Protein AF-0000000080701915 (afdb_homodimer)

Nearest PDB structures (foldseek):
  4j9u-assembly2_F  TM=8.990E-01  e=6.736E-38  Vibrio parahaemolyticus RIMD 2210633
  4g65-assembly1_A  TM=8.173E-01  e=1.493E-37  Vibrio vulnificus CMCP6
  6v4l-assembly1_D-2  TM=8.320E-01  e=1.721E-32  Vibrio parahaemolyticus RIMD 2210633
  6v4l-assembly1_C-2  TM=8.223E-01  e=3.217E-32  Vibrio parahaemolyticus RIMD 2210633
  6v4k-assembly1_E  TM=6.764E-01  e=1.580E-33  Vibrio parahaemolyticus

Structure (mmCIF, N/CA/C/O backbone):
data_AF-0000000080701915-model_v1
#
loop_
_entity.id
_entity.type
_entity.pdbx_description
1 polymer 'Trk system potassium uptake protein TrkA'
#
loop_
_atom_site.group_PDB
_atom_site.id
_atom_site.type_symbol
_atom_site.label_atom_id
_atom_site.label_alt_id
_atom_site.label_comp_id
_atom_site.label_asym_id
_atom_site.label_entity_id
_atom_site.label_seq_id
_atom_site.pdbx_PDB_ins_code
_atom_site.Cartn_x
_atom_site.Cartn_y
_atom_site.Cartn_z
_atom_site.occupancy
_atom_site.B_iso_or_equiv
_atom_site.auth_seq_id
_atom_site.auth_comp_id
_atom_site.auth_asym_id
_atom_site.auth_atom_id
_atom_site.pdbx_PDB_model_num
ATOM 1 N N . MET A 1 1 ? 19.547 12.117 18.125 1 85.94 1 MET A N 1
ATOM 2 C CA . MET A 1 1 ? 18.625 11.031 17.828 1 85.94 1 MET A CA 1
ATOM 3 C C . MET A 1 1 ? 18.828 10.5 16.422 1 85.94 1 MET A C 1
ATOM 5 O O . MET A 1 1 ? 19.328 11.211 15.547 1 85.94 1 MET A O 1
ATOM 9 N N . LYS A 1 2 ? 18.594 9.273 16.312 1 92.25 2 LYS A N 1
ATOM 10 C CA . LYS A 1 2 ? 18.625 8.656 14.984 1 92.25 2 LYS A CA 1
ATOM 11 C C . LYS A 1 2 ? 17.219 8.602 14.383 1 92.25 2 LYS A C 1
ATOM 13 O O . LYS A 1 2 ? 16.328 7.957 14.922 1 92.25 2 LYS A O 1
ATOM 18 N N . ILE A 1 3 ? 17.125 9.297 13.289 1 94.5 3 ILE A N 1
ATOM 19 C CA . ILE A 1 3 ? 15.805 9.422 12.688 1 94.5 3 ILE A CA 1
ATOM 20 C C . ILE A 1 3 ? 15.844 8.922 11.242 1 94.5 3 ILE A C 1
ATOM 22 O O . ILE A 1 3 ? 16.719 9.312 10.477 1 94.5 3 ILE A O 1
ATOM 26 N N . VAL A 1 4 ? 14.906 8.055 10.938 1 97.25 4 VAL A N 1
ATOM 27 C CA . VAL A 1 4 ? 14.766 7.605 9.562 1 97.25 4 VAL A CA 1
ATOM 28 C C . VAL A 1 4 ? 13.445 8.117 8.977 1 97.25 4 VAL A C 1
ATOM 30 O O . VAL A 1 4 ? 12.383 7.895 9.555 1 97.25 4 VAL A O 1
ATOM 33 N N . ILE A 1 5 ? 13.547 8.789 7.883 1 97.19 5 ILE A N 1
ATOM 34 C CA . ILE A 1 5 ? 12.367 9.328 7.211 1 97.19 5 ILE A CA 1
ATOM 35 C C . ILE A 1 5 ? 12.148 8.602 5.887 1 97.19 5 ILE A C 1
ATOM 37 O O . ILE A 1 5 ? 13.023 8.594 5.023 1 97.19 5 ILE A O 1
ATOM 41 N N . ALA A 1 6 ? 10.977 7.977 5.785 1 97.81 6 ALA A N 1
ATOM 42 C CA . ALA A 1 6 ? 10.594 7.309 4.547 1 97.81 6 ALA A CA 1
ATOM 43 C C . ALA A 1 6 ? 9.727 8.219 3.678 1 97.81 6 ALA A C 1
ATOM 45 O O . ALA A 1 6 ? 8.578 8.5 4.016 1 97.81 6 ALA A O 1
ATOM 46 N N . GLY A 1 7 ? 10.266 8.633 2.529 1 96.56 7 GLY A N 1
ATOM 47 C CA . GLY A 1 7 ? 9.547 9.5 1.608 1 96.56 7 GLY A CA 1
ATOM 48 C C . GLY A 1 7 ? 10.125 10.898 1.541 1 96.56 7 GLY A C 1
ATOM 49 O O . GLY A 1 7 ? 9.805 11.75 2.381 1 96.56 7 GLY A O 1
ATOM 50 N N . ALA A 1 8 ? 10.867 11.148 0.537 1 94.44 8 ALA A N 1
ATOM 51 C CA . ALA A 1 8 ? 11.391 12.492 0.301 1 94.44 8 ALA A CA 1
ATOM 52 C C . ALA A 1 8 ? 10.477 13.281 -0.636 1 94.44 8 ALA A C 1
ATOM 54 O O . ALA A 1 8 ? 10.883 13.656 -1.736 1 94.44 8 ALA A O 1
ATOM 55 N N . TYR A 1 9 ? 9.336 13.492 -0.21 1 92.19 9 TYR A N 1
ATOM 56 C CA . TYR A 1 9 ? 8.352 14.289 -0.924 1 92.19 9 TYR A CA 1
ATOM 57 C C . TYR A 1 9 ? 8.008 15.555 -0.147 1 92.19 9 TYR A C 1
ATOM 59 O O . TYR A 1 9 ? 8.852 16.094 0.575 1 92.19 9 TYR A O 1
ATOM 67 N N . ALA A 1 10 ? 6.809 16.078 -0.192 1 86.06 10 ALA A N 1
ATOM 68 C CA . ALA A 1 10 ? 6.465 17.391 0.364 1 86.06 10 ALA A CA 1
ATOM 69 C C . ALA A 1 10 ? 6.684 17.406 1.874 1 86.06 10 ALA A C 1
ATOM 71 O O . ALA A 1 10 ? 7.477 18.203 2.379 1 86.06 10 ALA A O 1
ATOM 72 N N . ILE A 1 11 ? 6.07 16.5 2.58 1 90.94 11 ILE A N 1
ATOM 73 C CA . ILE A 1 11 ? 6.141 16.484 4.039 1 90.94 11 ILE A CA 1
ATOM 74 C C . ILE A 1 11 ? 7.523 16.016 4.484 1 90.94 11 ILE A C 1
ATOM 76 O O . ILE A 1 11 ? 8.133 16.609 5.379 1 90.94 11 ILE A O 1
ATOM 80 N N . GLY A 1 12 ? 8.031 14.961 3.848 1 92.81 12 GLY A N 1
ATOM 81 C CA . GLY A 1 12 ? 9.32 14.406 4.207 1 92.81 12 GLY A CA 1
ATOM 82 C C . GLY A 1 12 ? 10.461 15.391 4.02 1 92.81 12 GLY A C 1
ATOM 83 O O . GLY A 1 12 ? 11.391 15.438 4.832 1 92.81 12 GLY A O 1
ATOM 84 N N . THR A 1 13 ? 10.422 16.125 2.939 1 88.81 13 THR A N 1
ATOM 85 C CA . THR A 1 13 ? 11.445 17.125 2.676 1 88.81 13 THR A CA 1
ATOM 86 C C . THR A 1 13 ? 11.422 18.219 3.736 1 88.81 13 THR A C 1
ATOM 88 O O . THR A 1 13 ? 12.477 18.625 4.234 1 88.81 13 THR A O 1
ATOM 91 N N . TYR A 1 14 ? 10.203 18.672 4.023 1 84.44 14 TYR A N 1
ATOM 92 C CA . TYR A 1 14 ? 10.055 19.688 5.059 1 84.44 14 TYR A CA 1
ATOM 93 C C . TYR A 1 14 ? 10.57 19.188 6.402 1 84.44 14 TYR A C 1
ATOM 95 O O . TYR A 1 14 ? 11.289 19.906 7.105 1 84.44 14 TYR A O 1
ATOM 103 N N . LEU A 1 15 ? 10.211 18.062 6.75 1 89.12 15 LEU A N 1
ATOM 104 C CA . LEU A 1 15 ? 10.617 17.453 8.016 1 89.12 15 LEU A CA 1
ATOM 105 C C . LEU A 1 15 ? 12.133 17.297 8.086 1 89.12 15 LEU A C 1
ATOM 107 O O . LEU A 1 15 ? 12.742 17.578 9.117 1 89.12 15 LEU A O 1
ATOM 111 N N . ALA A 1 16 ? 12.688 16.828 7.008 1 89.75 16 ALA A N 1
ATOM 112 C CA . ALA A 1 16 ? 14.133 16.656 6.949 1 89.75 16 ALA A CA 1
ATOM 113 C C . ALA A 1 16 ? 14.852 17.984 7.18 1 89.75 16 ALA A C 1
ATOM 115 O O . ALA A 1 16 ? 15.844 18.031 7.91 1 89.75 16 ALA A O 1
ATOM 116 N N . LYS A 1 17 ? 14.352 19.016 6.582 1 82.25 17 LYS A N 1
ATOM 117 C CA . LYS A 1 17 ? 14.945 20.344 6.746 1 82.25 17 LYS A CA 1
ATOM 118 C C . LYS A 1 17 ? 14.844 20.812 8.195 1 82.25 17 LYS A C 1
ATOM 120 O O . LYS A 1 17 ? 15.812 21.344 8.75 1 82.25 17 LYS A O 1
ATOM 125 N N . LEU A 1 18 ? 13.703 20.609 8.719 1 77.56 18 LEU A N 1
ATOM 126 C CA . LEU A 1 18 ? 13.445 21.031 10.094 1 77.56 18 LEU A CA 1
ATOM 127 C C . LEU A 1 18 ? 14.383 20.297 11.055 1 77.56 18 LEU A C 1
ATOM 129 O O . LEU A 1 18 ? 14.938 20.906 11.969 1 77.56 18 LEU A O 1
ATOM 133 N N . LEU A 1 19 ? 14.625 19.016 10.812 1 83.06 19 LEU A N 1
ATOM 134 C CA . LEU A 1 19 ? 15.391 18.172 11.734 1 83.06 19 LEU A CA 1
ATOM 135 C C . LEU A 1 19 ? 16.891 18.375 11.516 1 83.06 19 LEU A C 1
ATOM 137 O O . LEU A 1 19 ? 17.688 18.188 12.445 1 83.06 19 LEU A O 1
ATOM 141 N N . ALA A 1 20 ? 17.219 18.656 10.32 1 82.25 20 ALA A N 1
ATOM 142 C CA . ALA A 1 20 ? 18.641 18.844 9.992 1 82.25 20 ALA A CA 1
ATOM 143 C C . ALA A 1 20 ? 19.219 20.047 10.734 1 82.25 20 ALA A C 1
ATOM 145 O O . ALA A 1 20 ? 20.406 20.078 11.023 1 82.25 20 ALA A O 1
ATOM 146 N N . ARG A 1 21 ? 18.375 20.953 11.023 1 72.5 21 ARG A N 1
ATOM 147 C CA . ARG A 1 21 ? 18.797 22.141 11.742 1 72.5 21 ARG A CA 1
ATOM 148 C C . ARG A 1 21 ? 19.219 21.797 13.164 1 72.5 21 ARG A C 1
ATOM 150 O O . ARG A 1 21 ? 20.062 22.5 13.75 1 72.5 21 ARG A O 1
ATOM 157 N N . ASP A 1 22 ? 18.781 20.75 13.773 1 72 22 ASP A N 1
ATOM 158 C CA . ASP A 1 22 ? 19 20.391 15.172 1 72 22 ASP A CA 1
ATOM 159 C C . ASP A 1 22 ? 20.094 19.312 15.305 1 72 22 ASP A C 1
ATOM 161 O O . ASP A 1 22 ? 20.25 18.719 16.375 1 72 22 ASP A O 1
ATOM 165 N N . LYS A 1 23 ? 20.828 19.016 14.25 1 77.69 23 LYS A N 1
ATOM 166 C CA . LYS A 1 23 ? 21.984 18.094 14.219 1 77.69 23 LYS A CA 1
ATOM 167 C C . LYS A 1 23 ? 21.562 16.672 14.547 1 77.69 23 LYS A C 1
ATOM 169 O O . LYS A 1 23 ? 22.188 16.016 15.375 1 77.69 23 LYS A O 1
ATOM 174 N N . HIS A 1 24 ? 20.5 16.266 14.227 1 83.5 24 HIS A N 1
ATOM 175 C CA . HIS A 1 24 ? 20.078 14.867 14.305 1 83.5 24 HIS A CA 1
ATOM 176 C C . HIS A 1 24 ? 20.734 14.039 13.195 1 83.5 24 HIS A C 1
ATOM 178 O O . HIS A 1 24 ? 21.172 14.586 12.18 1 83.5 24 HIS A O 1
ATOM 184 N N . ASP A 1 25 ? 20.875 12.773 13.555 1 91.25 25 ASP A N 1
ATOM 185 C CA . ASP A 1 25 ? 21.297 11.844 12.508 1 91.25 25 ASP A CA 1
ATOM 186 C C . ASP A 1 25 ? 20.125 11.414 11.648 1 91.25 25 ASP A C 1
ATOM 188 O O . ASP A 1 25 ? 19.312 10.586 12.07 1 91.25 25 ASP A O 1
ATOM 192 N N . ILE A 1 26 ? 20.125 11.953 10.461 1 94.19 26 ILE A N 1
ATOM 193 C CA . ILE A 1 26 ? 18.953 11.766 9.633 1 94.19 26 ILE A CA 1
ATOM 194 C C . ILE A 1 26 ? 19.297 10.891 8.43 1 94.19 26 ILE A C 1
ATOM 196 O O . ILE A 1 26 ? 20.281 11.133 7.742 1 94.19 26 ILE A O 1
ATOM 200 N N . THR A 1 27 ? 18.5 9.875 8.219 1 96.88 27 THR A N 1
ATOM 201 C CA . THR A 1 27 ? 18.562 9.07 7.008 1 96.88 27 THR A CA 1
ATOM 202 C C . THR A 1 27 ? 17.25 9.133 6.246 1 96.88 27 THR A C 1
ATOM 204 O O . THR A 1 27 ? 16.188 8.922 6.828 1 96.88 27 THR A O 1
ATOM 207 N N . LEU A 1 28 ? 17.344 9.438 4.957 1 97.25 28 LEU A N 1
ATOM 208 C CA . LEU A 1 28 ? 16.156 9.523 4.121 1 97.25 28 LEU A CA 1
ATOM 209 C C . LEU A 1 28 ? 16.094 8.359 3.133 1 97.25 28 LEU A C 1
ATOM 211 O O . LEU A 1 28 ? 17.078 8.102 2.424 1 97.25 28 LEU A O 1
ATOM 215 N N . ILE A 1 29 ? 14.984 7.641 3.141 1 97.94 29 ILE A N 1
ATOM 216 C CA . ILE A 1 29 ? 14.734 6.59 2.16 1 97.94 29 ILE A CA 1
ATOM 217 C C . ILE A 1 29 ? 13.602 7.016 1.227 1 97.94 29 ILE A C 1
ATOM 219 O O . ILE A 1 29 ? 12.477 7.273 1.677 1 97.94 29 ILE A O 1
ATOM 223 N N . SER A 1 30 ? 13.875 7 -0.043 1 95.75 30 SER A N 1
ATOM 224 C CA . SER A 1 30 ? 12.836 7.414 -0.975 1 95.75 30 SER A CA 1
ATOM 225 C C . SER A 1 30 ? 13.133 6.941 -2.393 1 95.75 30 SER A C 1
ATOM 227 O O . SER A 1 30 ? 14.289 6.695 -2.736 1 95.75 30 SER A O 1
ATOM 229 N N . GLY A 1 31 ? 12.086 6.758 -3.121 1 90.94 31 GLY A N 1
ATOM 230 C CA . GLY A 1 31 ? 12.281 6.461 -4.531 1 90.94 31 GLY A CA 1
ATOM 231 C C . GLY A 1 31 ? 12.406 7.703 -5.391 1 90.94 31 GLY A C 1
ATOM 232 O O . GLY A 1 31 ? 12.57 7.609 -6.609 1 90.94 31 GLY A O 1
ATOM 233 N N . ASN A 1 32 ? 12.359 8.844 -4.871 1 91.5 32 ASN A N 1
ATOM 234 C CA . ASN A 1 32 ? 12.469 10.102 -5.602 1 91.5 32 ASN A CA 1
ATOM 235 C C . ASN A 1 32 ? 13.914 10.602 -5.637 1 91.5 32 ASN A C 1
ATOM 237 O O . ASN A 1 32 ? 14.305 11.43 -4.812 1 91.5 32 ASN A O 1
ATOM 241 N N . SER A 1 33 ? 14.625 10.297 -6.684 1 92 33 SER A N 1
ATOM 242 C CA . SER A 1 33 ? 16.047 10.57 -6.777 1 92 33 SER A CA 1
ATOM 243 C C . SER A 1 33 ? 16.328 12.07 -6.816 1 92 33 SER A C 1
ATOM 245 O O . SER A 1 33 ? 17.312 12.539 -6.227 1 92 33 SER A O 1
ATOM 247 N N . GLU A 1 34 ? 15.531 12.75 -7.488 1 93.25 34 GLU A N 1
ATOM 248 C CA . GLU A 1 34 ? 15.734 14.188 -7.645 1 93.25 34 GLU A CA 1
ATOM 249 C C . GLU A 1 34 ? 15.719 14.898 -6.293 1 93.25 34 GLU A C 1
ATOM 251 O O . GLU A 1 34 ? 16.641 15.656 -5.977 1 93.25 34 GLU A O 1
ATOM 256 N N . ASN A 1 35 ? 14.688 14.672 -5.52 1 92.38 35 ASN A N 1
ATOM 257 C CA . ASN A 1 35 ? 14.562 15.305 -4.211 1 92.38 35 ASN A CA 1
ATOM 258 C C . ASN A 1 35 ? 15.672 14.844 -3.266 1 92.38 35 ASN A C 1
ATOM 260 O O . ASN A 1 35 ? 16.156 15.633 -2.449 1 92.38 35 ASN A O 1
ATOM 264 N N . LEU A 1 36 ? 16.047 13.602 -3.379 1 94.75 36 LEU A N 1
ATOM 265 C CA . LEU A 1 36 ? 17.125 13.078 -2.541 1 94.75 36 LEU A CA 1
ATOM 266 C C . LEU A 1 36 ? 18.438 13.805 -2.828 1 94.75 36 LEU A C 1
ATOM 268 O O . LEU A 1 36 ? 19.156 14.172 -1.9 1 94.75 36 LEU A O 1
ATOM 272 N N . GLU A 1 37 ? 18.688 13.984 -4.035 1 94 37 GLU A N 1
ATOM 273 C CA . GLU A 1 37 ? 19.922 14.656 -4.434 1 94 37 GLU A CA 1
ATOM 274 C C . GLU A 1 37 ? 19.953 16.094 -3.953 1 94 37 GLU A C 1
ATOM 276 O O . GLU A 1 37 ? 20.969 16.578 -3.457 1 94 37 GLU A O 1
ATOM 281 N N . LYS A 1 38 ? 18.906 16.75 -4.152 1 92.44 38 LYS A N 1
ATOM 282 C CA . LYS A 1 38 ? 18.812 18.141 -3.715 1 92.44 38 LYS A CA 1
ATOM 283 C C . LYS A 1 38 ? 19.062 18.266 -2.215 1 92.44 38 LYS A C 1
ATOM 285 O O . LYS A 1 38 ? 19.812 19.141 -1.775 1 92.44 38 LYS A O 1
ATOM 290 N N . LEU A 1 39 ? 18.422 17.406 -1.466 1 91.88 39 LEU A N 1
ATOM 291 C CA . LEU A 1 39 ? 18.547 17.469 -0.013 1 91.88 39 LEU A CA 1
ATOM 292 C C . LEU A 1 39 ? 19.953 17.109 0.434 1 91.88 39 LEU A C 1
ATOM 294 O O . LEU A 1 39 ? 20.484 17.703 1.376 1 91.88 39 LEU A O 1
ATOM 298 N N . SER A 1 40 ? 20.547 16.141 -0.184 1 91.81 40 SER A N 1
ATOM 299 C CA . SER A 1 40 ? 21.875 15.703 0.202 1 91.81 40 SER A CA 1
ATOM 300 C C . SER A 1 40 ? 22.922 16.781 -0.087 1 91.81 40 SER A C 1
ATOM 302 O O . SER A 1 40 ? 23.953 16.844 0.572 1 91.81 40 SER A O 1
ATOM 304 N N . ARG A 1 41 ? 22.656 17.594 -1.032 1 91.69 41 ARG A N 1
ATOM 305 C CA . ARG A 1 41 ? 23.562 18.688 -1.385 1 91.69 41 ARG A CA 1
ATOM 306 C C . ARG A 1 41 ? 23.484 19.828 -0.371 1 91.69 41 ARG A C 1
ATOM 308 O O . ARG A 1 41 ? 24.484 20.484 -0.08 1 91.69 41 ARG A O 1
ATOM 315 N N . GLU A 1 42 ? 22.391 19.984 0.13 1 89.88 42 GLU A N 1
ATOM 316 C CA . GLU A 1 42 ? 22.125 21.156 0.95 1 89.88 42 GLU A CA 1
ATOM 317 C C . GLU A 1 42 ? 22.297 20.859 2.434 1 89.88 42 GLU A C 1
ATOM 319 O O . GLU A 1 42 ? 22.594 21.75 3.232 1 89.88 42 GLU A O 1
ATOM 324 N N . TYR A 1 43 ? 22.078 19.594 2.754 1 89.44 43 TYR A N 1
ATOM 325 C CA . TYR A 1 43 ? 22.078 19.25 4.168 1 89.44 43 TYR A CA 1
ATOM 326 C C . TYR A 1 43 ? 22.938 18 4.418 1 89.44 43 TYR A C 1
ATOM 328 O O . TYR A 1 43 ? 23.203 17.234 3.492 1 89.44 43 TYR A O 1
ATOM 336 N N . ASP A 1 44 ? 23.359 17.844 5.684 1 89.62 44 ASP A N 1
ATOM 337 C CA . ASP A 1 44 ? 24.109 16.641 6.074 1 89.62 44 ASP A CA 1
ATOM 338 C C . ASP A 1 44 ? 23.156 15.5 6.41 1 89.62 44 ASP A C 1
ATOM 340 O O . ASP A 1 44 ? 22.922 15.203 7.582 1 89.62 44 ASP A O 1
ATOM 344 N N . ILE A 1 45 ? 22.625 14.945 5.426 1 93.38 45 ILE A N 1
ATOM 345 C CA . ILE A 1 45 ? 21.641 13.883 5.559 1 93.38 45 ILE A CA 1
ATOM 346 C C . ILE A 1 45 ? 22.047 12.695 4.688 1 93.38 45 ILE A C 1
ATOM 348 O O . ILE A 1 45 ? 22.531 12.875 3.568 1 93.38 45 ILE A O 1
ATOM 352 N N . LEU A 1 46 ? 22 11.578 5.27 1 95 46 LEU A N 1
ATOM 353 C CA . LEU A 1 46 ? 22.203 10.367 4.477 1 95 46 LEU A CA 1
ATOM 354 C C . LEU A 1 46 ? 20.953 10.047 3.646 1 95 46 LEU A C 1
ATOM 356 O O . LEU A 1 46 ? 19.844 10.094 4.156 1 95 46 LEU A O 1
ATOM 360 N N . THR A 1 47 ? 21.188 9.797 2.369 1 96.81 47 THR A N 1
ATOM 361 C CA . THR A 1 47 ? 20.047 9.523 1.494 1 96.81 47 THR A CA 1
ATOM 362 C C . THR A 1 47 ? 20.188 8.156 0.833 1 96.81 47 THR A C 1
ATOM 364 O O . THR A 1 47 ? 21.297 7.73 0.51 1 96.81 47 THR A O 1
ATOM 367 N N . MET A 1 48 ? 19.109 7.465 0.717 1 96.88 48 MET A N 1
ATOM 368 C CA . MET A 1 48 ? 19.047 6.176 0.035 1 96.88 48 MET A CA 1
ATOM 369 C C . MET A 1 48 ? 17.938 6.172 -1.016 1 96.88 48 MET A C 1
ATOM 371 O O . MET A 1 48 ? 16.766 6.344 -0.687 1 96.88 48 MET A O 1
ATOM 375 N N . ASP A 1 49 ? 18.359 5.918 -2.246 1 96.06 49 ASP A N 1
ATOM 376 C CA . ASP A 1 49 ? 17.391 5.852 -3.338 1 96.06 49 ASP A CA 1
ATOM 377 C C . ASP A 1 49 ? 16.828 4.438 -3.484 1 96.06 49 ASP A C 1
ATOM 379 O O . ASP A 1 49 ? 17.344 3.635 -4.262 1 96.06 49 ASP A O 1
ATOM 383 N N . ALA A 1 50 ? 15.734 4.152 -2.738 1 95.19 50 ALA A N 1
ATOM 384 C CA . ALA A 1 50 ? 15.141 2.818 -2.662 1 95.19 50 ALA A CA 1
ATOM 385 C C . ALA A 1 50 ? 13.727 2.875 -2.1 1 95.19 50 ALA A C 1
ATOM 387 O O . ALA A 1 50 ? 13.242 3.945 -1.724 1 95.19 50 ALA A O 1
ATOM 388 N N . SER A 1 51 ? 13.047 1.771 -2.17 1 94.38 51 SER A N 1
ATOM 389 C CA . SER A 1 51 ? 11.719 1.678 -1.585 1 94.38 51 SER A CA 1
ATOM 390 C C . SER A 1 51 ? 11.781 1.589 -0.064 1 94.38 51 SER A C 1
ATOM 392 O O . SER A 1 51 ? 12.531 0.773 0.483 1 94.38 51 SER A O 1
ATOM 394 N N . PRO A 1 52 ? 10.977 2.379 0.578 1 96.44 52 PRO A N 1
ATOM 395 C CA . PRO A 1 52 ? 11.023 2.334 2.041 1 96.44 52 PRO A CA 1
ATOM 396 C C . PRO A 1 52 ? 10.43 1.048 2.609 1 96.44 52 PRO A C 1
ATOM 398 O O . PRO A 1 52 ? 10.602 0.756 3.797 1 96.44 52 PRO A O 1
ATOM 401 N N . SER A 1 53 ? 9.719 0.332 1.803 1 95.94 53 SER A N 1
ATOM 402 C CA . SER A 1 53 ? 9.102 -0.896 2.291 1 95.94 53 SER A CA 1
ATOM 403 C C . SER A 1 53 ? 10.016 -2.098 2.074 1 95.94 53 SER A C 1
ATOM 405 O O . SER A 1 53 ? 9.609 -3.24 2.305 1 95.94 53 SER A O 1
ATOM 407 N N . SER A 1 54 ? 11.211 -1.923 1.599 1 96.06 54 SER A N 1
ATOM 408 C CA . SER A 1 54 ? 12.211 -2.98 1.498 1 96.06 54 SER A CA 1
ATOM 409 C C . SER A 1 54 ? 12.844 -3.275 2.854 1 96.06 54 SER A C 1
ATOM 411 O O . SER A 1 54 ? 13.398 -2.379 3.496 1 96.06 54 SER A O 1
ATOM 413 N N . ILE A 1 55 ? 12.797 -4.504 3.277 1 95.88 55 ILE A N 1
ATOM 414 C CA . ILE A 1 55 ? 13.359 -4.918 4.559 1 95.88 55 ILE A CA 1
ATOM 415 C C . ILE A 1 55 ? 14.875 -4.723 4.535 1 95.88 55 ILE A C 1
ATOM 417 O O . ILE A 1 55 ? 15.453 -4.191 5.488 1 95.88 55 ILE A O 1
ATOM 421 N N . LYS A 1 56 ? 15.469 -5.105 3.441 1 94.81 56 LYS A N 1
ATOM 422 C CA . LYS A 1 56 ? 16.906 -4.98 3.273 1 94.81 56 LYS A CA 1
ATOM 423 C C . LYS A 1 56 ? 17.359 -3.523 3.389 1 94.81 56 LYS A C 1
ATOM 425 O O . LYS A 1 56 ? 18.328 -3.219 4.078 1 94.81 56 LYS A O 1
ATOM 430 N N . ILE A 1 57 ? 16.672 -2.646 2.785 1 96.75 57 ILE A N 1
ATOM 431 C CA . ILE A 1 57 ? 17.031 -1.23 2.758 1 96.75 57 ILE A CA 1
ATOM 432 C C . ILE A 1 57 ? 16.875 -0.632 4.152 1 96.75 57 ILE A C 1
ATOM 434 O O . ILE A 1 57 ? 17.688 0.184 4.582 1 96.75 57 ILE A O 1
ATOM 438 N N . GLN A 1 58 ? 15.812 -0.987 4.832 1 97.56 58 GLN A N 1
ATOM 439 C CA . GLN A 1 58 ? 15.625 -0.474 6.188 1 97.56 58 GLN A CA 1
ATOM 440 C C . GLN A 1 58 ? 16.75 -0.931 7.109 1 97.56 58 GLN A C 1
ATOM 442 O O . GLN A 1 58 ? 17.219 -0.162 7.949 1 97.56 58 GLN A O 1
ATOM 447 N N . LYS A 1 59 ? 17.141 -2.176 6.926 1 96.81 59 LYS A N 1
ATOM 448 C CA . LYS A 1 59 ? 18.266 -2.674 7.707 1 96.81 59 LYS A CA 1
ATOM 449 C C . LYS A 1 59 ? 19.531 -1.882 7.41 1 96.81 59 LYS A C 1
ATOM 451 O O . LYS A 1 59 ? 20.25 -1.482 8.328 1 96.81 59 LYS A O 1
ATOM 456 N N . GLU A 1 60 ? 19.797 -1.69 6.176 1 96.75 60 GLU A N 1
ATOM 457 C CA . GLU A 1 60 ? 20.969 -0.931 5.75 1 96.75 60 GLU A CA 1
ATOM 458 C C . GLU A 1 60 ? 20.922 0.499 6.281 1 96.75 60 GLU A C 1
ATOM 460 O O . GLU A 1 60 ? 21.969 1.094 6.57 1 96.75 60 GLU A O 1
ATOM 465 N N . ALA A 1 61 ? 19.734 1.037 6.426 1 97 61 ALA A N 1
ATOM 466 C CA . ALA A 1 61 ? 19.547 2.406 6.895 1 97 61 ALA A CA 1
ATOM 467 C C . ALA A 1 61 ? 19.688 2.49 8.414 1 97 61 ALA A C 1
ATOM 469 O O . ALA A 1 61 ? 19.641 3.58 8.984 1 97 61 ALA A O 1
ATOM 470 N N . GLY A 1 62 ? 19.812 1.378 9.078 1 96.81 62 GLY A N 1
ATOM 471 C CA . GLY A 1 62 ? 20 1.357 10.516 1 96.81 62 GLY A CA 1
ATOM 472 C C . GLY A 1 62 ? 18.703 1.546 11.297 1 96.81 62 GLY A C 1
ATOM 473 O O . GLY A 1 62 ? 18.719 2.111 12.391 1 96.81 62 GLY A O 1
ATOM 474 N N . VAL A 1 63 ? 17.609 1.064 10.805 1 97.31 63 VAL A N 1
ATOM 475 C CA . VAL A 1 63 ? 16.312 1.233 11.414 1 97.31 63 VAL A CA 1
ATOM 476 C C . VAL A 1 63 ? 16.266 0.525 12.773 1 97.31 63 VAL A C 1
ATOM 478 O O . VAL A 1 63 ? 15.562 0.95 13.688 1 97.31 63 VAL A O 1
ATOM 481 N N . GLU A 1 64 ? 17.031 -0.501 12.945 1 96.56 64 GLU A N 1
ATOM 482 C CA . GLU A 1 64 ? 17.094 -1.284 14.18 1 96.56 64 GLU A CA 1
ATOM 483 C C . GLU A 1 64 ? 17.438 -0.406 15.375 1 96.56 64 GLU A C 1
ATOM 485 O O . GLU A 1 64 ? 17.031 -0.695 16.5 1 96.56 64 GLU A O 1
ATOM 490 N N . GLU A 1 65 ? 18.156 0.647 15.086 1 96.31 65 GLU A N 1
ATOM 491 C CA . GLU A 1 65 ? 18.609 1.527 16.156 1 96.31 65 GLU A CA 1
ATOM 492 C C . GLU A 1 65 ? 17.938 2.896 16.078 1 96.31 65 GLU A C 1
ATOM 494 O O . GLU A 1 65 ? 18.375 3.852 16.719 1 96.31 65 GLU A O 1
ATOM 499 N N . ALA A 1 66 ? 16.969 2.99 15.297 1 95.38 66 ALA A N 1
ATOM 500 C CA . ALA A 1 66 ? 16.344 4.293 15.078 1 95.38 66 ALA A CA 1
ATOM 501 C C . ALA A 1 66 ? 15.445 4.68 16.25 1 95.38 66 ALA A C 1
ATOM 503 O O . ALA A 1 66 ? 14.688 3.852 16.766 1 95.38 66 ALA A O 1
ATOM 504 N N . ASP A 1 67 ? 15.586 5.906 16.656 1 92.06 67 ASP A N 1
ATOM 505 C CA . ASP A 1 67 ? 14.703 6.438 17.703 1 92.06 67 ASP A CA 1
ATOM 506 C C . ASP A 1 67 ? 13.32 6.742 17.141 1 92.06 67 ASP A C 1
ATOM 508 O O . ASP A 1 67 ? 12.32 6.664 17.859 1 92.06 67 ASP A O 1
ATOM 512 N N . LEU A 1 68 ? 13.359 7.102 15.922 1 93.56 68 LEU A N 1
ATOM 513 C CA . LEU A 1 68 ? 12.117 7.473 15.258 1 93.56 68 LEU A CA 1
ATOM 514 C C . LEU A 1 68 ? 12.141 7.062 13.789 1 93.56 68 LEU A C 1
ATOM 516 O O . LEU A 1 68 ? 13.109 7.344 13.078 1 93.56 68 LEU A O 1
ATOM 520 N N . PHE A 1 69 ? 11.125 6.344 13.438 1 97.06 69 PHE A N 1
ATOM 521 C CA . PHE A 1 69 ? 10.875 6.035 12.039 1 97.06 69 PHE A CA 1
ATOM 522 C C . PHE A 1 69 ? 9.578 6.691 11.562 1 97.06 69 PHE A C 1
ATOM 524 O O . PHE A 1 69 ? 8.5 6.398 12.078 1 97.06 69 PHE A O 1
ATOM 531 N N . VAL A 1 70 ? 9.711 7.57 10.539 1 97.38 70 VAL A N 1
ATOM 532 C CA . VAL A 1 70 ? 8.555 8.312 10.055 1 97.38 70 VAL A CA 1
ATOM 533 C C . VAL A 1 70 ? 8.32 7.996 8.578 1 97.38 70 VAL A C 1
ATOM 535 O O . VAL A 1 70 ? 9.219 8.172 7.746 1 97.38 70 VAL A O 1
ATOM 538 N N . ALA A 1 71 ? 7.129 7.508 8.266 1 98.06 71 ALA A N 1
ATOM 539 C CA . ALA A 1 71 ? 6.781 7.227 6.879 1 98.06 71 ALA A CA 1
ATOM 540 C C . ALA A 1 71 ? 5.754 8.227 6.355 1 98.06 71 ALA A C 1
ATOM 542 O O . ALA A 1 71 ? 4.613 8.258 6.832 1 98.06 71 ALA A O 1
ATOM 543 N N . VAL A 1 72 ? 6.184 8.984 5.32 1 97.56 72 VAL A N 1
ATOM 544 C CA . VAL A 1 72 ? 5.324 10.07 4.863 1 97.56 72 VAL A CA 1
ATOM 545 C C . VAL A 1 72 ? 5.312 10.109 3.338 1 97.56 72 VAL A C 1
ATOM 547 O O . VAL A 1 72 ? 5.344 11.188 2.74 1 97.56 72 VAL A O 1
ATOM 550 N N . THR A 1 73 ? 5.375 8.969 2.674 1 96.69 73 THR A N 1
ATOM 551 C CA . THR A 1 73 ? 5.191 8.914 1.228 1 96.69 73 THR A CA 1
ATOM 552 C C . THR A 1 73 ? 3.754 9.266 0.852 1 96.69 73 THR A C 1
ATOM 554 O O . THR A 1 73 ? 2.883 9.352 1.72 1 96.69 73 THR A O 1
ATOM 557 N N . PRO A 1 74 ? 3.492 9.539 -0.471 1 94.25 74 PRO A N 1
ATOM 558 C CA . PRO A 1 74 ? 2.127 9.859 -0.896 1 94.25 74 PRO A CA 1
ATOM 559 C C . PRO A 1 74 ? 1.174 8.672 -0.757 1 94.25 74 PRO A C 1
ATOM 561 O O . PRO A 1 74 ? -0.046 8.852 -0.776 1 94.25 74 PRO A O 1
ATOM 564 N N . ASP A 1 75 ? 1.651 7.48 -0.639 1 95.69 75 ASP A N 1
ATOM 565 C CA . ASP A 1 75 ? 0.833 6.277 -0.527 1 95.69 75 ASP A CA 1
ATOM 566 C C . ASP A 1 75 ? 0.731 5.812 0.925 1 95.69 75 ASP A C 1
ATOM 568 O O . ASP A 1 75 ? 1.701 5.301 1.488 1 95.69 75 ASP A O 1
ATOM 572 N N . GLU A 1 76 ? -0.479 5.867 1.477 1 96.88 76 GLU A N 1
ATOM 573 C CA . GLU A 1 76 ? -0.67 5.555 2.889 1 96.88 76 GLU A CA 1
ATOM 574 C C . GLU A 1 76 ? -0.356 4.094 3.18 1 96.88 76 GLU A C 1
ATOM 576 O O . GLU A 1 76 ? 0.09 3.754 4.277 1 96.88 76 GLU A O 1
ATOM 581 N N . HIS A 1 77 ? -0.612 3.217 2.256 1 96.88 77 HIS A N 1
ATOM 582 C CA . HIS A 1 77 ? -0.385 1.796 2.492 1 96.88 77 HIS A CA 1
ATOM 583 C C . HIS A 1 77 ? 1.105 1.476 2.531 1 96.88 77 HIS A C 1
ATOM 585 O O . HIS A 1 77 ? 1.534 0.588 3.273 1 96.88 77 HIS A O 1
ATOM 591 N N . VAL A 1 78 ? 1.887 2.168 1.683 1 97.25 78 VAL A N 1
ATOM 592 C CA . VAL A 1 78 ? 3.34 2.061 1.772 1 97.25 78 VAL A CA 1
ATOM 593 C C . VAL A 1 78 ? 3.809 2.531 3.148 1 97.25 78 VAL A C 1
ATOM 595 O O . VAL A 1 78 ? 4.68 1.907 3.76 1 97.25 78 VAL A O 1
ATOM 598 N N . ASN A 1 79 ? 3.232 3.621 3.592 1 97.62 79 ASN A N 1
ATOM 599 C CA . ASN A 1 79 ? 3.596 4.168 4.895 1 97.62 79 ASN A CA 1
ATOM 600 C C . ASN A 1 79 ? 3.307 3.18 6.02 1 97.62 79 ASN A C 1
ATOM 602 O O . ASN A 1 79 ? 4.152 2.955 6.887 1 97.62 79 ASN A O 1
ATOM 606 N N . LEU A 1 80 ? 2.123 2.617 6.016 1 96.44 80 LEU A N 1
ATOM 607 C CA . LEU A 1 80 ? 1.726 1.667 7.051 1 96.44 80 LEU A CA 1
ATOM 608 C C . LEU A 1 80 ? 2.621 0.433 7.027 1 96.44 80 LEU A C 1
ATOM 610 O O . LEU A 1 80 ? 3.121 0.004 8.07 1 96.44 80 LEU A O 1
ATOM 614 N N . THR A 1 81 ? 2.855 -0.122 5.863 1 95.75 81 THR A N 1
ATOM 615 C CA . THR A 1 81 ? 3.689 -1.312 5.723 1 95.75 81 THR A CA 1
ATOM 616 C C . THR A 1 81 ? 5.117 -1.026 6.176 1 95.75 81 THR A C 1
ATOM 618 O O . THR A 1 81 ? 5.73 -1.84 6.871 1 95.75 81 THR A O 1
ATOM 621 N N . SER A 1 82 ? 5.617 0.102 5.762 1 97.38 82 SER A N 1
ATOM 622 C CA . SER A 1 82 ? 6.977 0.472 6.137 1 97.38 82 SER A CA 1
ATOM 623 C C . SER A 1 82 ? 7.125 0.587 7.648 1 97.38 82 SER A C 1
ATOM 625 O O . SER A 1 82 ? 8.133 0.165 8.211 1 97.38 82 SER A O 1
ATOM 627 N N . CYS A 1 83 ? 6.176 1.175 8.281 1 96.75 83 CYS A N 1
ATOM 628 C CA . CYS A 1 83 ? 6.219 1.337 9.734 1 96.75 83 CYS A CA 1
ATOM 629 C C . CYS A 1 83 ? 6.168 -0.014 10.438 1 96.75 83 CYS A C 1
ATOM 631 O O . CYS A 1 83 ? 6.844 -0.219 11.445 1 96.75 83 CYS A O 1
ATOM 633 N N . LEU A 1 84 ? 5.344 -0.909 9.938 1 94.25 84 LEU A N 1
ATOM 634 C CA . LEU A 1 84 ? 5.254 -2.244 10.516 1 94.25 84 LEU A CA 1
ATOM 635 C C . LEU A 1 84 ? 6.598 -2.957 10.453 1 94.25 84 LEU A C 1
ATOM 637 O O . LEU A 1 84 ? 7.023 -3.572 11.438 1 94.25 84 LEU A O 1
ATOM 641 N N . ILE A 1 85 ? 7.191 -2.904 9.305 1 94.81 85 ILE A N 1
ATOM 642 C CA . ILE A 1 85 ? 8.5 -3.523 9.117 1 94.81 85 ILE A CA 1
ATOM 643 C C . ILE A 1 85 ? 9.516 -2.873 10.047 1 94.81 85 ILE A C 1
ATOM 645 O O . ILE A 1 85 ? 10.297 -3.566 10.703 1 94.81 85 ILE A O 1
ATOM 649 N N . ALA A 1 86 ? 9.516 -1.544 10.125 1 97.06 86 ALA A N 1
ATOM 650 C CA . ALA A 1 86 ? 10.445 -0.807 10.977 1 97.06 86 ALA A CA 1
ATOM 651 C C . ALA A 1 86 ? 10.281 -1.205 12.438 1 97.06 86 ALA A C 1
ATOM 653 O O . ALA A 1 86 ? 11.273 -1.384 13.156 1 97.06 86 ALA A O 1
ATOM 654 N N . HIS A 1 87 ? 9.07 -1.298 12.875 1 95.38 87 HIS A N 1
ATOM 655 C CA . HIS A 1 87 ? 8.789 -1.704 14.25 1 95.38 87 HIS A CA 1
ATOM 656 C C . HIS A 1 87 ? 9.383 -3.078 14.547 1 95.38 87 HIS A C 1
ATOM 658 O O . HIS A 1 87 ? 10.016 -3.273 15.586 1 95.38 87 HIS A O 1
ATOM 664 N N . ARG A 1 88 ? 9.18 -3.959 13.719 1 92.12 88 ARG A N 1
ATOM 665 C CA . ARG A 1 88 ? 9.664 -5.324 13.898 1 92.12 88 ARG A CA 1
ATOM 666 C C . ARG A 1 88 ? 11.188 -5.359 13.922 1 92.12 88 ARG A C 1
ATOM 668 O O . ARG A 1 88 ? 11.781 -6.184 14.625 1 92.12 88 ARG A O 1
ATOM 675 N N . LEU A 1 89 ? 11.773 -4.516 13.102 1 94.56 89 LEU A N 1
ATOM 676 C CA . LEU A 1 89 ? 13.227 -4.473 13.047 1 94.56 89 LEU A CA 1
ATOM 677 C C . LEU A 1 89 ? 13.797 -3.873 14.328 1 94.56 89 LEU A C 1
ATOM 679 O O . LEU A 1 89 ? 14.953 -4.121 14.68 1 94.56 89 LEU A O 1
ATOM 683 N N . GLY A 1 90 ? 12.992 -3.016 14.969 1 95.38 90 GLY A N 1
ATOM 684 C CA . GLY A 1 90 ? 13.461 -2.561 16.266 1 95.38 90 GLY A CA 1
ATOM 685 C C . GLY A 1 90 ? 13.352 -1.06 16.453 1 95.38 90 GLY A C 1
ATOM 686 O O . GLY A 1 90 ? 13.812 -0.514 17.453 1 95.38 90 GLY A O 1
ATOM 687 N N . ALA A 1 91 ? 12.797 -0.338 15.531 1 96.31 91 ALA A N 1
ATOM 688 C CA . ALA A 1 91 ? 12.602 1.098 15.727 1 96.31 91 ALA A CA 1
ATOM 689 C C . ALA A 1 91 ? 11.828 1.384 17 1 96.31 91 ALA A C 1
ATOM 691 O O . ALA A 1 91 ? 10.852 0.701 17.312 1 96.31 91 ALA A O 1
ATOM 692 N N . LYS A 1 92 ? 12.227 2.389 17.719 1 93.62 92 LYS A N 1
ATOM 693 C CA . LYS A 1 92 ? 11.625 2.676 19.031 1 93.62 92 LYS A CA 1
ATOM 694 C C . LYS A 1 92 ? 10.227 3.27 18.875 1 93.62 92 LYS A C 1
ATOM 696 O O . LYS A 1 92 ? 9.328 2.984 19.672 1 93.62 92 LYS A O 1
ATOM 701 N N . LYS A 1 93 ? 10.102 4.176 17.938 1 93.94 93 LYS A N 1
ATOM 702 C CA . LYS A 1 93 ? 8.828 4.82 17.656 1 93.94 93 LYS A CA 1
ATOM 703 C C . LYS A 1 93 ? 8.578 4.922 16.156 1 93.94 93 LYS A C 1
ATOM 705 O O . LYS A 1 93 ? 9.492 5.219 15.383 1 93.94 93 LYS A O 1
ATOM 710 N N . THR A 1 94 ? 7.324 4.598 15.781 1 96.12 94 THR A N 1
ATOM 711 C CA . THR A 1 94 ? 6.961 4.664 14.367 1 96.12 94 THR A CA 1
ATOM 712 C C . THR A 1 94 ? 5.785 5.613 14.156 1 96.12 94 THR A C 1
ATOM 714 O O . THR A 1 94 ? 4.863 5.656 14.969 1 96.12 94 THR A O 1
ATOM 717 N N . VAL A 1 95 ? 5.859 6.441 13.094 1 96 95 VAL A N 1
ATOM 718 C CA . VAL A 1 95 ? 4.797 7.379 12.727 1 96 95 VAL A CA 1
ATOM 719 C C . VAL A 1 95 ? 4.426 7.195 11.258 1 96 95 VAL A C 1
ATOM 721 O O . VAL A 1 95 ? 5.289 7.234 10.383 1 96 95 VAL A O 1
ATOM 724 N N . ALA A 1 96 ? 3.164 7.035 11 1 97 96 ALA A N 1
ATOM 725 C CA . ALA A 1 96 ? 2.717 6.836 9.625 1 97 96 ALA A CA 1
ATOM 726 C C . ALA A 1 96 ? 1.738 7.926 9.195 1 97 96 ALA A C 1
ATOM 728 O O . ALA A 1 96 ? 0.776 8.219 9.914 1 97 96 ALA A O 1
ATOM 729 N N . LYS A 1 97 ? 2.035 8.516 8.07 1 97.12 97 LYS A N 1
ATOM 730 C CA . LYS A 1 97 ? 1.07 9.414 7.438 1 97.12 97 LYS A CA 1
ATOM 731 C C . LYS A 1 97 ? -0.026 8.625 6.723 1 97.12 97 LYS A C 1
ATOM 733 O O . LYS A 1 97 ? 0.262 7.699 5.965 1 97.12 97 LYS A O 1
ATOM 738 N N . VAL A 1 98 ? -1.255 8.984 6.965 1 96.62 98 VAL A N 1
ATOM 739 C CA . VAL A 1 98 ? -2.355 8.289 6.309 1 96.62 98 VAL A CA 1
ATOM 740 C C . VAL A 1 98 ? -3.305 9.305 5.676 1 96.62 98 VAL A C 1
ATOM 742 O O . VAL A 1 98 ? -3.209 10.508 5.941 1 96.62 98 VAL A O 1
ATOM 745 N N . ASP A 1 99 ? -4.207 8.805 4.816 1 94.81 99 ASP A N 1
ATOM 746 C CA . ASP A 1 99 ? -5.199 9.641 4.145 1 94.81 99 ASP A CA 1
ATOM 747 C C . ASP A 1 99 ? -6.613 9.234 4.547 1 94.81 99 ASP A C 1
ATOM 749 O O . ASP A 1 99 ? -7.551 10.031 4.414 1 94.81 99 ASP A O 1
ATOM 753 N N . ASN A 1 100 ? -6.781 8.016 4.965 1 93.69 100 ASN A N 1
ATOM 754 C CA . ASN A 1 100 ? -8.094 7.492 5.336 1 93.69 100 ASN A CA 1
ATOM 755 C C . ASN A 1 100 ? -8.484 7.922 6.746 1 93.69 100 ASN A C 1
ATOM 757 O O . ASN A 1 100 ? -7.832 7.543 7.719 1 93.69 100 ASN A O 1
ATOM 761 N N . PRO A 1 101 ? -9.586 8.648 6.863 1 92.25 101 PRO A N 1
ATOM 762 C CA . PRO A 1 101 ? -9.984 9.148 8.18 1 92.25 101 PRO A CA 1
ATOM 763 C C . PRO A 1 101 ? -10.367 8.023 9.141 1 92.25 101 PRO A C 1
ATOM 765 O O . PRO A 1 101 ? -10.281 8.195 10.359 1 92.25 101 PRO A O 1
ATOM 768 N N . GLU A 1 102 ? -10.711 6.859 8.672 1 92.69 102 GLU A N 1
ATOM 769 C CA . GLU A 1 102 ? -11.07 5.73 9.523 1 92.69 102 GLU A CA 1
ATOM 770 C C . GLU A 1 102 ? -9.914 5.348 10.445 1 92.69 102 GLU A C 1
ATOM 772 O O . GLU A 1 102 ? -10.133 4.891 11.57 1 92.69 102 GLU A O 1
ATOM 777 N N . TYR A 1 103 ? -8.766 5.555 9.992 1 93.81 103 TYR A N 1
ATOM 778 C CA . TYR A 1 103 ? -7.582 5.051 10.672 1 93.81 103 TYR A CA 1
ATOM 779 C C . TYR A 1 103 ? -7.258 5.898 11.898 1 93.81 103 TYR A C 1
ATOM 781 O O . TYR A 1 103 ? -6.488 5.477 12.766 1 93.81 103 TYR A O 1
ATOM 789 N N . VAL A 1 104 ? -7.801 7.09 11.977 1 91.69 104 VAL A N 1
ATOM 790 C CA . VAL A 1 104 ? -7.457 7.973 13.086 1 91.69 104 VAL A CA 1
ATOM 791 C C . VAL A 1 104 ? -8.578 7.969 14.117 1 91.69 104 VAL A C 1
ATOM 793 O O . VAL A 1 104 ? -8.539 8.727 15.086 1 91.69 104 VAL A O 1
ATOM 796 N N . GLU A 1 105 ? -9.57 7.168 13.836 1 91.25 105 GLU A N 1
ATOM 797 C CA . GLU A 1 105 ? -10.594 6.992 14.867 1 91.25 105 GLU A CA 1
ATOM 798 C C . GLU A 1 105 ? -10.023 6.309 16.109 1 91.25 105 GLU A C 1
ATOM 800 O O . GLU A 1 105 ? -9.18 5.414 15.992 1 91.25 105 GLU A O 1
ATOM 805 N N . ALA A 1 106 ? -10.477 6.648 17.297 1 85.88 106 ALA A N 1
ATOM 806 C CA . ALA A 1 106 ? -9.898 6.246 18.578 1 85.88 106 ALA A CA 1
ATOM 807 C C . ALA A 1 106 ? -9.766 4.73 18.672 1 85.88 106 ALA A C 1
ATOM 809 O O . ALA A 1 106 ? -8.695 4.215 19.016 1 85.88 106 ALA A O 1
ATOM 810 N N . ASN A 1 107 ? -10.82 4.012 18.344 1 85.56 107 ASN A N 1
ATOM 811 C CA . ASN A 1 107 ? -10.812 2.557 18.438 1 85.56 107 ASN A CA 1
ATOM 812 C C . ASN A 1 107 ? -9.812 1.932 17.469 1 85.56 107 ASN A C 1
ATOM 814 O O . ASN A 1 107 ? -9.203 0.908 17.781 1 85.56 107 ASN A O 1
ATOM 818 N N . ASN A 1 108 ? -9.586 2.58 16.453 1 88.06 108 ASN A N 1
ATOM 819 C CA . ASN A 1 108 ? -8.695 2.029 15.438 1 88.06 108 ASN A CA 1
ATOM 820 C C . ASN A 1 108 ? -7.238 2.361 15.727 1 88.06 108 ASN A C 1
ATOM 822 O O . ASN A 1 108 ? -6.344 1.587 15.383 1 88.06 108 ASN A O 1
ATOM 826 N N . LEU A 1 109 ? -7.059 3.518 16.375 1 87.56 109 LEU A N 1
ATOM 827 C CA . LEU A 1 109 ? -5.699 3.918 16.719 1 87.56 109 LEU A CA 1
ATOM 828 C C . LEU A 1 109 ? -5.059 2.904 17.656 1 87.56 109 LEU A C 1
ATOM 830 O O . LEU A 1 109 ? -3.869 2.602 17.531 1 87.56 109 LEU A O 1
ATOM 834 N N . GLU A 1 110 ? -5.797 2.477 18.562 1 86.62 110 GLU A N 1
ATOM 835 C CA . GLU A 1 110 ? -5.301 1.48 19.5 1 86.62 110 GLU A CA 1
ATOM 836 C C . GLU A 1 110 ? -4.887 0.198 18.781 1 86.62 110 GLU A C 1
ATOM 838 O O . GLU A 1 110 ? -3.891 -0.431 19.156 1 86.62 110 GLU A O 1
ATOM 843 N N . GLU A 1 111 ? -5.652 -0.111 17.891 1 84.25 111 GLU A N 1
ATOM 844 C CA . GLU A 1 111 ? -5.371 -1.326 17.125 1 84.25 111 GLU A CA 1
ATOM 845 C C . GLU A 1 111 ? -4.086 -1.187 16.312 1 84.25 111 GLU A C 1
ATOM 847 O O . GLU A 1 111 ? -3.275 -2.113 16.266 1 84.25 111 GLU A O 1
ATOM 852 N N . PHE A 1 112 ? -3.928 -0.128 15.711 1 88.88 112 PHE A N 1
ATOM 853 C CA . PHE A 1 112 ? -2.711 0.114 14.945 1 88.88 112 PHE A CA 1
ATOM 854 C C . PHE A 1 112 ? -1.491 0.143 15.859 1 88.88 112 PHE A C 1
ATOM 856 O O . PHE A 1 112 ? -0.42 -0.341 15.484 1 88.88 112 PHE A O 1
ATOM 863 N N . ASN A 1 113 ? -1.7 0.738 16.984 1 89.62 113 ASN A N 1
ATOM 864 C CA . ASN A 1 113 ? -0.62 0.76 17.969 1 89.62 113 ASN A CA 1
ATOM 865 C C . ASN A 1 113 ? -0.182 -0.65 18.359 1 89.62 113 ASN A C 1
ATOM 867 O O . ASN A 1 113 ? 1.014 -0.923 18.469 1 89.62 113 ASN A O 1
ATOM 871 N N . ALA A 1 114 ? -1.157 -1.488 18.516 1 85.75 114 ALA A N 1
ATOM 872 C CA . ALA A 1 114 ? -0.879 -2.879 18.875 1 85.75 114 ALA A CA 1
ATOM 873 C C . ALA A 1 114 ? -0.101 -3.578 17.75 1 85.75 114 ALA A C 1
ATOM 875 O O . ALA A 1 114 ? 0.652 -4.52 18.016 1 85.75 114 ALA A O 1
ATOM 876 N N . MET A 1 115 ? -0.185 -3.066 16.625 1 85.62 115 MET A N 1
ATOM 877 C CA . MET A 1 115 ? 0.483 -3.676 15.484 1 85.62 115 MET A CA 1
ATOM 878 C C . MET A 1 115 ? 1.887 -3.105 15.305 1 85.62 115 MET A C 1
ATOM 880 O O . MET A 1 115 ? 2.684 -3.641 14.531 1 85.62 115 MET A O 1
ATOM 884 N N . GLY A 1 116 ? 2.158 -2.025 15.984 1 88.81 116 GLY A N 1
ATOM 885 C CA . GLY A 1 116 ? 3.492 -1.452 15.906 1 88.81 116 GLY A CA 1
ATOM 886 C C . GLY A 1 116 ? 3.512 -0.075 15.266 1 88.81 116 GLY A C 1
ATOM 887 O O . GLY A 1 116 ? 4.582 0.454 14.953 1 88.81 116 GLY A O 1
ATOM 888 N N . ILE A 1 117 ? 2.418 0.477 15.016 1 93.69 117 ILE A N 1
ATOM 889 C CA . ILE A 1 117 ? 2.322 1.859 14.555 1 93.69 117 ILE A CA 1
ATOM 890 C C . ILE A 1 117 ? 1.998 2.771 15.734 1 93.69 117 ILE A C 1
ATOM 892 O O . ILE A 1 117 ? 0.834 2.91 16.125 1 93.69 117 ILE A O 1
ATOM 896 N N . ASP A 1 118 ? 2.938 3.436 16.156 1 92.06 118 ASP A N 1
ATOM 897 C CA . ASP A 1 118 ? 2.818 4.176 17.406 1 92.06 118 ASP A CA 1
ATOM 898 C C . ASP A 1 118 ? 1.945 5.414 17.234 1 92.06 118 ASP A C 1
ATOM 900 O O . ASP A 1 118 ? 1.24 5.82 18.156 1 92.06 118 ASP A O 1
ATOM 904 N N . SER A 1 119 ? 2.084 6.027 16.078 1 92.25 119 SER A N 1
ATOM 905 C CA . SER A 1 119 ? 1.309 7.238 15.828 1 92.25 119 SER A CA 1
ATOM 906 C C . SER A 1 119 ? 0.897 7.336 14.359 1 92.25 119 SER A C 1
ATOM 908 O O . SER A 1 119 ? 1.58 6.809 13.484 1 92.25 119 SER A O 1
ATOM 910 N N . ILE A 1 120 ? -0.232 7.961 14.18 1 94.44 120 ILE A N 1
ATOM 911 C CA . ILE A 1 120 ? -0.758 8.172 12.836 1 94.44 120 ILE A CA 1
ATOM 912 C C . ILE A 1 120 ? -1.046 9.656 12.625 1 94.44 120 ILE A C 1
ATOM 914 O O . ILE A 1 120 ? -1.58 10.328 13.508 1 94.44 120 ILE A O 1
ATOM 918 N N . VAL A 1 121 ? -0.642 10.164 11.469 1 94.75 121 VAL A N 1
ATOM 919 C CA . VAL A 1 121 ? -0.841 11.57 11.141 1 94.75 121 VAL A CA 1
ATOM 920 C C . VAL A 1 121 ? -1.729 11.688 9.906 1 94.75 121 VAL A C 1
ATOM 922 O O . VAL A 1 121 ? -1.448 11.078 8.867 1 94.75 121 VAL A O 1
ATOM 925 N N . LEU A 1 122 ? -2.789 12.406 10.031 1 95.88 122 LEU A N 1
ATOM 926 C CA . LEU A 1 122 ? -3.666 12.734 8.906 1 95.88 122 LEU A CA 1
ATOM 927 C C . LEU A 1 122 ? -3.566 14.211 8.555 1 95.88 122 LEU A C 1
ATOM 929 O O . LEU A 1 122 ? -4.254 15.047 9.141 1 95.88 122 LEU A O 1
ATOM 933 N N . PRO A 1 123 ? -2.809 14.531 7.523 1 95.62 123 PRO A N 1
ATOM 934 C CA . PRO A 1 123 ? -2.52 15.938 7.223 1 95.62 123 PRO A CA 1
ATOM 935 C C . PRO A 1 123 ? -3.777 16.75 6.934 1 95.62 123 PRO A C 1
ATOM 937 O O . PRO A 1 123 ? -3.895 17.891 7.387 1 95.62 123 PRO A O 1
ATOM 940 N N . ASP A 1 124 ? -4.723 16.172 6.234 1 96.06 124 ASP A N 1
ATOM 941 C CA . ASP A 1 124 ? -5.949 16.875 5.883 1 96.06 124 ASP A CA 1
ATOM 942 C C . ASP A 1 124 ? -6.719 17.297 7.133 1 96.06 124 ASP A C 1
ATOM 944 O O . ASP A 1 124 ? -7.293 18.391 7.18 1 96.06 124 ASP A O 1
ATOM 948 N N . LEU A 1 125 ? -6.719 16.453 8.07 1 95.38 125 LEU A N 1
ATOM 949 C CA . LEU A 1 125 ? -7.414 16.75 9.312 1 95.38 125 LEU A CA 1
ATOM 950 C C . LEU A 1 125 ? -6.715 17.875 10.078 1 95.38 125 LEU A C 1
ATOM 952 O O . LEU A 1 125 ? -7.371 18.75 10.633 1 95.38 125 LEU A O 1
ATOM 956 N N . LEU A 1 126 ? -5.414 17.812 10.133 1 92.69 126 LEU A N 1
ATOM 957 C CA . LEU A 1 126 ? -4.637 18.828 10.82 1 92.69 126 LEU A CA 1
ATOM 958 C C . LEU A 1 126 ? -4.828 20.188 10.148 1 92.69 126 LEU A C 1
ATOM 960 O O . LEU A 1 126 ? -5.004 21.203 10.828 1 92.69 126 LEU A O 1
ATOM 964 N N . ALA A 1 127 ? -4.766 20.203 8.859 1 94.5 127 ALA A N 1
ATOM 965 C CA . ALA A 1 127 ? -4.992 21.422 8.109 1 94.5 127 ALA A CA 1
ATOM 966 C C . ALA A 1 127 ? -6.402 21.969 8.352 1 94.5 127 ALA A C 1
ATOM 968 O O . ALA A 1 127 ? -6.598 23.172 8.484 1 94.5 127 ALA A O 1
ATOM 969 N N . ALA A 1 128 ? -7.383 21.078 8.312 1 96.12 128 ALA A N 1
ATOM 970 C CA . ALA A 1 128 ? -8.773 21.453 8.555 1 96.12 128 ALA A CA 1
ATOM 971 C C . ALA A 1 128 ? -8.93 22.141 9.906 1 96.12 128 ALA A C 1
ATOM 973 O O . ALA A 1 128 ? -9.656 23.141 10.023 1 96.12 128 ALA A O 1
ATOM 974 N N . LYS A 1 129 ? -8.289 21.594 10.914 1 91.31 129 LYS A N 1
ATOM 975 C CA . LYS A 1 129 ? -8.328 22.203 12.242 1 91.31 129 LYS A CA 1
ATOM 976 C C . LYS A 1 129 ? -7.789 23.641 12.211 1 91.31 129 LYS A C 1
ATOM 978 O O . LYS A 1 129 ? -8.352 24.531 12.836 1 91.31 129 LYS A O 1
ATOM 983 N N . ASP A 1 130 ? -6.742 23.781 11.539 1 91.31 130 ASP A N 1
ATOM 984 C CA . ASP A 1 130 ? -6.145 25.109 11.406 1 91.31 130 ASP A CA 1
ATOM 985 C C . ASP A 1 130 ? -7.086 26.062 10.68 1 91.31 130 ASP A C 1
ATOM 987 O O . ASP A 1 130 ? -7.18 27.234 11.031 1 91.31 130 ASP A O 1
ATOM 991 N N . ILE A 1 131 ? -7.688 25.562 9.656 1 95.12 131 ILE A N 1
ATOM 992 C CA . ILE A 1 131 ? -8.625 26.375 8.883 1 95.12 131 ILE A CA 1
ATOM 993 C C . ILE A 1 131 ? -9.773 26.828 9.781 1 95.12 131 ILE A C 1
ATOM 995 O O . ILE A 1 131 ? -10.086 28.016 9.836 1 95.12 131 ILE A O 1
ATOM 999 N N . VAL A 1 132 ? -10.367 25.953 10.461 1 94.25 132 VAL A N 1
ATOM 1000 C CA . VAL A 1 132 ? -11.531 26.234 11.297 1 94.25 132 VAL A CA 1
ATOM 1001 C C . VAL A 1 132 ? -11.148 27.203 12.414 1 94.25 132 VAL A C 1
ATOM 1003 O O . VAL A 1 132 ? -11.891 28.141 12.719 1 94.25 132 VAL A O 1
ATOM 1006 N N . ASN A 1 133 ? -9.992 27 13.016 1 88.75 133 ASN A N 1
ATOM 1007 C CA . ASN A 1 133 ? -9.508 27.906 14.039 1 88.75 133 ASN A CA 1
ATOM 1008 C C . ASN A 1 133 ? -9.312 29.312 13.477 1 88.75 133 ASN A C 1
ATOM 1010 O O . ASN A 1 133 ? -9.547 30.312 14.18 1 88.75 133 ASN A O 1
ATOM 1014 N N . GLY A 1 134 ? -8.875 29.312 12.312 1 89.75 134 GLY A N 1
ATOM 1015 C CA . GLY A 1 134 ? -8.672 30.594 11.656 1 89.75 134 GLY A CA 1
ATOM 1016 C C . GLY A 1 134 ? -9.969 31.312 11.344 1 89.75 134 GLY A C 1
ATOM 1017 O O . GLY A 1 134 ? -9.984 32.531 11.195 1 89.75 134 GLY A O 1
ATOM 1018 N N . LEU A 1 135 ? -11.031 30.578 11.305 1 93.75 135 LEU A N 1
ATOM 1019 C CA . LEU A 1 135 ? -12.32 31.156 10.914 1 93.75 135 LEU A CA 1
ATOM 1020 C C . LEU A 1 135 ? -13.086 31.641 12.133 1 93.75 135 LEU A C 1
ATOM 1022 O O . LEU A 1 135 ? -14.008 32.469 12.008 1 93.75 135 LEU A O 1
ATOM 1026 N N . LYS A 1 136 ? -12.719 31.219 13.234 1 88.5 136 LYS A N 1
ATOM 1027 C CA . LYS A 1 136 ? -13.461 31.516 14.453 1 88.5 136 LYS A CA 1
ATOM 1028 C C . LYS A 1 136 ? -13.477 33 14.734 1 88.5 136 LYS A C 1
ATOM 1030 O O . LYS A 1 136 ? -14.453 33.531 15.273 1 88.5 136 LYS A O 1
ATOM 1035 N N . MET A 1 137 ? -12.344 33.656 14.414 1 89.31 137 MET A N 1
ATOM 1036 C CA . MET A 1 137 ? -12.234 35.094 14.617 1 89.31 137 MET A CA 1
ATOM 1037 C C . MET A 1 137 ? -11.766 35.812 13.344 1 89.31 137 MET A C 1
ATOM 1039 O O . MET A 1 137 ? -10.625 35.625 12.914 1 89.31 137 MET A O 1
ATOM 1043 N N . SER A 1 138 ? -12.57 36.688 12.891 1 90.62 138 SER A N 1
ATOM 1044 C CA . SER A 1 138 ? -12.312 37.312 11.602 1 90.62 138 SER A CA 1
ATOM 1045 C C . SER A 1 138 ? -11.133 38.281 11.688 1 90.62 138 SER A C 1
ATOM 1047 O O . SER A 1 138 ? -10.516 38.594 10.672 1 90.62 138 SER A O 1
ATOM 1049 N N . TRP A 1 139 ? -10.766 38.688 12.906 1 92.69 139 TRP A N 1
ATOM 1050 C CA . TRP A 1 139 ? -9.781 39.75 13.07 1 92.69 139 TRP A CA 1
ATOM 1051 C C . TRP A 1 139 ? -8.43 39.156 13.477 1 92.69 139 TRP A C 1
ATOM 1053 O O . TRP A 1 139 ? -7.48 39.906 13.727 1 92.69 139 TRP A O 1
ATOM 1063 N N . VAL A 1 140 ? -8.32 37.844 13.523 1 93.62 140 VAL A N 1
ATOM 1064 C CA . VAL A 1 140 ? -7.105 37.156 13.945 1 93.62 140 VAL A CA 1
ATOM 1065 C C . VAL A 1 140 ? -6.535 36.344 12.781 1 93.62 140 VAL A C 1
ATOM 1067 O O . VAL A 1 140 ? -7.277 35.688 12.07 1 93.62 140 VAL A O 1
ATOM 1070 N N . ARG A 1 141 ? -5.234 36.469 12.578 1 92.38 141 ARG A N 1
ATOM 1071 C CA . ARG A 1 141 ? -4.578 35.719 11.516 1 92.38 141 ARG A CA 1
ATOM 1072 C C . ARG A 1 141 ? -4.285 34.312 11.961 1 92.38 141 ARG A C 1
ATOM 1074 O O . ARG A 1 141 ? -4.375 33.375 11.156 1 92.38 141 ARG A O 1
ATOM 1081 N N . GLN A 1 142 ? -3.807 34.188 13.109 1 91.19 142 GLN A N 1
ATOM 1082 C CA . GLN A 1 142 ? -3.471 32.875 13.656 1 91.19 142 GLN A CA 1
ATOM 1083 C C . GLN A 1 142 ? -3.945 32.75 15.102 1 91.19 142 GLN A C 1
ATOM 1085 O O . GLN A 1 142 ? -3.748 33.688 15.906 1 91.19 142 GLN A O 1
ATOM 1090 N N . ARG A 1 143 ? -4.578 31.703 15.352 1 90.88 143 ARG A N 1
ATOM 1091 C CA . ARG A 1 143 ? -5.043 31.422 16.703 1 90.88 143 ARG A CA 1
ATOM 1092 C C . ARG A 1 143 ? -4.578 30.047 17.172 1 90.88 143 ARG A C 1
ATOM 1094 O O . ARG A 1 143 ? -4.562 29.094 16.391 1 90.88 143 ARG A O 1
ATOM 1101 N N . TRP A 1 144 ? -4.121 30 18.359 1 89.56 144 TRP A N 1
ATOM 1102 C CA . TRP A 1 144 ? -3.74 28.734 18.969 1 89.56 144 TRP A CA 1
ATOM 1103 C C . TRP A 1 144 ? -4.297 28.641 20.391 1 89.56 144 TRP A C 1
ATOM 1105 O O . TRP A 1 144 ? -4.035 29.5 21.234 1 89.56 144 TRP A O 1
ATOM 1115 N N . ASP A 1 145 ? -4.988 27.578 20.641 1 88.88 145 ASP A N 1
ATOM 1116 C CA . ASP A 1 145 ? -5.578 27.344 21.969 1 88.88 145 ASP A CA 1
ATOM 1117 C C . ASP A 1 145 ? -4.734 26.359 22.781 1 88.88 145 ASP A C 1
ATOM 1119 O O . ASP A 1 145 ? -4.312 25.328 22.266 1 88.88 145 ASP A O 1
ATOM 1123 N N . VAL A 1 146 ? -4.453 26.766 23.922 1 87.94 146 VAL A N 1
ATOM 1124 C CA . VAL A 1 146 ? -3.789 25.891 24.891 1 87.94 146 VAL A CA 1
ATOM 1125 C C . VAL A 1 146 ? -4.797 25.406 25.922 1 87.94 146 VAL A C 1
ATOM 1127 O O . VAL A 1 146 ? -5.445 26.219 26.594 1 87.94 146 VAL A O 1
ATOM 1130 N N . HIS A 1 147 ? -4.934 24.078 26.078 1 87.38 147 HIS A N 1
ATOM 1131 C CA . HIS A 1 147 ? -5.836 23.453 27.047 1 87.38 147 HIS A CA 1
ATOM 1132 C C . HIS A 1 147 ? -7.258 23.984 26.891 1 87.38 147 HIS A C 1
ATOM 1134 O O . HIS A 1 147 ? -7.828 24.531 27.828 1 87.38 147 HIS A O 1
ATOM 1140 N N . ASP A 1 148 ? -7.77 23.844 25.75 1 83.75 148 ASP A N 1
ATOM 1141 C CA . ASP A 1 148 ? -9.156 24.156 25.422 1 83.75 148 ASP A CA 1
ATOM 1142 C C . ASP A 1 148 ? -9.422 25.656 25.578 1 83.75 148 ASP A C 1
ATOM 1144 O O . ASP A 1 148 ? -10.477 26.062 26.078 1 83.75 148 ASP A O 1
ATOM 1148 N N . GLY A 1 149 ? -8.383 26.406 25.484 1 88.25 149 GLY A N 1
ATOM 1149 C CA . GLY A 1 149 ? -8.578 27.859 25.453 1 88.25 149 GLY A CA 1
ATOM 1150 C C . GLY A 1 149 ? -8.273 28.531 26.766 1 88.25 149 GLY A C 1
ATOM 1151 O O . GLY A 1 149 ? -8.477 29.734 26.922 1 88.25 149 GLY A O 1
ATOM 1152 N N . ALA A 1 150 ? -7.805 27.781 27.734 1 94.19 150 ALA A N 1
ATOM 1153 C CA . ALA A 1 150 ? -7.406 28.406 29 1 94.19 150 ALA A CA 1
ATOM 1154 C C . ALA A 1 150 ? -6.363 29.5 28.75 1 94.19 150 ALA A C 1
ATOM 1156 O O . ALA A 1 150 ? -6.359 30.531 29.438 1 94.19 150 ALA A O 1
ATOM 1157 N N . LEU A 1 151 ? -5.488 29.25 27.906 1 94.25 151 LEU A N 1
ATOM 1158 C CA . LEU A 1 151 ? -4.523 30.203 27.344 1 94.25 151 LEU A CA 1
ATOM 1159 C C . LEU A 1 151 ? -4.629 30.266 25.828 1 94.25 151 LEU A C 1
ATOM 1161 O O . LEU A 1 151 ? -4.797 29.234 25.172 1 94.25 151 LEU A O 1
ATOM 1165 N N . VAL A 1 152 ? -4.531 31.516 25.266 1 94.94 152 VAL A N 1
ATOM 1166 C CA . VAL A 1 152 ? -4.715 31.656 23.828 1 94.94 152 VAL A CA 1
ATOM 1167 C C . VAL A 1 152 ? -3.615 32.531 23.25 1 94.94 152 VAL A C 1
ATOM 1169 O O . VAL A 1 152 ? -3.244 33.562 23.844 1 94.94 152 VAL A O 1
ATOM 1172 N N . MET A 1 153 ? -3.061 32.094 22.203 1 94.94 153 MET A N 1
ATOM 1173 C CA . MET A 1 153 ? -2.145 32.906 21.422 1 94.94 153 MET A CA 1
ATOM 1174 C C . MET A 1 153 ? -2.838 33.469 20.172 1 94.94 153 MET A C 1
ATOM 1176 O O . MET A 1 153 ? -3.479 32.719 19.438 1 94.94 153 MET A O 1
ATOM 1180 N N . LEU A 1 154 ? -2.699 34.781 19.953 1 95.75 154 LEU A N 1
ATOM 1181 C CA . LEU A 1 154 ? -3.35 35.438 18.828 1 95.75 154 LEU A CA 1
ATOM 1182 C C . LEU A 1 154 ? -2.332 36.188 17.984 1 95.75 154 LEU A C 1
ATOM 1184 O O . LEU A 1 154 ? -1.631 37.062 18.484 1 95.75 154 LEU A O 1
ATOM 1188 N N . GLY A 1 155 ? -2.205 35.75 16.781 1 95.38 155 GLY A N 1
ATOM 1189 C CA . GLY A 1 155 ? -1.478 36.562 15.805 1 95.38 155 GLY A CA 1
ATOM 1190 C C . GLY A 1 155 ? -2.342 37.625 15.133 1 95.38 155 GLY A C 1
ATOM 1191 O O . GLY A 1 155 ? -3.303 37.281 14.438 1 95.38 155 GLY A O 1
ATOM 1192 N N . ILE A 1 156 ? -1.97 38.906 15.312 1 95.94 156 ILE A N 1
ATOM 1193 C CA . ILE A 1 156 ? -2.848 39.969 14.859 1 95.94 156 ILE A CA 1
ATOM 1194 C C . ILE A 1 156 ? -2.055 40.969 14.008 1 95.94 156 ILE A C 1
ATOM 1196 O O . ILE A 1 156 ? -1.01 41.469 14.438 1 95.94 156 ILE A O 1
ATOM 1200 N N . LYS A 1 157 ? -2.576 41.188 12.836 1 94.88 157 LYS A N 1
ATOM 1201 C CA . LYS A 1 157 ? -2.023 42.281 12.008 1 94.88 157 LYS A CA 1
ATOM 1202 C C . LYS A 1 157 ? -2.484 43.625 12.492 1 94.88 157 LYS A C 1
ATOM 1204 O O . LYS A 1 157 ? -3.686 43.906 12.539 1 94.88 157 LYS A O 1
ATOM 1209 N N . LEU A 1 158 ? -1.542 44.5 12.773 1 96.38 158 LEU A N 1
ATOM 1210 C CA . LEU A 1 158 ? -1.876 45.781 13.375 1 96.38 158 LEU A CA 1
ATOM 1211 C C . LEU A 1 158 ? -2.154 46.812 12.297 1 96.38 158 LEU A C 1
ATOM 1213 O O . LEU A 1 158 ? -1.477 46.844 11.266 1 96.38 158 LEU A O 1
ATOM 1217 N N . ARG A 1 159 ? -3.236 47.531 12.555 1 95.06 159 ARG A N 1
ATOM 1218 C CA . ARG A 1 159 ? -3.641 48.625 11.664 1 95.06 159 ARG A CA 1
ATOM 1219 C C . ARG A 1 159 ? -3.643 49.938 12.398 1 95.06 159 ARG A C 1
ATOM 1221 O O . ARG A 1 159 ? -3.248 50.031 13.562 1 95.06 159 ARG A O 1
ATOM 1228 N N . SER A 1 160 ? -4.113 50.938 11.648 1 95.38 160 SER A N 1
ATOM 1229 C CA . SER A 1 160 ? -4.051 52.312 12.172 1 95.38 160 SER A CA 1
ATOM 1230 C C . SER A 1 160 ? -4.996 52.5 13.359 1 95.38 160 SER A C 1
ATOM 1232 O O . SER A 1 160 ? -4.793 53.375 14.195 1 95.38 160 SER A O 1
ATOM 1234 N N . THR A 1 161 ? -5.941 51.688 13.492 1 95.5 161 THR A N 1
ATOM 1235 C CA . THR A 1 161 ? -6.949 51.812 14.539 1 95.5 161 THR A CA 1
ATOM 1236 C C . THR A 1 161 ? -6.438 51.219 15.859 1 95.5 161 THR A C 1
ATOM 1238 O O . THR A 1 161 ? -7.07 51.406 16.906 1 95.5 161 THR A O 1
ATOM 1241 N N . CYS A 1 162 ? -5.305 50.594 15.805 1 96.81 162 CYS A N 1
ATOM 1242 C CA . CYS A 1 162 ? -4.703 50.062 17.016 1 96.81 162 CYS A CA 1
ATOM 1243 C C . CYS A 1 162 ? -4.27 51.156 17.953 1 96.81 162 CYS A C 1
ATOM 1245 O O . CYS A 1 162 ? -3.58 52.094 17.547 1 96.81 162 CYS A O 1
ATOM 1247 N N . THR A 1 163 ? -4.586 51.031 19.25 1 96.44 163 THR A N 1
ATOM 1248 C CA . THR A 1 163 ? -4.43 52.156 20.172 1 96.44 163 THR A CA 1
ATOM 1249 C C . THR A 1 163 ? -3.082 52.062 20.891 1 96.44 163 THR A C 1
ATOM 1251 O O . THR A 1 163 ? -2.709 52.969 21.625 1 96.44 163 THR A O 1
ATOM 1254 N N . ILE A 1 164 ? -2.316 51.062 20.641 1 96.25 164 ILE A N 1
ATOM 1255 C CA . ILE A 1 164 ? -1.091 50.875 21.422 1 96.25 164 ILE A CA 1
ATOM 1256 C C . ILE A 1 164 ? 0.118 50.938 20.484 1 96.25 164 ILE A C 1
ATOM 1258 O O . ILE A 1 164 ? 1.184 50.406 20.797 1 96.25 164 ILE A O 1
ATOM 1262 N N . LEU A 1 165 ? -0.031 51.562 19.375 1 97.56 165 LEU A N 1
ATOM 1263 C CA . LEU A 1 165 ? 1.072 51.719 18.438 1 97.56 165 LEU A CA 1
ATOM 1264 C C . LEU A 1 165 ? 2.072 52.75 18.938 1 97.56 165 LEU A C 1
ATOM 1266 O O . LEU A 1 165 ? 1.707 53.656 19.688 1 97.56 165 LEU A O 1
ATOM 1270 N N . ASP A 1 166 ? 3.281 52.594 18.594 1 97.06 166 ASP A N 1
ATOM 1271 C CA . ASP A 1 166 ? 4.355 53.594 18.734 1 97.06 166 ASP A CA 1
ATOM 1272 C C . ASP A 1 166 ? 4.605 53.906 20.203 1 97.06 166 ASP A C 1
ATOM 1274 O O . ASP A 1 166 ? 4.918 55.062 20.547 1 97.06 166 ASP A O 1
ATOM 1278 N N . LYS A 1 167 ? 4.352 53 21 1 96.62 167 LYS A N 1
ATOM 1279 C CA . LYS A 1 167 ? 4.664 53.094 22.422 1 96.62 167 LYS A CA 1
ATOM 1280 C C . LYS A 1 167 ? 5.551 51.938 22.859 1 96.62 167 LYS A C 1
ATOM 1282 O O . LYS A 1 167 ? 5.375 50.812 22.406 1 96.62 167 LYS A O 1
ATOM 1287 N N . PRO A 1 168 ? 6.477 52.281 23.719 1 96.38 168 PRO A N 1
ATOM 1288 C CA . PRO A 1 168 ? 7.301 51.188 24.219 1 96.38 168 PRO A CA 1
ATOM 1289 C C . PRO A 1 168 ? 6.488 50.125 24.953 1 96.38 168 PRO A C 1
ATOM 1291 O O . PRO A 1 168 ? 5.562 50.438 25.703 1 96.38 168 PRO A O 1
ATOM 1294 N N . LEU A 1 169 ? 6.895 48.875 24.828 1 95.12 169 LEU A N 1
ATOM 1295 C CA . LEU A 1 169 ? 6.16 47.75 25.406 1 95.12 169 LEU A CA 1
ATOM 1296 C C . LEU A 1 169 ? 6.113 47.875 26.922 1 95.12 169 LEU A C 1
ATOM 1298 O O . LEU A 1 169 ? 5.133 47.469 27.547 1 95.12 169 LEU A O 1
ATOM 1302 N N . LYS A 1 170 ? 7.191 48.375 27.562 1 92.75 170 LYS A N 1
ATOM 1303 C CA . LYS A 1 170 ? 7.219 48.531 29.016 1 92.75 170 LYS A CA 1
ATOM 1304 C C . LYS A 1 170 ? 6.039 49.344 29.516 1 92.75 170 LYS A C 1
ATOM 1306 O O . LYS A 1 170 ? 5.621 49.25 30.656 1 92.75 170 LYS A O 1
ATOM 1311 N N . GLU A 1 171 ? 5.418 50.156 28.625 1 93.5 171 GLU A N 1
ATOM 1312 C CA . GLU A 1 171 ? 4.312 51.031 28.969 1 93.5 171 GLU A CA 1
ATOM 1313 C C . GLU A 1 171 ? 2.967 50.375 28.656 1 93.5 171 GLU A C 1
ATOM 1315 O O . GLU A 1 171 ? 1.951 50.719 29.266 1 93.5 171 GLU A O 1
ATOM 1320 N N . ILE A 1 172 ? 2.982 49.469 27.766 1 92.5 172 ILE A N 1
ATOM 1321 C CA . ILE A 1 172 ? 1.689 49 27.281 1 92.5 172 ILE A CA 1
ATOM 1322 C C . ILE A 1 172 ? 1.536 47.5 27.562 1 92.5 172 ILE A C 1
ATOM 1324 O O . ILE A 1 172 ? 0.434 46.969 27.484 1 92.5 172 ILE A O 1
ATOM 1328 N N . ALA A 1 173 ? 2.602 46.844 27.859 1 87.81 173 ALA A N 1
ATOM 1329 C CA . ALA A 1 173 ? 2.582 45.406 28.109 1 87.81 173 ALA A CA 1
ATOM 1330 C C . ALA A 1 173 ? 3.314 45.062 29.406 1 87.81 173 ALA A C 1
ATOM 1332 O O . ALA A 1 173 ? 4.156 44.156 29.422 1 87.81 173 ALA A O 1
ATOM 1333 N N . GLY A 1 174 ? 3.023 45.812 30.344 1 81.44 174 GLY A N 1
ATOM 1334 C CA . GLY A 1 174 ? 3.611 45.562 31.641 1 81.44 174 GLY A CA 1
ATOM 1335 C C . GLY A 1 174 ? 2.969 44.406 32.375 1 81.44 174 GLY A C 1
ATOM 1336 O O . GLY A 1 174 ? 2.061 43.75 31.844 1 81.44 174 GLY A O 1
ATOM 1337 N N . PRO A 1 175 ? 3.361 44.125 33.562 1 80.69 175 PRO A N 1
ATOM 1338 C CA . PRO A 1 175 ? 2.904 42.969 34.312 1 80.69 175 PRO A CA 1
ATOM 1339 C C . PRO A 1 175 ? 1.414 43.031 34.656 1 80.69 175 PRO A C 1
ATOM 1341 O O . PRO A 1 175 ? 0.789 42 34.906 1 80.69 175 PRO A O 1
ATOM 1344 N N . GLU A 1 176 ? 0.875 44.219 34.594 1 83.44 176 GLU A N 1
ATOM 1345 C CA . GLU A 1 176 ? -0.521 44.375 34.969 1 83.44 176 GLU A CA 1
ATOM 1346 C C . GLU A 1 176 ? -1.455 44.188 33.781 1 83.44 176 GLU A C 1
ATOM 1348 O O . GLU A 1 176 ? -2.664 44.031 33.938 1 83.44 176 GLU A O 1
ATOM 1353 N N . GLU A 1 177 ? -0.858 44.25 32.656 1 90.31 177 GLU A N 1
ATOM 1354 C CA . GLU A 1 177 ? -1.683 44.094 31.469 1 90.31 177 GLU A CA 1
ATOM 1355 C C . GLU A 1 177 ? -2.109 42.625 31.281 1 90.31 177 GLU A C 1
ATOM 1357 O O . GLU A 1 177 ? -1.343 41.719 31.578 1 90.31 177 GLU A O 1
ATOM 1362 N N . PRO A 1 178 ? -3.227 42.438 30.781 1 94.38 178 PRO A N 1
ATOM 1363 C CA . PRO A 1 178 ? -3.75 41.062 30.672 1 94.38 178 PRO A CA 1
ATOM 1364 C C . PRO A 1 178 ? -3.266 40.344 29.406 1 94.38 178 PRO A C 1
ATOM 1366 O O . PRO A 1 178 ? -4.023 39.594 28.781 1 94.38 178 PRO A O 1
ATOM 1369 N N . TYR A 1 179 ? -2.152 40.75 28.891 1 96.12 179 TYR A N 1
ATOM 1370 C CA . TYR A 1 179 ? -1.559 40.062 27.75 1 96.12 179 TYR A CA 1
ATOM 1371 C C . TYR A 1 179 ? -0.044 40.219 27.734 1 96.12 179 TYR A C 1
ATOM 1373 O O . TYR A 1 179 ? 0.494 41.094 28.422 1 96.12 179 TYR A O 1
ATOM 1381 N N . HIS A 1 180 ? 0.635 39.344 27.047 1 94.44 180 HIS A N 1
ATOM 1382 C CA . HIS A 1 180 ? 2.053 39.438 26.719 1 94.44 180 HIS A CA 1
ATOM 1383 C C . HIS A 1 180 ? 2.266 39.438 25.203 1 94.44 180 HIS A C 1
ATOM 1385 O O . HIS A 1 180 ? 1.473 38.875 24.453 1 94.44 180 HIS A O 1
ATOM 1391 N N . ILE A 1 181 ? 3.252 40.156 24.812 1 95.44 181 ILE A N 1
ATOM 1392 C CA . ILE A 1 181 ? 3.672 40.094 23.406 1 95.44 181 ILE A CA 1
ATOM 1393 C C . ILE A 1 181 ? 4.812 39.094 23.266 1 95.44 181 ILE A C 1
ATOM 1395 O O . ILE A 1 181 ? 5.887 39.281 23.844 1 95.44 181 ILE A O 1
ATOM 1399 N N . LEU A 1 182 ? 4.547 38.094 22.438 1 94.62 182 LEU A N 1
ATOM 1400 C CA . LEU A 1 182 ? 5.512 37 22.312 1 94.62 182 LEU A CA 1
ATOM 1401 C C . LEU A 1 182 ? 6.492 37.281 21.172 1 94.62 182 LEU A C 1
ATOM 1403 O O . LEU A 1 182 ? 7.648 36.844 21.234 1 94.62 182 LEU A O 1
ATOM 1407 N N . ALA A 1 183 ? 6 37.875 20.156 1 95 183 ALA A N 1
ATOM 1408 C CA . ALA A 1 183 ? 6.809 38.125 18.969 1 95 183 ALA A CA 1
ATOM 1409 C C . ALA A 1 183 ? 6.191 39.188 18.094 1 95 183 ALA A C 1
ATOM 1411 O O . ALA A 1 183 ? 4.984 39.438 18.156 1 95 183 ALA A O 1
ATOM 1412 N N . ILE A 1 184 ? 7.082 39.875 17.375 1 95.69 184 ILE A N 1
ATOM 1413 C CA . ILE A 1 184 ? 6.684 40.875 16.406 1 95.69 184 ILE A CA 1
ATOM 1414 C C . ILE A 1 184 ? 7.316 40.562 15.047 1 95.69 184 ILE A C 1
ATOM 1416 O O . ILE A 1 184 ? 8.531 40.438 14.938 1 95.69 184 ILE A O 1
ATOM 1420 N N . LYS A 1 185 ? 6.48 40.375 14.133 1 94.56 185 LYS A N 1
ATOM 1421 C CA . LYS A 1 185 ? 6.965 40.25 12.766 1 94.56 185 LYS A CA 1
ATOM 1422 C C . LYS A 1 185 ? 6.855 41.594 12.023 1 94.56 185 LYS A C 1
ATOM 1424 O O . LYS A 1 185 ? 5.758 42.156 11.883 1 94.56 185 LYS A O 1
ATOM 1429 N N . ARG A 1 186 ? 7.996 42.125 11.609 1 94.56 186 ARG A N 1
ATOM 1430 C CA . ARG A 1 186 ? 8.07 43.344 10.844 1 94.56 186 ARG A CA 1
ATOM 1431 C C . ARG A 1 186 ? 8.758 43.125 9.5 1 94.56 186 ARG A C 1
ATOM 1433 O O . ARG A 1 186 ? 9.961 42.844 9.453 1 94.56 186 ARG A O 1
ATOM 1440 N N . HIS A 1 187 ? 7.926 43.188 8.398 1 86.88 187 HIS A N 1
ATOM 1441 C CA . HIS A 1 187 ? 8.406 42.844 7.074 1 86.88 187 HIS A CA 1
ATOM 1442 C C . HIS A 1 187 ? 8.883 41.375 7.031 1 86.88 187 HIS A C 1
ATOM 1444 O O . HIS A 1 187 ? 8.109 40.469 7.289 1 86.88 187 HIS A O 1
ATOM 1450 N N . ASP A 1 188 ? 10.133 41.188 6.898 1 82.62 188 ASP A N 1
ATOM 1451 C CA . ASP A 1 188 ? 10.625 39.844 6.754 1 82.62 188 ASP A CA 1
ATOM 1452 C C . ASP A 1 188 ? 11.477 39.406 7.953 1 82.62 188 ASP A C 1
ATOM 1454 O O . ASP A 1 188 ? 12.148 38.375 7.918 1 82.62 188 ASP A O 1
ATOM 1458 N N . GLU A 1 189 ? 11.219 40.125 9.023 1 90 189 GLU A N 1
ATOM 1459 C CA . GLU A 1 189 ? 12.047 39.844 10.195 1 90 189 GLU A CA 1
ATOM 1460 C C . GLU A 1 189 ? 11.188 39.562 11.422 1 90 189 GLU A C 1
ATOM 1462 O O . GLU A 1 189 ? 10.156 40.219 11.625 1 90 189 GLU A O 1
ATOM 1467 N N . THR A 1 190 ? 11.656 38.656 12.195 1 92.38 190 THR A N 1
ATOM 1468 C CA . THR A 1 190 ? 11.031 38.375 13.484 1 92.38 190 THR A CA 1
ATOM 1469 C C . THR A 1 190 ? 11.781 39.062 14.609 1 92.38 190 THR A C 1
ATOM 1471 O O . THR A 1 190 ? 12.984 38.875 14.781 1 92.38 190 THR A O 1
ATOM 1474 N N . ILE A 1 191 ? 11.062 39.875 15.367 1 92.75 191 ILE A N 1
ATOM 1475 C CA . ILE A 1 191 ? 11.625 40.656 16.484 1 92.75 191 ILE A CA 1
ATOM 1476 C C . ILE A 1 191 ? 11.18 40.031 17.797 1 92.75 191 ILE A C 1
ATOM 1478 O O . ILE A 1 191 ? 9.977 39.844 18.031 1 92.75 191 ILE A O 1
ATOM 1482 N N . THR A 1 192 ? 12.18 39.656 18.609 1 90.69 192 THR A N 1
ATOM 1483 C CA . THR A 1 192 ? 11.867 39.25 19.969 1 90.69 192 THR A CA 1
ATOM 1484 C C . THR A 1 192 ? 11.609 40.469 20.844 1 90.69 192 THR A C 1
ATOM 1486 O O . THR A 1 192 ? 12.484 41.312 21.016 1 90.69 192 THR A O 1
ATOM 1489 N N . PRO A 1 193 ? 10.469 40.531 21.375 1 92.44 193 PRO A N 1
ATOM 1490 C CA . PRO A 1 193 ? 10.094 41.75 22.109 1 92.44 193 PRO A CA 1
ATOM 1491 C C . PRO A 1 193 ? 10.914 41.969 23.375 1 92.44 193 PRO A C 1
ATOM 1493 O O . PRO A 1 193 ? 11.227 41 24.078 1 92.44 193 PRO A O 1
ATOM 1496 N N . HIS A 1 194 ? 11.234 43.219 23.688 1 89.56 194 HIS A N 1
ATOM 1497 C CA . HIS A 1 194 ? 11.797 43.688 24.953 1 89.56 194 HIS A CA 1
ATOM 1498 C C . HIS A 1 194 ? 11.125 44.969 25.406 1 89.56 194 HIS A C 1
ATOM 1500 O O . HIS A 1 194 ? 10.258 45.5 24.703 1 89.56 194 HIS A O 1
ATOM 1506 N N . GLY A 1 195 ? 11.484 45.406 26.531 1 90.25 195 GLY A N 1
ATOM 1507 C CA . GLY A 1 195 ? 10.805 46.531 27.141 1 90.25 195 GLY A CA 1
ATOM 1508 C C . GLY A 1 195 ? 10.758 47.75 26.25 1 90.25 195 GLY A C 1
ATOM 1509 O O . GLY A 1 195 ? 9.781 48.531 26.281 1 90.25 195 GLY A O 1
ATOM 1510 N N . ASN A 1 196 ? 11.719 47.969 25.438 1 93.69 196 ASN A N 1
ATOM 1511 C CA . ASN A 1 196 ? 11.797 49.188 24.609 1 93.69 196 ASN A CA 1
ATOM 1512 C C . ASN A 1 196 ? 11.266 48.938 23.203 1 93.69 196 ASN A C 1
ATOM 1514 O O . ASN A 1 196 ? 11.156 49.875 22.406 1 93.69 196 ASN A O 1
ATOM 1518 N N . SER A 1 197 ? 10.891 47.781 22.938 1 95.06 197 SER A N 1
ATOM 1519 C CA . SER A 1 197 ? 10.297 47.5 21.641 1 95.06 197 SER A CA 1
ATOM 1520 C C . SER A 1 197 ? 9 48.281 21.438 1 95.06 197 SER A C 1
ATOM 1522 O O . SER A 1 197 ? 8.32 48.625 22.422 1 95.06 197 SER A O 1
ATOM 1524 N N . VAL A 1 198 ? 8.758 48.562 20.203 1 96.94 198 VAL A N 1
ATOM 1525 C CA . VAL A 1 198 ? 7.555 49.312 19.875 1 96.94 198 VAL A CA 1
ATOM 1526 C C . VAL A 1 198 ? 6.773 48.594 18.781 1 96.94 198 VAL A C 1
ATOM 1528 O O . VAL A 1 198 ? 7.363 48.031 17.859 1 96.94 198 VAL A O 1
ATOM 1531 N N . LEU A 1 199 ? 5.441 48.625 18.953 1 97.69 199 LEU A N 1
ATOM 1532 C CA . LEU A 1 199 ? 4.582 48.125 17.891 1 97.69 199 LEU A CA 1
ATOM 1533 C C . LEU A 1 199 ? 4.344 49.188 16.828 1 97.69 199 LEU A C 1
ATOM 1535 O O . LEU A 1 199 ? 4.137 50.375 17.141 1 97.69 199 LEU A O 1
ATOM 1539 N N . LYS A 1 200 ? 4.441 48.75 15.602 1 97.62 200 LYS A N 1
ATOM 1540 C CA . LYS A 1 200 ? 4.242 49.656 14.484 1 97.62 200 LYS A CA 1
ATOM 1541 C C . LYS A 1 200 ? 3.08 49.188 13.602 1 97.62 200 LYS A C 1
ATOM 1543 O O . LYS A 1 200 ? 2.693 48.031 13.633 1 97.62 200 LYS A O 1
ATOM 1548 N N . LYS A 1 201 ? 2.617 50.219 12.859 1 96.06 201 LYS A N 1
ATOM 1549 C CA . LYS A 1 201 ? 1.59 49.906 11.875 1 96.06 201 LYS A CA 1
ATOM 1550 C C . LYS A 1 201 ? 2.074 48.844 10.891 1 96.06 201 LYS A C 1
ATOM 1552 O O . LYS A 1 201 ? 3.217 48.875 10.43 1 96.06 201 LYS A O 1
ATOM 1557 N N . HIS A 1 202 ? 1.273 47.781 10.68 1 93.94 202 HIS A N 1
ATOM 1558 C CA . HIS A 1 202 ? 1.468 46.688 9.727 1 93.94 202 HIS A CA 1
ATOM 1559 C C . HIS A 1 202 ? 2.309 45.562 10.336 1 93.94 202 HIS A C 1
ATOM 1561 O O . HIS A 1 202 ? 2.613 44.594 9.664 1 93.94 202 HIS A O 1
ATOM 1567 N N . ASP A 1 203 ? 2.648 45.75 11.594 1 95.62 203 ASP A N 1
ATOM 1568 C CA . ASP A 1 203 ? 3.273 44.625 12.281 1 95.62 203 ASP A CA 1
ATOM 1569 C C . ASP A 1 203 ? 2.287 43.469 12.453 1 95.62 203 ASP A C 1
ATOM 1571 O O . ASP A 1 203 ? 1.079 43.688 12.555 1 95.62 203 ASP A O 1
ATOM 1575 N N . LEU A 1 204 ? 2.803 42.312 12.359 1 95.25 204 LEU A N 1
ATOM 1576 C CA . LEU A 1 204 ? 2.09 41.156 12.891 1 95.25 204 LEU A CA 1
ATOM 1577 C C . LEU A 1 204 ? 2.555 40.812 14.305 1 95.25 204 LEU A C 1
ATOM 1579 O O . LEU A 1 204 ? 3.709 40.438 14.516 1 95.25 204 LEU A O 1
ATOM 1583 N N . ALA A 1 205 ? 1.709 41.031 15.266 1 96.62 205 ALA A N 1
ATOM 1584 C CA . ALA A 1 205 ? 2.074 40.844 16.672 1 96.62 205 ALA A CA 1
ATOM 1585 C C . ALA A 1 205 ? 1.378 39.625 17.25 1 96.62 205 ALA A C 1
ATOM 1587 O O . ALA A 1 205 ? 0.197 39.375 16.984 1 96.62 205 ALA A O 1
ATOM 1588 N N . TYR A 1 206 ? 2.104 38.844 18.031 1 96.38 206 TYR A N 1
ATOM 1589 C CA . TYR A 1 206 ? 1.557 37.688 18.688 1 96.38 206 TYR A CA 1
ATOM 1590 C C . TYR A 1 206 ? 1.283 37.938 20.156 1 96.38 206 TYR A C 1
ATOM 1592 O O . TYR A 1 206 ? 2.213 38.156 20.938 1 96.38 206 TYR A O 1
ATOM 1600 N N . PHE A 1 207 ? 0.053 37.844 20.5 1 96.75 207 PHE A N 1
ATOM 1601 C CA . PHE A 1 207 ? -0.398 38.094 21.859 1 96.75 207 PHE A CA 1
ATOM 1602 C C . PHE A 1 207 ? -0.684 36.812 22.594 1 96.75 207 PHE A C 1
ATOM 1604 O O . PHE A 1 207 ? -1.259 35.875 22.016 1 96.75 207 PHE A O 1
ATOM 1611 N N . MET A 1 208 ? -0.19 36.719 23.797 1 96.31 208 MET A N 1
ATOM 1612 C CA . MET A 1 208 ? -0.642 35.656 24.719 1 96.31 208 MET A CA 1
ATOM 1613 C C . MET A 1 208 ? -1.625 36.25 25.734 1 96.31 208 MET A C 1
ATOM 1615 O O . MET A 1 208 ? -1.383 37.281 26.328 1 96.31 208 MET A O 1
ATOM 1619 N N . THR A 1 209 ? -2.748 35.594 25.891 1 96.69 209 THR A N 1
ATOM 1620 C CA . THR A 1 209 ? -3.756 36.094 26.828 1 96.69 209 THR A CA 1
ATOM 1621 C C . THR A 1 209 ? -4.664 34.938 27.297 1 96.69 209 THR A C 1
ATOM 1623 O O . THR A 1 209 ? -4.426 33.781 26.969 1 96.69 209 THR A O 1
ATOM 1626 N N . THR A 1 210 ? -5.551 35.219 28.172 1 95.69 210 THR A N 1
ATOM 1627 C CA . THR A 1 210 ? -6.562 34.281 28.594 1 95.69 210 THR A CA 1
ATOM 1628 C C . THR A 1 210 ? -7.902 34.562 27.922 1 95.69 210 THR A C 1
ATOM 1630 O O . THR A 1 210 ? -8.125 35.656 27.438 1 95.69 210 THR A O 1
ATOM 1633 N N . LYS A 1 211 ? -8.711 33.625 27.953 1 92.81 211 LYS A N 1
ATOM 1634 C CA . LYS A 1 211 ? -9.992 33.656 27.234 1 92.81 211 LYS A CA 1
ATOM 1635 C C . LYS A 1 211 ? -10.789 34.906 27.609 1 92.81 211 LYS A C 1
ATOM 1637 O O . LYS A 1 211 ? -11.367 35.562 26.734 1 92.81 211 LYS A O 1
ATOM 1642 N N . ASN A 1 212 ? -10.758 35.312 28.812 1 94.19 212 ASN A N 1
ATOM 1643 C CA . ASN A 1 212 ? -11.594 36.375 29.328 1 94.19 212 ASN A CA 1
ATOM 1644 C C . ASN A 1 212 ? -11.133 37.75 28.828 1 94.19 212 ASN A C 1
ATOM 1646 O O . ASN A 1 212 ? -11.898 38.719 28.859 1 94.19 212 ASN A O 1
ATOM 1650 N N . TYR A 1 213 ? -9.945 37.812 28.328 1 96.19 213 TYR A N 1
ATOM 1651 C CA . TYR A 1 213 ? -9.414 39.125 27.969 1 96.19 213 TYR A CA 1
ATOM 1652 C C . TYR A 1 213 ? -9.32 39.25 26.453 1 96.19 213 TYR A C 1
ATOM 1654 O O . TYR A 1 213 ? -8.781 40.25 25.938 1 96.19 213 TYR A O 1
ATOM 1662 N N . ILE A 1 214 ? -9.859 38.344 25.703 1 95.5 214 ILE A N 1
ATOM 1663 C CA . ILE A 1 214 ? -9.859 38.406 24.234 1 95.5 214 ILE A CA 1
ATOM 1664 C C . ILE A 1 214 ? -10.602 39.656 23.766 1 95.5 214 ILE A C 1
ATOM 1666 O O . ILE A 1 214 ? -10.125 40.375 22.906 1 95.5 214 ILE A O 1
ATOM 1670 N N . PRO A 1 215 ? -11.758 39.969 24.406 1 95.5 215 PRO A N 1
ATOM 1671 C CA . PRO A 1 215 ? -12.438 41.188 24 1 95.5 215 PRO A CA 1
ATOM 1672 C C . PRO A 1 215 ? -11.602 42.438 24.234 1 95.5 215 PRO A C 1
ATOM 1674 O O . PRO A 1 215 ? -11.656 43.375 23.438 1 95.5 215 PRO A O 1
ATOM 1677 N N . TYR A 1 216 ? -10.898 42.406 25.312 1 96.62 216 TYR A N 1
ATOM 1678 C CA . TYR A 1 216 ? -10.039 43.531 25.609 1 96.62 216 TYR A CA 1
ATOM 1679 C C . TYR A 1 216 ? -8.969 43.719 24.531 1 96.62 216 TYR A C 1
ATOM 1681 O O . TYR A 1 216 ? -8.711 44.812 24.062 1 96.62 216 TYR A O 1
ATOM 1689 N N . ILE A 1 217 ? -8.336 42.625 24.094 1 96.75 217 ILE A N 1
ATOM 1690 C CA . ILE A 1 217 ? -7.328 42.656 23.047 1 96.75 217 ILE A CA 1
ATOM 1691 C C . ILE A 1 217 ? -7.953 43.188 21.75 1 96.75 217 ILE A C 1
ATOM 1693 O O . ILE A 1 217 ? -7.359 44 21.062 1 96.75 217 ILE A O 1
ATOM 1697 N N . ARG A 1 218 ? -9.125 42.688 21.5 1 96.44 218 ARG A N 1
ATOM 1698 C CA . ARG A 1 218 ? -9.844 43.125 20.312 1 96.44 218 ARG A CA 1
ATOM 1699 C C . ARG A 1 218 ? -10.016 44.656 20.297 1 96.44 218 ARG A C 1
ATOM 1701 O O . ARG A 1 218 ? -9.867 45.312 19.266 1 96.44 218 ARG A O 1
ATOM 1708 N N . LYS A 1 219 ? -10.336 45.156 21.438 1 96.62 219 LYS A N 1
ATOM 1709 C CA . LYS A 1 219 ? -10.516 46.594 21.594 1 96.62 219 LYS A CA 1
ATOM 1710 C C . LYS A 1 219 ? -9.195 47.344 21.406 1 96.62 219 LYS A C 1
ATOM 1712 O O . LYS A 1 219 ? -9.117 48.312 20.656 1 96.62 219 LYS A O 1
ATOM 1717 N N . VAL A 1 220 ? -8.188 46.844 22.062 1 96.06 220 VAL A N 1
ATOM 1718 C CA . VAL A 1 220 ? -6.891 47.531 22.094 1 96.06 220 VAL A CA 1
ATOM 1719 C C . VAL A 1 220 ? -6.293 47.531 20.688 1 96.06 220 VAL A C 1
ATOM 1721 O O . VAL A 1 220 ? -5.629 48.5 20.297 1 96.06 220 VAL A O 1
ATOM 1724 N N . VAL A 1 221 ? -6.586 46.531 19.938 1 96.56 221 VAL A N 1
ATOM 1725 C CA . VAL A 1 221 ? -6.012 46.469 18.594 1 96.56 221 VAL A CA 1
ATOM 1726 C C . VAL A 1 221 ? -6.941 47.156 17.609 1 96.56 221 VAL A C 1
ATOM 1728 O O . VAL A 1 221 ? -6.648 47.219 16.406 1 96.56 221 VAL A O 1
ATOM 1731 N N . GLY A 1 222 ? -8.047 47.656 18.062 1 96.12 222 GLY A N 1
ATOM 1732 C CA . GLY A 1 222 ? -8.922 48.5 17.266 1 96.12 222 GLY A CA 1
ATOM 1733 C C . GLY A 1 222 ? -9.805 47.75 16.312 1 96.12 222 GLY A C 1
ATOM 1734 O O . GLY A 1 222 ? -10.055 48.188 15.195 1 96.12 222 GLY A O 1
ATOM 1735 N N . LYS A 1 223 ? -10.289 46.594 16.719 1 94.81 223 LYS A N 1
ATOM 1736 C CA . LYS A 1 223 ? -11.023 45.75 15.781 1 94.81 223 LYS A CA 1
ATOM 1737 C C . LYS A 1 223 ? -12.367 45.312 16.375 1 94.81 223 LYS A C 1
ATOM 1739 O O . LYS A 1 223 ? -12.867 44.25 16.062 1 94.81 223 LYS A O 1
ATOM 1744 N N . GLU A 1 224 ? -12.898 46.062 17.156 1 93.06 224 GLU A N 1
ATOM 1745 C CA . GLU A 1 224 ? -14.18 45.781 17.812 1 93.06 224 GLU A CA 1
ATOM 1746 C C . GLU A 1 224 ? -15.312 45.719 16.781 1 93.06 224 GLU A C 1
ATOM 1748 O O . GLU A 1 224 ? -16.312 45.062 17 1 93.06 224 GLU A O 1
ATOM 1753 N N . HIS A 1 225 ? -15.133 46.312 15.672 1 89.25 225 HIS A N 1
ATOM 1754 C CA . HIS A 1 225 ? -16.203 46.406 14.695 1 89.25 225 HIS A CA 1
ATOM 1755 C C . HIS A 1 225 ? -16.141 45.25 13.688 1 89.25 225 HIS A C 1
ATOM 1757 O O . HIS A 1 225 ? -17.016 45.125 12.828 1 89.25 225 HIS A O 1
ATOM 1763 N N . TYR A 1 226 ? -15.195 44.5 13.727 1 89.38 226 TYR A N 1
ATOM 1764 C CA . TYR A 1 226 ? -15.109 43.375 12.82 1 89.38 226 TYR A CA 1
ATOM 1765 C C . TYR A 1 226 ? -16.234 42.375 13.078 1 89.38 226 TYR A C 1
ATOM 1767 O O . TYR A 1 226 ? -16.5 42.031 14.227 1 89.38 226 TYR A O 1
ATOM 1775 N N . VAL A 1 227 ? -16.859 41.969 12.055 1 88.69 227 VAL A N 1
ATOM 1776 C CA . VAL A 1 227 ? -18.016 41.062 12.188 1 88.69 227 VAL A CA 1
ATOM 1777 C C . VAL A 1 227 ? -17.531 39.625 12.328 1 88.69 227 VAL A C 1
ATOM 1779 O O . VAL A 1 227 ? -16.5 39.25 11.789 1 88.69 227 VAL A O 1
ATOM 1782 N N . ASP A 1 228 ? -18.359 38.875 13.078 1 89.38 228 ASP A N 1
ATOM 1783 C CA . ASP A 1 228 ? -18.062 37.469 13.234 1 89.38 228 ASP A CA 1
ATOM 1784 C C . ASP A 1 228 ? -18.391 36.688 11.961 1 89.38 228 ASP A C 1
ATOM 1786 O O . ASP A 1 228 ? -19.234 37.125 11.164 1 89.38 228 ASP A O 1
ATOM 1790 N N . VAL A 1 229 ? -17.766 35.594 11.773 1 94.69 229 VAL A N 1
ATOM 1791 C CA . VAL A 1 229 ? -17.953 34.781 10.57 1 94.69 229 VAL A CA 1
ATOM 1792 C C . VAL A 1 229 ? -19.203 33.938 10.703 1 94.69 229 VAL A C 1
ATOM 1794 O O . VAL A 1 229 ? -19.328 33.156 11.656 1 94.69 229 VAL A O 1
ATOM 1797 N N . LYS A 1 230 ? -20.078 34.031 9.828 1 95.44 230 LYS A N 1
ATOM 1798 C CA . LYS A 1 230 ? -21.297 33.219 9.805 1 95.44 230 LYS A CA 1
ATOM 1799 C C . LYS A 1 230 ? -21.422 32.469 8.484 1 95.44 230 LYS A C 1
ATOM 1801 O O . LYS A 1 230 ? -21.719 31.266 8.484 1 95.44 230 LYS A O 1
ATOM 1806 N N . ASN A 1 231 ? -21.281 33.219 7.406 1 96.19 231 ASN A N 1
ATOM 1807 C CA . ASN A 1 231 ? -21.344 32.594 6.086 1 96.19 231 ASN A CA 1
ATOM 1808 C C . ASN A 1 231 ? -19.938 32.375 5.516 1 96.19 231 ASN A C 1
ATOM 1810 O O . ASN A 1 231 ? -19.141 33.281 5.434 1 96.19 231 ASN A O 1
ATOM 1814 N N . VAL A 1 232 ? -19.688 31.125 5.133 1 97.62 232 VAL A N 1
ATOM 1815 C CA . VAL A 1 232 ? -18.375 30.734 4.629 1 97.62 232 VAL A CA 1
ATOM 1816 C C . VAL A 1 232 ? -18.516 30.141 3.229 1 97.62 232 VAL A C 1
ATOM 1818 O O . VAL A 1 232 ? -19.422 29.344 2.971 1 97.62 232 VAL A O 1
ATOM 1821 N N . MET A 1 233 ? -17.703 30.594 2.33 1 97.75 233 MET A N 1
ATOM 1822 C CA . MET A 1 233 ? -17.594 29.984 1.005 1 97.75 233 MET A CA 1
ATOM 1823 C C . MET A 1 233 ? -16.25 29.281 0.835 1 97.75 233 MET A C 1
ATOM 1825 O O . MET A 1 233 ? -15.203 29.875 1.105 1 97.75 233 MET A O 1
ATOM 1829 N N . ILE A 1 234 ? -16.297 28.031 0.447 1 98 234 ILE A N 1
ATOM 1830 C CA . ILE A 1 234 ? -15.086 27.266 0.265 1 98 234 ILE A CA 1
ATOM 1831 C C . ILE A 1 234 ? -14.914 26.906 -1.211 1 98 234 ILE A C 1
ATOM 1833 O O . ILE A 1 234 ? -15.797 26.312 -1.819 1 98 234 ILE A O 1
ATOM 1837 N N . MET A 1 235 ? -13.812 27.344 -1.715 1 97.62 235 MET A N 1
ATOM 1838 C CA . MET A 1 235 ? -13.461 26.953 -3.078 1 97.62 235 MET A CA 1
ATOM 1839 C C . MET A 1 235 ? -12.57 25.703 -3.076 1 97.62 235 MET A C 1
ATOM 1841 O O . MET A 1 235 ? -11.492 25.719 -2.486 1 97.62 235 MET A O 1
ATOM 1845 N N . GLY A 1 236 ? -13 24.688 -3.816 1 96.94 236 GLY A N 1
ATOM 1846 C CA . GLY A 1 236 ? -12.297 23.406 -3.834 1 96.94 236 GLY A CA 1
ATOM 1847 C C . GLY A 1 236 ? -12.93 22.375 -2.922 1 96.94 236 GLY A C 1
ATOM 1848 O O . GLY A 1 236 ? -12.984 22.562 -1.706 1 96.94 236 GLY A O 1
ATOM 1849 N N . GLY A 1 237 ? -13.32 21.328 -3.469 1 96.75 237 GLY A N 1
ATOM 1850 C CA . GLY A 1 237 ? -14.008 20.312 -2.703 1 96.75 237 GLY A CA 1
ATOM 1851 C C . GLY A 1 237 ? -13.156 19.094 -2.426 1 96.75 237 GLY A C 1
ATOM 1852 O O . GLY A 1 237 ? -13.656 17.969 -2.414 1 96.75 237 GLY A O 1
ATOM 1853 N N . GLY A 1 238 ? -11.898 19.297 -2.25 1 95.75 238 GLY A N 1
ATOM 1854 C CA . GLY A 1 238 ? -11 18.188 -1.985 1 95.75 238 GLY A CA 1
ATOM 1855 C C . GLY A 1 238 ? -11.133 17.641 -0.579 1 95.75 238 GLY A C 1
ATOM 1856 O O . GLY A 1 238 ? -12.055 18 0.152 1 95.75 238 GLY A O 1
ATOM 1857 N N . SER A 1 239 ? -10.219 16.797 -0.162 1 95.62 239 SER A N 1
ATOM 1858 C CA . SER A 1 239 ? -10.281 16.094 1.115 1 95.62 239 SER A CA 1
ATOM 1859 C C . SER A 1 239 ? -10.164 17.062 2.287 1 95.62 239 SER A C 1
ATOM 1861 O O . SER A 1 239 ? -10.828 16.891 3.309 1 95.62 239 SER A O 1
ATOM 1863 N N . THR A 1 240 ? -9.312 18.016 2.129 1 96.69 240 THR A N 1
ATOM 1864 C CA . THR A 1 240 ? -9.148 19 3.182 1 96.69 240 THR A CA 1
ATOM 1865 C C . THR A 1 240 ? -10.453 19.766 3.41 1 96.69 240 THR A C 1
ATOM 1867 O O . THR A 1 240 ? -10.844 20.016 4.555 1 96.69 240 THR A O 1
ATOM 1870 N N . ALA A 1 241 ? -11.086 20.094 2.33 1 97.38 241 ALA A N 1
ATOM 1871 C CA . ALA A 1 241 ? -12.359 20.812 2.412 1 97.38 241 ALA A CA 1
ATOM 1872 C C . ALA A 1 241 ? -13.406 19.969 3.137 1 97.38 241 ALA A C 1
ATOM 1874 O O . ALA A 1 241 ? -14.164 20.484 3.959 1 97.38 241 ALA A O 1
ATOM 1875 N N . VAL A 1 242 ? -13.438 18.75 2.795 1 96.94 242 VAL A N 1
ATOM 1876 C CA . VAL A 1 242 ? -14.398 17.844 3.412 1 96.94 242 VAL A CA 1
ATOM 1877 C C . VAL A 1 242 ? -14.203 17.844 4.926 1 96.94 242 VAL A C 1
ATOM 1879 O O . VAL A 1 242 ? -15.172 17.969 5.684 1 96.94 242 VAL A O 1
ATOM 1882 N N . ARG A 1 243 ? -13 17.703 5.359 1 96.31 243 ARG A N 1
ATOM 1883 C CA . ARG A 1 243 ? -12.703 17.688 6.789 1 96.31 2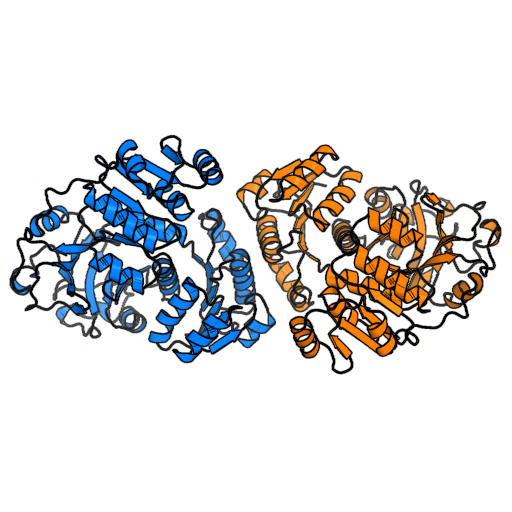43 ARG A CA 1
ATOM 1884 C C . ARG A 1 243 ? -13.047 19.016 7.441 1 96.31 243 ARG A C 1
ATOM 1886 O O . ARG A 1 243 ? -13.57 19.062 8.555 1 96.31 243 ARG A O 1
ATOM 1893 N N . ALA A 1 244 ? -12.688 20.062 6.797 1 96.75 244 ALA A N 1
ATOM 1894 C CA . ALA A 1 244 ? -12.977 21.391 7.328 1 96.75 244 ALA A CA 1
ATOM 1895 C C . ALA A 1 244 ? -14.477 21.594 7.52 1 96.75 244 ALA A C 1
ATOM 1897 O O . ALA A 1 244 ? -14.914 22.062 8.578 1 96.75 244 ALA A O 1
ATOM 1898 N N . VAL A 1 245 ? -15.242 21.234 6.488 1 97.31 245 VAL A N 1
ATOM 1899 C CA . VAL A 1 245 ? -16.688 21.406 6.543 1 97.31 245 VAL A CA 1
ATOM 1900 C C . VAL A 1 245 ? -17.266 20.594 7.703 1 97.31 245 VAL A C 1
ATOM 1902 O O . VAL A 1 245 ? -18.125 21.062 8.445 1 97.31 245 VAL A O 1
ATOM 1905 N N . GLU A 1 246 ? -16.75 19.438 7.863 1 95.25 246 GLU A N 1
ATOM 1906 C CA . GLU A 1 246 ? -17.234 18.547 8.922 1 95.25 246 GLU A CA 1
ATOM 1907 C C . GLU A 1 246 ? -16.938 19.125 10.305 1 95.25 246 GLU A C 1
ATOM 1909 O O . GLU A 1 246 ? -17.688 18.906 11.25 1 95.25 246 GLU A O 1
ATOM 1914 N N . MET A 1 247 ? -15.898 19.891 10.406 1 94.19 247 MET A N 1
ATOM 1915 C CA . MET A 1 247 ? -15.438 20.391 11.703 1 94.19 247 MET A CA 1
ATOM 1916 C C . MET A 1 247 ? -15.984 21.781 11.969 1 94.19 247 MET A C 1
ATOM 1918 O O . MET A 1 247 ? -15.844 22.312 13.07 1 94.19 247 MET A O 1
ATOM 1922 N N . LEU A 1 248 ? -16.625 22.328 11.016 1 95.31 248 LEU A N 1
ATOM 1923 C CA . LEU A 1 248 ? -17.156 23.688 11.188 1 95.31 248 LEU A CA 1
ATOM 1924 C C . LEU A 1 248 ? -18.203 23.719 12.289 1 95.31 248 LEU A C 1
ATOM 1926 O O . LEU A 1 248 ? -19.031 22.812 12.406 1 95.31 248 LEU A O 1
ATOM 1930 N N . PRO A 1 249 ? -18.109 24.719 13.055 1 92.44 249 PRO A N 1
ATOM 1931 C CA . PRO A 1 249 ? -19.188 24.875 14.047 1 92.44 249 PRO A CA 1
ATOM 1932 C C . PRO A 1 249 ? -20.562 24.984 13.406 1 92.44 249 PRO A C 1
ATOM 1934 O O . PRO A 1 249 ? -20.688 25.5 12.281 1 92.44 249 PRO A O 1
ATOM 1937 N N . ASP A 1 250 ? -21.594 24.734 14.188 1 92.38 250 ASP A N 1
ATOM 1938 C CA . ASP A 1 250 ? -22.953 24.656 13.672 1 92.38 250 ASP A CA 1
ATOM 1939 C C . ASP A 1 250 ? -23.484 26.031 13.289 1 92.38 250 ASP A C 1
ATOM 1941 O O . ASP A 1 250 ? -24.344 26.156 12.414 1 92.38 250 ASP A O 1
ATOM 1945 N N . TYR A 1 251 ? -22.953 27 13.883 1 93.5 251 TYR A N 1
ATOM 1946 C CA . TYR A 1 251 ? -23.5 28.328 13.648 1 93.5 251 TYR A CA 1
ATOM 1947 C C . TYR A 1 251 ? -23 28.906 12.328 1 93.5 251 TYR A C 1
ATOM 1949 O O . TYR A 1 251 ? -23.469 29.953 11.875 1 93.5 251 TYR A O 1
ATOM 1957 N N . MET A 1 252 ? -22.078 28.25 11.688 1 95.06 252 MET A N 1
ATOM 1958 C CA . MET A 1 252 ? -21.562 28.719 10.406 1 95.06 252 MET A CA 1
ATOM 1959 C C . MET A 1 252 ? -22.266 28 9.25 1 95.06 252 MET A C 1
ATOM 1961 O O . MET A 1 252 ? -22.438 26.781 9.281 1 95.06 252 MET A O 1
ATOM 1965 N N . ASN A 1 253 ? -22.688 28.781 8.305 1 95.5 253 ASN A N 1
ATOM 1966 C CA . ASN A 1 253 ? -23.219 28.25 7.051 1 95.5 253 ASN A CA 1
ATOM 1967 C C . ASN A 1 253 ? -22.141 28.141 5.98 1 95.5 253 ASN A C 1
ATOM 1969 O O . ASN A 1 253 ? -21.344 29.062 5.805 1 95.5 253 ASN A O 1
ATOM 1973 N N . VAL A 1 254 ? -22.172 27.016 5.281 1 97.06 254 VAL A N 1
ATOM 1974 C CA . VAL A 1 254 ? -21.047 26.828 4.375 1 97.06 254 VAL A CA 1
ATOM 1975 C C . VAL A 1 254 ? -21.562 26.469 2.98 1 97.06 254 VAL A C 1
ATOM 1977 O O . VAL A 1 254 ? -22.547 25.75 2.842 1 97.06 254 VAL A O 1
ATOM 1980 N N . LYS A 1 255 ? -20.969 27.031 1.977 1 97.38 255 LYS A N 1
ATOM 1981 C CA . LYS A 1 255 ? -21.125 26.688 0.566 1 97.38 255 LYS A CA 1
ATOM 1982 C C . LYS A 1 255 ? -19.797 26.219 -0.023 1 97.38 255 LYS A C 1
ATOM 1984 O O . LYS A 1 255 ? -18.75 26.859 0.176 1 97.38 255 LYS A O 1
ATOM 1989 N N . VAL A 1 256 ? -19.844 25.094 -0.772 1 98 256 VAL A N 1
ATOM 1990 C CA . VAL A 1 256 ? -18.625 24.578 -1.386 1 98 256 VAL A CA 1
ATOM 1991 C C . VAL A 1 256 ? -18.734 24.672 -2.906 1 98 256 VAL A C 1
ATOM 1993 O O . VAL A 1 256 ? -19.688 24.188 -3.504 1 98 256 VAL A O 1
ATOM 1996 N N . ILE A 1 257 ? -17.766 25.297 -3.49 1 97.5 257 ILE A N 1
ATOM 1997 C CA . ILE A 1 257 ? -17.688 25.406 -4.945 1 97.5 257 ILE A CA 1
ATOM 1998 C C . ILE A 1 257 ? -16.656 24.422 -5.484 1 97.5 257 ILE A C 1
ATOM 2000 O O . ILE A 1 257 ? -15.492 24.469 -5.105 1 97.5 257 ILE A O 1
ATOM 2004 N N . GLU A 1 258 ? -17.062 23.531 -6.352 1 97.5 258 GLU A N 1
ATOM 2005 C CA . GLU A 1 258 ? -16.203 22.484 -6.906 1 97.5 258 GLU A CA 1
ATOM 2006 C C . GLU A 1 258 ? -16.422 22.344 -8.414 1 97.5 258 GLU A C 1
ATOM 2008 O O . GLU A 1 258 ? -17.547 22.328 -8.891 1 97.5 258 GLU A O 1
ATOM 2013 N N . GLN A 1 259 ? -15.312 22.281 -9.125 1 96.19 259 GLN A N 1
ATOM 2014 C CA . GLN A 1 259 ? -15.352 22.312 -10.586 1 96.19 259 GLN A CA 1
ATOM 2015 C C . GLN A 1 259 ? -15.68 20.938 -11.156 1 96.19 259 GLN A C 1
ATOM 2017 O O . GLN A 1 259 ? -16.344 20.828 -12.195 1 96.19 259 GLN A O 1
ATOM 2022 N N . ASP A 1 260 ? -15.18 19.891 -10.617 1 96.06 260 ASP A N 1
ATOM 2023 C CA . ASP A 1 260 ? -15.383 18.516 -11.102 1 96.06 260 ASP A CA 1
ATOM 2024 C C . ASP A 1 260 ? -16.781 18.016 -10.75 1 96.06 260 ASP A C 1
ATOM 2026 O O . ASP A 1 260 ? -17.125 17.891 -9.578 1 96.06 260 ASP A O 1
ATOM 2030 N N . PHE A 1 261 ? -17.469 17.672 -11.711 1 96.44 261 PHE A N 1
ATOM 2031 C CA . PHE A 1 261 ? -18.859 17.297 -11.523 1 96.44 261 PHE A CA 1
ATOM 2032 C C . PHE A 1 261 ? -18.969 16.016 -10.695 1 96.44 261 PHE A C 1
ATOM 2034 O O . PHE A 1 261 ? -19.812 15.922 -9.805 1 96.44 261 PHE A O 1
ATOM 2041 N N . ASP A 1 262 ? -18.219 15.047 -11 1 94.81 262 ASP A N 1
ATOM 2042 C CA . ASP A 1 262 ? -18.234 13.789 -10.258 1 94.81 262 ASP A CA 1
ATOM 2043 C C . ASP A 1 262 ? -17.906 14.016 -8.781 1 94.81 262 ASP A C 1
ATOM 2045 O O . ASP A 1 262 ? -18.469 13.367 -7.906 1 94.81 262 ASP A O 1
ATOM 2049 N N . ARG A 1 263 ? -17.016 14.883 -8.578 1 95.75 263 ARG A N 1
ATOM 2050 C CA . ARG A 1 263 ? -16.656 15.211 -7.203 1 95.75 263 ARG A CA 1
ATOM 2051 C C . ARG A 1 263 ? -17.828 15.883 -6.484 1 95.75 263 ARG A C 1
ATOM 2053 O O . ARG A 1 263 ? -18.047 15.633 -5.297 1 95.75 263 ARG A O 1
ATOM 2060 N N . CYS A 1 264 ? -18.547 16.688 -7.16 1 97.19 264 CYS A N 1
ATOM 2061 C CA . CYS A 1 264 ? -19.719 17.312 -6.574 1 97.19 264 CYS A CA 1
ATOM 2062 C C . CYS A 1 264 ? -20.734 16.266 -6.133 1 97.19 264 CYS A C 1
ATOM 2064 O O . CYS A 1 264 ? -21.312 16.375 -5.043 1 97.19 264 CYS A O 1
ATOM 2066 N N . GLU A 1 265 ? -20.906 15.305 -6.992 1 95.38 265 GLU A N 1
ATOM 2067 C CA . GLU A 1 265 ? -21.844 14.227 -6.66 1 95.38 265 GLU A CA 1
ATOM 2068 C C . GLU A 1 265 ? -21.391 13.469 -5.414 1 95.38 265 GLU A C 1
ATOM 2070 O O . GLU A 1 265 ? -22.203 13.148 -4.547 1 95.38 265 GLU A O 1
ATOM 2075 N N . TYR A 1 266 ? -20.172 13.273 -5.344 1 93.19 266 TYR A N 1
ATOM 2076 C CA . TYR A 1 266 ? -19.609 12.594 -4.184 1 93.19 266 TYR A CA 1
ATOM 2077 C C . TYR A 1 266 ? -19.812 13.422 -2.918 1 93.19 266 TYR A C 1
ATOM 2079 O O . TYR A 1 266 ? -20.219 12.891 -1.881 1 93.19 266 TYR A O 1
ATOM 2087 N N . LEU A 1 267 ? -19.5 14.68 -3.014 1 96.69 267 LEU A N 1
ATOM 2088 C CA . LEU A 1 267 ? -19.625 15.586 -1.875 1 96.69 267 LEU A CA 1
ATOM 2089 C C . LEU A 1 267 ? -21.078 15.625 -1.376 1 96.69 267 LEU A C 1
ATOM 2091 O O . LEU A 1 267 ? -21.312 15.648 -0.167 1 96.69 267 LEU A O 1
ATOM 2095 N N . ASN A 1 268 ? -22 15.562 -2.285 1 95.62 268 ASN A N 1
ATOM 2096 C CA . ASN A 1 268 ? -23.422 15.586 -1.927 1 95.62 268 ASN A CA 1
ATOM 2097 C C . ASN A 1 268 ? -23.812 14.344 -1.134 1 95.62 268 ASN A C 1
ATOM 2099 O O . ASN A 1 268 ? -24.75 14.391 -0.333 1 95.62 268 ASN A O 1
ATOM 2103 N N . GLU A 1 269 ? -23.109 13.344 -1.342 1 92.5 269 GLU A N 1
ATOM 2104 C CA . GLU A 1 269 ? -23.422 12.086 -0.675 1 92.5 269 GLU A CA 1
ATOM 2105 C C . GLU A 1 269 ? -22.844 12.055 0.741 1 92.5 269 GLU A C 1
ATOM 2107 O O . GLU A 1 269 ? -23.453 11.469 1.646 1 92.5 269 GLU A O 1
ATOM 2112 N N . ILE A 1 270 ? -21.75 12.664 0.94 1 91.81 270 ILE A N 1
ATOM 2113 C CA . ILE A 1 270 ? -21.062 12.414 2.199 1 91.81 270 ILE A CA 1
ATOM 2114 C C . ILE A 1 270 ? -21.266 13.594 3.145 1 91.81 270 ILE A C 1
ATOM 2116 O O . ILE A 1 270 ? -21.172 13.445 4.367 1 91.81 270 ILE A O 1
ATOM 2120 N N . LEU A 1 271 ? -21.484 14.727 2.656 1 94.69 271 LEU A N 1
ATOM 2121 C CA . LEU A 1 271 ? -21.625 15.906 3.51 1 94.69 271 LEU A CA 1
ATOM 2122 C C . LEU A 1 271 ? -23.047 16.047 4.012 1 94.69 271 LEU A C 1
ATOM 2124 O O . LEU A 1 271 ? -23.969 15.438 3.455 1 94.69 271 LEU A O 1
ATOM 2128 N N . LYS A 1 272 ? -23.156 16.766 5.023 1 89.5 272 LYS A N 1
ATOM 2129 C CA . LYS A 1 272 ? -24.484 16.984 5.602 1 89.5 272 LYS A CA 1
ATOM 2130 C C . LYS A 1 272 ? -25.406 17.672 4.609 1 89.5 272 LYS A C 1
ATOM 2132 O O . LYS A 1 272 ? -24.953 18.391 3.713 1 89.5 272 LYS A O 1
ATOM 2137 N N . GLU A 1 273 ? -26.656 17.562 4.906 1 85 273 GLU A N 1
ATOM 2138 C CA . GLU A 1 273 ? -27.688 18.094 4.004 1 85 273 GLU A CA 1
ATOM 2139 C C . GLU A 1 273 ? -27.656 19.609 3.957 1 85 273 GLU A C 1
ATOM 2141 O O . GLU A 1 273 ? -28 20.219 2.938 1 85 273 GLU A O 1
ATOM 2146 N N . ASP A 1 274 ? -27.203 20.188 4.965 1 89.69 274 ASP A N 1
ATOM 2147 C CA . ASP A 1 274 ? -27.266 21.641 5.023 1 89.69 274 ASP A CA 1
ATOM 2148 C C . ASP A 1 274 ? -26.062 22.266 4.316 1 89.69 274 ASP A C 1
ATOM 2150 O O . ASP A 1 274 ? -25.984 23.484 4.168 1 89.69 274 ASP A O 1
ATOM 2154 N N . THR A 1 275 ? -25.203 21.453 3.859 1 92.81 275 THR A N 1
ATOM 2155 C CA . THR A 1 275 ? -24.062 21.938 3.084 1 92.81 275 THR A CA 1
ATOM 2156 C C . THR A 1 275 ? -24.438 22.047 1.606 1 92.81 275 THR A C 1
ATOM 2158 O O . THR A 1 275 ? -24.828 21.062 0.983 1 92.81 275 THR A O 1
ATOM 2161 N N . LEU A 1 276 ? -24.359 23.219 1.095 1 95.25 276 LEU A N 1
ATOM 2162 C CA . LEU A 1 276 ? -24.672 23.422 -0.318 1 95.25 276 LEU A CA 1
ATOM 2163 C C . LEU A 1 276 ? -23.422 23.219 -1.173 1 95.25 276 LEU A C 1
ATOM 2165 O O . LEU A 1 276 ? -22.406 23.906 -0.983 1 95.25 276 LEU A O 1
ATOM 2169 N N . VAL A 1 277 ? -23.484 22.344 -2.115 1 97.62 277 VAL A N 1
ATOM 2170 C CA . VAL A 1 277 ? -22.391 22.078 -3.049 1 97.62 277 VAL A CA 1
ATOM 2171 C C . VAL A 1 277 ? -22.75 22.641 -4.426 1 97.62 277 VAL A C 1
ATOM 2173 O O . VAL A 1 277 ? -23.797 22.297 -4.988 1 97.62 277 VAL A O 1
ATOM 2176 N N . ILE A 1 278 ? -21.922 23.469 -4.941 1 97.12 278 ILE A N 1
ATOM 2177 C CA . ILE A 1 278 ? -22.172 24.141 -6.215 1 97.12 278 ILE A CA 1
ATOM 2178 C C . ILE A 1 278 ? -21.125 23.703 -7.234 1 97.12 278 ILE A C 1
ATOM 2180 O O . ILE A 1 278 ? -19.922 23.828 -6.984 1 97.12 278 ILE A O 1
ATOM 2184 N N . ASN A 1 279 ? -21.562 23.234 -8.383 1 97.5 279 ASN A N 1
ATOM 2185 C CA . ASN A 1 279 ? -20.625 22.875 -9.445 1 97.5 279 ASN A CA 1
ATOM 2186 C C . ASN A 1 279 ? -20.25 24.094 -10.281 1 97.5 279 ASN A C 1
ATOM 2188 O O . ASN A 1 279 ? -21.109 24.719 -10.914 1 97.5 279 ASN A O 1
ATOM 2192 N N . GLY A 1 280 ? -18.984 24.422 -10.258 1 94.81 280 GLY A N 1
ATOM 2193 C CA . GLY A 1 280 ? -18.5 25.562 -11.031 1 94.81 280 GLY A CA 1
ATOM 2194 C C . GLY A 1 280 ? -17.031 25.875 -10.766 1 94.81 280 GLY A C 1
ATOM 2195 O O . GLY A 1 280 ? -16.391 25.25 -9.922 1 94.81 280 GLY A O 1
ATOM 2196 N N . ASP A 1 281 ? -16.578 26.828 -11.516 1 91.88 281 ASP A N 1
ATOM 2197 C CA . ASP A 1 281 ? -15.219 27.312 -11.344 1 91.88 281 ASP A CA 1
ATOM 2198 C C . ASP A 1 281 ? -15.164 28.406 -10.281 1 91.88 281 ASP A C 1
ATOM 2200 O O . ASP A 1 281 ? -15.766 29.469 -10.445 1 91.88 281 ASP A O 1
ATOM 2204 N N . GLY A 1 282 ? -14.523 28.109 -9.266 1 88.38 282 GLY A N 1
ATOM 2205 C CA . GLY A 1 282 ? -14.43 29.047 -8.164 1 88.38 282 GLY A CA 1
ATOM 2206 C C . GLY A 1 282 ? -13.711 30.344 -8.531 1 88.38 282 GLY A C 1
ATOM 2207 O O . GLY A 1 282 ? -13.719 31.297 -7.762 1 88.38 282 GLY A O 1
ATOM 2208 N N . ARG A 1 283 ? -13.156 30.469 -9.781 1 88.5 283 ARG A N 1
ATOM 2209 C CA . ARG A 1 283 ? -12.477 31.688 -10.234 1 88.5 283 ARG A CA 1
ATOM 2210 C C . ARG A 1 283 ? -13.43 32.594 -10.977 1 88.5 283 ARG A C 1
ATOM 2212 O O . ARG A 1 283 ? -13.086 33.75 -11.289 1 88.5 283 ARG A O 1
ATOM 2219 N N . ASP A 1 284 ? -14.555 32.094 -11.203 1 92.44 284 ASP A N 1
ATOM 2220 C CA . ASP A 1 284 ? -15.578 32.875 -11.914 1 92.44 284 ASP A CA 1
ATOM 2221 C C . ASP A 1 284 ? -16.297 33.844 -10.977 1 92.44 284 ASP A C 1
ATOM 2223 O O . ASP A 1 284 ? -17.203 33.438 -10.234 1 92.44 284 ASP A O 1
ATOM 2227 N N . LEU A 1 285 ? -16.062 35.031 -11.234 1 91.38 285 LEU A N 1
ATOM 2228 C CA . LEU A 1 285 ? -16.578 36.062 -10.344 1 91.38 285 LEU A CA 1
ATOM 2229 C C . LEU A 1 285 ? -18.094 36.156 -10.445 1 91.38 285 LEU A C 1
ATOM 2231 O O . LEU A 1 285 ? -18.781 36.469 -9.461 1 91.38 285 LEU A O 1
ATOM 2235 N N . SER A 1 286 ? -18.547 35.969 -11.641 1 94.19 286 SER A N 1
ATOM 2236 C CA . SER A 1 286 ? -19.984 36.031 -11.836 1 94.19 286 SER A CA 1
ATOM 2237 C C . SER A 1 286 ? -20.688 34.938 -11.031 1 94.19 286 SER A C 1
ATOM 2239 O O . SER A 1 286 ? -21.703 35.188 -10.391 1 94.19 286 SER A O 1
ATOM 2241 N N . LEU A 1 287 ? -20.125 33.844 -11.062 1 94.88 287 LEU A N 1
ATOM 2242 C CA . LEU A 1 287 ? -20.688 32.75 -10.289 1 94.88 287 LEU A CA 1
ATOM 2243 C C . LEU A 1 287 ? -20.625 33.031 -8.797 1 94.88 287 LEU A C 1
ATOM 2245 O O . LEU A 1 287 ? -21.594 32.812 -8.078 1 94.88 287 LEU A O 1
ATOM 2249 N N . LEU A 1 288 ? -19.516 33.531 -8.312 1 94.81 288 LEU A N 1
ATOM 2250 C CA . LEU A 1 288 ? -19.344 33.812 -6.895 1 94.81 288 LEU A CA 1
ATOM 2251 C C . LEU A 1 288 ? -20.344 34.875 -6.438 1 94.81 288 LEU A C 1
ATOM 2253 O O . LEU A 1 288 ? -20.906 34.781 -5.344 1 94.81 288 LEU A O 1
ATOM 2257 N N . THR A 1 289 ? -20.531 35.781 -7.328 1 95.56 289 THR A N 1
ATOM 2258 C CA . THR A 1 289 ? -21.484 36.844 -7.012 1 95.56 289 THR A CA 1
ATOM 2259 C C . THR A 1 289 ? -22.906 36.281 -6.953 1 95.56 289 THR A C 1
ATOM 2261 O O . THR A 1 289 ? -23.656 36.594 -6.027 1 95.56 289 THR A O 1
ATOM 2264 N N . GLU A 1 290 ? -23.188 35.531 -7.883 1 95.44 290 GLU A N 1
ATOM 2265 C CA . GLU A 1 290 ? -24.5 34.875 -7.922 1 95.44 290 GLU A CA 1
ATOM 2266 C C . GLU A 1 290 ? -24.75 34.031 -6.676 1 95.44 290 GLU A C 1
ATOM 2268 O O . GLU A 1 290 ? -25.875 33.969 -6.172 1 95.44 290 GLU A O 1
ATOM 2273 N N . GLU A 1 291 ? -23.75 33.5 -6.203 1 94.25 291 GLU A N 1
ATOM 2274 C CA . GLU A 1 291 ? -23.875 32.594 -5.078 1 94.25 291 GLU A CA 1
ATOM 2275 C C . GLU A 1 291 ? -23.719 33.312 -3.748 1 94.25 291 GLU A C 1
ATOM 2277 O O . GLU A 1 291 ? -23.797 32.688 -2.684 1 94.25 291 GLU A O 1
ATOM 2282 N N . GLY A 1 292 ? -23.469 34.625 -3.76 1 94.38 292 GLY A N 1
ATOM 2283 C CA . GLY A 1 292 ? -23.594 35.438 -2.557 1 94.38 292 GLY A CA 1
ATOM 2284 C C . GLY A 1 292 ? -22.266 35.75 -1.905 1 94.38 292 GLY A C 1
ATOM 2285 O O . GLY A 1 292 ? -22.156 35.781 -0.677 1 94.38 292 GLY A O 1
ATOM 2286 N N . ILE A 1 293 ? -21.219 35.969 -2.686 1 94.88 293 ILE A N 1
ATOM 2287 C CA . ILE A 1 293 ? -19.922 36.281 -2.111 1 94.88 293 ILE A CA 1
ATOM 2288 C C . ILE A 1 293 ? -20 37.625 -1.405 1 94.88 293 ILE A C 1
ATOM 2290 O O . ILE A 1 293 ? -19.25 37.875 -0.452 1 94.88 293 ILE A O 1
ATOM 2294 N N . LEU A 1 294 ? -20.906 38.5 -1.757 1 93.88 294 LEU A N 1
ATOM 2295 C CA . LEU A 1 294 ? -21.031 39.812 -1.192 1 93.88 294 LEU A CA 1
ATOM 2296 C C . LEU A 1 294 ? -21.562 39.781 0.235 1 93.88 294 LEU A C 1
ATOM 2298 O O . LEU A 1 294 ? -21.375 40.719 1.008 1 93.88 294 LEU A O 1
ATOM 2302 N N . SER A 1 295 ? -22.203 38.719 0.525 1 93.31 295 SER A N 1
ATOM 2303 C CA . SER A 1 295 ? -22.75 38.562 1.866 1 93.31 295 SER A CA 1
ATOM 2304 C C . SER A 1 295 ? -21.953 37.531 2.672 1 93.31 295 SER A C 1
ATOM 2306 O O . SER A 1 295 ? -22.406 37.062 3.721 1 93.31 295 SER A O 1
ATOM 2308 N N . THR A 1 296 ? -20.859 37.188 2.193 1 94.94 296 THR A N 1
ATOM 2309 C CA . THR A 1 296 ? -20.016 36.188 2.822 1 94.94 296 THR A CA 1
ATOM 2310 C C . THR A 1 296 ? -18.922 36.844 3.664 1 94.94 296 THR A C 1
ATOM 2312 O O . THR A 1 296 ? -18.281 37.812 3.217 1 94.94 296 THR A O 1
ATOM 2315 N N . GLN A 1 297 ? -18.766 36.375 4.867 1 95.25 297 GLN A N 1
ATOM 2316 C CA . GLN A 1 297 ? -17.781 37 5.742 1 95.25 297 GLN A CA 1
ATOM 2317 C C . GLN A 1 297 ? -16.422 36.344 5.598 1 95.25 297 GLN A C 1
ATOM 2319 O O . GLN A 1 297 ? -15.391 36.938 5.938 1 95.25 297 GLN A O 1
ATOM 2324 N N . ALA A 1 298 ? -16.438 35.062 5.141 1 97.19 298 ALA A N 1
ATOM 2325 C CA . ALA A 1 298 ? -15.164 34.375 5.008 1 97.19 298 ALA A CA 1
ATOM 2326 C C . ALA A 1 298 ? -15.102 33.562 3.707 1 97.19 298 ALA A C 1
ATOM 2328 O O . ALA A 1 298 ? -16.094 32.969 3.301 1 97.19 298 ALA A O 1
ATOM 2329 N N . PHE A 1 299 ? -13.977 33.656 3.066 1 97.56 299 PHE A N 1
ATOM 2330 C CA . PHE A 1 299 ? -13.703 32.938 1.842 1 97.56 299 PHE A CA 1
ATOM 2331 C C . PHE A 1 299 ? -12.469 32.031 2.01 1 97.56 299 PHE A C 1
ATOM 2333 O O . PHE A 1 299 ? -11.391 32.531 2.346 1 97.56 299 PHE A O 1
ATOM 2340 N N . VAL A 1 300 ? -12.656 30.719 1.787 1 98.12 300 VAL A N 1
ATOM 2341 C CA . VAL A 1 300 ? -11.594 29.734 1.969 1 98.12 300 VAL A CA 1
ATOM 2342 C C . VAL A 1 300 ? -11.25 29.094 0.625 1 98.12 300 VAL A C 1
ATOM 2344 O O . VAL A 1 300 ? -12.125 28.547 -0.053 1 98.12 300 VAL A O 1
ATOM 2347 N N . SER A 1 301 ? -10.023 29.188 0.266 1 97.88 301 SER A N 1
ATOM 2348 C CA . SER A 1 301 ? -9.594 28.625 -1.009 1 97.88 301 SER A CA 1
ATOM 2349 C C . SER A 1 301 ? -8.664 27.422 -0.8 1 97.88 301 SER A C 1
ATOM 2351 O O . SER A 1 301 ? -7.551 27.578 -0.302 1 97.88 301 SER A O 1
ATOM 2353 N N . LEU A 1 302 ? -9.117 26.25 -1.306 1 97.56 302 LEU A N 1
ATOM 2354 C CA . LEU A 1 302 ? -8.43 25 -0.992 1 97.56 302 LEU A CA 1
ATOM 2355 C C . LEU A 1 302 ? -8.172 24.188 -2.258 1 97.56 302 LEU A C 1
ATOM 2357 O O . LEU A 1 302 ? -8.227 22.953 -2.23 1 97.56 302 LEU A O 1
ATOM 2361 N N . ALA A 1 303 ? -7.965 24.828 -3.334 1 93.44 303 ALA A N 1
ATOM 2362 C CA . ALA A 1 303 ? -7.598 24.125 -4.566 1 93.44 303 ALA A CA 1
ATOM 2363 C C . ALA A 1 303 ? -6.195 23.531 -4.469 1 93.44 303 ALA A C 1
ATOM 2365 O O . ALA A 1 303 ? -5.496 23.734 -3.473 1 93.44 303 ALA A O 1
ATOM 2366 N N . SER A 1 304 ? -5.789 22.766 -5.477 1 87.62 304 SER A N 1
ATOM 2367 C CA . SER A 1 304 ? -4.504 22.078 -5.461 1 87.62 304 SER A CA 1
ATOM 2368 C C . SER A 1 304 ? -3.357 23.031 -5.758 1 87.62 304 SER A C 1
ATOM 2370 O O . SER A 1 304 ? -2.211 22.766 -5.387 1 87.62 304 SER A O 1
ATOM 2372 N N . ASN A 1 305 ? -3.693 24.125 -6.328 1 88.69 305 ASN A N 1
ATOM 2373 C CA . ASN A 1 305 ? -2.684 25.094 -6.762 1 88.69 305 ASN A CA 1
ATOM 2374 C C . ASN A 1 305 ? -2.656 26.312 -5.855 1 88.69 305 ASN A C 1
ATOM 2376 O O . ASN A 1 305 ? -3.664 27.016 -5.711 1 88.69 305 ASN A O 1
ATOM 2380 N N . ALA A 1 306 ? -1.505 26.625 -5.332 1 90.5 306 ALA A N 1
ATOM 2381 C CA . ALA A 1 306 ? -1.351 27.75 -4.406 1 90.5 306 ALA A CA 1
ATOM 2382 C C . ALA A 1 306 ? -1.665 29.078 -5.09 1 90.5 306 ALA A C 1
ATOM 2384 O O . ALA A 1 306 ? -2.262 29.969 -4.48 1 90.5 306 ALA A O 1
ATOM 2385 N N . GLU A 1 307 ? -1.266 29.203 -6.336 1 91.25 307 GLU A N 1
ATOM 2386 C CA . GLU A 1 307 ? -1.517 30.438 -7.07 1 91.25 307 GLU A CA 1
ATOM 2387 C C . GLU A 1 307 ? -3.014 30.703 -7.219 1 91.25 307 GLU A C 1
ATOM 2389 O O . GLU A 1 307 ? -3.477 31.828 -7.012 1 91.25 307 GLU A O 1
ATOM 2394 N N . THR A 1 308 ? -3.617 29.688 -7.574 1 92.75 308 THR A N 1
ATOM 2395 C CA . THR A 1 308 ? -5.066 29.781 -7.711 1 92.75 308 THR A CA 1
ATOM 2396 C C . THR A 1 308 ? -5.707 30.203 -6.391 1 92.75 308 THR A C 1
ATOM 2398 O O . THR A 1 308 ? -6.602 31.047 -6.371 1 92.75 308 THR A O 1
ATOM 2401 N N . ASN A 1 309 ? -5.285 29.656 -5.332 1 95.75 309 ASN A N 1
ATOM 2402 C CA . ASN A 1 309 ? -5.832 29.984 -4.016 1 95.75 309 ASN A CA 1
ATOM 2403 C C . ASN A 1 309 ? -5.578 31.438 -3.637 1 95.75 309 ASN A C 1
ATOM 2405 O O . ASN A 1 309 ? -6.469 32.094 -3.113 1 95.75 309 ASN A O 1
ATOM 2409 N N . ILE A 1 310 ? -4.336 31.875 -3.846 1 94.88 310 ILE A N 1
ATOM 2410 C CA . ILE A 1 310 ? -3.955 33.25 -3.52 1 94.88 310 ILE A CA 1
ATOM 2411 C C . ILE A 1 310 ? -4.797 34.219 -4.332 1 94.88 310 ILE A C 1
ATOM 2413 O O . ILE A 1 310 ? -5.383 35.156 -3.781 1 94.88 310 ILE A O 1
ATOM 2417 N N . LEU A 1 311 ? -4.891 33.969 -5.602 1 93.25 311 LEU A N 1
ATOM 2418 C CA . LEU A 1 311 ? -5.629 34.875 -6.492 1 93.25 311 LEU A CA 1
ATOM 2419 C C . LEU A 1 311 ? -7.109 34.875 -6.137 1 93.25 311 LEU A C 1
ATOM 2421 O O . LEU A 1 311 ? -7.75 35.938 -6.18 1 93.25 311 LEU A O 1
ATOM 2425 N N . ALA A 1 312 ? -7.641 33.781 -5.879 1 95 312 ALA A N 1
ATOM 2426 C CA . ALA A 1 312 ? -9.047 33.688 -5.504 1 95 312 ALA A CA 1
ATOM 2427 C C . ALA A 1 312 ? -9.32 34.5 -4.23 1 95 312 ALA A C 1
ATOM 2429 O O . ALA A 1 312 ? -10.344 35.156 -4.125 1 95 312 ALA A O 1
ATOM 2430 N N . CYS A 1 313 ? -8.477 34.375 -3.266 1 95.62 313 CYS A N 1
ATOM 2431 C CA . CYS A 1 313 ? -8.633 35.125 -2.02 1 95.62 313 CYS A CA 1
ATOM 2432 C C . CYS A 1 313 ? -8.547 36.625 -2.266 1 95.62 313 CYS A C 1
ATOM 2434 O O . CYS A 1 313 ? -9.289 37.375 -1.662 1 95.62 313 CYS A O 1
ATOM 2436 N N . LEU A 1 314 ? -7.637 37.031 -3.141 1 94.25 314 LEU A N 1
ATOM 2437 C CA . LEU A 1 314 ? -7.504 38.438 -3.48 1 94.25 314 LEU A CA 1
ATOM 2438 C C . LEU A 1 314 ? -8.789 38.969 -4.117 1 94.25 314 LEU A C 1
ATOM 2440 O O . LEU A 1 314 ? -9.242 40.062 -3.791 1 94.25 314 LEU A O 1
ATOM 2444 N N . THR A 1 315 ? -9.312 38.188 -4.98 1 93.69 315 THR A N 1
ATOM 2445 C CA . THR A 1 315 ? -10.555 38.531 -5.645 1 93.69 315 THR A CA 1
ATOM 2446 C C . THR A 1 315 ? -11.695 38.656 -4.633 1 93.69 315 THR A C 1
ATOM 2448 O O . THR A 1 315 ? -12.484 39.594 -4.688 1 93.69 315 THR A O 1
ATOM 2451 N N . ALA A 1 316 ? -11.773 37.719 -3.789 1 94.94 316 ALA A N 1
ATOM 2452 C CA . ALA A 1 316 ? -12.789 37.75 -2.74 1 94.94 316 ALA A CA 1
ATOM 2453 C C . ALA A 1 316 ? -12.641 39 -1.875 1 94.94 316 ALA A C 1
ATOM 2455 O O . ALA A 1 316 ? -13.633 39.625 -1.515 1 94.94 316 ALA A O 1
ATOM 2456 N N . LYS A 1 317 ? -11.438 39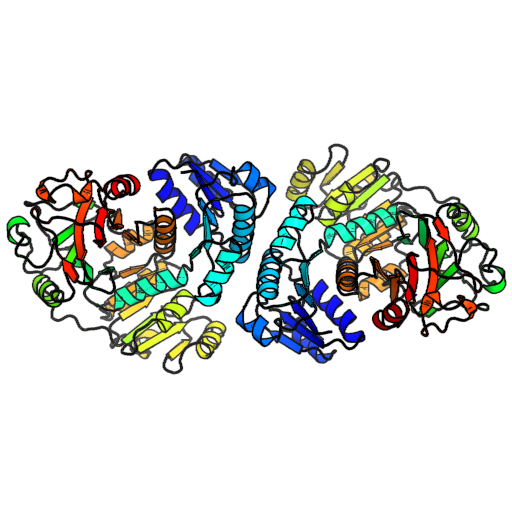.312 -1.51 1 92.69 317 LYS A N 1
ATOM 2457 C CA . LYS A 1 317 ? -11.172 40.5 -0.723 1 92.69 317 LYS A CA 1
ATOM 2458 C C . LYS A 1 317 ? -11.656 41.75 -1.445 1 92.69 317 LYS A C 1
ATOM 2460 O O . LYS A 1 317 ? -12.219 42.656 -0.824 1 92.69 317 LYS A O 1
ATOM 2465 N N . GLU A 1 318 ? -11.398 41.812 -2.654 1 92.31 318 GLU A N 1
ATOM 2466 C CA . GLU A 1 318 ? -11.828 42.938 -3.465 1 92.31 318 GLU A CA 1
ATOM 2467 C C . GLU A 1 318 ? -13.352 43.062 -3.467 1 92.31 318 GLU A C 1
ATOM 2469 O O . GLU A 1 318 ? -13.883 44.188 -3.604 1 92.31 318 GLU A O 1
ATOM 2474 N N . LYS A 1 319 ? -14 42 -3.338 1 93.75 319 LYS A N 1
ATOM 2475 C CA . LYS A 1 319 ? -15.461 42 -3.316 1 93.75 319 LYS A CA 1
ATOM 2476 C C . LYS A 1 319 ? -15.992 42.25 -1.91 1 93.75 319 LYS A C 1
ATOM 2478 O O . LYS A 1 319 ? -17.203 42.188 -1.677 1 93.75 319 LYS A O 1
ATOM 2483 N N . GLY A 1 320 ? -15.086 42.438 -0.989 1 90.81 320 GLY A N 1
ATOM 2484 C CA . GLY A 1 320 ? -15.5 42.906 0.331 1 90.81 320 GLY A CA 1
ATOM 2485 C C . GLY A 1 320 ? -15.398 41.812 1.388 1 90.81 320 GLY A C 1
ATOM 2486 O O . GLY A 1 320 ? -15.75 42.031 2.547 1 90.81 320 GLY A O 1
ATOM 2487 N N . VAL A 1 321 ? -14.953 40.656 1.051 1 94.12 321 VAL A N 1
ATOM 2488 C CA . VAL A 1 321 ? -14.805 39.594 2.043 1 94.12 321 VAL A CA 1
ATOM 2489 C C . VAL A 1 321 ? -13.672 39.969 3.012 1 94.12 321 VAL A C 1
ATOM 2491 O O . VAL A 1 321 ? -12.555 40.25 2.59 1 94.12 321 VAL A O 1
ATOM 2494 N N . ARG A 1 322 ? -13.922 39.906 4.219 1 89.56 322 ARG A N 1
ATOM 2495 C CA . ARG A 1 322 ? -12.961 40.375 5.207 1 89.56 322 ARG A CA 1
ATOM 2496 C C . ARG A 1 322 ? -11.984 39.281 5.586 1 89.56 322 ARG A C 1
ATOM 2498 O O . ARG A 1 322 ? -10.789 39.562 5.781 1 89.56 322 ARG A O 1
ATOM 2505 N N . LYS A 1 323 ? -12.531 38.062 5.742 1 94.94 323 LYS A N 1
ATOM 2506 C CA . LYS A 1 323 ? -11.68 36.938 6.145 1 94.94 323 LYS A CA 1
ATOM 2507 C C . LYS A 1 323 ? -11.398 36 4.969 1 94.94 323 LYS A C 1
ATOM 2509 O O . LYS A 1 323 ? -12.328 35.438 4.395 1 94.94 323 LYS A O 1
ATOM 2514 N N . THR A 1 324 ? -10.156 35.938 4.66 1 95.94 324 THR A N 1
ATOM 2515 C CA . THR A 1 324 ? -9.742 35 3.611 1 95.94 324 THR A CA 1
ATOM 2516 C C . THR A 1 324 ? -8.75 33.969 4.148 1 95.94 324 THR A C 1
ATOM 2518 O O . THR A 1 324 ? -7.898 34.312 4.977 1 95.94 324 THR A O 1
ATOM 2521 N N . VAL A 1 325 ? -8.945 32.781 3.768 1 96.75 325 VAL A N 1
ATOM 2522 C CA . VAL A 1 325 ? -8.062 31.672 4.133 1 96.75 325 VAL A CA 1
ATOM 2523 C C . VAL A 1 325 ? -7.555 30.984 2.871 1 96.75 325 VAL A C 1
ATOM 2525 O O . VAL A 1 325 ? -8.344 30.578 2.02 1 96.75 325 VAL A O 1
ATOM 2528 N N . ALA A 1 326 ? -6.273 30.859 2.783 1 96.62 326 ALA A N 1
ATOM 2529 C CA . ALA A 1 326 ? -5.695 30.234 1.602 1 96.62 326 ALA A CA 1
ATOM 2530 C C . ALA A 1 326 ? -4.754 29.094 1.993 1 96.62 326 ALA A C 1
ATOM 2532 O O . ALA A 1 326 ? -3.949 29.234 2.916 1 96.62 326 ALA A O 1
ATOM 2533 N N . MET A 1 327 ? -4.887 27.969 1.332 1 95.56 327 MET A N 1
ATOM 2534 C CA . MET A 1 327 ? -3.908 26.891 1.45 1 95.56 327 MET A CA 1
ATOM 2535 C C . MET A 1 327 ? -2.701 27.141 0.555 1 95.56 327 MET A C 1
ATOM 2537 O O . MET A 1 327 ? -2.848 27.312 -0.657 1 95.56 327 MET A O 1
ATOM 2541 N N . VAL A 1 328 ? -1.582 27.266 1.16 1 93.69 328 VAL A N 1
ATOM 2542 C CA . VAL A 1 328 ? -0.344 27.562 0.444 1 93.69 328 VAL A CA 1
ATOM 2543 C C . VAL A 1 328 ? 0.761 26.625 0.922 1 93.69 328 VAL A C 1
ATOM 2545 O O . VAL A 1 328 ? 1.234 26.734 2.055 1 93.69 328 VAL A O 1
ATOM 2548 N N . GLU A 1 329 ? 1.24 25.766 0.087 1 86.94 329 GLU A N 1
ATOM 2549 C CA . GLU A 1 329 ? 2.176 24.734 0.516 1 86.94 329 GLU A CA 1
ATOM 2550 C C . GLU A 1 329 ? 3.609 25.094 0.138 1 86.94 329 GLU A C 1
ATOM 2552 O O . GLU A 1 329 ? 4.559 24.625 0.766 1 86.94 329 GLU A O 1
ATOM 2557 N N . ASN A 1 330 ? 3.734 25.875 -0.939 1 82.69 330 ASN A N 1
ATOM 2558 C CA . ASN A 1 330 ? 5.059 26.344 -1.338 1 82.69 330 ASN A CA 1
ATOM 2559 C C . ASN A 1 330 ? 5.52 27.516 -0.488 1 82.69 330 ASN A C 1
ATOM 2561 O O . ASN A 1 330 ? 4.773 28.469 -0.291 1 82.69 330 ASN A O 1
ATOM 2565 N N . GLU A 1 331 ? 6.73 27.453 -0.005 1 78.06 331 GLU A N 1
ATOM 2566 C CA . GLU A 1 331 ? 7.246 28.469 0.907 1 78.06 331 GLU A CA 1
ATOM 2567 C C . GLU A 1 331 ? 7.309 29.828 0.231 1 78.06 331 GLU A C 1
ATOM 2569 O O . GLU A 1 331 ? 6.984 30.844 0.844 1 78.06 331 GLU A O 1
ATOM 2574 N N . ASP A 1 332 ? 7.75 29.781 -1.013 1 79.94 332 ASP A N 1
ATOM 2575 C CA . ASP A 1 332 ? 7.855 31.047 -1.73 1 79.94 332 ASP A CA 1
ATOM 2576 C C . ASP A 1 332 ? 6.492 31.703 -1.874 1 79.94 332 ASP A C 1
ATOM 2578 O O . ASP A 1 332 ? 6.375 32.938 -1.747 1 79.94 332 ASP A O 1
ATOM 2582 N N . TYR A 1 333 ? 5.516 30.953 -2.115 1 86.12 333 TYR A N 1
ATOM 2583 C CA . TYR A 1 333 ? 4.176 31.5 -2.281 1 86.12 333 TYR A CA 1
ATOM 2584 C C . TYR A 1 333 ? 3.594 31.938 -0.941 1 86.12 333 TYR A C 1
ATOM 2586 O O . TYR A 1 333 ? 2.74 32.812 -0.888 1 86.12 333 TYR A O 1
ATOM 2594 N N . TYR A 1 334 ? 4.117 31.312 0.045 1 84.62 334 TYR A N 1
ATOM 2595 C CA . TYR A 1 334 ? 3.631 31.656 1.374 1 84.62 334 TYR A CA 1
ATOM 2596 C C . TYR A 1 334 ? 3.947 33.125 1.702 1 84.62 334 TYR A C 1
ATOM 2598 O O . TYR A 1 334 ? 3.066 33.875 2.125 1 84.62 334 TYR A O 1
ATOM 2606 N N . TYR A 1 335 ? 5.145 33.531 1.527 1 81.88 335 TYR A N 1
ATOM 2607 C CA . TYR A 1 335 ? 5.574 34.875 1.829 1 81.88 335 TYR A CA 1
ATOM 2608 C C . TYR A 1 335 ? 4.875 35.875 0.924 1 81.88 335 TYR A C 1
ATOM 2610 O O . TYR A 1 335 ? 4.52 37 1.364 1 81.88 335 TYR A O 1
ATOM 2618 N N . MET A 1 336 ? 4.688 35.438 -0.246 1 85.62 336 MET A N 1
ATOM 2619 C CA . MET A 1 336 ? 3.949 36.281 -1.179 1 85.62 336 MET A CA 1
ATOM 2620 C C . MET A 1 336 ? 2.521 36.5 -0.692 1 85.62 336 MET A C 1
ATOM 2622 O O . MET A 1 336 ? 2.035 37.625 -0.686 1 85.62 336 MET A O 1
ATOM 2626 N N . ALA A 1 337 ? 1.87 35.469 -0.372 1 90.69 337 ALA A N 1
ATOM 2627 C CA . ALA A 1 337 ? 0.492 35.562 0.104 1 90.69 337 ALA A CA 1
ATOM 2628 C C . ALA A 1 337 ? 0.392 36.438 1.339 1 90.69 337 ALA A C 1
ATOM 2630 O O . ALA A 1 337 ? -0.565 37.219 1.485 1 90.69 337 ALA A O 1
ATOM 2631 N N . GLU A 1 338 ? 1.327 36.312 2.199 1 86.38 338 GLU A N 1
ATOM 2632 C CA . GLU A 1 338 ? 1.374 37.125 3.398 1 86.38 338 GLU A CA 1
ATOM 2633 C C . GLU A 1 338 ? 1.48 38.625 3.037 1 86.38 338 GLU A C 1
ATOM 2635 O O . GLU A 1 338 ? 0.819 39.469 3.646 1 86.38 338 GLU A O 1
ATOM 2640 N N . SER A 1 339 ? 2.301 38.906 2.096 1 84.25 339 SER A N 1
ATOM 2641 C CA . SER A 1 339 ? 2.508 40.281 1.667 1 84.25 339 SER A CA 1
ATOM 2642 C C . SER A 1 339 ? 1.252 40.875 1.016 1 84.25 339 SER A C 1
ATOM 2644 O O . SER A 1 339 ? 1.028 42.062 1.044 1 84.25 339 SER A O 1
ATOM 2646 N N . LEU A 1 340 ? 0.493 40 0.47 1 87.75 340 LEU A N 1
ATOM 2647 C CA . LEU A 1 340 ? -0.736 40.406 -0.192 1 87.75 340 LEU A CA 1
ATOM 2648 C C . LEU A 1 340 ? -1.893 40.5 0.8 1 87.75 340 LEU A C 1
ATOM 2650 O O . LEU A 1 340 ? -3.049 40.656 0.403 1 87.75 340 LEU A O 1
ATOM 2654 N N . ASP A 1 341 ? -1.573 40.312 2.074 1 87.44 341 ASP A N 1
ATOM 2655 C CA . ASP A 1 341 ? -2.473 40.5 3.205 1 87.44 341 ASP A CA 1
ATOM 2656 C C . ASP A 1 341 ? -3.617 39.5 3.178 1 87.44 341 ASP A C 1
ATOM 2658 O O . ASP A 1 341 ? -4.77 39.844 3.434 1 87.44 341 ASP A O 1
ATOM 2662 N N . ILE A 1 342 ? -3.27 38.344 2.768 1 90.81 342 ILE A N 1
ATOM 2663 C CA . ILE A 1 342 ? -4.238 37.25 2.939 1 90.81 342 ILE A CA 1
ATOM 2664 C C . ILE A 1 342 ? -4.387 36.938 4.422 1 90.81 342 ILE A C 1
ATOM 2666 O O . ILE A 1 342 ? -3.391 36.812 5.137 1 90.81 342 ILE A O 1
ATOM 2670 N N . GLY A 1 343 ? -5.566 36.812 4.871 1 88.5 343 GLY A N 1
ATOM 2671 C CA . GLY A 1 343 ? -5.891 36.781 6.289 1 88.5 343 GLY A CA 1
ATOM 2672 C C . GLY A 1 343 ? -5.262 35.625 7.02 1 88.5 343 GLY A C 1
ATOM 2673 O O . GLY A 1 343 ? -4.676 35.781 8.094 1 88.5 343 GLY A O 1
ATOM 2674 N N . THR A 1 344 ? -5.473 34.438 6.512 1 93 344 THR A N 1
ATOM 2675 C CA . THR A 1 344 ? -4.938 33.25 7.125 1 93 344 THR A CA 1
ATOM 2676 C C . THR A 1 344 ? -4.332 32.312 6.066 1 93 344 THR A C 1
ATOM 2678 O O . THR A 1 344 ? -4.914 32.125 5 1 93 344 THR A O 1
ATOM 2681 N N . LEU A 1 345 ? -3.164 31.922 6.41 1 93.44 345 LEU A N 1
ATOM 2682 C CA . LEU A 1 345 ? -2.48 30.969 5.527 1 93.44 345 LEU A CA 1
ATOM 2683 C C . LEU A 1 345 ? -2.338 29.609 6.191 1 93.44 345 LEU A C 1
ATOM 2685 O O . LEU A 1 345 ? -1.969 29.516 7.367 1 93.44 345 LEU A O 1
ATOM 2689 N N . VAL A 1 346 ? -2.689 28.594 5.441 1 93.31 346 VAL A N 1
ATOM 2690 C CA . VAL A 1 346 ? -2.588 27.234 5.953 1 93.31 346 VAL A CA 1
ATOM 2691 C C . VAL A 1 346 ? -1.606 26.438 5.102 1 93.31 346 VAL A C 1
ATOM 2693 O O . VAL A 1 346 ? -1.719 26.406 3.873 1 93.31 346 VAL A O 1
ATOM 2696 N N . ASN A 1 347 ? -0.695 25.891 5.742 1 91.81 347 ASN A N 1
ATOM 2697 C CA . ASN A 1 347 ? 0.288 25.031 5.098 1 91.81 347 ASN A CA 1
ATOM 2698 C C . ASN A 1 347 ? 0.195 23.594 5.609 1 91.81 347 ASN A C 1
ATOM 2700 O O . ASN A 1 347 ? 0.728 23.281 6.672 1 91.81 347 ASN A O 1
ATOM 2704 N N . LYS A 1 348 ? -0.345 22.75 4.824 1 91.62 348 LYS A N 1
ATOM 2705 C CA . LYS A 1 348 ? -0.63 21.375 5.223 1 91.62 348 LYS A CA 1
ATOM 2706 C C . LYS A 1 348 ? 0.657 20.609 5.512 1 91.62 348 LYS A C 1
ATOM 2708 O O . LYS A 1 348 ? 0.711 19.797 6.445 1 91.62 348 LYS A O 1
ATOM 2713 N N . LYS A 1 349 ? 1.659 20.844 4.801 1 89.25 349 LYS A N 1
ATOM 2714 C CA . LYS A 1 349 ? 2.939 20.172 4.996 1 89.25 349 LYS A CA 1
ATOM 2715 C C . LYS A 1 349 ? 3.588 20.594 6.312 1 89.25 349 LYS A C 1
ATOM 2717 O O . LYS A 1 349 ? 4.082 19.766 7.066 1 89.25 349 LYS A O 1
ATOM 2722 N N . ALA A 1 350 ? 3.525 21.859 6.523 1 86.62 350 ALA A N 1
ATOM 2723 C CA . ALA A 1 350 ? 4.137 22.406 7.734 1 86.62 350 ALA A CA 1
ATOM 2724 C C . ALA A 1 350 ? 3.412 21.906 8.984 1 86.62 350 ALA A C 1
ATOM 2726 O O . ALA A 1 350 ? 4.047 21.578 9.984 1 86.62 350 ALA A O 1
ATOM 2727 N N . VAL A 1 351 ? 2.133 21.891 8.891 1 89.38 351 VAL A N 1
ATOM 2728 C CA . VAL A 1 351 ? 1.347 21.469 10.047 1 89.38 351 VAL A CA 1
ATOM 2729 C C . VAL A 1 351 ? 1.611 20 10.344 1 89.38 351 VAL A C 1
ATOM 2731 O O . VAL A 1 351 ? 1.761 19.609 11.5 1 89.38 351 VAL A O 1
ATOM 2734 N N . ALA A 1 352 ? 1.628 19.203 9.328 1 91.94 352 ALA A N 1
ATOM 2735 C CA . ALA A 1 352 ? 1.91 17.781 9.5 1 91.94 352 ALA A CA 1
ATOM 2736 C C . ALA A 1 352 ? 3.311 17.562 10.062 1 91.94 352 ALA A C 1
ATOM 2738 O O . ALA A 1 352 ? 3.496 16.781 11 1 91.94 352 ALA A O 1
ATOM 2739 N N . ALA A 1 353 ? 4.266 18.234 9.477 1 88.44 353 ALA A N 1
ATOM 2740 C CA . ALA A 1 353 ? 5.648 18.109 9.93 1 88.44 353 ALA A CA 1
ATOM 2741 C C . ALA A 1 353 ? 5.789 18.531 11.391 1 88.44 353 ALA A C 1
ATOM 2743 O O . ALA A 1 353 ? 6.516 17.891 12.156 1 88.44 353 ALA A O 1
ATOM 2744 N N . SER A 1 354 ? 5.125 19.609 11.766 1 84.19 354 SER A N 1
ATOM 2745 C CA . SER A 1 354 ? 5.168 20.094 13.141 1 84.19 354 SER A CA 1
ATOM 2746 C C . SER A 1 354 ? 4.59 19.062 14.109 1 84.19 354 SER A C 1
ATOM 2748 O O . SER A 1 354 ? 5.117 18.875 15.203 1 84.19 354 SER A O 1
ATOM 2750 N N . HIS A 1 355 ? 3.531 18.516 13.625 1 87.31 355 HIS A N 1
ATOM 2751 C CA . HIS A 1 355 ? 2.9 17.5 14.461 1 87.31 355 HIS A CA 1
ATOM 2752 C C . HIS A 1 355 ? 3.814 16.281 14.641 1 87.31 355 HIS A C 1
ATOM 2754 O O . HIS A 1 355 ? 3.906 15.727 15.734 1 87.31 355 HIS A O 1
ATOM 2760 N N . ILE A 1 356 ? 4.441 15.836 13.648 1 89.44 356 ILE A N 1
ATOM 2761 C CA . ILE A 1 356 ? 5.371 14.711 13.695 1 89.44 356 ILE A CA 1
ATOM 2762 C C . ILE A 1 356 ? 6.555 15.062 14.594 1 89.44 356 ILE A C 1
ATOM 2764 O O . ILE A 1 356 ? 7.012 14.234 15.391 1 89.44 356 ILE A O 1
ATOM 2768 N N . TYR A 1 357 ? 7.031 16.234 14.453 1 82.19 357 TYR A N 1
ATOM 2769 C CA . TYR A 1 357 ? 8.125 16.719 15.281 1 82.19 357 TYR A CA 1
ATOM 2770 C C . TYR A 1 357 ? 7.762 16.656 16.766 1 82.19 357 TYR A C 1
ATOM 2772 O O . TYR A 1 357 ? 8.578 16.266 17.594 1 82.19 357 TYR A O 1
ATOM 2780 N N . GLN A 1 358 ? 6.621 17.078 17.062 1 81.19 358 GLN A N 1
ATOM 2781 C CA . GLN A 1 358 ? 6.117 17.016 18.422 1 81.19 358 GLN A CA 1
ATOM 2782 C C . GLN A 1 358 ? 6.195 15.586 18.969 1 81.19 358 GLN A C 1
ATOM 2784 O O . GLN A 1 358 ? 6.543 15.383 20.141 1 81.19 358 GLN A O 1
ATOM 2789 N N . MET A 1 359 ? 5.895 14.664 18.109 1 78.38 359 MET A N 1
ATOM 2790 C CA . MET A 1 359 ? 5.848 13.258 18.531 1 78.38 359 MET A CA 1
ATOM 2791 C C . MET A 1 359 ? 7.246 12.742 18.859 1 78.38 359 MET A C 1
ATOM 2793 O O . MET A 1 359 ? 7.395 11.789 19.609 1 78.38 359 MET A O 1
ATOM 2797 N N . MET A 1 360 ? 8.211 13.344 18.312 1 77.88 360 MET A N 1
ATOM 2798 C CA . MET A 1 360 ? 9.602 12.969 18.547 1 77.88 360 MET A CA 1
ATOM 2799 C C . MET A 1 360 ? 10.062 13.438 19.922 1 77.88 360 MET A C 1
ATOM 2801 O O . MET A 1 360 ? 11.031 12.906 20.469 1 77.88 360 MET A O 1
ATOM 2805 N N . LEU A 1 361 ? 9.477 14.438 20.391 1 76.12 361 LEU A N 1
ATOM 2806 C CA . LEU A 1 361 ? 9.867 15.031 21.656 1 76.12 361 LEU A CA 1
ATOM 2807 C C . LEU A 1 361 ? 9.359 14.195 22.828 1 76.12 361 LEU A C 1
ATOM 2809 O O . LEU A 1 361 ? 8.539 13.289 22.656 1 76.12 361 LEU A O 1
ATOM 2813 N N . ASP A 1 362 ? 9.969 14.367 23.906 1 72.5 362 ASP A N 1
ATOM 2814 C CA . ASP A 1 362 ? 9.617 13.586 25.094 1 72.5 362 ASP A CA 1
ATOM 2815 C C . ASP A 1 362 ? 8.164 13.828 25.5 1 72.5 362 ASP A C 1
ATOM 2817 O O . ASP A 1 362 ? 7.531 14.773 25.031 1 72.5 362 ASP A O 1
ATOM 2821 N N . ALA A 1 363 ? 7.777 12.984 26.328 1 62.53 363 ALA A N 1
ATOM 2822 C CA . ALA A 1 363 ? 6.379 12.938 26.734 1 62.53 363 ALA A CA 1
ATOM 2823 C C . ALA A 1 363 ? 5.977 14.211 27.469 1 62.53 363 ALA A C 1
ATOM 2825 O O . ALA A 1 363 ? 4.793 14.547 27.531 1 62.53 363 ALA A O 1
ATOM 2826 N N . ASN A 1 364 ? 6.906 14.844 27.844 1 79.5 364 ASN A N 1
ATOM 2827 C CA . ASN A 1 364 ? 6.559 16.047 28.609 1 79.5 364 ASN A CA 1
ATOM 2828 C C . ASN A 1 364 ? 6.262 17.219 27.672 1 79.5 364 ASN A C 1
ATOM 2830 O O . ASN A 1 364 ? 5.895 18.297 28.141 1 79.5 364 ASN A O 1
ATOM 2834 N N . VAL A 1 365 ? 6.352 16.906 26.469 1 78.5 365 VAL A N 1
ATOM 2835 C CA . VAL A 1 365 ? 5.965 17.906 25.469 1 78.5 365 VAL A CA 1
ATOM 2836 C C . VAL A 1 365 ? 4.582 17.562 24.922 1 78.5 365 VAL A C 1
ATOM 2838 O O . VAL A 1 365 ? 4.402 16.531 24.266 1 78.5 365 VAL A O 1
ATOM 2841 N N . LYS A 1 366 ? 3.621 18.312 25.078 1 77.06 366 LYS A N 1
ATOM 2842 C CA . LYS A 1 366 ? 2.23 17.984 24.766 1 77.06 366 LYS A CA 1
ATOM 2843 C C . LYS A 1 366 ? 1.832 18.5 23.391 1 77.06 366 LYS A C 1
ATOM 2845 O O . LYS A 1 366 ? 1.146 17.797 22.641 1 77.06 366 LYS A O 1
ATOM 2850 N N . ASN A 1 367 ? 2.223 19.75 23.141 1 82.31 367 ASN A N 1
ATOM 2851 C CA . ASN A 1 367 ? 1.801 20.391 21.891 1 82.31 367 ASN A CA 1
ATOM 2852 C C . ASN A 1 367 ? 2.9 21.266 21.312 1 82.31 367 ASN A C 1
ATOM 2854 O O . ASN A 1 367 ? 3.598 21.969 22.047 1 82.31 367 ASN A O 1
ATOM 2858 N N . VAL A 1 368 ? 3.086 21.094 20.094 1 84.06 368 VAL A N 1
ATOM 2859 C CA . VAL A 1 368 ? 4.047 21.938 19.391 1 84.06 368 VAL A CA 1
ATOM 2860 C C . VAL A 1 368 ? 3.439 22.453 18.094 1 84.06 368 VAL A C 1
ATOM 2862 O O . VAL A 1 368 ? 2.738 21.719 17.391 1 84.06 368 VAL A O 1
ATOM 2865 N N . LYS A 1 369 ? 3.637 23.672 17.812 1 83.25 369 LYS A N 1
ATOM 2866 C CA . LYS A 1 369 ? 3.209 24.266 16.547 1 83.25 369 LYS A CA 1
ATOM 2867 C C . LYS A 1 369 ? 4.316 25.125 15.945 1 83.25 369 LYS A C 1
ATOM 2869 O O . LYS A 1 369 ? 4.926 25.938 16.625 1 83.25 369 LYS A O 1
ATOM 2874 N N . PHE A 1 370 ? 4.535 24.891 14.75 1 82.25 370 PHE A N 1
ATOM 2875 C CA . PHE A 1 370 ? 5.484 25.734 14.016 1 82.25 370 PHE A CA 1
ATOM 2876 C C . PHE A 1 370 ? 4.781 26.938 13.398 1 82.25 370 PHE A C 1
ATOM 2878 O O . PHE A 1 370 ? 3.822 26.781 12.641 1 82.25 370 PHE A O 1
ATOM 2885 N N . LEU A 1 371 ? 5.285 28.047 13.711 1 85.75 371 LEU A N 1
ATOM 2886 C CA . LEU A 1 371 ? 4.754 29.281 13.148 1 85.75 371 LEU A CA 1
ATOM 2887 C C . LEU A 1 371 ? 5.598 29.75 11.969 1 85.75 371 LEU A C 1
ATOM 2889 O O . LEU A 1 371 ? 6.613 30.422 12.156 1 85.75 371 LEU A O 1
ATOM 2893 N N . MET A 1 372 ? 5.129 29.516 10.836 1 79.94 372 MET A N 1
ATOM 2894 C CA . MET A 1 372 ? 5.887 29.781 9.617 1 79.94 372 MET A CA 1
ATOM 2895 C C . MET A 1 372 ? 6.141 31.266 9.445 1 79.94 372 MET A C 1
ATOM 2897 O O . MET A 1 372 ? 7.215 31.672 8.992 1 79.94 372 MET A O 1
ATOM 2901 N N . SER A 1 373 ? 5.211 32.094 9.781 1 83.31 373 SER A N 1
ATOM 2902 C CA . SER A 1 373 ? 5.301 33.531 9.555 1 83.31 373 SER A CA 1
ATOM 2903 C C . SER A 1 373 ? 6.48 34.125 10.305 1 83.31 373 SER A C 1
ATOM 2905 O O . SER A 1 373 ? 7.094 35.094 9.836 1 83.31 373 SER A O 1
ATOM 2907 N N . VAL A 1 374 ? 6.746 33.562 11.469 1 87.19 374 VAL A N 1
ATOM 2908 C CA . VAL A 1 374 ? 7.793 34.156 12.273 1 87.19 374 VAL A CA 1
ATOM 2909 C C . VAL A 1 374 ? 8.953 33.188 12.453 1 87.19 374 VAL A C 1
ATOM 2911 O O . VAL A 1 374 ? 9.875 33.438 13.234 1 87.19 374 VAL A O 1
ATOM 2914 N N . ASN A 1 375 ? 8.898 32.094 11.789 1 81.56 375 ASN A N 1
ATOM 2915 C CA . ASN A 1 375 ? 9.938 31.062 11.875 1 81.56 375 ASN A CA 1
ATOM 2916 C C . ASN A 1 375 ? 10.242 30.703 13.32 1 81.56 375 ASN A C 1
ATOM 2918 O O . ASN A 1 375 ? 11.391 30.766 13.758 1 81.56 375 ASN A O 1
ATOM 2922 N N . ALA A 1 376 ? 9.258 30.422 14.008 1 87.25 376 ALA A N 1
ATOM 2923 C CA . ALA A 1 376 ? 9.391 30.094 15.422 1 87.25 376 ALA A CA 1
ATOM 2924 C C . ALA A 1 376 ? 8.445 28.953 15.812 1 87.25 376 ALA A C 1
ATOM 2926 O O . ALA A 1 376 ? 7.488 28.656 15.086 1 87.25 376 ALA A O 1
ATOM 2927 N N . ASP A 1 377 ? 8.805 28.375 17 1 87.44 377 ASP A N 1
ATOM 2928 C CA . ASP A 1 377 ? 7.961 27.328 17.547 1 87.44 377 ASP A CA 1
ATOM 2929 C C . ASP A 1 377 ? 7.266 27.781 18.828 1 87.44 377 ASP A C 1
ATOM 2931 O O . ASP A 1 377 ? 7.84 28.531 19.609 1 87.44 377 ASP A O 1
ATOM 2935 N N . VAL A 1 378 ? 6.094 27.359 18.922 1 90.31 378 VAL A N 1
ATOM 2936 C CA . VAL A 1 378 ? 5.398 27.453 20.203 1 90.31 378 VAL A CA 1
ATOM 2937 C C . VAL A 1 378 ? 5.105 26.062 20.734 1 90.31 378 VAL A C 1
ATOM 2939 O O . VAL A 1 378 ? 4.605 25.203 20.016 1 90.31 378 VAL A O 1
ATOM 2942 N N . ALA A 1 379 ? 5.465 25.875 21.969 1 91.38 379 ALA A N 1
ATOM 2943 C CA . ALA A 1 379 ? 5.352 24.516 22.516 1 91.38 379 ALA A CA 1
ATOM 2944 C C . ALA A 1 379 ? 4.836 24.562 23.953 1 91.38 379 ALA A C 1
ATOM 2946 O O . ALA A 1 379 ? 5.066 25.531 24.688 1 91.38 379 ALA A O 1
ATOM 2947 N N . GLU A 1 380 ? 4.133 23.516 24.266 1 92.25 380 GLU A N 1
ATOM 2948 C CA . GLU A 1 380 ? 3.668 23.297 25.625 1 92.25 380 GLU A CA 1
ATOM 2949 C C . GLU A 1 380 ? 4.504 22.234 26.328 1 92.25 380 GLU A C 1
ATOM 2951 O O . GLU A 1 380 ? 4.598 21.094 25.859 1 92.25 380 GLU A O 1
ATOM 2956 N N . PHE A 1 381 ? 5.094 22.594 27.469 1 92.88 381 PHE A N 1
ATOM 2957 C CA . PHE A 1 381 ? 5.91 21.672 28.234 1 92.88 381 PHE A CA 1
ATOM 2958 C C . PHE A 1 381 ? 5.32 21.453 29.625 1 92.88 381 PHE A C 1
ATOM 2960 O O . PHE A 1 381 ? 4.812 22.406 30.25 1 92.88 381 PHE A O 1
ATOM 2967 N N . ILE A 1 382 ? 5.461 20.266 30.109 1 94.25 382 ILE A N 1
ATOM 2968 C CA . ILE A 1 382 ? 5.031 19.938 31.469 1 94.25 382 ILE A CA 1
ATOM 2969 C C . ILE A 1 382 ? 6.246 19.609 32.344 1 94.25 382 ILE A C 1
ATOM 2971 O O . ILE A 1 382 ? 6.777 18.5 32.25 1 94.25 382 ILE A O 1
ATOM 2975 N N . PRO A 1 383 ? 6.617 20.531 33.25 1 94.69 383 PRO A N 1
ATOM 2976 C CA . PRO A 1 383 ? 7.773 20.25 34.094 1 94.69 383 PRO A CA 1
ATOM 2977 C C . PRO A 1 383 ? 7.504 19.125 35.094 1 94.69 383 PRO A C 1
ATOM 2979 O O . PRO A 1 383 ? 6.398 19.031 35.625 1 94.69 383 PRO A O 1
ATOM 2982 N N . ILE A 1 384 ? 8.523 18.344 35.281 1 93.12 384 ILE A N 1
ATOM 2983 C CA . ILE A 1 384 ? 8.461 17.328 36.312 1 93.12 384 ILE A CA 1
ATOM 2984 C C . ILE A 1 384 ? 9.039 17.891 37.625 1 93.12 384 ILE A C 1
ATOM 2986 O O . ILE A 1 384 ? 9.703 18.922 37.625 1 93.12 384 ILE A O 1
ATOM 2990 N N . GLU A 1 385 ? 8.734 17.094 38.688 1 92.75 385 GLU A N 1
ATOM 2991 C CA . GLU A 1 385 ? 9.25 17.531 40 1 92.75 385 GLU A CA 1
ATOM 2992 C C . GLU A 1 385 ? 10.773 17.625 39.969 1 92.75 385 GLU A C 1
ATOM 2994 O O . GLU A 1 385 ? 11.445 16.688 39.531 1 92.75 385 GLU A O 1
ATOM 2999 N N . GLY A 1 386 ? 11.273 18.719 40.375 1 91.88 386 GLY A N 1
ATOM 3000 C CA . GLY A 1 386 ? 12.711 18.875 40.5 1 91.88 386 GLY A CA 1
ATOM 3001 C C . GLY A 1 386 ? 13.359 19.406 39.219 1 91.88 386 GLY A C 1
ATOM 3002 O O . GLY A 1 386 ? 14.57 19.656 39.219 1 91.88 386 GLY A O 1
ATOM 3003 N N . SER A 1 387 ? 12.641 19.625 38.219 1 94 387 SER A N 1
ATOM 3004 C CA . SER A 1 387 ? 13.211 20.141 36.969 1 94 387 SER A CA 1
ATOM 3005 C C . SER A 1 387 ? 13.773 21.547 37.156 1 94 387 SER A C 1
ATOM 3007 O O . SER A 1 387 ? 13.383 22.25 38.094 1 94 387 SER A O 1
ATOM 3009 N N . LYS A 1 388 ? 14.617 21.969 36.312 1 93.56 388 LYS A N 1
ATOM 3010 C CA . LYS A 1 388 ? 15.336 23.234 36.406 1 93.56 388 LYS A CA 1
ATOM 3011 C C . LYS A 1 388 ? 14.367 24.406 36.438 1 93.56 388 LYS A C 1
ATOM 3013 O O . LYS A 1 388 ? 14.602 25.406 37.125 1 93.56 388 LYS A O 1
ATOM 3018 N N . ILE A 1 389 ? 13.328 24.344 35.688 1 94.75 389 ILE A N 1
ATOM 3019 C CA . ILE A 1 389 ? 12.414 25.469 35.5 1 94.75 389 ILE A CA 1
ATOM 3020 C C . ILE A 1 389 ? 11.602 25.688 36.781 1 94.75 389 ILE A C 1
ATOM 3022 O O . ILE A 1 389 ? 11.023 26.766 36.969 1 94.75 389 ILE A O 1
ATOM 3026 N N . THR A 1 390 ? 11.555 24.688 37.656 1 95.38 390 THR A N 1
ATOM 3027 C CA . THR A 1 390 ? 10.75 24.766 38.844 1 95.38 390 THR A CA 1
ATOM 3028 C C . THR A 1 390 ? 11.594 25.281 40.031 1 95.38 390 THR A C 1
ATOM 3030 O O . THR A 1 390 ? 11.07 25.516 41.125 1 95.38 390 THR A O 1
ATOM 3033 N N . GLN A 1 391 ? 12.797 25.5 39.844 1 95.19 391 GLN A N 1
ATOM 3034 C CA . GLN A 1 391 ? 13.719 25.719 40.969 1 95.19 391 GLN A CA 1
ATOM 3035 C C . GLN A 1 391 ? 13.797 27.203 41.312 1 95.19 391 GLN A C 1
ATOM 3037 O O . GLN A 1 391 ? 14.195 27.562 42.438 1 95.19 391 GLN A O 1
ATOM 3042 N N . LYS A 1 392 ? 13.531 28.047 40.406 1 95.38 392 LYS A N 1
ATOM 3043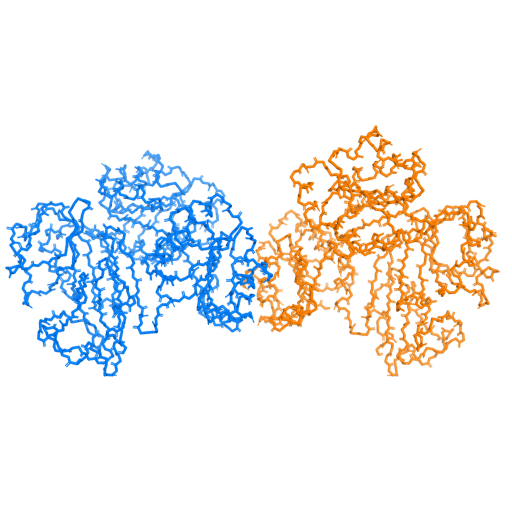 C CA . LYS A 1 392 ? 13.625 29.484 40.625 1 95.38 392 LYS A CA 1
ATOM 3044 C C . LYS A 1 392 ? 12.406 30.203 40.062 1 95.38 392 LYS A C 1
ATOM 3046 O O . LYS A 1 392 ? 11.633 29.609 39.281 1 95.38 392 LYS A O 1
ATOM 3051 N N . LYS A 1 393 ? 12.258 31.406 40.5 1 95.75 393 LYS A N 1
ATOM 3052 C CA . LYS A 1 393 ? 11.258 32.281 39.875 1 95.75 393 LYS A CA 1
ATOM 3053 C C . LYS A 1 393 ? 11.648 32.625 38.438 1 95.75 393 LYS A C 1
ATOM 3055 O O . LYS A 1 393 ? 12.828 32.562 38.062 1 95.75 393 LYS A O 1
ATOM 3060 N N . VAL A 1 394 ? 10.719 33.031 37.656 1 94 394 VAL A N 1
ATOM 3061 C CA . VAL A 1 394 ? 10.906 33.281 36.219 1 94 394 VAL A CA 1
ATOM 3062 C C . VAL A 1 394 ? 12.023 34.281 36 1 94 394 VAL A C 1
ATOM 3064 O O . VAL A 1 394 ? 12.867 34.094 35.125 1 94 394 VAL A O 1
ATOM 3067 N N . LYS A 1 395 ? 12.062 35.344 36.844 1 91 395 LYS A N 1
ATOM 3068 C CA . LYS A 1 395 ? 13.047 36.406 36.688 1 91 395 LYS A CA 1
ATOM 3069 C C . LYS A 1 395 ? 14.461 35.875 36.938 1 91 395 LYS A C 1
ATOM 3071 O O . LYS A 1 395 ? 15.438 36.469 36.438 1 91 395 LYS A O 1
ATOM 3076 N N . ASP A 1 396 ? 14.586 34.781 37.656 1 94 396 ASP A N 1
ATOM 3077 C CA . ASP A 1 396 ? 15.891 34.25 38.031 1 94 396 ASP A CA 1
ATOM 3078 C C . ASP A 1 396 ? 16.297 33.062 37.156 1 94 396 ASP A C 1
ATOM 3080 O O . ASP A 1 396 ? 17.391 32.531 37.312 1 94 396 ASP A O 1
ATOM 3084 N N . LEU A 1 397 ? 15.422 32.781 36.219 1 92 397 LEU A N 1
ATOM 3085 C CA . LEU A 1 397 ? 15.727 31.672 35.344 1 92 397 LEU A CA 1
ATOM 3086 C C . LEU A 1 397 ? 16.656 32.125 34.219 1 92 397 LEU A C 1
ATOM 3088 O O . LEU A 1 397 ? 16.531 33.25 33.719 1 92 397 LEU A O 1
ATOM 3092 N N . HIS A 1 398 ? 17.594 31.344 33.812 1 89.12 398 HIS A N 1
ATOM 3093 C CA . HIS A 1 398 ? 18.422 31.594 32.656 1 89.12 398 HIS A CA 1
ATOM 3094 C C . HIS A 1 398 ? 17.922 30.812 31.453 1 89.12 398 HIS A C 1
ATOM 3096 O O . HIS A 1 398 ? 18.406 29.719 31.156 1 89.12 398 HIS A O 1
ATOM 3102 N N . LEU A 1 399 ? 17.031 31.438 30.75 1 90.25 399 LEU A N 1
ATOM 3103 C CA . LEU A 1 399 ? 16.453 30.781 29.578 1 90.25 399 LEU A CA 1
ATOM 3104 C C . LEU A 1 399 ? 17.375 30.922 28.359 1 90.25 399 LEU A C 1
ATOM 3106 O O . LEU A 1 399 ? 18.141 31.906 28.266 1 90.25 399 LEU A O 1
ATOM 3110 N N . PRO A 1 400 ? 17.328 29.953 27.547 1 89.69 400 PRO A N 1
ATOM 3111 C CA . PRO A 1 400 ? 18.109 30.094 26.312 1 89.69 400 PRO A CA 1
ATOM 3112 C C . PRO A 1 400 ? 17.703 31.328 25.516 1 89.69 400 PRO A C 1
ATOM 3114 O O . PRO A 1 400 ? 16.531 31.719 25.5 1 89.69 400 PRO A O 1
ATOM 3117 N N . GLN A 1 401 ? 18.703 31.859 24.797 1 87.69 401 GLN A N 1
ATOM 3118 C CA . GLN A 1 401 ? 18.422 33 23.953 1 87.69 401 GLN A CA 1
ATOM 3119 C C . GLN A 1 401 ? 17.375 32.656 22.906 1 87.69 401 GLN A C 1
ATOM 3121 O O . GLN A 1 401 ? 17.422 31.609 22.281 1 87.69 401 GLN A O 1
ATOM 3126 N N . GLY A 1 402 ? 16.359 33.562 22.812 1 88.75 402 GLY A N 1
ATOM 3127 C CA . GLY A 1 402 ? 15.32 33.344 21.812 1 88.75 402 GLY A CA 1
ATOM 3128 C C . GLY A 1 402 ? 14.07 32.688 22.375 1 88.75 402 GLY A C 1
ATOM 3129 O O . GLY A 1 402 ? 13.125 32.438 21.641 1 88.75 402 GLY A O 1
ATOM 3130 N N . THR A 1 403 ? 14.094 32.469 23.672 1 92.75 403 THR A N 1
ATOM 3131 C CA . THR A 1 403 ? 12.953 31.812 24.281 1 92.75 403 THR A CA 1
ATOM 3132 C C . THR A 1 403 ? 12.18 32.781 25.156 1 92.75 403 THR A C 1
ATOM 3134 O O . THR A 1 403 ? 12.773 33.625 25.844 1 92.75 403 THR A O 1
ATOM 3137 N N . ILE A 1 404 ? 10.859 32.688 25.094 1 92.31 404 ILE A N 1
ATOM 3138 C CA . ILE A 1 404 ? 9.977 33.5 25.938 1 92.31 404 ILE A CA 1
ATOM 3139 C C . ILE A 1 404 ? 8.883 32.625 26.531 1 92.31 404 ILE A C 1
ATOM 3141 O O . ILE A 1 404 ? 8.328 31.75 25.859 1 92.31 404 ILE A O 1
ATOM 3145 N N . ILE A 1 405 ? 8.672 32.781 27.812 1 93.88 405 ILE A N 1
ATOM 3146 C CA . ILE A 1 405 ? 7.547 32.125 28.453 1 93.88 405 ILE A CA 1
ATOM 3147 C C . ILE A 1 405 ? 6.273 32.938 28.234 1 93.88 405 ILE A C 1
ATOM 3149 O O . ILE A 1 405 ? 6.188 34.094 28.672 1 93.88 405 ILE A O 1
ATOM 3153 N N . GLY A 1 406 ? 5.359 32.406 27.578 1 93 406 GLY A N 1
ATOM 3154 C CA . GLY A 1 406 ? 4.105 33.094 27.328 1 93 406 GLY A CA 1
ATOM 3155 C C . GLY A 1 406 ? 3.164 33.062 28.531 1 93 406 GLY A C 1
ATOM 3156 O O . GLY A 1 406 ? 2.594 34.094 28.891 1 93 406 GLY A O 1
ATOM 3157 N N . GLY A 1 407 ? 2.979 31.906 29.016 1 95 407 GLY A N 1
ATOM 3158 C CA . GLY A 1 407 ? 2.082 31.641 30.125 1 95 407 GLY A CA 1
ATOM 3159 C C . GLY A 1 407 ? 2.07 30.172 30.547 1 95 407 GLY A C 1
ATOM 3160 O O . GLY A 1 407 ? 2.877 29.375 30.062 1 95 407 GLY A O 1
ATOM 3161 N N . LEU A 1 408 ? 1.271 29.938 31.547 1 96.44 408 LEU A N 1
ATOM 3162 C CA . LEU A 1 408 ? 1.123 28.547 31.984 1 96.44 408 LEU A CA 1
ATOM 3163 C C . LEU A 1 408 ? -0.32 28.266 32.375 1 96.44 408 LEU A C 1
ATOM 3165 O O . LEU A 1 408 ? -1.107 29.188 32.594 1 96.44 408 LEU A O 1
ATOM 3169 N N . VAL A 1 409 ? -0.648 27.062 32.219 1 96.69 409 VAL A N 1
ATOM 3170 C CA . VAL A 1 409 ? -1.952 26.594 32.688 1 96.69 409 VAL A CA 1
ATOM 3171 C C . VAL A 1 409 ? -1.778 25.719 33.938 1 96.69 409 VAL A C 1
ATOM 3173 O O . VAL A 1 409 ? -1.008 24.766 33.938 1 96.69 409 VAL A O 1
ATOM 3176 N N . ARG A 1 410 ? -2.381 26.203 35.062 1 95.94 410 ARG A N 1
ATOM 3177 C CA . ARG A 1 410 ? -2.395 25.469 36.312 1 95.94 410 ARG A CA 1
ATOM 3178 C C . ARG A 1 410 ? -3.822 25.188 36.781 1 95.94 410 ARG A C 1
ATOM 3180 O O . ARG A 1 410 ? -4.625 26.109 36.938 1 95.94 410 ARG A O 1
ATOM 3187 N N . ASN A 1 411 ? -4.199 23.906 36.969 1 93.88 411 ASN A N 1
ATOM 3188 C CA . ASN A 1 411 ? -5.547 23.516 37.406 1 93.88 411 ASN A CA 1
ATOM 3189 C C . ASN A 1 411 ? -6.602 24.031 36.406 1 93.88 411 ASN A C 1
ATOM 3191 O O . ASN A 1 411 ? -7.598 24.625 36.844 1 93.88 411 ASN A O 1
ATOM 3195 N N . LYS A 1 412 ? -6.297 24.047 35.188 1 92.56 412 LYS A N 1
ATOM 3196 C CA . LYS A 1 412 ? -7.199 24.359 34.094 1 92.56 412 LYS A CA 1
ATOM 3197 C C . LYS A 1 412 ? -7.402 25.859 33.969 1 92.56 412 LYS A C 1
ATOM 3199 O O . LYS A 1 412 ? -8.297 26.312 33.25 1 92.56 412 LYS A O 1
ATOM 3204 N N . GLU A 1 413 ? -6.551 26.516 34.656 1 95 413 GLU A N 1
ATOM 3205 C CA . GLU A 1 413 ? -6.617 27.969 34.562 1 95 413 GLU A CA 1
ATOM 3206 C C . GLU A 1 413 ? -5.367 28.547 33.906 1 95 413 GLU A C 1
ATOM 3208 O O . GLU A 1 413 ? -4.25 28.141 34.25 1 95 413 GLU A O 1
ATOM 3213 N N . GLY A 1 414 ? -5.609 29.453 33 1 95.94 414 GLY A N 1
ATOM 3214 C CA . GLY A 1 414 ? -4.496 30.109 32.312 1 95.94 414 GLY A CA 1
ATOM 3215 C C . GLY A 1 414 ? -3.932 31.266 33.125 1 95.94 414 GLY A C 1
ATOM 3216 O O . GLY A 1 414 ? -4.684 32.062 33.719 1 95.94 414 GLY A O 1
ATOM 3217 N N . ILE A 1 415 ? -2.602 31.312 33.219 1 94.44 415 ILE A N 1
ATOM 3218 C CA . ILE A 1 415 ? -1.902 32.344 33.938 1 94.44 415 ILE A CA 1
ATOM 3219 C C . ILE A 1 415 ? -0.817 32.969 33.062 1 94.44 415 ILE A C 1
ATOM 3221 O O . ILE A 1 415 ? 0.01 32.25 32.5 1 94.44 415 ILE A O 1
ATOM 3225 N N . LEU A 1 416 ? -0.881 34.281 33 1 94.25 416 LEU A N 1
ATOM 3226 C CA . LEU A 1 416 ? 0.243 34.969 32.375 1 94.25 416 LEU A CA 1
ATOM 3227 C C . LEU A 1 416 ? 1.41 35.094 33.344 1 94.25 416 LEU A C 1
ATOM 3229 O O . LEU A 1 416 ? 1.229 35.531 34.469 1 94.25 416 LEU A O 1
ATOM 3233 N N . VAL A 1 417 ? 2.52 34.75 32.875 1 91.62 417 VAL A N 1
ATOM 3234 C CA . VAL A 1 417 ? 3.645 34.688 33.812 1 91.62 417 VAL A CA 1
ATOM 3235 C C . VAL A 1 417 ? 4.234 36.062 34.031 1 91.62 417 VAL A C 1
ATOM 3237 O O . VAL A 1 417 ? 4.137 36.938 33.125 1 91.62 417 VAL A O 1
ATOM 3240 N N . SER A 1 418 ? 4.75 36.281 35.188 1 88.75 418 SER A N 1
ATOM 3241 C CA . SER A 1 418 ? 5.57 37.438 35.531 1 88.75 418 SER A CA 1
ATOM 3242 C C . SER A 1 418 ? 6.945 37 36.031 1 88.75 418 SER A C 1
ATOM 3244 O O . SER A 1 418 ? 7.219 35.812 36.188 1 88.75 418 SER A O 1
ATOM 3246 N N . GLY A 1 419 ? 7.801 38.031 36.188 1 89.12 419 GLY A N 1
ATOM 3247 C CA . GLY A 1 419 ? 9.109 37.688 36.75 1 89.12 419 GLY A CA 1
ATOM 3248 C C . GLY A 1 419 ? 9.031 36.969 38.062 1 89.12 419 GLY A C 1
ATOM 3249 O O . GLY A 1 419 ? 9.898 36.156 38.406 1 89.12 419 GLY A O 1
ATOM 3250 N N . ASN A 1 420 ? 7.961 37.156 38.781 1 91.69 420 ASN A N 1
ATOM 3251 C CA . ASN A 1 420 ? 7.844 36.625 40.125 1 91.69 420 ASN A CA 1
ATOM 3252 C C . ASN A 1 420 ? 7.086 35.312 40.125 1 91.69 420 ASN A C 1
ATOM 3254 O O . ASN A 1 420 ? 6.965 34.656 41.188 1 91.69 420 ASN A O 1
ATOM 3258 N N . THR A 1 421 ? 6.727 34.875 39 1 93.94 421 THR A N 1
ATOM 3259 C CA . THR A 1 421 ? 5.977 33.625 38.906 1 93.94 421 THR A CA 1
ATOM 3260 C C . THR A 1 421 ? 6.883 32.438 39.188 1 93.94 421 THR A C 1
ATOM 3262 O O . THR A 1 421 ? 8.023 32.406 38.719 1 93.94 421 THR A O 1
ATOM 3265 N N . GLN A 1 422 ? 6.359 31.578 40.062 1 96.31 422 GLN A N 1
ATOM 3266 C CA . GLN A 1 422 ? 7.016 30.312 40.312 1 96.31 422 GLN A CA 1
ATOM 3267 C C . GLN A 1 422 ? 6.348 29.172 39.562 1 96.31 422 GLN A C 1
ATOM 3269 O O . GLN A 1 422 ? 5.195 28.828 39.812 1 96.31 422 GLN A O 1
ATOM 3274 N N . ILE A 1 423 ? 7.086 28.625 38.625 1 96.62 423 ILE A N 1
ATOM 3275 C CA . ILE A 1 423 ? 6.574 27.484 37.844 1 96.62 423 ILE A CA 1
ATOM 3276 C C . ILE A 1 423 ? 6.625 26.219 38.719 1 96.62 423 ILE A C 1
ATOM 3278 O O . ILE A 1 423 ? 7.59 26 39.469 1 96.62 423 ILE A O 1
ATOM 3282 N N . GLU A 1 424 ? 5.617 25.453 38.625 1 96.75 424 GLU A N 1
ATOM 3283 C CA . GLU A 1 424 ? 5.5 24.25 39.469 1 96.75 424 GLU A CA 1
ATOM 3284 C C . GLU A 1 424 ? 5.383 23 38.594 1 96.75 424 GLU A C 1
ATOM 3286 O O . GLU A 1 424 ? 5.016 23.078 37.406 1 96.75 424 GLU A O 1
ATOM 3291 N N . ALA A 1 425 ? 5.695 21.906 39.219 1 95.88 425 ALA A N 1
ATOM 3292 C CA . ALA A 1 425 ? 5.504 20.625 38.562 1 95.88 425 ALA A CA 1
ATOM 3293 C C . ALA A 1 425 ? 4.039 20.406 38.188 1 95.88 425 ALA A C 1
ATOM 3295 O O . ALA A 1 425 ? 3.143 20.703 38.969 1 95.88 425 ALA A O 1
ATOM 3296 N N . GLY A 1 426 ? 3.844 19.969 36.875 1 93.94 426 GLY A N 1
ATOM 3297 C CA . GLY A 1 426 ? 2.482 19.703 36.438 1 93.94 426 GLY A CA 1
ATOM 3298 C C . GLY A 1 426 ? 1.869 20.859 35.688 1 93.94 426 GLY A C 1
ATOM 3299 O O . GLY A 1 426 ? 0.853 20.688 35 1 93.94 426 GLY A O 1
ATOM 3300 N N . ASP A 1 427 ? 2.5 22.078 35.812 1 95.19 427 ASP A N 1
ATOM 3301 C CA . ASP A 1 427 ? 2.051 23.203 35 1 95.19 427 ASP A CA 1
ATOM 3302 C C . ASP A 1 427 ? 2.184 22.891 33.531 1 95.19 427 ASP A C 1
ATOM 3304 O O . ASP A 1 427 ? 3.08 22.141 33.125 1 95.19 427 ASP A O 1
ATOM 3308 N N . SER A 1 428 ? 1.273 23.375 32.719 1 95.38 428 SER A N 1
ATOM 3309 C CA . SER A 1 428 ? 1.488 23.422 31.281 1 95.38 428 SER A CA 1
ATOM 3310 C C . SER A 1 428 ? 2.096 24.75 30.859 1 95.38 428 SER A C 1
ATOM 3312 O O . SER A 1 428 ? 1.391 25.766 30.75 1 95.38 428 SER A O 1
ATOM 3314 N N . VAL A 1 429 ? 3.369 24.719 30.578 1 95.62 429 VAL A N 1
ATOM 3315 C CA . VAL A 1 429 ? 4.094 25.969 30.328 1 95.62 429 VAL A CA 1
ATOM 3316 C C . VAL A 1 429 ? 4.223 26.188 28.828 1 95.62 429 VAL A C 1
ATOM 3318 O O . VAL A 1 429 ? 4.699 25.312 28.094 1 95.62 429 VAL A O 1
ATOM 3321 N N . VAL A 1 430 ? 3.809 27.359 28.359 1 95.44 430 VAL A N 1
ATOM 3322 C CA . VAL A 1 430 ? 3.877 27.688 26.938 1 95.44 430 VAL A CA 1
ATOM 3323 C C . VAL A 1 430 ? 5.156 28.469 26.641 1 95.44 430 VAL A C 1
ATOM 3325 O O . VAL A 1 430 ? 5.371 29.547 27.203 1 95.44 430 VAL A O 1
ATOM 3328 N N . MET A 1 431 ? 5.941 27.891 25.75 1 93.56 431 MET A N 1
ATOM 3329 C CA . MET A 1 431 ? 7.207 28.5 25.375 1 93.56 431 MET A CA 1
ATOM 3330 C C . MET A 1 431 ? 7.18 28.938 23.906 1 93.56 431 MET A C 1
ATOM 3332 O O . MET A 1 431 ? 6.719 28.188 23.047 1 93.56 431 MET A O 1
ATOM 3336 N N . PHE A 1 432 ? 7.551 30.094 23.719 1 92.88 432 PHE A N 1
ATOM 3337 C CA . PHE A 1 432 ? 7.836 30.562 22.359 1 92.88 432 PHE A CA 1
ATOM 3338 C C . PHE A 1 432 ? 9.328 30.484 22.062 1 92.88 432 PHE A C 1
ATOM 3340 O O . PHE A 1 432 ? 10.148 31.047 22.797 1 92.88 432 PHE A O 1
ATOM 3347 N N . CYS A 1 433 ? 9.695 29.812 21 1 90.88 433 CYS A N 1
ATOM 3348 C CA . CYS A 1 433 ? 11.102 29.531 20.703 1 90.88 433 CYS A CA 1
ATOM 3349 C C . CYS A 1 433 ? 11.461 29.984 19.297 1 90.88 433 CYS A C 1
ATOM 3351 O O . CYS A 1 433 ? 11.008 29.391 18.312 1 90.88 433 CYS A O 1
ATOM 3353 N N . HIS A 1 434 ? 12.25 30.969 19.219 1 90.25 434 HIS A N 1
ATOM 3354 C CA . HIS A 1 434 ? 12.766 31.469 17.953 1 90.25 434 HIS A CA 1
ATOM 3355 C C . HIS A 1 434 ? 14.258 31.172 17.797 1 90.25 434 HIS A C 1
ATOM 3357 O O . HIS A 1 434 ? 15.062 31.625 18.609 1 90.25 434 HIS A O 1
ATOM 3363 N N . ASN A 1 435 ? 14.609 30.391 16.75 1 83.06 435 ASN A N 1
ATOM 3364 C CA . ASN A 1 435 ? 16 30.047 16.469 1 83.06 435 ASN A CA 1
ATOM 3365 C C . ASN A 1 435 ? 16.641 29.297 17.625 1 83.06 435 ASN A C 1
ATOM 3367 O O . ASN A 1 435 ? 17.766 29.594 18.031 1 83.06 435 ASN A O 1
ATOM 3371 N N . VAL A 1 436 ? 15.828 28.531 18.266 1 84.81 436 VAL A N 1
ATOM 3372 C CA . VAL A 1 436 ? 16.312 27.734 19.391 1 84.81 436 VAL A CA 1
ATOM 3373 C C . VAL A 1 436 ? 15.961 26.266 19.172 1 84.81 436 VAL A C 1
ATOM 3375 O O . VAL A 1 436 ? 14.875 25.938 18.688 1 84.81 436 VAL A O 1
ATOM 3378 N N . ASP A 1 437 ? 16.844 25.438 19.547 1 77.94 437 ASP A N 1
ATOM 3379 C CA . ASP A 1 437 ? 16.609 24 19.547 1 77.94 437 ASP A CA 1
ATOM 3380 C C . ASP A 1 437 ? 15.609 23.609 20.641 1 77.94 437 ASP A C 1
ATOM 3382 O O . ASP A 1 437 ? 15.883 23.797 21.828 1 77.94 437 ASP A O 1
ATOM 3386 N N . LEU A 1 438 ? 14.555 23.047 20.188 1 82.25 438 LEU A N 1
ATOM 3387 C CA . LEU A 1 438 ? 13.5 22.688 21.141 1 82.25 438 LEU A CA 1
ATOM 3388 C C . LEU A 1 438 ? 14 21.641 22.125 1 82.25 438 LEU A C 1
ATOM 3390 O O . LEU A 1 438 ? 13.508 21.578 23.266 1 82.25 438 LEU A O 1
ATOM 3394 N N . LYS A 1 439 ? 14.938 20.891 21.734 1 79 439 LYS A N 1
ATOM 3395 C CA . LYS A 1 439 ? 15.484 19.891 22.641 1 79 439 LYS A CA 1
ATOM 3396 C C . LYS A 1 439 ? 16.203 20.547 23.812 1 79 439 LYS A C 1
ATOM 3398 O O . LYS A 1 439 ? 16.172 20.031 24.922 1 79 439 LYS A O 1
ATOM 3403 N N . LYS A 1 440 ? 16.828 21.641 23.531 1 83.56 440 LYS A N 1
ATOM 3404 C CA . LYS A 1 440 ? 17.484 22.406 24.594 1 83.56 440 LYS A CA 1
ATOM 3405 C C . LYS A 1 440 ? 16.484 22.953 25.594 1 83.56 440 LYS A C 1
ATOM 3407 O O . LYS A 1 440 ? 16.734 22.984 26.797 1 83.56 440 LYS A O 1
ATOM 3412 N N . VAL A 1 441 ? 15.406 23.391 25.047 1 89.06 441 VAL A N 1
ATOM 3413 C CA . VAL A 1 441 ? 14.352 23.938 25.891 1 89.06 441 VAL A CA 1
ATOM 3414 C C . VAL A 1 441 ? 13.711 22.812 26.719 1 89.06 441 VAL A C 1
ATOM 3416 O O . VAL A 1 441 ? 13.414 23 27.891 1 89.06 441 VAL A O 1
ATOM 3419 N N . GLU A 1 442 ? 13.594 21.734 26.078 1 88.25 442 GLU A N 1
ATOM 3420 C CA . GLU A 1 442 ? 13.008 20.562 26.719 1 88.25 442 GLU A CA 1
ATOM 3421 C C . GLU A 1 442 ? 13.789 20.172 27.969 1 88.25 442 GLU A C 1
ATOM 3423 O O . GLU A 1 442 ? 13.203 19.75 28.969 1 88.25 442 GLU A O 1
ATOM 3428 N N . ASN A 1 443 ? 15.055 20.297 27.938 1 87.81 443 ASN A N 1
ATOM 3429 C CA . ASN A 1 443 ? 15.93 19.891 29.031 1 87.81 443 ASN A CA 1
ATOM 3430 C C . ASN A 1 443 ? 15.648 20.703 30.297 1 87.81 443 ASN A C 1
ATOM 3432 O O . ASN A 1 443 ? 15.914 20.219 31.406 1 87.81 443 ASN A O 1
ATOM 3436 N N . LEU A 1 444 ? 15.07 21.859 30.156 1 91.38 444 LEU A N 1
ATOM 3437 C CA . LEU A 1 444 ? 14.719 22.688 31.312 1 91.38 444 LEU A CA 1
ATOM 3438 C C . LEU A 1 444 ? 13.562 22.078 32.094 1 91.38 444 LEU A C 1
ATOM 3440 O O . LEU A 1 444 ? 13.336 22.438 33.25 1 91.38 444 LEU A O 1
ATOM 3444 N N . PHE A 1 445 ? 12.93 21.141 31.453 1 92.81 445 PHE A N 1
ATOM 3445 C CA . PHE A 1 445 ? 11.688 20.641 32.031 1 92.81 445 PHE A CA 1
ATOM 3446 C C . PHE A 1 445 ? 11.859 19.219 32.531 1 92.81 445 PHE A C 1
ATOM 3448 O O . PHE A 1 445 ? 10.898 18.594 32.969 1 92.81 445 PHE A O 1
ATOM 3455 N N . LEU A 1 446 ? 13.016 18.672 32.344 1 87.19 446 LEU A N 1
ATOM 3456 C CA . LEU A 1 446 ? 13.344 17.328 32.781 1 87.19 446 LEU A CA 1
ATOM 3457 C C . LEU A 1 446 ? 14.141 17.344 34.062 1 87.19 446 LEU A C 1
ATOM 3459 O O . LEU A 1 446 ? 14.836 18.328 34.375 1 87.19 446 LEU A O 1
ATOM 3463 N N . MET B 1 1 ? -18.25 -22.188 3.252 1 85.62 1 MET B N 1
ATOM 3464 C CA . MET B 1 1 ? -17.297 -21.266 3.852 1 85.62 1 MET B CA 1
ATOM 3465 C C . MET B 1 1 ? -17.594 -19.828 3.438 1 85.62 1 MET B C 1
ATOM 3467 O O . MET B 1 1 ? -18.203 -19.594 2.393 1 85.62 1 MET B O 1
ATOM 3471 N N . LYS B 1 2 ? -17.328 -18.984 4.332 1 92.12 2 LYS B N 1
ATOM 3472 C CA . LYS B 1 2 ? -17.438 -17.562 4.02 1 92.12 2 LYS B CA 1
ATOM 3473 C C . LYS B 1 2 ? -16.094 -16.984 3.576 1 92.12 2 LYS B C 1
ATOM 3475 O O . LYS B 1 2 ? -15.133 -16.984 4.344 1 92.12 2 LYS B O 1
ATOM 3480 N N . ILE B 1 3 ? -16.125 -16.547 2.355 1 94.38 3 ILE B N 1
ATOM 3481 C CA . ILE B 1 3 ? -14.875 -16.078 1.779 1 94.38 3 ILE B CA 1
ATOM 3482 C C . ILE B 1 3 ? -15.016 -14.641 1.304 1 94.38 3 ILE B C 1
ATOM 3484 O O . ILE B 1 3 ? -15.977 -14.305 0.609 1 94.38 3 ILE B O 1
ATOM 3488 N N . VAL B 1 4 ? -14.07 -13.828 1.731 1 97.25 4 VAL B N 1
ATOM 3489 C CA . VAL B 1 4 ? -14.031 -12.445 1.247 1 97.25 4 VAL B CA 1
ATOM 3490 C C . VAL B 1 4 ? -12.797 -12.242 0.375 1 97.25 4 VAL B C 1
ATOM 3492 O O . VAL B 1 4 ? -11.68 -12.516 0.802 1 97.25 4 VAL B O 1
ATOM 3495 N N . ILE B 1 5 ? -13.023 -11.789 -0.825 1 97.12 5 ILE B N 1
ATOM 3496 C CA . ILE B 1 5 ? -11.93 -11.539 -1.763 1 97.12 5 ILE B CA 1
ATOM 3497 C C . ILE B 1 5 ? -11.797 -10.031 -2.004 1 97.12 5 ILE B C 1
ATOM 3499 O O . ILE B 1 5 ? -12.75 -9.383 -2.439 1 97.12 5 ILE B O 1
ATOM 3503 N N . ALA B 1 6 ? -10.617 -9.523 -1.664 1 97.81 6 ALA B N 1
ATOM 3504 C CA . ALA B 1 6 ? -10.312 -8.117 -1.915 1 97.81 6 ALA B CA 1
ATOM 3505 C C . ALA B 1 6 ? -9.57 -7.945 -3.234 1 97.81 6 ALA B C 1
ATOM 3507 O O . ALA B 1 6 ? -8.398 -8.32 -3.348 1 97.81 6 ALA B O 1
ATOM 3508 N N . GLY B 1 7 ? -10.219 -7.305 -4.211 1 96.56 7 GLY B N 1
ATOM 3509 C CA . GLY B 1 7 ? -9.625 -7.074 -5.516 1 96.56 7 GLY B CA 1
ATOM 3510 C C . GLY B 1 7 ? -10.266 -7.902 -6.617 1 96.56 7 GLY B C 1
ATOM 3511 O O . GLY B 1 7 ? -9.922 -9.07 -6.801 1 96.56 7 GLY B O 1
ATOM 3512 N N . ALA B 1 8 ? -11.102 -7.297 -7.363 1 94.44 8 ALA B N 1
ATOM 3513 C CA . ALA B 1 8 ? -11.703 -7.953 -8.523 1 94.44 8 ALA B CA 1
ATOM 3514 C C . ALA B 1 8 ? -10.914 -7.648 -9.797 1 94.44 8 ALA B C 1
ATOM 3516 O O . ALA B 1 8 ? -11.445 -7.039 -10.727 1 94.44 8 ALA B O 1
ATOM 3517 N N . TYR B 1 9 ? -9.75 -8.047 -9.797 1 92.12 9 TYR B N 1
ATOM 3518 C CA . TYR B 1 9 ? -8.867 -7.926 -10.953 1 92.12 9 TYR B CA 1
ATOM 3519 C C . TYR B 1 9 ? -8.516 -9.297 -11.516 1 92.12 9 TYR B C 1
ATOM 3521 O O . TYR B 1 9 ? -9.312 -10.234 -11.43 1 92.12 9 TYR B O 1
ATOM 3529 N N . ALA B 1 10 ? -7.344 -9.523 -12.062 1 85.88 10 ALA B N 1
ATOM 3530 C CA . ALA B 1 10 ? -7.008 -10.742 -12.797 1 85.88 10 ALA B CA 1
ATOM 3531 C C . ALA B 1 10 ? -7.094 -11.969 -11.891 1 85.88 10 ALA B C 1
ATOM 3533 O O . ALA B 1 10 ? -7.871 -12.891 -12.148 1 85.88 10 ALA B O 1
ATOM 3534 N N . ILE B 1 11 ? -6.375 -11.953 -10.797 1 90.81 11 ILE B N 1
ATOM 3535 C CA . ILE B 1 11 ? -6.32 -13.109 -9.898 1 90.81 11 ILE B CA 1
ATOM 3536 C C . ILE B 1 11 ? -7.633 -13.234 -9.133 1 90.81 11 ILE B C 1
ATOM 3538 O O . ILE B 1 11 ? -8.188 -14.328 -9.008 1 90.81 11 ILE B O 1
ATOM 3542 N N . GLY B 1 12 ? -8.141 -12.109 -8.641 1 92.81 12 GLY B N 1
ATOM 3543 C CA . GLY B 1 12 ? -9.375 -12.117 -7.871 1 92.81 12 GLY B CA 1
ATOM 3544 C C . GLY B 1 12 ? -10.57 -12.617 -8.664 1 92.81 12 GLY B C 1
ATOM 3545 O O . GLY B 1 12 ? -11.422 -13.328 -8.125 1 92.81 12 GLY B O 1
ATOM 3546 N N . THR B 1 13 ? -10.648 -12.203 -9.898 1 88.81 13 THR B N 1
ATOM 3547 C CA . THR B 1 13 ? -11.742 -12.648 -10.758 1 88.81 13 THR B CA 1
ATOM 3548 C C . THR B 1 13 ? -11.672 -14.156 -10.984 1 88.81 13 THR B C 1
ATOM 3550 O O . THR B 1 13 ? -12.688 -14.844 -10.914 1 88.81 13 THR B O 1
ATOM 3553 N N . TYR B 1 14 ? -10.453 -14.602 -11.266 1 84.31 14 TYR B N 1
ATOM 3554 C CA . TYR B 1 14 ? -10.258 -16.031 -11.461 1 84.31 14 TYR B CA 1
ATOM 3555 C C . TYR B 1 14 ? -10.625 -16.812 -10.203 1 84.31 14 TYR B C 1
ATOM 3557 O O . TYR B 1 14 ? -11.312 -17.828 -10.281 1 84.31 14 TYR B O 1
ATOM 3565 N N . LEU B 1 15 ? -10.195 -16.391 -9.125 1 89 15 LEU B N 1
ATOM 3566 C CA . LEU B 1 15 ? -10.453 -17.031 -7.852 1 89 15 LEU B CA 1
ATOM 3567 C C . LEU B 1 15 ? -11.953 -17.062 -7.555 1 89 15 LEU B C 1
ATOM 3569 O O . LEU B 1 15 ? -12.484 -18.078 -7.098 1 89 15 LEU B O 1
ATOM 3573 N N . ALA B 1 16 ? -12.578 -15.953 -7.785 1 89.5 16 ALA B N 1
ATOM 3574 C CA . ALA B 1 16 ? -14.023 -15.859 -7.562 1 89.5 16 ALA B CA 1
ATOM 3575 C C . ALA B 1 16 ? -14.773 -16.891 -8.406 1 89.5 16 ALA B C 1
ATOM 3577 O O . ALA B 1 16 ? -15.695 -17.547 -7.922 1 89.5 16 ALA B O 1
ATOM 3578 N N . LYS B 1 17 ? -14.375 -17.016 -9.633 1 82 17 LYS B N 1
ATOM 3579 C CA . LYS B 1 17 ? -15 -17.984 -10.531 1 82 17 LYS B CA 1
ATOM 3580 C C . LYS B 1 17 ? -14.797 -19.422 -10.031 1 82 17 LYS B C 1
ATOM 3582 O O . LYS B 1 17 ? -15.734 -20.219 -10.039 1 82 17 LYS B O 1
ATOM 3587 N N . LEU B 1 18 ? -13.609 -19.641 -9.656 1 77.44 18 LEU B N 1
ATOM 3588 C CA . LEU B 1 18 ? -13.258 -20.969 -9.172 1 77.44 18 LEU B CA 1
ATOM 3589 C C . LEU B 1 18 ? -14.062 -21.328 -7.93 1 77.44 18 LEU B C 1
ATOM 3591 O O . LEU B 1 18 ? -14.57 -22.453 -7.812 1 77.44 18 LEU B O 1
ATOM 3595 N N . LEU B 1 19 ? -14.273 -20.375 -7.039 1 82.88 19 LEU B N 1
ATOM 3596 C CA . LEU B 1 19 ? -14.922 -20.625 -5.754 1 82.88 19 LEU B CA 1
ATOM 3597 C C . LEU B 1 19 ? -16.438 -20.641 -5.906 1 82.88 19 LEU B C 1
ATOM 3599 O O . LEU B 1 19 ? -17.141 -21.281 -5.129 1 82.88 19 LEU B O 1
ATOM 3603 N N . ALA B 1 20 ? -16.906 -19.859 -6.82 1 82 20 ALA B N 1
ATOM 3604 C CA . ALA B 1 20 ? -18.344 -19.781 -7.051 1 82 20 ALA B CA 1
ATOM 3605 C C . ALA B 1 20 ? -18.906 -21.125 -7.5 1 82 20 ALA B C 1
ATOM 3607 O O . ALA B 1 20 ? -20.078 -21.438 -7.25 1 82 20 ALA B O 1
ATOM 3608 N N . ARG B 1 21 ? -18.062 -21.859 -8.125 1 72.31 21 ARG B N 1
ATOM 3609 C CA . ARG B 1 21 ? -18.484 -23.172 -8.602 1 72.31 21 ARG B CA 1
ATOM 3610 C C . ARG B 1 21 ? -18.766 -24.125 -7.438 1 72.31 21 ARG B C 1
ATOM 3612 O O . ARG B 1 21 ? -19.578 -25.031 -7.555 1 72.31 21 ARG B O 1
ATOM 3619 N N . ASP B 1 22 ? -18.234 -23.938 -6.273 1 71.81 22 ASP B N 1
ATOM 3620 C CA . ASP B 1 22 ? -18.312 -24.844 -5.125 1 71.81 22 ASP B CA 1
ATOM 3621 C C . ASP B 1 22 ? -19.328 -24.344 -4.105 1 71.81 22 ASP B C 1
ATOM 3623 O O . ASP B 1 22 ? -19.375 -24.844 -2.977 1 71.81 22 ASP B O 1
ATOM 3627 N N . LYS B 1 23 ? -20.141 -23.344 -4.438 1 77.44 23 LYS B N 1
ATOM 3628 C CA . LYS B 1 23 ? -21.25 -22.812 -3.641 1 77.44 23 LYS B CA 1
ATOM 3629 C C . LYS B 1 23 ? -20.734 -22.203 -2.342 1 77.44 23 LYS B C 1
ATOM 3631 O O . LYS B 1 23 ? -21.266 -22.469 -1.266 1 77.44 23 LYS B O 1
ATOM 3636 N N . HIS B 1 24 ? -19.703 -21.656 -2.299 1 83.19 24 HIS B N 1
ATOM 3637 C CA . HIS B 1 24 ? -19.219 -20.859 -1.181 1 83.19 24 HIS B CA 1
ATOM 3638 C C . HIS B 1 24 ? -19.922 -19.5 -1.139 1 83.19 24 HIS B C 1
ATOM 3640 O O . HIS B 1 24 ? -20.469 -19.047 -2.146 1 83.19 24 HIS B O 1
ATOM 3646 N N . ASP B 1 25 ? -20 -19.016 0.1 1 91.06 25 ASP B N 1
ATOM 3647 C CA . ASP B 1 25 ? -20.469 -17.641 0.248 1 91.06 25 ASP B CA 1
ATOM 3648 C C . ASP B 1 25 ? -19.344 -16.656 -0.036 1 91.06 25 ASP B C 1
ATOM 3650 O O . ASP B 1 25 ? -18.469 -16.438 0.802 1 91.06 25 ASP B O 1
ATOM 3654 N N . ILE B 1 26 ? -19.484 -16.031 -1.189 1 94.12 26 ILE B N 1
ATOM 3655 C CA . ILE B 1 26 ? -18.359 -15.219 -1.646 1 94.12 26 ILE B CA 1
ATOM 3656 C C . ILE B 1 26 ? -18.766 -13.742 -1.656 1 94.12 26 ILE B C 1
ATOM 3658 O O . ILE B 1 26 ? -19.828 -13.391 -2.182 1 94.12 26 ILE B O 1
ATOM 3662 N N . THR B 1 27 ? -17.969 -12.922 -1.041 1 96.94 27 THR B N 1
ATOM 3663 C CA . THR B 1 27 ? -18.109 -11.477 -1.124 1 96.94 27 THR B CA 1
ATOM 3664 C C . THR B 1 27 ? -16.859 -10.852 -1.749 1 96.94 27 THR B C 1
ATOM 3666 O O . THR B 1 27 ? -15.734 -11.133 -1.321 1 96.94 27 THR B O 1
ATOM 3669 N N . LEU B 1 28 ? -17.078 -10.031 -2.775 1 97.25 28 LEU B N 1
ATOM 3670 C CA . LEU B 1 28 ? -15.961 -9.367 -3.449 1 97.25 28 LEU B CA 1
ATOM 3671 C C . LEU B 1 28 ? -15.953 -7.871 -3.131 1 97.25 28 LEU B C 1
ATOM 3673 O O . LEU B 1 28 ? -16.969 -7.195 -3.275 1 97.25 28 LEU B O 1
ATOM 3677 N N . ILE B 1 29 ? -14.805 -7.383 -2.646 1 98 29 ILE B N 1
ATOM 3678 C CA . ILE B 1 29 ? -14.602 -5.957 -2.43 1 98 29 ILE B CA 1
ATOM 3679 C C . ILE B 1 29 ? -13.578 -5.426 -3.428 1 98 29 ILE B C 1
ATOM 3681 O O . ILE B 1 29 ? -12.43 -5.891 -3.457 1 98 29 ILE B O 1
ATOM 3685 N N . SER B 1 30 ? -13.953 -4.43 -4.168 1 95.94 30 SER B N 1
ATOM 3686 C CA . SER B 1 30 ? -13.023 -3.904 -5.152 1 95.94 30 SER B CA 1
ATOM 3687 C C . SER B 1 30 ? -13.43 -2.506 -5.613 1 95.94 30 SER B C 1
ATOM 3689 O O . SER B 1 30 ? -14.602 -2.137 -5.523 1 95.94 30 SER B O 1
ATOM 3691 N N . GLY B 1 31 ? -12.43 -1.768 -5.984 1 91.12 31 GLY B N 1
ATOM 3692 C CA . GLY B 1 31 ? -12.734 -0.478 -6.582 1 91.12 31 GLY B CA 1
ATOM 3693 C C . GLY B 1 31 ? -12.992 -0.561 -8.078 1 91.12 31 GLY B C 1
ATOM 3694 O O . GLY B 1 31 ? -13.266 0.454 -8.719 1 91.12 31 GLY B O 1
ATOM 3695 N N . ASN B 1 32 ? -12.953 -1.665 -8.688 1 91.56 32 ASN B N 1
ATOM 3696 C CA . ASN B 1 32 ? -13.188 -1.858 -10.117 1 91.56 32 ASN B CA 1
ATOM 3697 C C . ASN B 1 32 ? -14.648 -2.201 -10.398 1 91.56 32 ASN B C 1
ATOM 3699 O O . ASN B 1 32 ? -15 -3.375 -10.523 1 91.56 32 ASN B O 1
ATOM 3703 N N . SER B 1 33 ? -15.43 -1.221 -10.727 1 92.06 33 SER B N 1
ATOM 3704 C CA . SER B 1 33 ? -16.875 -1.375 -10.867 1 92.06 33 SER B CA 1
ATOM 3705 C C . SER B 1 33 ? -17.219 -2.27 -12.047 1 92.06 33 SER B C 1
ATOM 3707 O O . SER B 1 33 ? -18.156 -3.064 -11.977 1 92.06 33 SER B O 1
ATOM 3709 N N . GLU B 1 34 ? -16.516 -2.113 -13.062 1 93.31 34 GLU B N 1
ATOM 3710 C CA . GLU B 1 34 ? -16.797 -2.877 -14.273 1 93.31 34 GLU B CA 1
ATOM 3711 C C . GLU B 1 34 ? -16.688 -4.379 -14.023 1 93.31 34 GLU B C 1
ATOM 3713 O O . GLU B 1 34 ? -17.609 -5.133 -14.352 1 93.31 34 GLU B O 1
ATOM 3718 N N . ASN B 1 35 ? -15.578 -4.805 -13.477 1 92.5 35 ASN B N 1
ATOM 3719 C CA . ASN B 1 35 ? -15.375 -6.219 -13.195 1 92.5 35 ASN B CA 1
ATOM 3720 C C . ASN B 1 35 ? -16.375 -6.738 -12.164 1 92.5 35 ASN B C 1
ATOM 3722 O O . ASN B 1 35 ? -16.812 -7.883 -12.25 1 92.5 35 ASN B O 1
ATOM 3726 N N . LEU B 1 36 ? -16.703 -5.918 -11.219 1 94.88 36 LEU B N 1
ATOM 3727 C CA . LEU B 1 36 ? -17.672 -6.309 -10.203 1 94.88 36 LEU B CA 1
ATOM 3728 C C . LEU B 1 36 ? -19.031 -6.578 -10.836 1 94.88 36 LEU B C 1
ATOM 3730 O O . LEU B 1 36 ? -19.688 -7.574 -10.508 1 94.88 36 LEU B O 1
ATOM 3734 N N . GLU B 1 37 ? -19.406 -5.746 -11.68 1 94.06 37 GLU B N 1
ATOM 3735 C CA . GLU B 1 37 ? -20.703 -5.891 -12.344 1 94.06 37 GLU B CA 1
ATOM 3736 C C . GLU B 1 37 ? -20.75 -7.152 -13.203 1 94.06 37 GLU B C 1
ATOM 3738 O O . GLU B 1 37 ? -21.734 -7.883 -13.188 1 94.06 37 GLU B O 1
ATOM 3743 N N . LYS B 1 38 ? -19.75 -7.344 -13.938 1 92.5 38 LYS B N 1
ATOM 3744 C CA . LYS B 1 38 ? -19.672 -8.531 -14.781 1 92.5 38 LYS B CA 1
ATOM 3745 C C . LYS B 1 38 ? -19.797 -9.805 -13.953 1 92.5 38 LYS B C 1
ATOM 3747 O O . LYS B 1 38 ? -20.547 -10.719 -14.312 1 92.5 38 LYS B O 1
ATOM 3752 N N . LEU B 1 39 ? -19.062 -9.852 -12.875 1 91.81 39 LEU B N 1
ATOM 3753 C CA . LEU B 1 39 ? -19.062 -11.039 -12.031 1 91.81 39 LEU B CA 1
ATOM 3754 C C . LEU B 1 39 ? -20.406 -11.242 -11.352 1 91.81 39 LEU B C 1
ATOM 3756 O O . LEU B 1 39 ? -20.875 -12.367 -11.219 1 91.81 39 LEU B O 1
ATOM 3760 N N . SER B 1 40 ? -21 -10.188 -10.906 1 91.94 40 SER B N 1
ATOM 3761 C CA . SER B 1 40 ? -22.281 -10.281 -10.211 1 91.94 40 SER B CA 1
ATOM 3762 C C . SER B 1 40 ? -23.391 -10.758 -11.148 1 91.94 40 SER B C 1
ATOM 3764 O O . SER B 1 40 ? -24.375 -11.352 -10.703 1 91.94 40 SER B O 1
ATOM 3766 N N . ARG B 1 41 ? -23.25 -10.492 -12.383 1 91.69 41 ARG B N 1
ATOM 3767 C CA . ARG B 1 41 ? -24.234 -10.922 -13.383 1 91.69 41 ARG B CA 1
ATOM 3768 C C . ARG B 1 41 ? -24.109 -12.406 -13.672 1 91.69 41 ARG B C 1
ATOM 3770 O O . ARG B 1 41 ? -25.109 -13.086 -13.93 1 91.69 41 ARG B O 1
ATOM 3777 N N . GLU B 1 42 ? -22.984 -12.859 -13.594 1 89.88 42 GLU B N 1
ATOM 3778 C CA . GLU B 1 42 ? -22.703 -14.219 -14.047 1 89.88 42 GLU B CA 1
ATOM 3779 C C . GLU B 1 42 ? -22.719 -15.211 -12.891 1 89.88 42 GLU B C 1
ATOM 3781 O O . GLU B 1 42 ? -22.984 -16.391 -13.086 1 89.88 42 GLU B O 1
ATOM 3786 N N . TYR B 1 43 ? -22.422 -14.688 -11.727 1 89.38 43 TYR B N 1
ATOM 3787 C CA . TYR B 1 43 ? -22.297 -15.594 -10.586 1 89.38 43 TYR B CA 1
ATOM 3788 C C . TYR B 1 43 ? -23.062 -15.07 -9.383 1 89.38 43 TYR B C 1
ATOM 3790 O O . TYR B 1 43 ? -23.375 -13.875 -9.305 1 89.38 43 TYR B O 1
ATOM 3798 N N . ASP B 1 44 ? -23.391 -15.984 -8.453 1 89.69 44 ASP B N 1
ATOM 3799 C CA . ASP B 1 44 ? -24.031 -15.602 -7.203 1 89.69 44 ASP B CA 1
ATOM 3800 C C . ASP B 1 44 ? -23 -15.133 -6.176 1 89.69 44 ASP B C 1
ATOM 3802 O O . ASP B 1 44 ? -22.672 -15.875 -5.25 1 89.69 44 ASP B O 1
ATOM 3806 N N . ILE B 1 45 ? -22.547 -13.992 -6.379 1 93.31 45 ILE B N 1
ATOM 3807 C CA . ILE B 1 45 ? -21.516 -13.414 -5.535 1 93.31 45 ILE B CA 1
ATOM 3808 C C . ILE B 1 45 ? -21.938 -12.016 -5.086 1 93.31 45 ILE B C 1
ATOM 3810 O O . ILE B 1 45 ? -22.516 -11.258 -5.863 1 93.31 45 ILE B O 1
ATOM 3814 N N . LEU B 1 46 ? -21.766 -11.789 -3.854 1 95 46 LEU B N 1
ATOM 3815 C CA . LEU B 1 46 ? -21.984 -10.43 -3.357 1 95 46 LEU B CA 1
ATOM 3816 C C . LEU B 1 46 ? -20.812 -9.523 -3.715 1 95 46 LEU B C 1
ATOM 3818 O O . LEU B 1 46 ? -19.656 -9.906 -3.543 1 95 46 LEU B O 1
ATOM 3822 N N . THR B 1 47 ? -21.141 -8.375 -4.273 1 96.81 47 THR B N 1
ATOM 3823 C CA . THR B 1 47 ? -20.078 -7.465 -4.691 1 96.81 47 THR B CA 1
ATOM 3824 C C . THR B 1 47 ? -20.219 -6.113 -3.996 1 96.81 47 THR B C 1
ATOM 3826 O O . THR B 1 47 ? -21.344 -5.648 -3.75 1 96.81 47 THR B O 1
ATOM 3829 N N . MET B 1 48 ? -19.125 -5.547 -3.609 1 96.88 48 MET B N 1
ATOM 3830 C CA . MET B 1 48 ? -19.062 -4.219 -3.008 1 96.88 48 MET B CA 1
ATOM 3831 C C . MET B 1 48 ? -18.062 -3.332 -3.734 1 96.88 48 MET B C 1
ATOM 3833 O O . MET B 1 48 ? -16.859 -3.646 -3.777 1 96.88 48 MET B O 1
ATOM 3837 N N . ASP B 1 49 ? -18.578 -2.227 -4.246 1 96.12 49 ASP B N 1
ATOM 3838 C CA . ASP B 1 49 ? -17.703 -1.275 -4.934 1 96.12 49 ASP B CA 1
ATOM 3839 C C . ASP B 1 49 ? -17.094 -0.277 -3.955 1 96.12 49 ASP B C 1
ATOM 3841 O O . ASP B 1 49 ? -17.641 0.803 -3.734 1 96.12 49 ASP B O 1
ATOM 3845 N N . ALA B 1 50 ? -15.922 -0.646 -3.379 1 95.25 50 ALA B N 1
ATOM 3846 C CA . ALA B 1 50 ? -15.273 0.131 -2.328 1 95.25 50 ALA B CA 1
ATOM 3847 C C . ALA B 1 50 ? -13.812 -0.286 -2.16 1 95.25 50 ALA B C 1
ATOM 3849 O O . ALA B 1 50 ? -13.344 -1.209 -2.828 1 95.25 50 ALA B O 1
ATOM 3850 N N . SER B 1 51 ? -13.102 0.463 -1.383 1 94.5 51 SER B N 1
ATOM 3851 C CA . SER B 1 51 ? -11.719 0.114 -1.074 1 94.5 51 SER B CA 1
ATOM 3852 C C . SER B 1 51 ? -11.648 -1.037 -0.078 1 94.5 51 SER B C 1
ATOM 3854 O O . SER B 1 51 ? -12.305 -1.003 0.966 1 94.5 51 SER B O 1
ATOM 3856 N N . PRO B 1 52 ? -10.836 -1.989 -0.389 1 96.44 52 PRO B N 1
ATOM 3857 C CA . PRO B 1 52 ? -10.75 -3.123 0.535 1 96.44 52 PRO B CA 1
ATOM 3858 C C . PRO B 1 52 ? -10.047 -2.764 1.844 1 96.44 52 PRO B C 1
ATOM 3860 O O . PRO B 1 52 ? -10.094 -3.535 2.807 1 96.44 52 PRO B O 1
ATOM 3863 N N . SER B 1 53 ? -9.383 -1.66 1.855 1 95.94 53 SER B N 1
ATOM 3864 C CA . SER B 1 53 ? -8.664 -1.272 3.068 1 95.94 53 SER B CA 1
ATOM 3865 C C . SER B 1 53 ? -9.539 -0.413 3.975 1 95.94 53 SER B C 1
ATOM 3867 O O . SER B 1 53 ? -9.07 0.104 4.992 1 95.94 53 SER B O 1
ATOM 3869 N N . SER B 1 54 ? -10.773 -0.185 3.652 1 96.12 54 SER B N 1
ATOM 3870 C CA . SER B 1 54 ? -11.734 0.496 4.52 1 96.12 54 SER B CA 1
ATOM 3871 C C . SER B 1 54 ? -12.227 -0.428 5.625 1 96.12 54 SER B C 1
ATOM 3873 O O . SER B 1 54 ? -12.766 -1.505 5.352 1 96.12 54 SER B O 1
ATOM 3875 N N . ILE B 1 55 ? -12.086 -0.016 6.855 1 95.88 55 ILE B N 1
ATOM 3876 C CA . ILE B 1 55 ? -12.523 -0.807 8 1 95.88 55 ILE B CA 1
ATOM 3877 C C . ILE B 1 55 ? -14.039 -0.972 7.973 1 95.88 55 ILE B C 1
ATOM 3879 O O . ILE B 1 55 ? -14.555 -2.074 8.18 1 95.88 55 ILE B O 1
ATOM 3883 N N . LYS B 1 56 ? -14.703 0.104 7.668 1 94.81 56 LYS B N 1
ATOM 3884 C CA . LYS B 1 56 ? -16.156 0.099 7.594 1 94.81 56 LYS B CA 1
ATOM 3885 C C . LYS B 1 56 ? -16.656 -0.896 6.551 1 94.81 56 LYS B C 1
ATOM 3887 O O . LYS B 1 56 ? -17.578 -1.671 6.809 1 94.81 56 LYS B O 1
ATOM 3892 N N . ILE B 1 57 ? -16.078 -0.918 5.43 1 96.81 57 ILE B N 1
ATOM 3893 C CA . ILE B 1 57 ? -16.484 -1.771 4.32 1 96.81 57 ILE B CA 1
ATOM 3894 C C . ILE B 1 57 ? -16.234 -3.236 4.676 1 96.81 57 ILE B C 1
ATOM 3896 O O . ILE B 1 57 ? -17.047 -4.105 4.363 1 96.81 57 ILE B O 1
ATOM 3900 N N . GLN B 1 58 ? -15.109 -3.518 5.277 1 97.56 58 GLN B N 1
ATOM 3901 C CA . GLN B 1 58 ? -14.828 -4.895 5.672 1 97.56 58 GLN B CA 1
ATOM 3902 C C . GLN B 1 58 ? -15.844 -5.395 6.688 1 97.56 58 GLN B C 1
ATOM 3904 O O . GLN B 1 58 ? -16.281 -6.551 6.625 1 97.56 58 GLN B O 1
ATOM 3909 N N . LYS B 1 59 ? -16.188 -4.508 7.594 1 96.81 59 LYS B N 1
ATOM 3910 C CA . LYS B 1 59 ? -17.219 -4.875 8.562 1 96.81 59 LYS B CA 1
ATOM 3911 C C . LYS B 1 59 ? -18.547 -5.172 7.863 1 96.81 59 LYS B C 1
ATOM 3913 O O . LYS B 1 59 ? -19.203 -6.176 8.164 1 96.81 59 LYS B O 1
ATOM 3918 N N . GLU B 1 60 ? -18.938 -4.316 6.992 1 96.75 60 GLU B N 1
ATOM 3919 C CA . GLU B 1 60 ? -20.172 -4.492 6.234 1 96.75 60 GLU B CA 1
ATOM 3920 C C . GLU B 1 60 ? -20.141 -5.785 5.418 1 96.75 60 GLU B C 1
ATOM 3922 O O . GLU B 1 60 ? -21.172 -6.418 5.211 1 96.75 60 GLU B O 1
ATOM 3927 N N . ALA B 1 61 ? -18.969 -6.176 4.973 1 97 61 ALA B N 1
ATOM 3928 C CA . ALA B 1 61 ? -18.797 -7.375 4.152 1 97 61 ALA B CA 1
ATOM 3929 C C . ALA B 1 61 ? -18.797 -8.633 5.016 1 97 61 ALA B C 1
ATOM 3931 O O . ALA B 1 61 ? -18.766 -9.75 4.492 1 97 61 ALA B O 1
ATOM 3932 N N . GLY B 1 62 ? -18.812 -8.484 6.316 1 96.81 62 GLY B N 1
ATOM 3933 C CA . GLY B 1 62 ? -18.875 -9.625 7.219 1 96.81 62 GLY B CA 1
ATOM 3934 C C . GLY B 1 62 ? -17.531 -10.297 7.426 1 96.81 62 GLY B C 1
ATOM 3935 O O . GLY B 1 62 ? -17.469 -11.508 7.641 1 96.81 62 GLY B O 1
ATOM 3936 N N . VAL B 1 63 ? -16.469 -9.57 7.41 1 97.31 63 VAL B N 1
ATOM 3937 C CA . VAL B 1 63 ? -15.117 -10.102 7.531 1 97.31 63 VAL B CA 1
ATOM 3938 C C . VAL B 1 63 ? -14.938 -10.742 8.906 1 97.31 63 VAL B C 1
ATOM 3940 O O . VAL B 1 63 ? -14.164 -11.695 9.055 1 97.31 63 VAL B O 1
ATOM 3943 N N . GLU B 1 64 ? -15.633 -10.289 9.891 1 96.56 64 GLU B N 1
ATOM 3944 C CA . GLU B 1 64 ? -15.547 -10.789 11.258 1 96.56 64 GLU B CA 1
ATOM 3945 C C . GLU B 1 64 ? -15.828 -12.289 11.312 1 96.56 64 GLU B C 1
ATOM 3947 O O . GLU B 1 64 ? -15.312 -12.992 12.188 1 96.56 64 GLU B O 1
ATOM 3952 N N . GLU B 1 65 ? -16.609 -12.734 10.383 1 96.31 65 GLU B N 1
ATOM 3953 C CA . GLU B 1 65 ? -17.016 -14.141 10.375 1 96.31 65 GLU B CA 1
ATOM 3954 C C . GLU B 1 65 ? -16.406 -14.875 9.18 1 96.31 65 GLU B C 1
ATOM 3956 O O . GLU B 1 65 ? -16.828 -15.984 8.852 1 96.31 65 GLU B O 1
ATOM 3961 N N . ALA B 1 66 ? -15.516 -14.273 8.547 1 95.38 66 ALA B N 1
ATOM 3962 C CA . ALA B 1 66 ? -14.969 -14.867 7.328 1 95.38 66 ALA B CA 1
ATOM 3963 C C . ALA B 1 66 ? -13.992 -15.992 7.656 1 95.38 66 ALA B C 1
ATOM 3965 O O . ALA B 1 66 ? -13.156 -15.859 8.555 1 95.38 66 ALA B O 1
ATOM 3966 N N . ASP B 1 67 ? -14.141 -17.062 6.945 1 91.94 67 ASP B N 1
ATOM 3967 C CA . ASP B 1 67 ? -13.203 -18.172 7.078 1 91.94 67 ASP B CA 1
ATOM 3968 C C . ASP B 1 67 ? -11.883 -17.859 6.379 1 91.94 67 ASP B C 1
ATOM 3970 O O . ASP B 1 67 ? -10.82 -18.344 6.789 1 91.94 67 ASP B O 1
ATOM 3974 N N . LEU B 1 68 ? -12.047 -17.125 5.359 1 93.5 68 LEU B N 1
ATOM 3975 C CA . LEU B 1 68 ? -10.883 -16.766 4.551 1 93.5 68 LEU B CA 1
ATOM 3976 C C . LEU B 1 68 ? -11.023 -15.359 3.992 1 93.5 68 LEU B C 1
ATOM 3978 O O . LEU B 1 68 ? -12.062 -15.008 3.424 1 93.5 68 LEU B O 1
ATOM 3982 N N . PHE B 1 69 ? -10.016 -14.594 4.27 1 97 69 PHE B N 1
ATOM 3983 C CA . PHE B 1 69 ? -9.875 -13.281 3.643 1 97 69 PHE B CA 1
ATOM 3984 C C . PHE B 1 69 ? -8.664 -13.25 2.725 1 97 69 PHE B C 1
ATOM 3986 O O . PHE B 1 69 ? -7.531 -13.43 3.178 1 97 69 PHE B O 1
ATOM 3993 N N . VAL B 1 70 ? -8.914 -12.984 1.412 1 97.31 70 VAL B N 1
ATOM 3994 C CA . VAL B 1 70 ? -7.84 -13 0.426 1 97.31 70 VAL B CA 1
ATOM 3995 C C . VAL B 1 70 ? -7.723 -11.633 -0.238 1 97.31 70 VAL B C 1
ATOM 3997 O O . VAL B 1 70 ? -8.695 -11.125 -0.8 1 97.31 70 VAL B O 1
ATOM 4000 N N . ALA B 1 71 ? -6.543 -11.039 -0.135 1 98.06 71 ALA B N 1
ATOM 4001 C CA . ALA B 1 71 ? -6.309 -9.75 -0.784 1 98.06 71 ALA B CA 1
ATOM 4002 C C . ALA B 1 71 ? -5.375 -9.898 -1.979 1 98.06 71 ALA B C 1
ATOM 4004 O O . ALA B 1 71 ? -4.203 -10.25 -1.819 1 98.06 71 ALA B O 1
ATOM 4005 N N . VAL B 1 72 ? -5.926 -9.555 -3.166 1 97.5 72 VAL B N 1
ATOM 4006 C CA . VAL B 1 72 ? -5.16 -9.82 -4.379 1 97.5 72 VAL B CA 1
ATOM 4007 C C . VAL B 1 72 ? -5.277 -8.633 -5.336 1 97.5 72 VAL B C 1
ATOM 4009 O O . VAL B 1 72 ? -5.406 -8.82 -6.547 1 97.5 72 VAL B O 1
ATOM 4012 N N . THR B 1 73 ? -5.352 -7.422 -4.82 1 96.69 73 THR B N 1
ATOM 4013 C CA . THR B 1 73 ? -5.289 -6.234 -5.664 1 96.69 73 THR B CA 1
ATOM 4014 C C . THR B 1 73 ? -3.912 -6.09 -6.301 1 96.69 73 THR B C 1
ATOM 4016 O O . THR B 1 73 ? -2.971 -6.789 -5.918 1 96.69 73 THR B O 1
ATOM 4019 N N . PRO B 1 74 ? -3.775 -5.199 -7.336 1 94.25 74 PRO B N 1
ATOM 4020 C CA . PRO B 1 74 ? -2.469 -5 -7.969 1 94.25 74 PRO B CA 1
ATOM 4021 C C . PRO B 1 74 ? -1.455 -4.344 -7.031 1 94.25 74 PRO B C 1
ATOM 4023 O O . PRO B 1 74 ? -0.25 -4.387 -7.293 1 94.25 74 PRO B O 1
ATOM 4026 N N . ASP B 1 75 ? -1.86 -3.723 -5.98 1 95.69 75 ASP B N 1
ATOM 4027 C CA . ASP B 1 75 ? -0.98 -3.043 -5.035 1 95.69 75 ASP B CA 1
ATOM 4028 C C . ASP B 1 75 ? -0.731 -3.906 -3.799 1 95.69 75 ASP B C 1
ATOM 4030 O O . ASP B 1 75 ? -1.622 -4.078 -2.963 1 95.69 75 ASP B O 1
ATOM 4034 N N . GLU B 1 76 ? 0.513 -4.328 -3.613 1 96.81 76 GLU B N 1
ATOM 4035 C CA . GLU B 1 76 ? 0.84 -5.254 -2.531 1 96.81 76 GLU B CA 1
ATOM 4036 C C . GLU B 1 76 ? 0.618 -4.605 -1.167 1 96.81 76 GLU B C 1
ATOM 4038 O O . GLU B 1 76 ? 0.28 -5.289 -0.198 1 96.81 76 GLU B O 1
ATOM 4043 N N . HIS B 1 77 ? 0.832 -3.328 -1.057 1 96.94 77 HIS B N 1
ATOM 4044 C CA . HIS B 1 77 ? 0.69 -2.66 0.233 1 96.94 77 HIS B CA 1
ATOM 4045 C C . HIS B 1 77 ? -0.775 -2.562 0.644 1 96.94 77 HIS B C 1
ATOM 4047 O O . HIS B 1 77 ? -1.097 -2.633 1.833 1 96.94 77 HIS B O 1
ATOM 4053 N N . VAL B 1 78 ? -1.651 -2.34 -0.345 1 97.25 78 VAL B N 1
ATOM 4054 C CA . VAL B 1 78 ? -3.084 -2.404 -0.076 1 97.25 78 VAL B CA 1
ATOM 4055 C C . VAL B 1 78 ? -3.453 -3.801 0.422 1 97.25 78 VAL B C 1
ATOM 4057 O O . VAL B 1 78 ? -4.238 -3.943 1.362 1 97.25 78 VAL B O 1
ATOM 4060 N N . ASN B 1 79 ? -2.896 -4.789 -0.223 1 97.62 79 ASN B N 1
ATOM 4061 C CA . ASN B 1 79 ? -3.172 -6.168 0.163 1 97.62 79 ASN B CA 1
ATOM 4062 C C . ASN B 1 79 ? -2.74 -6.445 1.601 1 97.62 79 ASN B C 1
ATOM 4064 O O . ASN B 1 79 ? -3.496 -7.031 2.377 1 97.62 79 ASN B O 1
ATOM 4068 N N . LEU B 1 80 ? -1.538 -6.047 1.938 1 96.44 80 LEU B N 1
ATOM 4069 C CA . LEU B 1 80 ? -1.01 -6.27 3.279 1 96.44 80 LEU B CA 1
ATOM 4070 C C . LEU B 1 80 ? -1.848 -5.539 4.324 1 96.44 80 LEU B C 1
ATOM 4072 O O . LEU B 1 80 ? -2.234 -6.125 5.336 1 96.44 80 LEU B O 1
ATOM 4076 N N . THR B 1 81 ? -2.166 -4.289 4.078 1 95.75 81 THR B N 1
ATOM 4077 C CA . THR B 1 81 ? -2.957 -3.492 5.008 1 95.75 81 THR B CA 1
ATOM 4078 C C . THR B 1 81 ? -4.352 -4.086 5.18 1 95.75 81 THR B C 1
ATOM 4080 O O . THR B 1 81 ? -4.863 -4.168 6.297 1 95.75 81 THR B O 1
ATOM 4083 N N . SER B 1 82 ? -4.926 -4.465 4.078 1 97.38 82 SER B N 1
ATOM 4084 C CA . SER B 1 82 ? -6.266 -5.047 4.129 1 97.38 82 SER B CA 1
ATOM 4085 C C . SER B 1 82 ? -6.281 -6.32 4.969 1 97.38 82 SER B C 1
ATOM 4087 O O . SER B 1 82 ? -7.219 -6.559 5.73 1 97.38 82 SER B O 1
ATOM 4089 N N . CYS B 1 83 ? -5.309 -7.145 4.805 1 96.75 83 CYS B N 1
ATOM 4090 C CA . CYS B 1 83 ? -5.23 -8.391 5.555 1 96.75 83 CYS B CA 1
ATOM 4091 C C . CYS B 1 83 ? -5.059 -8.125 7.043 1 96.75 83 CYS B C 1
ATOM 4093 O O . CYS B 1 83 ? -5.633 -8.828 7.875 1 96.75 83 CYS B O 1
ATOM 4095 N N . LEU B 1 84 ? -4.246 -7.148 7.375 1 94.25 84 LEU B N 1
ATOM 4096 C CA . LEU B 1 84 ? -4.047 -6.789 8.773 1 94.25 84 LEU B CA 1
ATOM 4097 C C . LEU B 1 84 ? -5.363 -6.371 9.422 1 94.25 84 LEU B C 1
ATOM 4099 O O . LEU B 1 84 ? -5.672 -6.789 10.539 1 94.25 84 LEU B O 1
ATOM 4103 N N . ILE B 1 85 ? -6.059 -5.516 8.734 1 94.88 85 ILE B N 1
ATOM 4104 C CA . ILE B 1 85 ? -7.352 -5.047 9.227 1 94.88 85 ILE B CA 1
ATOM 4105 C C . ILE B 1 85 ? -8.312 -6.227 9.367 1 94.88 85 ILE B C 1
ATOM 4107 O O . ILE B 1 85 ? -8.992 -6.359 10.383 1 94.88 85 ILE B O 1
ATOM 4111 N N . ALA B 1 86 ? -8.359 -7.098 8.359 1 97.06 86 ALA B N 1
ATOM 4112 C CA . ALA B 1 86 ? -9.242 -8.258 8.375 1 97.06 86 ALA B CA 1
ATOM 4113 C C . ALA B 1 86 ? -8.938 -9.172 9.562 1 97.06 86 ALA B C 1
ATOM 4115 O O . ALA B 1 86 ? -9.852 -9.672 10.219 1 97.06 86 ALA B O 1
ATOM 4116 N N . HIS B 1 87 ? -7.691 -9.406 9.789 1 95.38 87 HIS B N 1
ATOM 4117 C CA . HIS B 1 87 ? -7.277 -10.234 10.914 1 95.38 87 HIS B CA 1
ATOM 4118 C C . HIS B 1 87 ? -7.777 -9.664 12.234 1 95.38 87 HIS B C 1
ATOM 4120 O O . HIS B 1 87 ? -8.312 -10.398 13.07 1 95.38 87 HIS B O 1
ATOM 4126 N N . ARG B 1 88 ? -7.605 -8.461 12.414 1 92.12 88 ARG B N 1
ATOM 4127 C CA . ARG B 1 88 ? -8.016 -7.793 13.648 1 92.12 88 ARG B CA 1
ATOM 4128 C C . ARG B 1 88 ? -9.531 -7.855 13.82 1 92.12 88 ARG B C 1
ATOM 4130 O O . ARG B 1 88 ? -10.023 -7.93 14.953 1 92.12 88 ARG B O 1
ATOM 4137 N N . LEU B 1 89 ? -10.219 -7.742 12.703 1 94.56 89 LEU B N 1
ATOM 4138 C CA . LEU B 1 89 ? -11.672 -7.793 12.766 1 94.56 89 LEU B CA 1
ATOM 4139 C C . LEU B 1 89 ? -12.156 -9.195 13.117 1 94.56 89 LEU B C 1
ATOM 4141 O O . LEU B 1 89 ? -13.266 -9.367 13.617 1 94.56 89 LEU B O 1
ATOM 4145 N N . GLY B 1 90 ? -11.336 -10.188 12.766 1 95.44 90 GLY B N 1
ATOM 4146 C CA . GLY B 1 90 ? -11.711 -11.516 13.227 1 95.44 90 GLY B CA 1
ATOM 4147 C C . GLY B 1 90 ? -11.641 -12.57 12.141 1 95.44 90 GLY B C 1
ATOM 4148 O O . GLY B 1 90 ? -12.047 -13.711 12.352 1 95.44 90 GLY B O 1
ATOM 4149 N N . ALA B 1 91 ? -11.203 -12.258 10.961 1 96.31 91 ALA B N 1
ATOM 4150 C CA . ALA B 1 91 ? -11.055 -13.273 9.922 1 96.31 91 ALA B CA 1
ATOM 4151 C C . ALA B 1 91 ? -10.188 -14.43 10.398 1 96.31 91 ALA B C 1
ATOM 4153 O O . ALA B 1 91 ? -9.156 -14.211 11.039 1 96.31 91 ALA B O 1
ATOM 4154 N N . LYS B 1 92 ? -10.562 -15.617 10.086 1 93.62 92 LYS B N 1
ATOM 4155 C CA . LYS B 1 92 ? -9.867 -16.797 10.586 1 93.62 92 LYS B CA 1
ATOM 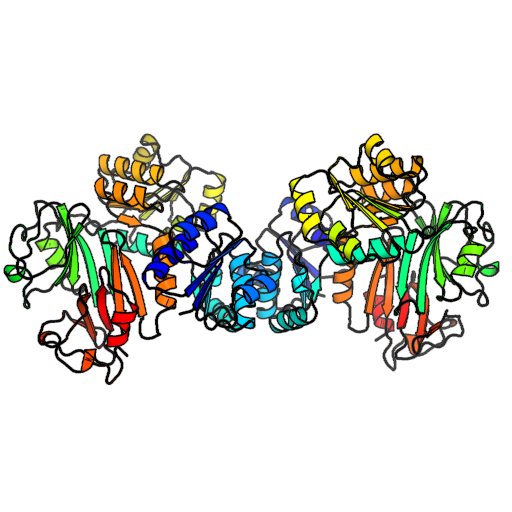4156 C C . LYS B 1 92 ? -8.516 -16.969 9.898 1 93.62 92 LYS B C 1
ATOM 4158 O O . LYS B 1 92 ? -7.539 -17.375 10.531 1 93.62 92 LYS B O 1
ATOM 4163 N N . LYS B 1 93 ? -8.508 -16.781 8.609 1 93.88 93 LYS B N 1
ATOM 4164 C CA . LYS B 1 93 ? -7.289 -16.906 7.812 1 93.88 93 LYS B CA 1
ATOM 4165 C C . LYS B 1 93 ? -7.18 -15.766 6.805 1 93.88 93 LYS B C 1
ATOM 4167 O O . LYS B 1 93 ? -8.172 -15.375 6.184 1 93.88 93 LYS B O 1
ATOM 4172 N N . THR B 1 94 ? -5.949 -15.219 6.723 1 96.06 94 THR B N 1
ATOM 4173 C CA . THR B 1 94 ? -5.715 -14.125 5.785 1 96.06 94 THR B CA 1
ATOM 4174 C C . THR B 1 94 ? -4.605 -14.484 4.805 1 96.06 94 THR B C 1
ATOM 4176 O O . THR B 1 94 ? -3.615 -15.109 5.18 1 96.06 94 THR B O 1
ATOM 4179 N N . VAL B 1 95 ? -4.805 -14.148 3.506 1 95.94 95 VAL B N 1
ATOM 4180 C CA . VAL B 1 95 ? -3.822 -14.383 2.455 1 95.94 95 VAL B CA 1
ATOM 4181 C C . VAL B 1 95 ? -3.57 -13.094 1.677 1 95.94 95 VAL B C 1
ATOM 4183 O O . VAL B 1 95 ? -4.512 -12.461 1.192 1 95.94 95 VAL B O 1
ATOM 4186 N N . ALA B 1 96 ? -2.328 -12.742 1.533 1 97 96 ALA B N 1
ATOM 4187 C CA . ALA B 1 96 ? -1.996 -11.516 0.822 1 97 96 ALA B CA 1
ATOM 4188 C C . ALA B 1 96 ? -1.106 -11.797 -0.385 1 97 96 ALA B C 1
ATOM 4190 O O . ALA B 1 96 ? -0.096 -12.5 -0.268 1 97 96 ALA B O 1
ATOM 4191 N N . LYS B 1 97 ? -1.529 -11.273 -1.514 1 97.12 97 LYS B N 1
ATOM 4192 C CA . LYS B 1 97 ? -0.664 -11.281 -2.689 1 97.12 97 LYS B CA 1
ATOM 4193 C C . LYS B 1 97 ? 0.4 -10.195 -2.592 1 97.12 97 LYS B C 1
ATOM 4195 O O . LYS B 1 97 ? 0.089 -9.039 -2.293 1 97.12 97 LYS B O 1
ATOM 4200 N N . VAL B 1 98 ? 1.629 -10.547 -2.836 1 96.69 98 VAL B N 1
ATOM 4201 C CA . VAL B 1 98 ? 2.699 -9.562 -2.773 1 96.69 98 VAL B CA 1
ATOM 4202 C C . VAL B 1 98 ? 3.543 -9.633 -4.043 1 96.69 98 VAL B C 1
ATOM 4204 O O . VAL B 1 98 ? 3.418 -10.57 -4.828 1 96.69 98 VAL B O 1
ATOM 4207 N N . ASP B 1 99 ? 4.387 -8.609 -4.238 1 94.81 99 ASP B N 1
ATOM 4208 C CA . ASP B 1 99 ? 5.277 -8.539 -5.395 1 94.81 99 ASP B CA 1
ATOM 4209 C C . ASP B 1 99 ? 6.742 -8.547 -4.957 1 94.81 99 ASP B C 1
ATOM 4211 O O . ASP B 1 99 ? 7.629 -8.883 -5.75 1 94.81 99 ASP B O 1
ATOM 4215 N N . ASN B 1 100 ? 6.996 -8.133 -3.752 1 93.69 100 ASN B N 1
ATOM 4216 C CA . ASN B 1 100 ? 8.359 -8.055 -3.23 1 93.69 100 ASN B CA 1
ATOM 4217 C C . ASN B 1 100 ? 8.852 -9.414 -2.75 1 93.69 100 ASN B C 1
ATOM 4219 O O . ASN B 1 100 ? 8.312 -9.977 -1.802 1 93.69 100 ASN B O 1
ATOM 4223 N N . PRO B 1 101 ? 9.922 -9.914 -3.355 1 92.25 101 PRO B N 1
ATOM 4224 C CA . PRO B 1 101 ? 10.414 -11.242 -2.988 1 92.25 101 PRO B CA 1
ATOM 4225 C C . PRO B 1 101 ? 10.938 -11.305 -1.555 1 92.25 101 PRO B C 1
ATOM 4227 O O . PRO B 1 101 ? 10.945 -12.375 -0.941 1 92.25 101 PRO B O 1
ATOM 4230 N N . GLU B 1 102 ? 11.289 -10.195 -0.948 1 92.69 102 GLU B N 1
ATOM 4231 C CA . GLU B 1 102 ? 11.766 -10.172 0.43 1 92.69 102 GLU B CA 1
ATOM 4232 C C . GLU B 1 102 ? 10.719 -10.719 1.391 1 92.69 102 GLU B C 1
ATOM 4234 O O . GLU B 1 102 ? 11.055 -11.32 2.414 1 92.69 102 GLU B O 1
ATOM 4239 N N . TYR B 1 103 ? 9.531 -10.531 1.048 1 93.75 103 TYR B N 1
ATOM 4240 C CA . TYR B 1 103 ? 8.438 -10.812 1.966 1 93.75 103 TYR B CA 1
ATOM 4241 C C . TYR B 1 103 ? 8.188 -12.312 2.068 1 93.75 103 TYR B C 1
ATOM 4243 O O . TYR B 1 103 ? 7.527 -12.773 3.004 1 93.75 103 TYR B O 1
ATOM 4251 N N . VAL B 1 104 ? 8.664 -13.078 1.112 1 91.69 104 VAL B N 1
ATOM 4252 C CA . VAL B 1 104 ? 8.375 -14.508 1.115 1 91.69 104 VAL B CA 1
ATOM 4253 C C . VAL B 1 104 ? 9.586 -15.281 1.643 1 91.69 104 VAL B C 1
ATOM 4255 O O . VAL B 1 104 ? 9.594 -16.516 1.635 1 91.69 104 VAL B O 1
ATOM 4258 N N . GLU B 1 105 ? 10.586 -14.523 2.027 1 91.25 105 GLU B N 1
ATOM 4259 C CA . GLU B 1 105 ? 11.695 -15.188 2.695 1 91.25 105 GLU B CA 1
ATOM 4260 C C . GLU B 1 105 ? 11.266 -15.773 4.039 1 91.25 105 GLU B C 1
ATOM 4262 O O . GLU B 1 105 ? 10.453 -15.18 4.75 1 91.25 105 GLU B O 1
ATOM 4267 N N . ALA B 1 106 ? 11.812 -16.906 4.441 1 85.5 106 ALA B N 1
ATOM 4268 C CA . ALA B 1 106 ? 11.367 -17.703 5.582 1 85.5 106 ALA B CA 1
ATOM 4269 C C . ALA B 1 106 ? 11.297 -16.859 6.848 1 85.5 106 ALA B C 1
ATOM 4271 O O . ALA B 1 106 ? 10.289 -16.859 7.551 1 85.5 106 ALA B O 1
ATOM 4272 N N . ASN B 1 107 ? 12.344 -16.109 7.145 1 85.38 107 ASN B N 1
ATOM 4273 C CA . ASN B 1 107 ? 12.406 -15.305 8.359 1 85.38 107 ASN B CA 1
ATOM 4274 C C . ASN B 1 107 ? 11.352 -14.203 8.352 1 85.38 107 ASN B C 1
ATOM 4276 O O . ASN B 1 107 ? 10.805 -13.852 9.398 1 85.38 107 ASN B O 1
ATOM 4280 N N . ASN B 1 108 ? 11.023 -13.797 7.246 1 88.12 108 ASN B N 1
ATOM 4281 C CA . ASN B 1 108 ? 10.078 -12.695 7.137 1 88.12 108 ASN B CA 1
ATOM 4282 C C . ASN B 1 108 ? 8.633 -13.188 7.172 1 88.12 108 ASN B C 1
ATOM 4284 O O . ASN B 1 108 ? 7.746 -12.484 7.66 1 88.12 108 ASN B O 1
ATOM 4288 N N . LEU B 1 109 ? 8.461 -14.414 6.668 1 87.62 109 LEU B N 1
ATOM 4289 C CA . LEU B 1 109 ? 7.121 -14.992 6.676 1 87.62 109 LEU B CA 1
ATOM 4290 C C . LEU B 1 109 ? 6.605 -15.141 8.102 1 87.62 109 LEU B C 1
ATOM 4292 O O . LEU B 1 109 ? 5.426 -14.906 8.375 1 87.62 109 LEU B O 1
ATOM 4296 N N . GLU B 1 110 ? 7.434 -15.555 8.922 1 86.75 110 GLU B N 1
ATOM 4297 C CA . GLU B 1 110 ? 7.066 -15.711 10.328 1 86.75 110 GLU B CA 1
ATOM 4298 C C . GLU B 1 110 ? 6.652 -14.383 10.945 1 86.75 110 GLU B C 1
ATOM 4300 O O . GLU B 1 110 ? 5.719 -14.328 11.75 1 86.75 110 GLU B O 1
ATOM 4305 N N . GLU B 1 111 ? 7.355 -13.461 10.57 1 84.31 111 GLU B N 1
ATOM 4306 C CA . GLU B 1 111 ? 7.062 -12.125 11.102 1 84.31 111 GLU B CA 1
ATOM 4307 C C . GLU B 1 111 ? 5.707 -11.625 10.617 1 84.31 111 GLU B C 1
ATOM 4309 O O . GLU B 1 111 ? 4.938 -11.055 11.391 1 84.31 111 GLU B O 1
ATOM 4314 N N . PHE B 1 112 ? 5.449 -11.797 9.422 1 88.94 112 PHE B N 1
ATOM 4315 C CA . PHE B 1 112 ? 4.164 -11.391 8.875 1 88.94 112 PHE B CA 1
ATOM 4316 C C . PHE B 1 112 ? 3.027 -12.18 9.516 1 88.94 112 PHE B C 1
ATOM 4318 O O . PHE B 1 112 ? 1.949 -11.641 9.766 1 88.94 112 PHE B O 1
ATOM 4325 N N . ASN B 1 113 ? 3.312 -13.43 9.711 1 89.75 113 ASN B N 1
ATOM 4326 C CA . ASN B 1 113 ? 2.324 -14.258 10.391 1 89.75 113 ASN B CA 1
ATOM 4327 C C . ASN B 1 113 ? 1.984 -13.719 11.773 1 89.75 113 ASN B C 1
ATOM 4329 O O . ASN B 1 113 ? 0.818 -13.703 12.172 1 89.75 113 ASN B O 1
ATOM 4333 N N . ALA B 1 114 ? 3.002 -13.297 12.453 1 85.88 114 ALA B N 1
ATOM 4334 C CA . ALA B 1 114 ? 2.814 -12.734 13.789 1 85.88 114 ALA B CA 1
ATOM 4335 C C . ALA B 1 114 ? 1.975 -11.461 13.727 1 85.88 114 ALA B C 1
ATOM 4337 O O . ALA B 1 114 ? 1.293 -11.117 14.695 1 85.88 114 ALA B O 1
ATOM 4338 N N . MET B 1 115 ? 1.933 -10.875 12.625 1 85.62 115 MET B N 1
ATOM 4339 C CA . MET B 1 115 ? 1.194 -9.625 12.469 1 85.62 115 MET B CA 1
ATOM 4340 C C . MET B 1 115 ? -0.242 -9.891 12.031 1 85.62 115 MET B C 1
ATOM 4342 O O . MET B 1 115 ? -1.08 -8.992 12.055 1 85.62 115 MET B O 1
ATOM 4346 N N . GLY B 1 116 ? -0.496 -11.102 11.633 1 88.88 116 GLY B N 1
ATOM 4347 C CA . GLY B 1 116 ? -1.855 -11.453 11.25 1 88.88 116 GLY B CA 1
ATOM 4348 C C . GLY B 1 116 ? -1.992 -11.797 9.773 1 88.88 116 GLY B C 1
ATOM 4349 O O . GLY B 1 116 ? -3.105 -11.914 9.266 1 88.88 116 GLY B O 1
ATOM 4350 N N . ILE B 1 117 ? -0.955 -11.883 9.086 1 93.69 117 ILE B N 1
ATOM 4351 C CA . ILE B 1 117 ? -0.962 -12.359 7.707 1 93.69 117 ILE B CA 1
ATOM 4352 C C . ILE B 1 117 ? -0.575 -13.836 7.668 1 93.69 117 ILE B C 1
ATOM 4354 O O . ILE B 1 117 ? 0.611 -14.18 7.688 1 93.69 117 ILE B O 1
ATOM 4358 N N . ASP B 1 118 ? -1.5 -14.609 7.48 1 92.19 118 ASP B N 1
ATOM 4359 C CA . ASP B 1 118 ? -1.302 -16.047 7.645 1 92.19 118 ASP B CA 1
ATOM 4360 C C . ASP B 1 118 ? -0.505 -16.625 6.477 1 92.19 118 ASP B C 1
ATOM 4362 O O . ASP B 1 118 ? 0.259 -17.578 6.652 1 92.19 118 ASP B O 1
ATOM 4366 N N . SER B 1 119 ? -0.768 -16.094 5.309 1 92.31 119 SER B N 1
ATOM 4367 C CA . SER B 1 119 ? -0.072 -16.609 4.129 1 92.31 119 SER B CA 1
ATOM 4368 C C . SER B 1 119 ? 0.206 -15.492 3.129 1 92.31 119 SER B C 1
ATOM 4370 O O . SER B 1 119 ? -0.522 -14.5 3.08 1 92.31 119 SER B O 1
ATOM 4372 N N . ILE B 1 120 ? 1.285 -15.68 2.426 1 94.5 120 ILE B N 1
ATOM 4373 C CA . ILE B 1 120 ? 1.686 -14.719 1.401 1 94.5 120 ILE B CA 1
ATOM 4374 C C . ILE B 1 120 ? 1.888 -15.445 0.071 1 94.5 120 ILE B C 1
ATOM 4376 O O . ILE B 1 120 ? 2.465 -16.531 0.03 1 94.5 120 ILE B O 1
ATOM 4380 N N . VAL B 1 121 ? 1.364 -14.859 -0.989 1 94.75 121 VAL B N 1
ATOM 4381 C CA . VAL B 1 121 ? 1.473 -15.438 -2.32 1 94.75 121 VAL B CA 1
ATOM 4382 C C . VAL B 1 121 ? 2.242 -14.492 -3.24 1 94.75 121 VAL B C 1
ATOM 4384 O O . VAL B 1 121 ? 1.897 -13.312 -3.355 1 94.75 121 VAL B O 1
ATOM 4387 N N . LEU B 1 122 ? 3.277 -14.992 -3.828 1 95.94 122 LEU B N 1
ATOM 4388 C CA . LEU B 1 122 ? 4.039 -14.266 -4.836 1 95.94 122 LEU B CA 1
ATOM 4389 C C . LEU B 1 122 ? 3.846 -14.883 -6.215 1 95.94 122 LEU B C 1
ATOM 4391 O O . LEU B 1 122 ? 4.547 -15.828 -6.582 1 95.94 122 LEU B O 1
ATOM 4395 N N . PRO B 1 123 ? 2.986 -14.289 -7.02 1 95.69 123 PRO B N 1
ATOM 4396 C CA . PRO B 1 123 ? 2.609 -14.922 -8.289 1 95.69 123 PRO B CA 1
ATOM 4397 C C . PRO B 1 123 ? 3.801 -15.133 -9.219 1 95.69 123 PRO B C 1
ATOM 4399 O O . PRO B 1 123 ? 3.908 -16.172 -9.859 1 95.69 123 PRO B O 1
ATOM 4402 N N . ASP B 1 124 ? 4.707 -14.18 -9.273 1 96.06 124 ASP B N 1
ATOM 4403 C CA . ASP B 1 124 ? 5.863 -14.281 -10.156 1 96.06 124 ASP B CA 1
ATOM 4404 C C . ASP B 1 124 ? 6.719 -15.5 -9.805 1 96.06 124 ASP B C 1
ATOM 4406 O O . ASP B 1 124 ? 7.242 -16.172 -10.695 1 96.06 124 ASP B O 1
ATOM 4410 N N . LEU B 1 125 ? 6.828 -15.727 -8.57 1 95.5 125 LEU B N 1
ATOM 4411 C CA . LEU B 1 125 ? 7.621 -16.859 -8.117 1 95.5 125 LEU B CA 1
ATOM 4412 C C . LEU B 1 125 ? 6.941 -18.172 -8.477 1 95.5 125 LEU B C 1
ATOM 4414 O O . LEU B 1 125 ? 7.602 -19.125 -8.906 1 95.5 125 LEU B O 1
ATOM 4418 N N . LEU B 1 126 ? 5.66 -18.25 -8.273 1 92.81 126 LEU B N 1
ATOM 4419 C CA . LEU B 1 126 ? 4.902 -19.438 -8.609 1 92.81 126 LEU B CA 1
ATOM 4420 C C . LEU B 1 126 ? 4.973 -19.734 -10.102 1 92.81 126 LEU B C 1
ATOM 4422 O O . LEU B 1 126 ? 5.172 -20.875 -10.516 1 92.81 126 LEU B O 1
ATOM 4426 N N . ALA B 1 127 ? 4.797 -18.719 -10.875 1 94.56 127 ALA B N 1
ATOM 4427 C CA . ALA B 1 127 ? 4.902 -18.859 -12.328 1 94.56 127 ALA B CA 1
ATOM 4428 C C . ALA B 1 127 ? 6.301 -19.312 -12.734 1 94.56 127 ALA B C 1
ATOM 4430 O O . ALA B 1 127 ? 6.453 -20.156 -13.625 1 94.56 127 ALA B O 1
ATOM 4431 N N . ALA B 1 128 ? 7.316 -18.703 -12.141 1 96.25 128 ALA B N 1
ATOM 4432 C CA . ALA B 1 128 ? 8.703 -19.062 -12.422 1 96.25 128 ALA B CA 1
ATOM 4433 C C . ALA B 1 128 ? 8.953 -20.547 -12.164 1 96.25 128 ALA B C 1
ATOM 4435 O O . ALA B 1 128 ? 9.633 -21.219 -12.945 1 96.25 128 ALA B O 1
ATOM 4436 N N . LYS B 1 129 ? 8.422 -21.047 -11.062 1 91.44 129 LYS B N 1
ATOM 4437 C CA . LYS B 1 129 ? 8.547 -22.469 -10.75 1 91.44 129 LYS B CA 1
ATOM 4438 C C . LYS B 1 129 ? 7.945 -23.328 -11.859 1 91.44 129 LYS B C 1
ATOM 4440 O O . LYS B 1 129 ? 8.523 -24.344 -12.25 1 91.44 129 LYS B O 1
ATOM 4445 N N . ASP B 1 130 ? 6.832 -22.938 -12.281 1 91.5 130 ASP B N 1
ATOM 4446 C CA . ASP B 1 130 ? 6.172 -23.656 -13.359 1 91.5 130 ASP B CA 1
ATOM 4447 C C . ASP B 1 130 ? 7 -23.625 -14.641 1 91.5 130 ASP B C 1
ATOM 4449 O O . ASP B 1 130 ? 7.074 -24.625 -15.367 1 91.5 130 ASP B O 1
ATOM 4453 N N . ILE B 1 131 ? 7.523 -22.469 -14.922 1 95.25 131 ILE B N 1
ATOM 4454 C CA . ILE B 1 131 ? 8.352 -22.312 -16.109 1 95.25 131 ILE B CA 1
ATOM 4455 C C . ILE B 1 131 ? 9.555 -23.25 -16.031 1 95.25 131 ILE B C 1
ATOM 4457 O O . ILE B 1 131 ? 9.812 -24.016 -16.969 1 95.25 131 ILE B O 1
ATOM 4461 N N . VAL B 1 132 ? 10.25 -23.25 -14.977 1 94.5 132 VAL B N 1
ATOM 4462 C CA . VAL B 1 132 ? 11.469 -24.031 -14.812 1 94.5 132 VAL B CA 1
ATOM 4463 C C . VAL B 1 132 ? 11.141 -25.516 -14.867 1 94.5 132 VAL B C 1
ATOM 4465 O O . VAL B 1 132 ? 11.867 -26.297 -15.492 1 94.5 132 VAL B O 1
ATOM 4468 N N . ASN B 1 133 ? 10.055 -25.922 -14.227 1 89 133 ASN B N 1
ATOM 4469 C CA . ASN B 1 133 ? 9.625 -27.312 -14.297 1 89 133 ASN B CA 1
ATOM 4470 C C . ASN B 1 133 ? 9.312 -27.734 -15.734 1 89 133 ASN B C 1
ATOM 4472 O O . ASN B 1 133 ? 9.57 -28.875 -16.125 1 89 133 ASN B O 1
ATOM 4476 N N . GLY B 1 134 ? 8.773 -26.812 -16.391 1 90.06 134 GLY B N 1
ATOM 4477 C CA . GLY B 1 134 ? 8.453 -27.078 -17.797 1 90.06 134 GLY B CA 1
ATOM 4478 C C . GLY B 1 134 ? 9.688 -27.219 -18.672 1 90.06 134 GLY B C 1
ATOM 4479 O O . GLY B 1 134 ? 9.633 -27.844 -19.734 1 90.06 134 GLY B O 1
ATOM 4480 N N . LEU B 1 135 ? 10.781 -26.688 -18.203 1 93.88 135 LEU B N 1
ATOM 4481 C CA . LEU B 1 135 ? 12 -26.672 -19.016 1 93.88 135 LEU B CA 1
ATOM 4482 C C . LEU B 1 135 ? 12.852 -27.906 -18.734 1 93.88 135 LEU B C 1
ATOM 4484 O O . LEU B 1 135 ? 13.719 -28.266 -19.531 1 93.88 135 LEU B O 1
ATOM 4488 N N . LYS B 1 136 ? 12.609 -28.547 -17.688 1 88.75 136 LYS B N 1
ATOM 4489 C CA . LYS B 1 136 ? 13.438 -29.656 -17.25 1 88.75 136 LYS B CA 1
ATOM 4490 C C . LYS B 1 136 ? 13.406 -30.797 -18.266 1 88.75 136 LYS B C 1
ATOM 4492 O O . LYS B 1 136 ? 14.398 -31.5 -18.453 1 88.75 136 LYS B O 1
ATOM 4497 N N . MET B 1 137 ? 12.219 -30.984 -18.875 1 89.5 137 MET B N 1
ATOM 4498 C CA . MET B 1 137 ? 12.055 -32.031 -19.875 1 89.5 137 MET B CA 1
ATOM 4499 C C . MET B 1 137 ? 11.445 -31.453 -21.156 1 89.5 137 MET B C 1
ATOM 4501 O O . MET B 1 137 ? 10.281 -31.047 -21.156 1 89.5 137 MET B O 1
ATOM 4505 N N . SER B 1 138 ? 12.164 -31.609 -22.203 1 90.75 138 SER B N 1
ATOM 4506 C CA . SER B 1 138 ? 11.758 -30.984 -23.469 1 90.75 138 SER B CA 1
ATOM 4507 C C . SER B 1 138 ? 10.547 -31.688 -24.062 1 90.75 138 SER B C 1
ATOM 4509 O O . SER B 1 138 ? 9.836 -31.109 -24.891 1 90.75 138 SER B O 1
ATOM 4511 N N . TRP B 1 139 ? 10.273 -32.906 -23.609 1 92.81 139 TRP B N 1
ATOM 4512 C CA . TRP B 1 139 ? 9.258 -33.719 -24.266 1 92.81 139 TRP B CA 1
ATOM 4513 C C . TRP B 1 139 ? 7.977 -33.75 -23.438 1 92.81 139 TRP B C 1
ATOM 4515 O O . TRP B 1 139 ? 7.02 -34.438 -23.797 1 92.81 139 TRP B O 1
ATOM 4525 N N . VAL B 1 140 ? 7.934 -33 -22.359 1 93.81 140 VAL B N 1
ATOM 4526 C CA . VAL B 1 140 ? 6.793 -32.969 -21.453 1 93.81 140 VAL B CA 1
ATOM 4527 C C . VAL B 1 140 ? 6.168 -31.562 -21.469 1 93.81 140 VAL B C 1
ATOM 4529 O O . VAL B 1 140 ? 6.875 -30.562 -21.406 1 93.81 140 VAL B O 1
ATOM 4532 N N . ARG B 1 141 ? 4.844 -31.531 -21.562 1 92.5 141 ARG B N 1
ATOM 4533 C CA . ARG B 1 141 ? 4.137 -30.25 -21.547 1 92.5 141 ARG B CA 1
ATOM 4534 C C . ARG B 1 141 ? 3.947 -29.75 -20.125 1 92.5 141 ARG B C 1
ATOM 4536 O O . ARG B 1 141 ? 4.016 -28.547 -19.875 1 92.5 141 ARG B O 1
ATOM 4543 N N . GLN B 1 142 ? 3.568 -30.625 -19.328 1 91.38 142 GLN B N 1
ATOM 4544 C CA . GLN B 1 142 ? 3.34 -30.266 -17.922 1 91.38 142 GLN B CA 1
ATOM 4545 C C . GLN B 1 142 ? 3.939 -31.328 -16.984 1 91.38 142 GLN B C 1
ATOM 4547 O O . GLN B 1 142 ? 3.775 -32.531 -17.219 1 91.38 142 GLN B O 1
ATOM 4552 N N . ARG B 1 143 ? 4.641 -30.844 -16.047 1 91 143 ARG B N 1
ATOM 4553 C CA . ARG B 1 143 ? 5.234 -31.734 -15.055 1 91 143 ARG B CA 1
ATOM 4554 C C . ARG B 1 143 ? 4.875 -31.281 -13.641 1 91 143 ARG B C 1
ATOM 4556 O O . ARG B 1 143 ? 4.832 -30.078 -13.352 1 91 143 ARG B O 1
ATOM 4563 N N . TRP B 1 144 ? 4.523 -32.219 -12.852 1 89.62 144 TRP B N 1
ATOM 4564 C CA . TRP B 1 144 ? 4.254 -31.953 -11.438 1 89.62 144 TRP B CA 1
ATOM 4565 C C . TRP B 1 144 ? 4.938 -33 -10.555 1 89.62 144 TRP B C 1
ATOM 4567 O O . TRP B 1 144 ? 4.715 -34.188 -10.711 1 89.62 144 TRP B O 1
ATOM 4577 N N . ASP B 1 145 ? 5.691 -32.531 -9.617 1 89 145 ASP B N 1
ATOM 4578 C CA . ASP B 1 145 ? 6.398 -33.406 -8.688 1 89 145 ASP B CA 1
ATOM 4579 C C . ASP B 1 145 ? 5.672 -33.469 -7.352 1 89 145 ASP B C 1
ATOM 4581 O O . ASP B 1 145 ? 5.258 -32.469 -6.801 1 89 145 ASP B O 1
ATOM 4585 N N . VAL B 1 146 ? 5.473 -34.656 -6.949 1 87.94 146 VAL B N 1
ATOM 4586 C CA . VAL B 1 146 ? 4.934 -34.906 -5.617 1 87.94 146 VAL B CA 1
ATOM 4587 C C . VAL B 1 146 ? 6.043 -35.406 -4.695 1 87.94 146 VAL B C 1
ATOM 4589 O O . VAL B 1 146 ? 6.711 -36.406 -4.988 1 87.94 146 VAL B O 1
ATOM 4592 N N . HIS B 1 147 ? 6.25 -34.719 -3.561 1 87.44 147 HIS B N 1
ATOM 4593 C CA . HIS B 1 147 ? 7.258 -35.062 -2.566 1 87.44 147 HIS B CA 1
ATOM 4594 C C . HIS B 1 147 ? 8.633 -35.188 -3.203 1 87.44 147 HIS B C 1
ATOM 4596 O O . HIS B 1 147 ? 9.266 -36.25 -3.109 1 87.44 147 HIS B O 1
ATOM 4602 N N . ASP B 1 148 ? 9.062 -34.188 -3.809 1 84.06 148 ASP B N 1
ATOM 4603 C CA . ASP B 1 148 ? 10.398 -34.062 -4.379 1 84.06 148 ASP B CA 1
ATOM 4604 C C . ASP B 1 148 ? 10.609 -35.094 -5.496 1 84.06 148 ASP B C 1
ATOM 4606 O O . ASP B 1 148 ? 11.688 -35.688 -5.602 1 84.06 148 ASP B O 1
ATOM 4610 N N . GLY B 1 149 ? 9.539 -35.5 -6.074 1 88.44 149 GLY B N 1
ATOM 4611 C CA . GLY B 1 149 ? 9.672 -36.344 -7.254 1 88.44 149 GLY B CA 1
ATOM 4612 C C . GLY B 1 149 ? 9.453 -37.812 -6.965 1 88.44 149 GLY B C 1
ATOM 4613 O O . GLY B 1 149 ? 9.609 -38.656 -7.852 1 88.44 149 GLY B O 1
ATOM 4614 N N . ALA B 1 150 ? 9.102 -38.156 -5.742 1 94.31 150 ALA B N 1
ATOM 4615 C CA . ALA B 1 150 ? 8.789 -39.562 -5.453 1 94.31 150 ALA B CA 1
ATOM 4616 C C . ALA B 1 150 ? 7.684 -40.062 -6.371 1 94.31 150 ALA B C 1
ATOM 4618 O O . ALA B 1 150 ? 7.699 -41.219 -6.781 1 94.31 150 ALA B O 1
ATOM 4619 N N . LEU B 1 151 ? 6.746 -39.281 -6.613 1 94.31 151 LEU B N 1
ATOM 4620 C CA . LEU B 1 151 ? 5.699 -39.469 -7.613 1 94.31 151 LEU B CA 1
ATOM 4621 C C . LEU B 1 151 ? 5.664 -38.281 -8.586 1 94.31 151 LEU B C 1
ATOM 4623 O O . LEU B 1 151 ? 5.816 -37.125 -8.172 1 94.31 151 LEU B O 1
ATOM 4627 N N . VAL B 1 152 ? 5.461 -38.594 -9.914 1 95 152 VAL B N 1
ATOM 4628 C CA . VAL B 1 152 ? 5.516 -37.531 -10.898 1 95 152 VAL B CA 1
ATOM 4629 C C . VAL B 1 152 ? 4.328 -37.656 -11.859 1 95 152 VAL B C 1
ATOM 4631 O O . VAL B 1 152 ? 3.973 -38.75 -12.273 1 95 152 VAL B O 1
ATOM 4634 N N . MET B 1 153 ? 3.701 -36.562 -12.086 1 95.06 153 MET B N 1
ATOM 4635 C CA . MET B 1 153 ? 2.689 -36.5 -13.133 1 95.06 153 MET B CA 1
ATOM 4636 C C . MET B 1 153 ? 3.246 -35.812 -14.383 1 95.06 153 MET B C 1
ATOM 4638 O O . MET B 1 153 ? 3.857 -34.75 -14.289 1 95.06 153 MET B O 1
ATOM 4642 N N . LEU B 1 154 ? 3.029 -36.438 -15.531 1 95.81 154 LEU B N 1
ATOM 4643 C CA . LEU B 1 154 ? 3.551 -35.938 -16.797 1 95.81 154 LEU B CA 1
ATOM 4644 C C . LEU B 1 154 ? 2.43 -35.75 -17.812 1 95.81 154 LEU B C 1
ATOM 4646 O O . LEU B 1 154 ? 1.736 -36.719 -18.156 1 95.81 154 LEU B O 1
ATOM 4650 N N . GLY B 1 155 ? 2.219 -34.562 -18.203 1 95.44 155 GLY B N 1
ATOM 4651 C CA . GLY B 1 155 ? 1.374 -34.312 -19.359 1 95.44 155 GLY B CA 1
ATOM 4652 C C . GLY B 1 155 ? 2.129 -34.375 -20.672 1 95.44 155 GLY B C 1
ATOM 4653 O O . GLY B 1 155 ? 3.037 -33.562 -20.906 1 95.44 155 GLY B O 1
ATOM 4654 N N . ILE B 1 156 ? 1.715 -35.312 -21.562 1 96 156 ILE B N 1
ATOM 4655 C CA . ILE B 1 156 ? 2.504 -35.562 -22.75 1 96 156 ILE B CA 1
ATOM 4656 C C . ILE B 1 156 ? 1.597 -35.531 -23.984 1 96 156 ILE B C 1
ATOM 4658 O O . ILE B 1 156 ? 0.576 -36.219 -24.031 1 96 156 ILE B O 1
ATOM 4662 N N . LYS B 1 157 ? 1.994 -34.719 -24.922 1 94.94 157 LYS B N 1
ATOM 4663 C CA . LYS B 1 157 ? 1.325 -34.719 -26.219 1 94.94 157 LYS B CA 1
ATOM 4664 C C . LYS B 1 157 ? 1.765 -35.938 -27.047 1 94.94 157 LYS B C 1
ATOM 4666 O O . LYS B 1 157 ? 2.951 -36.094 -27.344 1 94.94 157 LYS B O 1
ATOM 4671 N N . LEU B 1 158 ? 0.812 -36.719 -27.469 1 96.44 158 LEU B N 1
ATOM 4672 C CA . LEU B 1 158 ? 1.139 -37.938 -28.156 1 96.44 158 LEU B CA 1
ATOM 4673 C C . LEU B 1 158 ? 1.278 -37.719 -29.656 1 96.44 158 LEU B C 1
ATOM 4675 O O . LEU B 1 158 ? 0.513 -36.969 -30.25 1 96.44 158 LEU B O 1
ATOM 4679 N N . ARG B 1 159 ? 2.35 -38.312 -30.156 1 95.06 159 ARG B N 1
ATOM 4680 C CA . ARG B 1 159 ? 2.627 -38.25 -31.594 1 95.06 159 ARG B CA 1
ATOM 4681 C C . ARG B 1 159 ? 2.629 -39.656 -32.219 1 95.06 159 ARG B C 1
ATOM 4683 O O . ARG B 1 159 ? 2.33 -40.625 -31.531 1 95.06 159 ARG B O 1
ATOM 4690 N N . SER B 1 160 ? 2.984 -39.656 -33.5 1 95.44 160 SER B N 1
ATOM 4691 C CA . SER B 1 160 ? 2.906 -40.8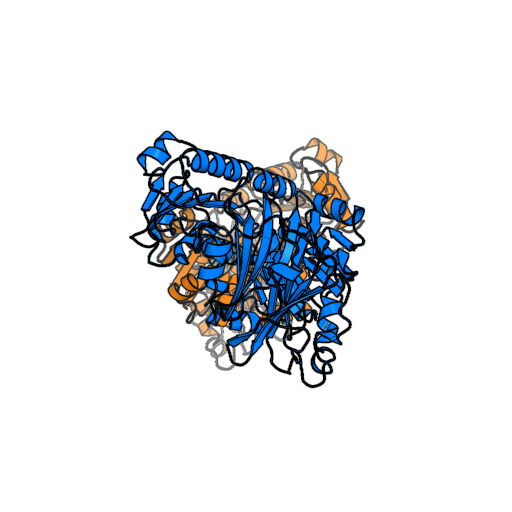75 -34.25 1 95.44 160 SER B CA 1
ATOM 4692 C C . SER B 1 160 ? 3.939 -41.906 -33.75 1 95.44 160 SER B C 1
ATOM 4694 O O . SER B 1 160 ? 3.768 -43.094 -33.938 1 95.44 160 SER B O 1
ATOM 4696 N N . THR B 1 161 ? 4.93 -41.469 -33.125 1 95.56 161 THR B N 1
ATOM 4697 C CA . THR B 1 161 ? 6.02 -42.344 -32.688 1 95.56 161 THR B CA 1
ATOM 4698 C C . THR B 1 161 ? 5.645 -43.062 -31.391 1 95.56 161 THR B C 1
ATOM 4700 O O . THR B 1 161 ? 6.352 -43.969 -30.953 1 95.56 161 THR B O 1
ATOM 4703 N N . CYS B 1 162 ? 4.555 -42.656 -30.812 1 96.88 162 CYS B N 1
ATOM 4704 C CA . CYS B 1 162 ? 4.078 -43.312 -29.594 1 96.88 162 CYS B CA 1
ATOM 4705 C C . CYS B 1 162 ? 3.68 -44.781 -29.875 1 96.88 162 CYS B C 1
ATOM 4707 O O . CYS B 1 162 ? 2.912 -45.031 -30.812 1 96.88 162 CYS B O 1
ATOM 4709 N N . THR B 1 163 ? 4.105 -45.688 -29.016 1 96.44 163 THR B N 1
ATOM 4710 C CA . THR B 1 163 ? 3.98 -47.125 -29.328 1 96.44 163 THR B CA 1
ATOM 4711 C C . THR B 1 163 ? 2.703 -47.688 -28.719 1 96.44 163 THR B C 1
ATOM 4713 O O . THR B 1 163 ? 2.355 -48.844 -28.984 1 96.44 163 THR B O 1
ATOM 4716 N N . ILE B 1 164 ? 1.966 -46.906 -28 1 96.25 164 ILE B N 1
ATOM 4717 C CA . ILE B 1 164 ? 0.82 -47.469 -27.297 1 96.25 164 ILE B CA 1
ATOM 4718 C C . ILE B 1 164 ? -0.467 -46.812 -27.797 1 96.25 164 ILE B C 1
ATOM 4720 O O . ILE B 1 164 ? -1.477 -46.781 -27.094 1 96.25 164 ILE B O 1
ATOM 4724 N N . LEU B 1 165 ? -0.444 -46.312 -28.969 1 97.62 165 LEU B N 1
ATOM 4725 C CA . LEU B 1 165 ? -1.631 -45.688 -29.562 1 97.62 165 LEU B CA 1
ATOM 4726 C C . LEU B 1 165 ? -2.631 -46.781 -29.984 1 97.62 165 LEU B C 1
ATOM 4728 O O . LEU B 1 165 ? -2.244 -47.906 -30.281 1 97.62 165 LEU B O 1
ATOM 4732 N N . ASP B 1 166 ? -3.857 -46.469 -29.969 1 97.06 166 ASP B N 1
ATOM 4733 C CA . ASP B 1 166 ? -4.961 -47.219 -30.562 1 97.06 166 ASP B CA 1
ATOM 4734 C C . ASP B 1 166 ? -5.094 -48.594 -29.922 1 97.06 166 ASP B C 1
ATOM 4736 O O . ASP B 1 166 ? -5.43 -49.562 -30.594 1 97.06 166 ASP B O 1
ATOM 4740 N N . LYS B 1 167 ? -4.73 -48.656 -28.75 1 96.62 167 LYS B N 1
ATOM 4741 C CA . LYS B 1 167 ? -4.918 -49.844 -27.938 1 96.62 167 LYS B CA 1
ATOM 4742 C C . LYS B 1 167 ? -5.715 -49.531 -26.672 1 96.62 167 LYS B C 1
ATOM 4744 O O . LYS B 1 167 ? -5.527 -48.469 -26.062 1 96.62 167 LYS B O 1
ATOM 4749 N N . PRO B 1 168 ? -6.574 -50.469 -26.344 1 96.44 168 PRO B N 1
ATOM 4750 C CA . PRO B 1 168 ? -7.305 -50.219 -25.094 1 96.44 168 PRO B CA 1
ATOM 4751 C C . PRO B 1 168 ? -6.387 -50.125 -23.875 1 96.44 168 PRO B C 1
ATOM 4753 O O . PRO B 1 168 ? -5.414 -50.875 -23.781 1 96.44 168 PRO B O 1
ATOM 4756 N N . LEU B 1 169 ? -6.742 -49.281 -22.938 1 95.19 169 LEU B N 1
ATOM 4757 C CA . LEU B 1 169 ? -5.914 -49.031 -21.766 1 95.19 169 LEU B CA 1
ATOM 4758 C C . LEU B 1 169 ? -5.734 -50.312 -20.953 1 95.19 169 LEU B C 1
ATOM 4760 O O . LEU B 1 169 ? -4.688 -50.5 -20.328 1 95.19 169 LEU B O 1
ATOM 4764 N N . LYS B 1 170 ? -6.77 -51.156 -20.859 1 92.81 170 LYS B N 1
ATOM 4765 C CA . LYS B 1 170 ? -6.68 -52.406 -20.094 1 92.81 170 LYS B CA 1
ATOM 4766 C C . LYS B 1 170 ? -5.496 -53.25 -20.562 1 92.81 170 LYS B C 1
ATOM 4768 O O . LYS B 1 170 ? -4.98 -54.062 -19.812 1 92.81 170 LYS B O 1
ATOM 4773 N N . GLU B 1 171 ? -4.984 -53 -21.781 1 93.69 171 GLU B N 1
ATOM 4774 C CA . GLU B 1 171 ? -3.889 -53.781 -22.359 1 93.69 171 GLU B CA 1
ATOM 4775 C C . GLU B 1 171 ? -2.549 -53.062 -22.156 1 93.69 171 GLU B C 1
ATOM 4777 O O . GLU B 1 171 ? -1.5 -53.719 -22.141 1 93.69 171 GLU B O 1
ATOM 4782 N N . ILE B 1 172 ? -2.615 -51.781 -21.969 1 92.75 172 ILE B N 1
ATOM 4783 C CA . ILE B 1 172 ? -1.35 -51.062 -22 1 92.75 172 ILE B CA 1
ATOM 4784 C C . ILE B 1 172 ? -1.108 -50.375 -20.672 1 92.75 172 ILE B C 1
ATOM 4786 O O . ILE B 1 172 ? 0.002 -49.906 -20.391 1 92.75 172 ILE B O 1
ATOM 4790 N N . ALA B 1 173 ? -2.117 -50.25 -19.875 1 88.06 173 ALA B N 1
ATOM 4791 C CA . ALA B 1 173 ? -2.016 -49.562 -18.578 1 88.06 173 ALA B CA 1
ATOM 4792 C C . ALA B 1 173 ? -2.621 -50.406 -17.469 1 88.06 173 ALA B C 1
ATOM 4794 O O . ALA B 1 173 ? -3.422 -49.938 -16.672 1 88.06 173 ALA B O 1
ATOM 4795 N N . GLY B 1 174 ? -2.287 -51.625 -17.547 1 81.69 174 GLY B N 1
ATOM 4796 C CA . GLY B 1 174 ? -2.748 -52.531 -16.5 1 81.69 174 GLY B CA 1
ATOM 4797 C C . GLY B 1 174 ? -1.99 -52.375 -15.195 1 81.69 174 GLY B C 1
ATOM 4798 O O . GLY B 1 174 ? -1.106 -51.5 -15.078 1 81.69 174 GLY B O 1
ATOM 4799 N N . PRO B 1 175 ? -2.273 -53.156 -14.227 1 81.06 175 PRO B N 1
ATOM 4800 C CA . PRO B 1 175 ? -1.696 -53.031 -12.883 1 81.06 175 PRO B CA 1
ATOM 4801 C C . PRO B 1 175 ? -0.189 -53.281 -12.867 1 81.06 175 PRO B C 1
ATOM 4803 O O . PRO B 1 175 ? 0.505 -52.812 -11.961 1 81.06 175 PRO B O 1
ATOM 4806 N N . GLU B 1 176 ? 0.287 -53.906 -13.883 1 83.69 176 GLU B N 1
ATOM 4807 C CA . GLU B 1 176 ? 1.703 -54.281 -13.891 1 83.69 176 GLU B CA 1
ATOM 4808 C C . GLU B 1 176 ? 2.541 -53.188 -14.555 1 83.69 176 GLU B C 1
ATOM 4810 O O . GLU B 1 176 ? 3.768 -53.188 -14.43 1 83.69 176 GLU B O 1
ATOM 4815 N N . GLU B 1 177 ? 1.858 -52.344 -15.234 1 90.62 177 GLU B N 1
ATOM 4816 C CA . GLU B 1 177 ? 2.586 -51.281 -15.898 1 90.62 177 GLU B CA 1
ATOM 4817 C C . GLU B 1 177 ? 3.059 -50.219 -14.898 1 90.62 177 GLU B C 1
ATOM 4819 O O . GLU B 1 177 ? 2.361 -49.938 -13.922 1 90.62 177 GLU B O 1
ATOM 4824 N N . PRO B 1 178 ? 4.145 -49.656 -15.141 1 94.44 178 PRO B N 1
ATOM 4825 C CA . PRO B 1 178 ? 4.715 -48.719 -14.18 1 94.44 178 PRO B CA 1
ATOM 4826 C C . PRO B 1 178 ? 4.156 -47.312 -14.336 1 94.44 178 PRO B C 1
ATOM 4828 O O . PRO B 1 178 ? 4.895 -46.344 -14.188 1 94.44 178 PRO B O 1
ATOM 4831 N N . TYR B 1 179 ? 2.986 -47.188 -14.844 1 96.19 179 TYR B N 1
ATOM 4832 C CA . TYR B 1 179 ? 2.328 -45.906 -14.938 1 96.19 179 TYR B CA 1
ATOM 4833 C C . TYR B 1 179 ? 0.812 -46.062 -14.945 1 96.19 179 TYR B C 1
ATOM 4835 O O . TYR B 1 179 ? 0.295 -47.156 -15.18 1 96.19 179 TYR B O 1
ATOM 4843 N N . HIS B 1 180 ? 0.109 -45 -14.586 1 94.5 180 HIS B N 1
ATOM 4844 C CA . HIS B 1 180 ? -1.334 -44.844 -14.727 1 94.5 180 HIS B CA 1
ATOM 4845 C C . HIS B 1 180 ? -1.674 -43.656 -15.633 1 94.5 180 HIS B C 1
ATOM 4847 O O . HIS B 1 180 ? -0.924 -42.688 -15.703 1 94.5 180 HIS B O 1
ATOM 4853 N N . ILE B 1 181 ? -2.719 -43.812 -16.375 1 95.5 181 ILE B N 1
ATOM 4854 C CA . ILE B 1 181 ? -3.252 -42.688 -17.125 1 95.5 181 ILE B CA 1
ATOM 4855 C C . ILE B 1 181 ? -4.355 -42 -16.328 1 95.5 181 ILE B C 1
ATOM 4857 O O . ILE B 1 181 ? -5.379 -42.625 -16.016 1 95.5 181 ILE B O 1
ATOM 4861 N N . LEU B 1 182 ? -4.125 -40.719 -16.047 1 94.69 182 LEU B N 1
ATOM 4862 C CA . LEU B 1 182 ? -5.047 -40.031 -15.172 1 94.69 182 LEU B CA 1
ATOM 4863 C C . LEU B 1 182 ? -6.133 -39.312 -15.977 1 94.69 182 LEU B C 1
ATOM 4865 O O . LEU B 1 182 ? -7.258 -39.156 -15.508 1 94.69 182 LEU B O 1
ATOM 4869 N N . ALA B 1 183 ? -5.762 -38.844 -17.125 1 95.06 183 ALA B N 1
ATOM 4870 C CA . ALA B 1 183 ? -6.68 -38.094 -17.953 1 95.06 183 ALA B CA 1
ATOM 4871 C C . ALA B 1 183 ? -6.188 -38.031 -19.406 1 95.06 183 ALA B C 1
ATOM 4873 O O . ALA B 1 183 ? -4.988 -38.188 -19.656 1 95.06 183 ALA B O 1
ATOM 4874 N N . ILE B 1 184 ? -7.156 -37.875 -20.281 1 95.75 184 ILE B N 1
ATOM 4875 C CA . ILE B 1 184 ? -6.883 -37.719 -21.703 1 95.75 184 ILE B CA 1
ATOM 4876 C C . ILE B 1 184 ? -7.613 -36.5 -22.234 1 95.75 184 ILE B C 1
ATOM 4878 O O . ILE B 1 184 ? -8.836 -36.375 -22.078 1 95.75 184 ILE B O 1
ATOM 4882 N N . LYS B 1 185 ? -6.859 -35.625 -22.688 1 94.62 185 LYS B N 1
ATOM 4883 C CA . LYS B 1 185 ? -7.453 -34.469 -23.375 1 94.62 185 LYS B CA 1
ATOM 4884 C C . LYS B 1 185 ? -7.465 -34.688 -24.891 1 94.62 185 LYS B C 1
ATOM 4886 O O . LYS B 1 185 ? -6.41 -34.875 -25.5 1 94.62 185 LYS B O 1
ATOM 4891 N N . ARG B 1 186 ? -8.664 -34.719 -25.453 1 94.62 186 ARG B N 1
ATOM 4892 C CA . ARG B 1 186 ? -8.859 -34.875 -26.891 1 94.62 186 ARG B CA 1
ATOM 4893 C C . ARG B 1 186 ? -9.648 -33.688 -27.453 1 94.62 186 ARG B C 1
ATOM 4895 O O . ARG B 1 186 ? -10.844 -33.531 -27.172 1 94.62 186 ARG B O 1
ATOM 4902 N N . HIS B 1 187 ? -8.914 -32.812 -28.25 1 86.88 187 HIS B N 1
ATOM 4903 C CA . HIS B 1 187 ? -9.5 -31.578 -28.719 1 86.88 187 HIS B CA 1
ATOM 4904 C C . HIS B 1 187 ? -9.914 -30.688 -27.562 1 86.88 187 HIS B C 1
ATOM 4906 O O . HIS B 1 187 ? -9.078 -30.297 -26.734 1 86.88 187 HIS B O 1
ATOM 4912 N N . ASP B 1 188 ? -11.164 -30.531 -27.391 1 82.75 188 ASP B N 1
ATOM 4913 C CA . ASP B 1 188 ? -11.602 -29.609 -26.344 1 82.75 188 ASP B CA 1
ATOM 4914 C C . ASP B 1 188 ? -12.336 -30.344 -25.234 1 82.75 188 ASP B C 1
ATOM 4916 O O . ASP B 1 188 ? -12.961 -29.719 -24.375 1 82.75 188 ASP B O 1
ATOM 4920 N N . GLU B 1 189 ? -12.016 -31.609 -25.172 1 90.06 189 GLU B N 1
ATOM 4921 C CA . GLU B 1 189 ? -12.727 -32.406 -24.156 1 90.06 189 GLU B CA 1
ATOM 4922 C C . GLU B 1 189 ? -11.75 -33.188 -23.281 1 90.06 189 GLU B C 1
ATOM 4924 O O . GLU B 1 189 ? -10.734 -33.688 -23.766 1 90.06 189 GLU B O 1
ATOM 4929 N N . THR B 1 190 ? -12.109 -33.25 -22.047 1 92.38 190 THR B N 1
ATOM 4930 C CA . THR B 1 190 ? -11.359 -34.062 -21.094 1 92.38 190 THR B CA 1
ATOM 4931 C C . THR B 1 190 ? -12.031 -35.438 -20.906 1 92.38 190 THR B C 1
ATOM 4933 O O . THR B 1 190 ? -13.211 -35.5 -20.547 1 92.38 190 THR B O 1
ATOM 4936 N N . ILE B 1 191 ? -11.297 -36.469 -21.156 1 92.75 191 ILE B N 1
ATOM 4937 C CA . ILE B 1 191 ? -11.789 -37.844 -21.047 1 92.75 191 ILE B CA 1
ATOM 4938 C C . ILE B 1 191 ? -11.203 -38.5 -19.797 1 92.75 191 ILE B C 1
ATOM 4940 O O . ILE B 1 191 ? -9.984 -38.531 -19.625 1 92.75 191 ILE B O 1
ATOM 4944 N N . THR B 1 192 ? -12.117 -38.969 -18.938 1 90.69 192 THR B N 1
ATOM 4945 C CA . THR B 1 192 ? -11.68 -39.781 -17.812 1 90.69 192 THR B CA 1
ATOM 4946 C C . THR B 1 192 ? -11.391 -41.219 -18.281 1 90.69 192 THR B C 1
ATOM 4948 O O . THR B 1 192 ? -12.281 -41.906 -18.781 1 90.69 192 THR B O 1
ATOM 4951 N N . PRO B 1 193 ? -10.219 -41.625 -18.109 1 92.5 193 PRO B N 1
ATOM 4952 C CA . PRO B 1 193 ? -9.828 -42.938 -18.672 1 92.5 193 PRO B CA 1
ATOM 4953 C C . PRO B 1 193 ? -10.547 -44.094 -18 1 92.5 193 PRO B C 1
ATOM 4955 O O . PRO B 1 193 ? -10.758 -44.094 -16.781 1 92.5 193 PRO B O 1
ATOM 4958 N N . HIS B 1 194 ? -10.891 -45.094 -18.766 1 89.56 194 HIS B N 1
ATOM 4959 C CA . HIS B 1 194 ? -11.367 -46.406 -18.328 1 89.56 194 HIS B CA 1
ATOM 4960 C C . HIS B 1 194 ? -10.727 -47.531 -19.125 1 89.56 194 HIS B C 1
ATOM 4962 O O . HIS B 1 194 ? -9.945 -47.281 -20.047 1 89.56 194 HIS B O 1
ATOM 4968 N N . GLY B 1 195 ? -11.008 -48.719 -18.766 1 90.38 195 GLY B N 1
ATOM 4969 C CA . GLY B 1 195 ? -10.328 -49.875 -19.344 1 90.38 195 GLY B CA 1
ATOM 4970 C C . GLY B 1 195 ? -10.414 -49.906 -20.859 1 90.38 195 GLY B C 1
ATOM 4971 O O . GLY B 1 195 ? -9.469 -50.344 -21.531 1 90.38 195 GLY B O 1
ATOM 4972 N N . ASN B 1 196 ? -11.453 -49.406 -21.438 1 93.75 196 ASN B N 1
ATOM 4973 C CA . ASN B 1 196 ? -11.656 -49.5 -22.891 1 93.75 196 ASN B CA 1
ATOM 4974 C C . ASN B 1 196 ? -11.234 -48.219 -23.594 1 93.75 196 ASN B C 1
ATOM 4976 O O . ASN B 1 196 ? -11.25 -48.125 -24.828 1 93.75 196 ASN B O 1
ATOM 4980 N N . SER B 1 197 ? -10.836 -47.281 -22.859 1 95.12 197 SER B N 1
ATOM 4981 C CA . SER B 1 197 ? -10.344 -46.062 -23.469 1 95.12 197 SER B CA 1
ATOM 4982 C C . SER B 1 197 ? -9.102 -46.312 -24.312 1 95.12 197 SER B C 1
ATOM 4984 O O . SER B 1 197 ? -8.359 -47.281 -24.062 1 95.12 197 SER B O 1
ATOM 4986 N N . VAL B 1 198 ? -8.977 -45.5 -25.312 1 96.94 198 VAL B N 1
ATOM 4987 C CA . VAL B 1 198 ? -7.844 -45.656 -26.219 1 96.94 198 VAL B CA 1
ATOM 4988 C C . VAL B 1 198 ? -7.125 -44.312 -26.375 1 96.94 198 VAL B C 1
ATOM 4990 O O . VAL B 1 198 ? -7.766 -43.25 -26.406 1 96.94 198 VAL B O 1
ATOM 4993 N N . LEU B 1 199 ? -5.793 -44.406 -26.422 1 97.75 199 LEU B N 1
ATOM 4994 C CA . LEU B 1 199 ? -5.004 -43.219 -26.734 1 97.75 199 LEU B CA 1
ATOM 4995 C C . LEU B 1 199 ? -4.906 -43.031 -28.234 1 97.75 199 LEU B C 1
ATOM 4997 O O . LEU B 1 199 ? -4.723 -43.969 -29 1 97.75 199 LEU B O 1
ATOM 5001 N N . LYS B 1 200 ? -5.09 -41.781 -28.609 1 97.62 200 LYS B N 1
ATOM 5002 C CA . LYS B 1 200 ? -5.027 -41.438 -30.031 1 97.62 200 LYS B CA 1
ATOM 5003 C C . LYS B 1 200 ? -3.93 -40.406 -30.312 1 97.62 200 LYS B C 1
ATOM 5005 O O . LYS B 1 200 ? -3.49 -39.719 -29.391 1 97.62 200 LYS B O 1
ATOM 5010 N N . LYS B 1 201 ? -3.576 -40.438 -31.609 1 96.06 201 LYS B N 1
ATOM 5011 C CA . LYS B 1 201 ? -2.625 -39.406 -32.031 1 96.06 201 LYS B CA 1
ATOM 5012 C C . LYS B 1 201 ? -3.143 -38 -31.75 1 96.06 201 LYS B C 1
ATOM 5014 O O . LYS B 1 201 ? -4.32 -37.719 -31.953 1 96.06 201 LYS B O 1
ATOM 5019 N N . HIS B 1 202 ? -2.316 -37.156 -31.109 1 93.94 202 HIS B N 1
ATOM 5020 C CA . HIS B 1 202 ? -2.543 -35.75 -30.797 1 93.94 202 HIS B CA 1
ATOM 5021 C C . HIS B 1 202 ? -3.273 -35.594 -29.469 1 93.94 202 HIS B C 1
ATOM 5023 O O . HIS B 1 202 ? -3.586 -34.469 -29.078 1 93.94 202 HIS B O 1
ATOM 5029 N N . ASP B 1 203 ? -3.514 -36.719 -28.828 1 95.62 203 ASP B N 1
ATOM 5030 C CA . ASP B 1 203 ? -4.023 -36.594 -27.453 1 95.62 203 ASP B CA 1
ATOM 5031 C C . ASP B 1 203 ? -2.975 -36 -26.531 1 95.62 203 ASP B C 1
ATOM 5033 O O . ASP B 1 203 ? -1.773 -36.156 -26.75 1 95.62 203 ASP B O 1
ATOM 5037 N N . LEU B 1 204 ? -3.438 -35.219 -25.625 1 95.31 204 LEU B N 1
ATOM 5038 C CA . LEU B 1 204 ? -2.629 -34.906 -24.438 1 95.31 204 LEU B CA 1
ATOM 5039 C C . LEU B 1 204 ? -2.955 -35.875 -23.297 1 95.31 204 LEU B C 1
ATOM 5041 O O . LEU B 1 204 ? -4.062 -35.844 -22.75 1 95.31 204 LEU B O 1
ATOM 5045 N N . ALA B 1 205 ? -2.043 -36.719 -22.953 1 96.62 205 ALA B N 1
ATOM 5046 C CA . ALA B 1 205 ? -2.279 -37.719 -21.922 1 96.62 205 ALA B CA 1
ATOM 5047 C C . ALA B 1 205 ? -1.48 -37.406 -20.656 1 96.62 205 ALA B C 1
ATOM 5049 O O . ALA B 1 205 ? -0.317 -37 -20.734 1 96.62 205 ALA B O 1
ATOM 5050 N N . TYR B 1 206 ? -2.104 -37.594 -19.531 1 96.38 206 TYR B N 1
ATOM 5051 C CA . TYR B 1 206 ? -1.45 -37.375 -18.234 1 96.38 206 TYR B CA 1
ATOM 5052 C C . TYR B 1 206 ? -1.066 -38.688 -17.594 1 96.38 206 TYR B C 1
ATOM 5054 O O . TYR B 1 206 ? -1.936 -39.5 -17.203 1 96.38 206 TYR B O 1
ATOM 5062 N N . PHE B 1 207 ? 0.193 -38.844 -17.422 1 96.75 207 PHE B N 1
ATOM 5063 C CA . PHE B 1 207 ? 0.747 -40.062 -16.844 1 96.75 207 PHE B CA 1
ATOM 5064 C C . PHE B 1 207 ? 1.152 -39.844 -15.383 1 96.75 207 PHE B C 1
ATOM 5066 O O . PHE B 1 207 ? 1.72 -38.812 -15.055 1 96.75 207 PHE B O 1
ATOM 5073 N N . MET B 1 208 ? 0.775 -40.781 -14.531 1 96.38 208 MET B N 1
ATOM 5074 C CA . MET B 1 208 ? 1.352 -40.844 -13.195 1 96.38 208 MET B CA 1
ATOM 5075 C C . MET B 1 208 ? 2.393 -41.969 -13.109 1 96.38 208 MET B C 1
ATOM 5077 O O . MET B 1 208 ? 2.152 -43.094 -13.586 1 96.38 208 MET B O 1
ATOM 5081 N N . THR B 1 209 ? 3.549 -41.656 -12.617 1 96.75 209 THR B N 1
ATOM 5082 C CA . THR B 1 209 ? 4.609 -42.625 -12.539 1 96.75 209 THR B CA 1
ATOM 5083 C C . THR B 1 209 ? 5.602 -42.281 -11.438 1 96.75 209 THR B C 1
ATOM 5085 O O . THR B 1 209 ? 5.387 -41.344 -10.68 1 96.75 209 THR B O 1
ATOM 5088 N N . THR B 1 210 ? 6.555 -43.094 -11.195 1 95.75 210 THR B N 1
ATOM 5089 C CA . THR B 1 210 ? 7.637 -42.812 -10.266 1 95.75 210 THR B CA 1
ATOM 5090 C C . THR B 1 210 ? 8.906 -42.406 -11.016 1 95.75 210 THR B C 1
ATOM 5092 O O . THR B 1 210 ? 9.031 -42.688 -12.211 1 95.75 210 THR B O 1
ATOM 5095 N N . LYS B 1 211 ? 9.75 -41.812 -10.32 1 92.81 211 LYS B N 1
ATOM 5096 C CA . LYS B 1 211 ? 10.961 -41.219 -10.883 1 92.81 211 LYS B CA 1
ATOM 5097 C C . LYS B 1 211 ? 11.734 -42.25 -11.711 1 92.81 211 LYS B C 1
ATOM 5099 O O . LYS B 1 211 ? 12.211 -41.938 -12.805 1 92.81 211 LYS B O 1
ATOM 5104 N N . ASN B 1 212 ? 11.781 -43.469 -11.312 1 94.19 212 ASN B N 1
ATOM 5105 C CA . ASN B 1 212 ? 12.609 -44.5 -11.922 1 94.19 212 ASN B CA 1
ATOM 5106 C C . ASN B 1 212 ? 12.047 -44.938 -13.273 1 94.19 212 ASN B C 1
ATOM 5108 O O . ASN B 1 212 ? 12.766 -45.531 -14.086 1 94.19 212 ASN B O 1
ATOM 5112 N N . TYR B 1 213 ? 10.812 -44.625 -13.523 1 96.19 213 TYR B N 1
ATOM 5113 C CA . TYR B 1 213 ? 10.195 -45.156 -14.734 1 96.19 213 TYR B CA 1
ATOM 5114 C C . TYR B 1 213 ? 9.969 -44.062 -15.75 1 96.19 213 TYR B C 1
ATOM 5116 O O . TYR B 1 213 ? 9.336 -44.281 -16.797 1 96.19 213 TYR B O 1
ATOM 5124 N N . ILE B 1 214 ? 10.477 -42.875 -15.523 1 95.56 214 ILE B N 1
ATOM 5125 C CA . ILE B 1 214 ? 10.352 -41.75 -16.453 1 95.56 214 ILE B CA 1
ATOM 5126 C C . ILE B 1 214 ? 10.992 -42.125 -17.781 1 95.56 214 ILE B C 1
ATOM 5128 O O . ILE B 1 214 ? 10.398 -41.906 -18.844 1 95.56 214 ILE B O 1
ATOM 5132 N N . PRO B 1 215 ? 12.188 -42.781 -17.75 1 95.56 215 PRO B N 1
ATOM 5133 C CA . PRO B 1 215 ? 12.773 -43.156 -19.031 1 95.56 215 PRO B CA 1
ATOM 5134 C C . PRO B 1 215 ? 11.898 -44.156 -19.812 1 95.56 215 PRO B C 1
ATOM 5136 O O . PRO B 1 215 ? 11.852 -44.094 -21.047 1 95.56 215 PRO B O 1
ATOM 5139 N N . TYR B 1 216 ? 11.289 -45 -19.078 1 96.69 216 TYR B N 1
ATOM 5140 C CA . TYR B 1 216 ? 10.398 -45.969 -19.734 1 96.69 216 TYR B CA 1
ATOM 5141 C C . TYR B 1 216 ? 9.242 -45.25 -20.422 1 96.69 216 TYR B C 1
ATOM 5143 O O . TYR B 1 216 ? 8.898 -45.562 -21.562 1 96.69 216 TYR B O 1
ATOM 5151 N N . ILE B 1 217 ? 8.625 -44.281 -19.75 1 96.81 217 ILE B N 1
ATOM 5152 C CA . ILE B 1 217 ? 7.531 -43.5 -20.328 1 96.81 217 ILE B CA 1
ATOM 5153 C C . ILE B 1 217 ? 8.023 -42.781 -21.578 1 96.81 217 ILE B C 1
ATOM 5155 O O . ILE B 1 217 ? 7.336 -42.75 -22.609 1 96.81 217 ILE B O 1
ATOM 5159 N N . ARG B 1 218 ? 9.188 -42.219 -21.453 1 96.44 218 ARG B N 1
ATOM 5160 C CA . ARG B 1 218 ? 9.789 -41.531 -22.594 1 96.44 218 ARG B CA 1
ATOM 5161 C C . ARG B 1 218 ? 9.891 -42.438 -23.812 1 96.44 218 ARG B C 1
ATOM 5163 O O . ARG B 1 218 ? 9.625 -42 -24.938 1 96.44 218 ARG B O 1
ATOM 5170 N N . LYS B 1 219 ? 10.273 -43.625 -23.562 1 96.62 219 LYS B N 1
ATOM 5171 C CA . LYS B 1 219 ? 10.398 -44.625 -24.625 1 96.62 219 LYS B CA 1
ATOM 5172 C C . LYS B 1 219 ? 9.039 -44.969 -25.203 1 96.62 219 LYS B C 1
ATOM 5174 O O . LYS B 1 219 ? 8.859 -44.969 -26.422 1 96.62 219 LYS B O 1
ATOM 5179 N N . VAL B 1 220 ? 8.117 -45.25 -24.328 1 96.12 220 VAL B N 1
ATOM 5180 C CA . VAL B 1 220 ? 6.797 -45.719 -24.719 1 96.12 220 VAL B CA 1
ATOM 5181 C C . VAL B 1 220 ? 6.082 -44.656 -25.531 1 96.12 220 VAL B C 1
ATOM 5183 O O . VAL B 1 220 ? 5.344 -44.938 -26.469 1 96.12 220 VAL B O 1
ATOM 5186 N N . VAL B 1 221 ? 6.355 -43.406 -25.203 1 96.62 221 VAL B N 1
ATOM 5187 C CA . VAL B 1 221 ? 5.676 -42.344 -25.906 1 96.62 221 VAL B CA 1
ATOM 5188 C C . VAL B 1 221 ? 6.48 -41.938 -27.141 1 96.62 221 VAL B C 1
ATOM 5190 O O . VAL B 1 221 ? 6.094 -41.031 -27.875 1 96.62 221 VAL B O 1
ATOM 5193 N N . GLY B 1 222 ? 7.598 -42.562 -27.359 1 96.12 222 GLY B N 1
ATOM 5194 C CA . GLY B 1 222 ? 8.367 -42.406 -28.578 1 96.12 222 GLY B CA 1
ATOM 5195 C C . GLY B 1 222 ? 9.195 -41.156 -28.625 1 96.12 222 GLY B C 1
ATOM 5196 O O . GLY B 1 222 ? 9.328 -40.531 -29.688 1 96.12 222 GLY B O 1
ATOM 5197 N N . LYS B 1 223 ? 9.758 -40.75 -27.531 1 94.81 223 LYS B N 1
ATOM 5198 C CA . LYS B 1 223 ? 10.453 -39.469 -27.5 1 94.81 223 LYS B CA 1
ATOM 5199 C C . LYS B 1 223 ? 11.859 -39.625 -26.922 1 94.81 223 LYS B C 1
ATOM 5201 O O . LYS B 1 223 ? 12.383 -38.688 -26.312 1 94.81 223 LYS B O 1
ATOM 5206 N N . GLU B 1 224 ? 12.43 -40.688 -27.078 1 93.12 224 GLU B N 1
ATOM 5207 C CA . GLU B 1 224 ? 13.773 -40.969 -26.578 1 93.12 224 GLU B CA 1
ATOM 5208 C C . GLU B 1 224 ? 14.812 -40.094 -27.25 1 93.12 224 GLU B C 1
ATOM 5210 O O . GLU B 1 224 ? 15.867 -39.812 -26.672 1 93.12 224 GLU B O 1
ATOM 5215 N N . HIS B 1 225 ? 14.516 -39.562 -28.375 1 89.25 225 HIS B N 1
ATOM 5216 C CA . HIS B 1 225 ? 15.492 -38.781 -29.141 1 89.25 225 HIS B CA 1
ATOM 5217 C C . HIS B 1 225 ? 15.398 -37.312 -28.844 1 89.25 225 HIS B C 1
ATOM 5219 O O . HIS B 1 225 ? 16.203 -36.5 -29.359 1 89.25 225 HIS B O 1
ATOM 5225 N N . TYR B 1 226 ? 14.484 -36.938 -28.141 1 89.5 226 TYR B N 1
ATOM 5226 C CA . TYR B 1 226 ? 14.367 -35.531 -27.781 1 89.5 226 TYR B CA 1
ATOM 5227 C C . TYR B 1 226 ? 15.562 -35.062 -26.953 1 89.5 226 TYR B C 1
ATOM 5229 O O . TYR B 1 226 ? 15.953 -35.75 -26 1 89.5 226 TYR B O 1
ATOM 5237 N N . VAL B 1 227 ? 16.109 -33.969 -27.297 1 88.88 227 VAL B N 1
ATOM 5238 C CA . VAL B 1 227 ? 17.312 -33.469 -26.625 1 88.88 227 VAL B CA 1
ATOM 5239 C C . VAL B 1 227 ? 16.922 -32.719 -25.344 1 88.88 227 VAL B C 1
ATOM 5241 O O . VAL B 1 227 ? 15.844 -32.125 -25.281 1 88.88 227 VAL B O 1
ATOM 5244 N N . ASP B 1 228 ? 17.859 -32.812 -24.391 1 89.62 228 ASP B N 1
ATOM 5245 C CA . ASP B 1 228 ? 17.641 -32.094 -23.141 1 89.62 228 ASP B CA 1
ATOM 5246 C C . ASP B 1 228 ? 17.875 -30.594 -23.328 1 89.62 228 ASP B C 1
ATOM 5248 O O . ASP B 1 228 ? 18.625 -30.188 -24.219 1 89.62 228 ASP B O 1
ATOM 5252 N N . VAL B 1 229 ? 17.297 -29.812 -22.516 1 94.81 229 VAL B N 1
ATOM 5253 C CA . VAL B 1 229 ? 17.406 -28.359 -22.625 1 94.81 229 VAL B CA 1
ATOM 5254 C C . VAL B 1 229 ? 18.703 -27.891 -21.969 1 94.81 229 VAL B C 1
ATOM 5256 O O . VAL B 1 229 ? 18.953 -28.156 -20.797 1 94.81 229 VAL B O 1
ATOM 5259 N N . LYS B 1 230 ? 19.5 -27.219 -22.656 1 95.44 230 LYS B N 1
ATOM 5260 C CA . LYS B 1 230 ? 20.75 -26.672 -22.141 1 95.44 230 LYS B CA 1
ATOM 5261 C C . LYS B 1 230 ? 20.781 -25.156 -22.344 1 95.44 230 LYS B C 1
ATOM 5263 O O . LYS B 1 230 ? 21.125 -24.406 -21.422 1 95.44 230 LYS B O 1
ATOM 5268 N N . ASN B 1 231 ? 20.516 -24.75 -23.578 1 96.25 231 ASN B N 1
ATOM 5269 C CA . ASN B 1 231 ? 20.484 -23.328 -23.891 1 96.25 231 ASN B CA 1
ATOM 5270 C C . ASN B 1 231 ? 19.047 -22.797 -23.922 1 96.25 231 ASN B C 1
ATOM 5272 O O . ASN B 1 231 ? 18.203 -23.328 -24.641 1 96.25 231 ASN B O 1
ATOM 5276 N N . VAL B 1 232 ? 18.812 -21.75 -23.141 1 97.62 232 VAL B N 1
ATOM 5277 C CA . VAL B 1 232 ? 17.484 -21.172 -23.016 1 97.62 232 VAL B CA 1
ATOM 5278 C C . VAL B 1 232 ? 17.531 -19.688 -23.406 1 97.62 232 VAL B C 1
ATOM 5280 O O . VAL B 1 232 ? 18.438 -18.969 -23 1 97.62 232 VAL B O 1
ATOM 5283 N N . MET B 1 233 ? 16.625 -19.297 -24.234 1 97.81 233 MET B N 1
ATOM 5284 C CA . MET B 1 233 ? 16.422 -17.875 -24.531 1 97.81 233 MET B CA 1
ATOM 5285 C C . MET B 1 233 ? 15.102 -17.375 -23.969 1 97.81 233 MET B C 1
ATOM 5287 O O . MET B 1 233 ? 14.055 -17.984 -24.172 1 97.81 233 MET B O 1
ATOM 5291 N N . ILE B 1 234 ? 15.18 -16.312 -23.219 1 98 234 ILE B N 1
ATOM 5292 C CA . ILE B 1 234 ? 13.984 -15.75 -22.609 1 98 234 ILE B CA 1
ATOM 5293 C C . ILE B 1 234 ? 13.695 -14.375 -23.203 1 98 234 ILE B C 1
ATOM 5295 O O . ILE B 1 234 ? 14.555 -13.484 -23.172 1 98 234 ILE B O 1
ATOM 5299 N N . MET B 1 235 ? 12.539 -14.273 -23.734 1 97.69 235 MET B N 1
ATOM 5300 C CA . MET B 1 235 ? 12.086 -12.977 -24.219 1 97.69 235 MET B CA 1
ATOM 5301 C C . MET B 1 235 ? 11.258 -12.258 -23.156 1 97.69 235 MET B C 1
ATOM 5303 O O . MET B 1 235 ? 10.227 -12.773 -22.719 1 97.69 235 MET B O 1
ATOM 5307 N N . GLY B 1 236 ? 11.656 -11.031 -22.828 1 97 236 GLY B N 1
ATOM 5308 C CA . GLY B 1 236 ? 11.016 -10.266 -21.766 1 97 236 GLY B CA 1
ATOM 5309 C C . GLY B 1 236 ? 11.766 -10.336 -20.453 1 97 236 GLY B C 1
ATOM 5310 O O . GLY B 1 236 ? 11.914 -11.414 -19.875 1 97 236 GLY B O 1
ATOM 5311 N N . GLY B 1 237 ? 12.172 -9.258 -20 1 96.81 237 GLY B N 1
ATOM 5312 C CA . GLY B 1 237 ? 12.969 -9.219 -18.781 1 96.81 237 GLY B CA 1
ATOM 5313 C C . GLY B 1 237 ? 12.188 -8.734 -17.578 1 96.81 237 GLY B C 1
ATOM 5314 O O . GLY B 1 237 ? 12.742 -8.039 -16.719 1 96.81 237 GLY B O 1
ATOM 5315 N N . GLY B 1 238 ? 10.945 -9.055 -17.516 1 95.81 238 GLY B N 1
ATOM 5316 C CA . GLY B 1 238 ? 10.125 -8.625 -16.391 1 95.81 238 GLY B CA 1
ATOM 5317 C C . GLY B 1 238 ? 10.406 -9.398 -15.117 1 95.81 238 GLY B C 1
ATOM 5318 O O . GLY B 1 238 ? 11.375 -10.164 -15.047 1 95.81 238 GLY B O 1
ATOM 5319 N N . SER B 1 239 ? 9.57 -9.258 -14.125 1 95.62 239 SER B N 1
ATOM 5320 C CA . SER B 1 239 ? 9.773 -9.836 -12.797 1 95.62 239 SER B CA 1
ATOM 5321 C C . SER B 1 239 ? 9.719 -11.359 -12.844 1 95.62 239 SER B C 1
ATOM 5323 O O . SER B 1 239 ? 10.484 -12.039 -12.156 1 95.62 239 SER B O 1
ATOM 5325 N N . THR B 1 240 ? 8.812 -11.852 -13.617 1 96.75 240 THR B N 1
ATOM 5326 C CA . THR B 1 240 ? 8.703 -13.297 -13.758 1 96.75 240 THR B CA 1
ATOM 5327 C C . THR B 1 240 ? 9.992 -13.883 -14.336 1 96.75 240 THR B C 1
ATOM 5329 O O . THR B 1 240 ? 10.469 -14.922 -13.883 1 96.75 240 THR B O 1
ATOM 5332 N N . ALA B 1 241 ? 10.508 -13.211 -15.312 1 97.44 241 ALA B N 1
ATOM 5333 C CA . ALA B 1 241 ? 11.75 -13.648 -15.938 1 97.44 241 ALA B CA 1
ATOM 5334 C C . ALA B 1 241 ? 12.891 -13.672 -14.93 1 97.44 241 ALA B C 1
ATOM 5336 O O . ALA B 1 241 ? 13.695 -14.602 -14.914 1 97.44 241 ALA B O 1
ATOM 5337 N N . VAL B 1 242 ? 12.945 -12.648 -14.172 1 97 242 VAL B N 1
ATOM 5338 C CA . VAL B 1 242 ? 14 -12.547 -13.172 1 97 242 VAL B CA 1
ATOM 5339 C C . VAL B 1 242 ? 13.945 -13.75 -12.234 1 97 242 VAL B C 1
ATOM 5341 O O . VAL B 1 242 ? 14.961 -14.391 -11.969 1 97 242 VAL B O 1
ATOM 5344 N N . ARG B 1 243 ? 12.789 -14.07 -11.758 1 96.38 243 ARG B N 1
ATOM 5345 C CA . ARG B 1 243 ? 12.617 -15.203 -10.852 1 96.38 243 ARG B CA 1
ATOM 5346 C C . ARG B 1 243 ? 12.961 -16.516 -11.547 1 96.38 243 ARG B C 1
ATOM 5348 O O . ARG B 1 243 ? 13.578 -17.406 -10.953 1 96.38 243 ARG B O 1
ATOM 5355 N N . ALA B 1 244 ? 12.508 -16.656 -12.727 1 96.81 244 ALA B N 1
ATOM 5356 C CA . ALA B 1 244 ? 12.773 -17.875 -13.484 1 96.81 244 ALA B CA 1
ATOM 5357 C C . ALA B 1 244 ? 14.281 -18.094 -13.664 1 96.81 244 ALA B C 1
ATOM 5359 O O . ALA B 1 244 ? 14.789 -19.188 -13.43 1 96.81 244 ALA B O 1
ATOM 5360 N N . VAL B 1 245 ? 14.961 -17.016 -14.086 1 97.38 245 VAL B N 1
ATOM 5361 C CA . VAL B 1 245 ? 16.406 -17.094 -14.312 1 97.38 245 VAL B CA 1
ATOM 5362 C C . VAL B 1 245 ? 17.109 -17.5 -13.023 1 97.38 245 VAL B C 1
ATOM 5364 O O . VAL B 1 245 ? 18.016 -18.328 -13.031 1 97.38 245 VAL B O 1
ATOM 5367 N N . GLU B 1 246 ? 16.672 -16.953 -11.961 1 95.25 246 GLU B N 1
ATOM 5368 C CA . GLU B 1 246 ? 17.281 -17.234 -10.664 1 95.25 246 GLU B CA 1
ATOM 5369 C C . GLU B 1 246 ? 17.078 -18.688 -10.266 1 95.25 246 GLU B C 1
ATOM 5371 O O . GLU B 1 246 ? 17.922 -19.266 -9.578 1 95.25 246 GLU B O 1
ATOM 5376 N N . MET B 1 247 ? 16.031 -19.281 -10.703 1 94.38 247 MET B N 1
ATOM 5377 C CA . MET B 1 247 ? 15.656 -20.625 -10.281 1 94.38 247 MET B CA 1
ATOM 5378 C C . MET B 1 247 ? 16.156 -21.656 -11.273 1 94.38 247 MET B C 1
ATOM 5380 O O . MET B 1 247 ? 16.094 -22.859 -11.008 1 94.38 247 MET B O 1
ATOM 5384 N N . LEU B 1 248 ? 16.688 -21.219 -12.344 1 95.38 248 LEU B N 1
ATOM 5385 C CA . LEU B 1 248 ? 17.156 -22.141 -13.367 1 95.38 248 LEU B CA 1
ATOM 5386 C C . LEU B 1 248 ? 18.297 -23 -12.828 1 95.38 248 LEU B C 1
ATOM 5388 O O . LEU B 1 248 ? 19.172 -22.516 -12.117 1 95.38 248 LEU B O 1
ATOM 5392 N N . PRO B 1 249 ? 18.234 -24.219 -13.148 1 92.62 249 PRO B N 1
ATOM 5393 C CA . PRO B 1 249 ? 19.391 -25.047 -12.773 1 92.62 249 PRO B CA 1
ATOM 5394 C C . PRO B 1 249 ? 20.703 -24.547 -13.375 1 92.62 249 PRO B C 1
ATOM 5396 O O . PRO B 1 249 ? 20.703 -23.969 -14.461 1 92.62 249 PRO B O 1
ATOM 5399 N N . ASP B 1 250 ? 21.797 -24.953 -12.789 1 92.44 250 ASP B N 1
ATOM 5400 C CA . ASP B 1 250 ? 23.109 -24.438 -13.156 1 92.44 250 ASP B CA 1
ATOM 5401 C C . ASP B 1 250 ? 23.531 -24.938 -14.539 1 92.44 250 ASP B C 1
ATOM 5403 O O . ASP B 1 250 ? 24.312 -24.281 -15.234 1 92.44 250 ASP B O 1
ATOM 5407 N N . TYR B 1 251 ? 23.031 -26.031 -14.891 1 93.56 251 TYR B N 1
ATOM 5408 C CA . TYR B 1 251 ? 23.484 -26.641 -16.141 1 93.56 251 TYR B CA 1
ATOM 5409 C C . TYR B 1 251 ? 22.844 -25.953 -17.344 1 93.56 251 TYR B C 1
ATOM 5411 O O . TYR B 1 251 ? 23.234 -26.203 -18.484 1 93.56 251 TYR B O 1
ATOM 5419 N N . MET B 1 252 ? 21.922 -25.094 -17.125 1 95.12 252 MET B N 1
ATOM 5420 C CA . MET B 1 252 ? 21.266 -24.375 -18.219 1 95.12 252 MET B CA 1
ATOM 5421 C C . MET B 1 252 ? 21.891 -23 -18.422 1 95.12 252 MET B C 1
ATOM 5423 O O . MET B 1 252 ? 22.109 -22.266 -17.453 1 95.12 252 MET B O 1
ATOM 5427 N N . ASN B 1 253 ? 22.188 -22.719 -19.656 1 95.5 253 ASN B N 1
ATOM 5428 C CA . ASN B 1 253 ? 22.641 -21.375 -20.031 1 95.5 253 ASN B CA 1
ATOM 5429 C C . ASN B 1 253 ? 21.469 -20.516 -20.484 1 95.5 253 ASN B C 1
ATOM 5431 O O . ASN B 1 253 ? 20.609 -20.969 -21.25 1 95.5 253 ASN B O 1
ATOM 5435 N N . VAL B 1 254 ? 21.5 -19.266 -20.016 1 97.12 254 VAL B N 1
ATOM 5436 C CA . VAL B 1 254 ? 20.297 -18.469 -20.312 1 97.12 254 VAL B CA 1
ATOM 5437 C C . VAL B 1 254 ? 20.703 -17.125 -20.922 1 97.12 254 VAL B C 1
ATOM 5439 O O . VAL B 1 254 ? 21.703 -16.531 -20.516 1 97.12 254 VAL B O 1
ATOM 5442 N N . LYS B 1 255 ? 20 -16.703 -21.922 1 97.38 255 LYS B N 1
ATOM 5443 C CA . LYS B 1 255 ? 20.031 -15.367 -22.516 1 97.38 255 LYS B CA 1
ATOM 5444 C C . LYS B 1 255 ? 18.688 -14.68 -22.375 1 97.38 255 LYS B C 1
ATOM 5446 O O . LYS B 1 255 ? 17.641 -15.266 -22.672 1 97.38 255 LYS B O 1
ATOM 5451 N N . VAL B 1 256 ? 18.719 -13.406 -21.938 1 98 256 VAL B N 1
ATOM 5452 C CA . VAL B 1 256 ? 17.484 -12.648 -21.781 1 98 256 VAL B CA 1
ATOM 5453 C C . VAL B 1 256 ? 17.438 -11.5 -22.781 1 98 256 VAL B C 1
ATOM 5455 O O . VAL B 1 256 ? 18.359 -10.68 -22.844 1 98 256 VAL B O 1
ATOM 5458 N N . ILE B 1 257 ? 16.391 -11.453 -23.547 1 97.56 257 ILE B N 1
ATOM 5459 C CA . ILE B 1 257 ? 16.188 -10.367 -24.5 1 97.56 257 ILE B CA 1
ATOM 5460 C C . ILE B 1 257 ? 15.172 -9.375 -23.953 1 97.56 257 ILE B C 1
ATOM 5462 O O . ILE B 1 257 ? 14.031 -9.758 -23.656 1 97.56 257 ILE B O 1
ATOM 5466 N N . GLU B 1 258 ? 15.516 -8.133 -23.812 1 97.56 258 GLU B N 1
ATOM 5467 C CA . GLU B 1 258 ? 14.672 -7.094 -23.219 1 97.56 258 GLU B CA 1
ATOM 5468 C C . GLU B 1 258 ? 14.758 -5.805 -24.031 1 97.56 258 GLU B C 1
ATOM 5470 O O . GLU B 1 258 ? 15.844 -5.367 -24.406 1 97.56 258 GLU B O 1
ATOM 5475 N N . GLN B 1 259 ? 13.594 -5.25 -24.328 1 96.19 259 GLN B N 1
ATOM 5476 C CA . GLN B 1 259 ? 13.5 -4.109 -25.234 1 96.19 259 GLN B CA 1
ATOM 5477 C C . GLN B 1 259 ? 13.852 -2.807 -24.516 1 96.19 259 GLN B C 1
ATOM 5479 O O . GLN B 1 259 ? 14.414 -1.893 -25.109 1 96.19 259 GLN B O 1
ATOM 5484 N N . ASP B 1 260 ? 13.445 -2.623 -23.312 1 96.12 260 ASP B N 1
ATOM 5485 C CA . ASP B 1 260 ? 13.664 -1.401 -22.547 1 96.12 260 ASP B CA 1
ATOM 5486 C C . ASP B 1 260 ? 15.109 -1.312 -22.062 1 96.12 260 ASP B C 1
ATOM 5488 O O . ASP B 1 260 ? 15.562 -2.154 -21.281 1 96.12 260 ASP B O 1
ATOM 5492 N N . PHE B 1 261 ? 15.742 -0.309 -22.438 1 96.44 261 PHE B N 1
ATOM 5493 C CA . PHE B 1 261 ? 17.156 -0.164 -22.141 1 96.44 261 PHE B CA 1
ATOM 5494 C C . PHE B 1 261 ? 17.391 -0.046 -20.641 1 96.44 261 PHE B C 1
ATOM 5496 O O . PHE B 1 261 ? 18.312 -0.658 -20.094 1 96.44 261 PHE B O 1
ATOM 5503 N N . ASP B 1 262 ? 16.641 0.748 -19.984 1 94.88 262 ASP B N 1
ATOM 5504 C CA . ASP B 1 262 ? 16.797 0.926 -18.531 1 94.88 262 ASP B CA 1
ATOM 5505 C C . ASP B 1 262 ? 16.578 -0.392 -17.797 1 94.88 262 ASP B C 1
ATOM 5507 O O . ASP B 1 262 ? 17.25 -0.67 -16.812 1 94.88 262 ASP B O 1
ATOM 5511 N N . ARG B 1 263 ? 15.664 -1.123 -18.297 1 95.81 263 ARG B N 1
ATOM 5512 C CA . ARG B 1 263 ? 15.422 -2.43 -17.688 1 95.81 263 ARG B CA 1
ATOM 5513 C C . ARG B 1 263 ? 16.609 -3.357 -17.891 1 95.81 263 ARG B C 1
ATOM 5515 O O . ARG B 1 263 ? 16.953 -4.141 -17 1 95.81 263 ARG B O 1
ATOM 5522 N N . CYS B 1 264 ? 17.234 -3.283 -19 1 97.25 264 CYS B N 1
ATOM 5523 C CA . CYS B 1 264 ? 18.438 -4.078 -19.25 1 97.25 264 CYS B CA 1
ATOM 5524 C C . CYS B 1 264 ? 19.531 -3.748 -18.25 1 97.25 264 CYS B C 1
ATOM 5526 O O . CYS B 1 264 ? 20.188 -4.645 -17.719 1 97.25 264 CYS B O 1
ATOM 5528 N N . GLU B 1 265 ? 19.672 -2.467 -18.016 1 95.38 265 GLU B N 1
ATOM 5529 C CA . GLU B 1 265 ? 20.672 -2.035 -17.047 1 95.38 265 GLU B CA 1
ATOM 5530 C C . GLU B 1 265 ? 20.359 -2.584 -15.648 1 95.38 265 GLU B C 1
ATOM 5532 O O . GLU B 1 265 ? 21.266 -3.039 -14.945 1 95.38 265 GLU B O 1
ATOM 5537 N N . TYR B 1 266 ? 19.172 -2.566 -15.344 1 93.31 266 TYR B N 1
ATOM 5538 C CA . TYR B 1 266 ? 18.75 -3.098 -14.055 1 93.31 266 TYR B CA 1
ATOM 5539 C C . TYR B 1 266 ? 19.016 -4.594 -13.961 1 93.31 266 TYR B C 1
ATOM 5541 O O . TYR B 1 266 ? 19.531 -5.074 -12.953 1 93.31 266 TYR B O 1
ATOM 5549 N N . LEU B 1 267 ? 18.641 -5.316 -15 1 96.75 267 LEU B N 1
ATOM 5550 C CA . LEU B 1 267 ? 18.828 -6.762 -15.039 1 96.75 267 LEU B CA 1
ATOM 5551 C C . LEU B 1 267 ? 20.312 -7.117 -14.891 1 96.75 267 LEU B C 1
ATOM 5553 O O . LEU B 1 267 ? 20.656 -8.078 -14.195 1 96.75 267 LEU B O 1
ATOM 5557 N N . ASN B 1 268 ? 21.156 -6.316 -15.484 1 95.69 268 ASN B N 1
ATOM 5558 C CA . ASN B 1 268 ? 22.594 -6.555 -15.406 1 95.69 268 ASN B CA 1
ATOM 5559 C C . ASN B 1 268 ? 23.125 -6.41 -13.984 1 95.69 268 ASN B C 1
ATOM 5561 O O . ASN B 1 268 ? 24.125 -7.027 -13.609 1 95.69 268 ASN B O 1
ATOM 5565 N N . GLU B 1 269 ? 22.438 -5.664 -13.25 1 92.62 269 GLU B N 1
ATOM 5566 C CA . GLU B 1 269 ? 22.859 -5.41 -11.875 1 92.62 269 GLU B CA 1
ATOM 5567 C C . GLU B 1 269 ? 22.422 -6.543 -10.953 1 92.62 269 GLU B C 1
ATOM 5569 O O . GLU B 1 269 ? 23.125 -6.879 -9.992 1 92.62 269 GLU B O 1
ATOM 5574 N N . ILE B 1 270 ? 21.312 -7.125 -11.219 1 91.94 270 ILE B N 1
ATOM 5575 C CA . ILE B 1 270 ? 20.75 -8 -10.203 1 91.94 270 ILE B CA 1
ATOM 5576 C C . ILE B 1 270 ? 20.984 -9.461 -10.586 1 91.94 270 ILE B C 1
ATOM 5578 O O . ILE B 1 270 ? 21.016 -10.344 -9.727 1 91.94 270 ILE B O 1
ATOM 5582 N N . LEU B 1 271 ? 21.109 -9.75 -11.805 1 94.69 271 LEU B N 1
ATOM 5583 C CA . LEU B 1 271 ? 21.281 -11.133 -12.234 1 94.69 271 LEU B CA 1
ATOM 5584 C C . LEU B 1 271 ? 22.75 -11.555 -12.172 1 94.69 271 LEU B C 1
ATOM 5586 O O . LEU B 1 271 ? 23.641 -10.703 -12.109 1 94.69 271 LEU B O 1
ATOM 5590 N N . LYS B 1 272 ? 22.906 -12.781 -12.141 1 89.5 272 LYS B N 1
ATOM 5591 C CA . LYS B 1 272 ? 24.266 -13.32 -12.094 1 89.5 272 LYS B CA 1
ATOM 5592 C C . LYS B 1 272 ? 25.062 -12.914 -13.328 1 89.5 272 LYS B C 1
ATOM 5594 O O . LYS B 1 272 ? 24.5 -12.648 -14.383 1 89.5 272 LYS B O 1
ATOM 5599 N N . GLU B 1 273 ? 26.344 -13.023 -13.172 1 85.12 273 GLU B N 1
ATOM 5600 C CA . GLU B 1 273 ? 27.266 -12.578 -14.227 1 85.12 273 GLU B CA 1
ATOM 5601 C C . GLU B 1 273 ? 27.156 -13.461 -15.461 1 85.12 273 GLU B C 1
ATOM 5603 O O . GLU B 1 273 ? 27.375 -13 -16.578 1 85.12 273 GLU B O 1
ATOM 5608 N N . ASP B 1 274 ? 26.766 -14.633 -15.25 1 89.75 274 ASP B N 1
ATOM 5609 C CA . ASP B 1 274 ? 26.766 -15.562 -16.375 1 89.75 274 ASP B CA 1
ATOM 5610 C C . ASP B 1 274 ? 25.469 -15.43 -17.188 1 89.75 274 ASP B C 1
ATOM 5612 O O . ASP B 1 274 ? 25.328 -16.062 -18.234 1 89.75 274 ASP B O 1
ATOM 5616 N N . THR B 1 275 ? 24.609 -14.625 -16.734 1 92.81 275 THR B N 1
ATOM 5617 C CA . THR B 1 275 ? 23.391 -14.359 -17.484 1 92.81 275 THR B CA 1
ATOM 5618 C C . THR B 1 275 ? 23.625 -13.242 -18.5 1 92.81 275 THR B C 1
ATOM 5620 O O . THR B 1 275 ? 24 -12.125 -18.141 1 92.81 275 THR B O 1
ATOM 5623 N N . LEU B 1 276 ? 23.453 -13.539 -19.734 1 95.19 276 LEU B N 1
ATOM 5624 C CA . LEU B 1 276 ? 23.609 -12.523 -20.766 1 95.19 276 LEU B CA 1
ATOM 5625 C C . LEU B 1 276 ? 22.312 -11.781 -21.016 1 95.19 276 LEU B C 1
ATOM 5627 O O . LEU B 1 276 ? 21.297 -12.391 -21.344 1 95.19 276 LEU B O 1
ATOM 5631 N N . VAL B 1 277 ? 22.344 -10.508 -20.891 1 97.62 277 VAL B N 1
ATOM 5632 C CA . VAL B 1 277 ? 21.188 -9.648 -21.141 1 97.62 277 VAL B CA 1
ATOM 5633 C C . VAL B 1 277 ? 21.391 -8.875 -22.453 1 97.62 277 VAL B C 1
ATOM 5635 O O . VAL B 1 277 ? 22.391 -8.172 -22.609 1 97.62 277 VAL B O 1
ATOM 5638 N N . ILE B 1 278 ? 20.484 -9.008 -23.344 1 97.19 278 ILE B N 1
ATOM 5639 C CA . ILE B 1 278 ? 20.594 -8.391 -24.672 1 97.19 278 ILE B CA 1
ATOM 5640 C C . ILE B 1 278 ? 19.469 -7.363 -24.844 1 97.19 278 ILE B C 1
ATOM 5642 O O . ILE B 1 278 ? 18.297 -7.691 -24.688 1 97.19 278 ILE B O 1
ATOM 5646 N N . ASN B 1 279 ? 19.844 -6.152 -25.188 1 97.5 279 ASN B N 1
ATOM 5647 C CA . ASN B 1 279 ? 18.828 -5.133 -25.469 1 97.5 279 ASN B CA 1
ATOM 5648 C C . ASN B 1 279 ? 18.328 -5.227 -26.906 1 97.5 279 ASN B C 1
ATOM 5650 O O . ASN B 1 279 ? 19.094 -5.066 -27.859 1 97.5 279 ASN B O 1
ATOM 5654 N N . GLY B 1 280 ? 17.047 -5.504 -27.047 1 94.88 280 GLY B N 1
ATOM 5655 C CA . GLY B 1 280 ? 16.453 -5.605 -28.375 1 94.88 280 GLY B CA 1
ATOM 5656 C C . GLY B 1 280 ? 15.008 -6.07 -28.328 1 94.88 280 GLY B C 1
ATOM 5657 O O . GLY B 1 280 ? 14.477 -6.371 -27.266 1 94.88 280 GLY B O 1
ATOM 5658 N N . ASP B 1 281 ? 14.453 -6.062 -29.5 1 91.94 281 ASP B N 1
ATOM 5659 C CA . ASP B 1 281 ? 13.086 -6.555 -29.656 1 91.94 281 ASP B CA 1
ATOM 5660 C C . ASP B 1 281 ? 13.07 -8.062 -29.875 1 91.94 281 ASP B C 1
ATOM 5662 O O . ASP B 1 281 ? 13.609 -8.555 -30.875 1 91.94 281 ASP B O 1
ATOM 5666 N N . GLY B 1 282 ? 12.531 -8.703 -28.969 1 88.56 282 GLY B N 1
ATOM 5667 C CA . GLY B 1 282 ? 12.492 -10.156 -29.031 1 88.56 282 GLY B CA 1
ATOM 5668 C C . GLY B 1 282 ? 11.688 -10.672 -30.219 1 88.56 282 GLY B C 1
ATOM 5669 O O . GLY B 1 282 ? 11.719 -11.867 -30.516 1 88.56 282 GLY B O 1
ATOM 5670 N N . ARG B 1 283 ? 11.016 -9.797 -31.016 1 88.56 283 ARG B N 1
ATOM 5671 C CA . ARG B 1 283 ? 10.242 -10.203 -32.188 1 88.56 283 ARG B CA 1
ATOM 5672 C C . ARG B 1 283 ? 11.086 -10.133 -33.469 1 88.56 283 ARG B C 1
ATOM 5674 O O . ARG B 1 283 ? 10.664 -10.594 -34.531 1 88.56 283 ARG B O 1
ATOM 5681 N N . ASP B 1 284 ? 12.211 -9.602 -33.281 1 92.5 284 ASP B N 1
ATOM 5682 C CA . ASP B 1 284 ? 13.125 -9.453 -34.406 1 92.5 284 ASP B CA 1
ATOM 5683 C C . ASP B 1 284 ? 13.883 -10.758 -34.688 1 92.5 284 ASP B C 1
ATOM 5685 O O . ASP B 1 284 ? 14.859 -11.062 -34 1 92.5 284 ASP B O 1
ATOM 5689 N N . LEU B 1 285 ? 13.57 -11.305 -35.781 1 91.31 285 LEU B N 1
ATOM 5690 C CA . LEU B 1 285 ? 14.125 -12.609 -36.094 1 91.31 285 LEU B CA 1
ATOM 5691 C C . LEU B 1 285 ? 15.617 -12.516 -36.375 1 91.31 285 LEU B C 1
ATOM 5693 O O . LEU B 1 285 ? 16.375 -13.453 -36.094 1 91.31 285 LEU B O 1
ATOM 5697 N N . SER B 1 286 ? 15.969 -11.438 -37 1 94.25 286 SER B N 1
ATOM 5698 C CA . SER B 1 286 ? 17.391 -11.25 -37.281 1 94.25 286 SER B CA 1
ATOM 5699 C C . SER B 1 286 ? 18.203 -11.195 -35.969 1 94.25 286 SER B C 1
ATOM 5701 O O . SER B 1 286 ? 19.266 -11.812 -35.906 1 94.25 286 SER B O 1
ATOM 5703 N N . LEU B 1 287 ? 17.688 -10.531 -35.094 1 95 287 LEU B N 1
ATOM 5704 C CA . LEU B 1 287 ? 18.359 -10.445 -33.812 1 95 287 LEU B CA 1
ATOM 5705 C C . LEU B 1 287 ? 18.422 -11.82 -33.125 1 95 287 LEU B C 1
ATOM 5707 O O . LEU B 1 287 ? 19.469 -12.211 -32.625 1 95 287 LEU B O 1
ATOM 5711 N N . LEU B 1 288 ? 17.328 -12.547 -33.125 1 94.88 288 LEU B N 1
ATOM 5712 C CA . LEU B 1 288 ? 17.266 -13.867 -32.5 1 94.88 288 LEU B CA 1
ATOM 5713 C C . LEU B 1 288 ? 18.266 -14.82 -33.156 1 94.88 288 LEU B C 1
ATOM 5715 O O . LEU B 1 288 ? 18.938 -15.594 -32.438 1 94.88 288 LEU B O 1
ATOM 5719 N N . THR B 1 289 ? 18.328 -14.656 -34.438 1 95.62 289 THR B N 1
ATOM 5720 C CA . THR B 1 289 ? 19.25 -15.508 -35.156 1 95.62 289 THR B CA 1
ATOM 5721 C C . THR B 1 289 ? 20.703 -15.156 -34.812 1 95.62 289 THR B C 1
ATOM 5723 O O . THR B 1 289 ? 21.516 -16.047 -34.562 1 95.62 289 THR B O 1
ATOM 5726 N N . GLU B 1 290 ? 20.938 -13.938 -34.781 1 95.44 290 GLU B N 1
ATOM 5727 C CA . GLU B 1 290 ? 22.281 -13.461 -34.438 1 95.44 290 GLU B CA 1
ATOM 5728 C C . GLU B 1 290 ? 22.672 -13.922 -33.031 1 95.44 290 GLU B C 1
ATOM 5730 O O . GLU B 1 290 ? 23.828 -14.227 -32.781 1 95.44 290 GLU B O 1
ATOM 5735 N N . GLU B 1 291 ? 21.734 -14.031 -32.219 1 94.25 291 GLU B N 1
ATOM 5736 C CA . GLU B 1 291 ? 22.016 -14.359 -30.828 1 94.25 291 GLU B CA 1
ATOM 5737 C C . GLU B 1 291 ? 21.938 -15.859 -30.594 1 94.25 291 GLU B C 1
ATOM 5739 O O . GLU B 1 291 ? 22.125 -16.328 -29.469 1 94.25 291 GLU B O 1
ATOM 5744 N N . GLY B 1 292 ? 21.625 -16.656 -31.625 1 94.44 292 GLY B N 1
ATOM 5745 C CA . GLY B 1 292 ? 21.828 -18.094 -31.547 1 94.44 292 GLY B CA 1
ATOM 5746 C C . GLY B 1 292 ? 20.547 -18.859 -31.297 1 94.44 292 GLY B C 1
ATOM 5747 O O . GLY B 1 292 ? 20.562 -19.859 -30.578 1 94.44 292 GLY B O 1
ATOM 5748 N N . ILE B 1 293 ? 19.422 -18.422 -31.828 1 94.88 293 ILE B N 1
ATOM 5749 C CA . ILE B 1 293 ? 18.172 -19.125 -31.625 1 94.88 293 ILE B CA 1
ATOM 5750 C C . ILE B 1 293 ? 18.25 -20.5 -32.281 1 94.88 293 ILE B C 1
ATOM 5752 O O . ILE B 1 293 ? 17.578 -21.453 -31.828 1 94.88 293 ILE B O 1
ATOM 5756 N N . LEU B 1 294 ? 19.078 -20.703 -33.25 1 93.88 294 LEU B N 1
ATOM 5757 C CA . LEU B 1 294 ? 19.203 -21.953 -33.969 1 93.88 294 LEU B CA 1
ATOM 5758 C C . LEU B 1 294 ? 19.859 -23.031 -33.125 1 93.88 294 LEU B C 1
ATOM 5760 O O . LEU B 1 294 ? 19.703 -24.219 -33.375 1 93.88 294 LEU B O 1
ATOM 5764 N N . SER B 1 295 ? 20.562 -22.594 -32.156 1 93.44 295 SER B N 1
ATOM 5765 C CA . SER B 1 295 ? 21.25 -23.531 -31.266 1 93.44 295 SER B CA 1
ATOM 5766 C C . SER B 1 295 ? 20.578 -23.578 -29.906 1 93.44 295 SER B C 1
ATOM 5768 O O . SER B 1 295 ? 21.141 -24.094 -28.938 1 93.44 295 SER B O 1
ATOM 5770 N N . THR B 1 296 ? 19.469 -23.047 -29.828 1 95 296 THR B N 1
ATOM 5771 C CA . THR B 1 296 ? 18.703 -22.969 -28.578 1 95 296 THR B CA 1
ATOM 5772 C C . THR B 1 296 ? 17.672 -24.094 -28.5 1 95 296 THR B C 1
ATOM 5774 O O . THR B 1 296 ? 16.953 -24.344 -29.469 1 95 296 THR B O 1
ATOM 5777 N N . GLN B 1 297 ? 17.656 -24.766 -27.391 1 95.31 297 GLN B N 1
ATOM 5778 C CA . GLN B 1 297 ? 16.719 -25.875 -27.266 1 95.31 297 GLN B CA 1
ATOM 5779 C C . GLN B 1 297 ? 15.375 -25.422 -26.703 1 95.31 297 GLN B C 1
ATOM 5781 O O . GLN B 1 297 ? 14.359 -26.094 -26.875 1 95.31 297 GLN B O 1
ATOM 5786 N N . ALA B 1 298 ? 15.422 -24.281 -25.969 1 97.25 298 ALA B N 1
ATOM 5787 C CA . ALA B 1 298 ? 14.164 -23.828 -25.391 1 97.25 298 ALA B CA 1
ATOM 5788 C C . ALA B 1 298 ? 14.023 -22.312 -25.531 1 97.25 298 ALA B C 1
ATOM 5790 O O . ALA B 1 298 ? 15 -21.562 -25.375 1 97.25 298 ALA B O 1
ATOM 5791 N N . PHE B 1 299 ? 12.836 -21.906 -25.891 1 97.62 299 PHE B N 1
ATOM 5792 C CA . PHE B 1 299 ? 12.484 -20.484 -26.016 1 97.62 299 PHE B CA 1
ATOM 5793 C C . PHE B 1 299 ? 11.32 -20.141 -25.094 1 97.62 299 PHE B C 1
ATOM 5795 O O . PHE B 1 299 ? 10.25 -20.75 -25.188 1 97.62 299 PHE B O 1
ATOM 5802 N N . VAL B 1 300 ? 11.547 -19.156 -24.203 1 98.19 300 VAL B N 1
ATOM 5803 C CA . VAL B 1 300 ? 10.555 -18.75 -23.219 1 98.19 300 VAL B CA 1
ATOM 5804 C C . VAL B 1 300 ? 10.117 -17.312 -23.484 1 98.19 300 VAL B C 1
ATOM 5806 O O . VAL B 1 300 ? 10.945 -16.406 -23.531 1 98.19 300 VAL B O 1
ATOM 5809 N N . SER B 1 301 ? 8.859 -17.141 -23.672 1 97.94 301 SER B N 1
ATOM 5810 C CA . SER B 1 301 ? 8.344 -15.797 -23.953 1 97.94 301 SER B CA 1
ATOM 5811 C C . SER B 1 301 ? 7.496 -15.273 -22.797 1 97.94 301 SER B C 1
ATOM 5813 O O . SER B 1 301 ? 6.418 -15.805 -22.516 1 97.94 301 SER B O 1
ATOM 5815 N N . LEU B 1 302 ? 7.953 -14.141 -22.203 1 97.56 302 LEU B N 1
ATOM 5816 C CA . LEU B 1 302 ? 7.352 -13.656 -20.969 1 97.56 302 LEU B CA 1
ATOM 5817 C C . LEU B 1 302 ? 7.02 -12.172 -21.062 1 97.56 302 LEU B C 1
ATOM 5819 O O . LEU B 1 302 ? 7.137 -11.438 -20.078 1 97.56 302 LEU B O 1
ATOM 5823 N N . ALA B 1 303 ? 6.688 -11.711 -22.203 1 93.5 303 ALA B N 1
ATOM 5824 C CA . ALA B 1 303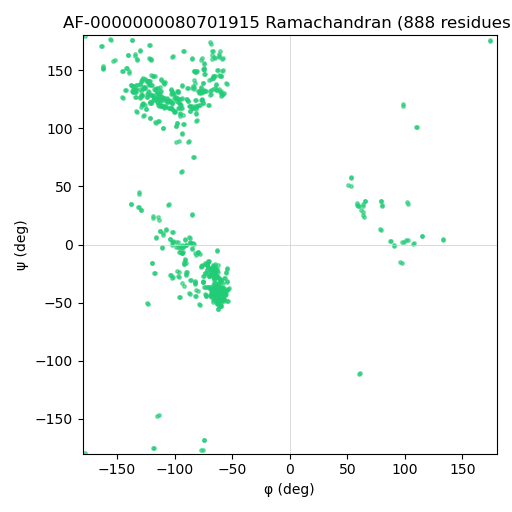 ? 6.246 -10.328 -22.375 1 93.5 303 ALA B CA 1
ATOM 5825 C C . ALA B 1 303 ? 4.887 -10.109 -21.719 1 93.5 303 ALA B C 1
ATOM 5827 O O . ALA B 1 303 ? 4.266 -11.055 -21.219 1 93.5 303 ALA B O 1
ATOM 5828 N N . SER B 1 304 ? 4.43 -8.867 -21.672 1 87.75 304 SER B N 1
ATOM 5829 C CA . SER B 1 304 ? 3.184 -8.516 -21 1 87.75 304 SER B CA 1
ATOM 5830 C C . SER B 1 304 ? 1.973 -8.906 -21.844 1 87.75 304 SER B C 1
ATOM 5832 O O . SER B 1 304 ? 0.878 -9.102 -21.312 1 87.75 304 SER B O 1
ATOM 5834 N N . ASN B 1 305 ? 2.209 -9.102 -23.078 1 88.75 305 ASN B N 1
ATOM 5835 C CA . ASN B 1 305 ? 1.122 -9.383 -24.016 1 88.75 305 ASN B CA 1
ATOM 5836 C C . ASN B 1 305 ? 1.117 -10.852 -24.438 1 88.75 305 ASN B C 1
ATOM 5838 O O . ASN B 1 305 ? 2.098 -11.336 -25 1 88.75 305 ASN B O 1
ATOM 5842 N N . ALA B 1 306 ? -0.006 -11.5 -24.266 1 90.5 306 ALA B N 1
ATOM 5843 C CA . ALA B 1 306 ? -0.132 -12.922 -24.578 1 90.5 306 ALA B CA 1
ATOM 5844 C C . ALA B 1 306 ? 0.064 -13.18 -26.078 1 90.5 306 ALA B C 1
ATOM 5846 O O . ALA B 1 306 ? 0.673 -14.18 -26.469 1 90.5 306 ALA B O 1
ATOM 5847 N N . GLU B 1 307 ? -0.448 -12.289 -26.891 1 91.38 307 GLU B N 1
ATOM 5848 C CA . GLU B 1 307 ? -0.316 -12.445 -28.344 1 91.38 307 GLU B CA 1
ATOM 5849 C C . GLU B 1 307 ? 1.148 -12.422 -28.766 1 91.38 307 GLU B C 1
ATOM 5851 O O . GLU B 1 307 ? 1.579 -13.25 -29.578 1 91.38 307 GLU B O 1
ATOM 5856 N N . THR B 1 308 ? 1.769 -11.492 -28.234 1 92.81 308 THR B N 1
ATOM 5857 C CA . THR B 1 308 ? 3.193 -11.391 -28.516 1 92.81 308 THR B CA 1
ATOM 5858 C C . THR B 1 308 ? 3.926 -12.664 -28.109 1 92.81 308 THR B C 1
ATOM 5860 O O . THR B 1 308 ? 4.781 -13.156 -28.844 1 92.81 308 THR B O 1
ATOM 5863 N N . ASN B 1 309 ? 3.621 -13.195 -27 1 95.81 309 ASN B N 1
ATOM 5864 C CA . ASN B 1 309 ? 4.266 -14.398 -26.5 1 95.81 309 ASN B CA 1
ATOM 5865 C C 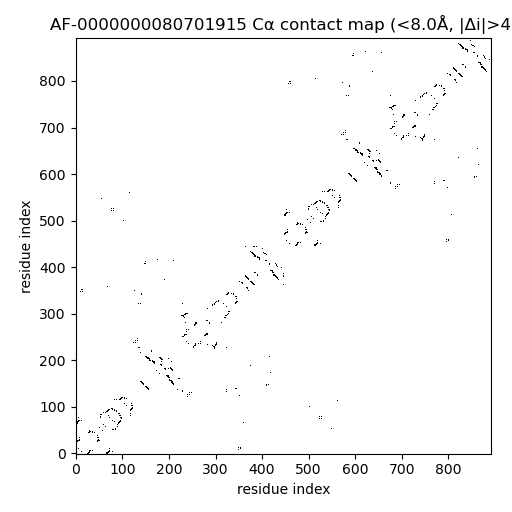. ASN B 1 309 ? 3.984 -15.602 -27.406 1 95.81 309 ASN B C 1
ATOM 5867 O O . ASN B 1 309 ? 4.891 -16.375 -27.703 1 95.81 309 ASN B O 1
ATOM 5871 N N . ILE B 1 310 ? 2.723 -15.758 -27.781 1 95 310 ILE B N 1
ATOM 5872 C CA . ILE B 1 310 ? 2.311 -16.859 -28.641 1 95 310 ILE B CA 1
ATOM 5873 C C . ILE B 1 310 ? 3.033 -16.781 -29.984 1 95 310 ILE B C 1
ATOM 5875 O O . ILE B 1 310 ? 3.627 -17.75 -30.438 1 95 310 ILE B O 1
ATOM 5879 N N . LEU B 1 311 ? 3.018 -15.617 -30.547 1 93.38 311 LEU B N 1
ATOM 5880 C CA . LEU B 1 311 ? 3.633 -15.422 -31.859 1 93.38 311 LEU B CA 1
ATOM 5881 C C . LEU B 1 311 ? 5.137 -15.648 -31.797 1 93.38 311 LEU B C 1
ATOM 5883 O O . LEU B 1 311 ? 5.727 -16.234 -32.719 1 93.38 311 LEU B O 1
ATOM 5887 N N . ALA B 1 312 ? 5.742 -15.141 -30.797 1 95.12 312 ALA B N 1
ATOM 5888 C CA . ALA B 1 312 ? 7.184 -15.336 -30.625 1 95.12 312 ALA B CA 1
ATOM 5889 C C . ALA B 1 312 ? 7.531 -16.812 -30.516 1 95.12 312 ALA B C 1
ATOM 5891 O O . ALA B 1 312 ? 8.523 -17.266 -31.078 1 95.12 312 ALA B O 1
ATOM 5892 N N . CYS B 1 313 ? 6.773 -17.547 -29.766 1 95.75 313 CYS B N 1
ATOM 5893 C CA . CYS B 1 313 ? 7 -18.984 -29.609 1 95.75 313 CYS B CA 1
ATOM 5894 C C . CYS B 1 313 ? 6.824 -19.703 -30.953 1 95.75 313 CYS B C 1
ATOM 5896 O O . CYS B 1 313 ? 7.586 -20.625 -31.266 1 95.75 313 CYS B O 1
ATOM 5898 N N . LEU B 1 314 ? 5.828 -19.297 -31.719 1 94.44 314 LEU B N 1
ATOM 5899 C CA . LEU B 1 314 ? 5.605 -19.891 -33.031 1 94.44 314 LEU B CA 1
ATOM 5900 C C . LEU B 1 314 ? 6.797 -19.656 -33.938 1 94.44 314 LEU B C 1
ATOM 5902 O O . LEU B 1 314 ? 7.227 -20.562 -34.656 1 94.44 314 LEU B O 1
ATOM 5906 N N . THR B 1 315 ? 7.277 -18.469 -33.906 1 93.81 315 THR B N 1
ATOM 5907 C CA . THR B 1 315 ? 8.438 -18.109 -34.688 1 93.81 315 THR B CA 1
ATOM 5908 C C . THR B 1 315 ? 9.656 -18.938 -34.281 1 93.81 315 THR B C 1
ATOM 5910 O O . THR B 1 315 ? 10.398 -19.438 -35.125 1 93.81 315 THR B O 1
ATOM 5913 N N . ALA B 1 316 ? 9.852 -19.031 -33.031 1 95 316 ALA B N 1
ATOM 5914 C CA . ALA B 1 316 ? 10.953 -19.844 -32.531 1 95 316 ALA B CA 1
ATOM 5915 C C . ALA B 1 316 ? 10.828 -21.297 -32.969 1 95 316 ALA B C 1
ATOM 5917 O O . ALA B 1 316 ? 11.828 -21.922 -33.344 1 95 316 ALA B O 1
ATOM 5918 N N . LYS B 1 317 ? 9.648 -21.828 -32.906 1 92.75 317 LYS B N 1
ATOM 5919 C CA . LYS B 1 317 ? 9.398 -23.188 -33.344 1 92.75 317 LYS B CA 1
ATOM 5920 C C . LYS B 1 317 ? 9.758 -23.359 -34.812 1 92.75 317 LYS B C 1
ATOM 5922 O O . LYS B 1 317 ? 10.336 -24.375 -35.219 1 92.75 317 LYS B O 1
ATOM 5927 N N . GLU B 1 318 ? 9.391 -22.438 -35.562 1 92.44 318 GLU B N 1
ATOM 5928 C CA . GLU B 1 318 ? 9.695 -22.469 -36.969 1 92.44 318 GLU B CA 1
ATOM 5929 C C . GLU B 1 318 ? 11.203 -22.469 -37.219 1 92.44 318 GLU B C 1
ATOM 5931 O O . GLU B 1 318 ? 11.672 -23.016 -38.219 1 92.44 318 GLU B O 1
ATOM 5936 N N . LYS B 1 319 ? 11.914 -21.891 -36.344 1 93.81 319 LYS B N 1
ATOM 5937 C CA . LYS B 1 319 ? 13.367 -21.828 -36.469 1 93.81 319 LYS B CA 1
ATOM 5938 C C . LYS B 1 319 ? 14.008 -23.078 -35.875 1 93.81 319 LYS B C 1
ATOM 5940 O O . LYS B 1 319 ? 15.234 -23.188 -35.812 1 93.81 319 LYS B O 1
ATOM 5945 N N . GLY B 1 320 ? 13.188 -23.984 -35.406 1 90.88 320 GLY B N 1
ATOM 5946 C CA . GLY B 1 320 ? 13.703 -25.281 -35 1 90.88 320 GLY B CA 1
ATOM 5947 C C . GLY B 1 320 ? 13.734 -25.469 -33.5 1 90.88 320 GLY B C 1
ATOM 5948 O O . GLY B 1 320 ? 14.188 -26.5 -33 1 90.88 320 GLY B O 1
ATOM 5949 N N . VAL B 1 321 ? 13.312 -24.516 -32.75 1 94.19 321 VAL B N 1
ATOM 5950 C CA . VAL B 1 321 ? 13.297 -24.672 -31.281 1 94.19 321 VAL B CA 1
ATOM 5951 C C . VAL B 1 321 ? 12.242 -25.703 -30.891 1 94.19 321 VAL B C 1
ATOM 5953 O O . VAL B 1 321 ? 11.078 -25.578 -31.266 1 94.19 321 VAL B O 1
ATOM 5956 N N . ARG B 1 322 ? 12.602 -26.609 -30.156 1 89.56 322 ARG B N 1
ATOM 5957 C CA . ARG B 1 322 ? 11.711 -27.734 -29.844 1 89.56 322 ARG B CA 1
ATOM 5958 C C . ARG B 1 322 ? 10.82 -27.406 -28.656 1 89.56 322 ARG B C 1
ATOM 5960 O O . ARG B 1 322 ? 9.641 -27.766 -28.625 1 89.56 322 ARG B O 1
ATOM 5967 N N . LYS B 1 323 ? 11.438 -26.766 -27.625 1 95 323 LYS B N 1
ATOM 5968 C CA . LYS B 1 323 ? 10.68 -26.438 -26.422 1 95 323 LYS B CA 1
ATOM 5969 C C . LYS B 1 323 ? 10.336 -24.953 -26.359 1 95 323 LYS B C 1
ATOM 5971 O O . LYS B 1 323 ? 11.234 -24.109 -26.328 1 95 323 LYS B O 1
ATOM 5976 N N . THR B 1 324 ? 9.078 -24.719 -26.375 1 96 324 THR B N 1
ATOM 5977 C CA . THR B 1 324 ? 8.617 -23.344 -26.234 1 96 324 THR B CA 1
ATOM 5978 C C . THR B 1 324 ? 7.727 -23.188 -25.016 1 96 324 THR B C 1
ATOM 5980 O O . THR B 1 324 ? 6.938 -24.094 -24.688 1 96 324 THR B O 1
ATOM 5983 N N . VAL B 1 325 ? 7.938 -22.141 -24.297 1 96.88 325 VAL B N 1
ATOM 5984 C CA . VAL B 1 325 ? 7.141 -21.797 -23.125 1 96.88 325 VAL B CA 1
ATOM 5985 C C . VAL B 1 325 ? 6.555 -20.391 -23.297 1 96.88 325 VAL B C 1
ATOM 5987 O O . VAL B 1 325 ? 7.289 -19.438 -23.562 1 96.88 325 VAL B O 1
ATOM 5990 N N . ALA B 1 326 ? 5.277 -20.312 -23.141 1 96.69 326 ALA B N 1
ATOM 5991 C CA . ALA B 1 326 ? 4.629 -19.016 -23.297 1 96.69 326 ALA B CA 1
ATOM 5992 C C . ALA B 1 326 ? 3.777 -18.672 -22.078 1 96.69 326 ALA B C 1
ATOM 5994 O O . ALA B 1 326 ? 3.049 -19.516 -21.562 1 96.69 326 ALA B O 1
ATOM 5995 N N . MET B 1 327 ? 3.898 -17.453 -21.609 1 95.62 327 MET B N 1
ATOM 5996 C CA . MET B 1 327 ? 2.982 -16.938 -20.594 1 95.62 327 MET B CA 1
ATOM 5997 C C . MET B 1 327 ? 1.69 -16.438 -21.234 1 95.62 327 MET B C 1
ATOM 5999 O O . MET B 1 327 ? 1.72 -15.578 -22.109 1 95.62 327 MET B O 1
ATOM 6003 N N . VAL B 1 328 ? 0.627 -17.031 -20.859 1 93.75 328 VAL B N 1
ATOM 6004 C CA . VAL B 1 328 ? -0.681 -16.703 -21.422 1 93.75 328 VAL B CA 1
ATOM 6005 C C . VAL B 1 328 ? -1.697 -16.547 -20.281 1 93.75 328 VAL B C 1
ATOM 6007 O O . VAL B 1 328 ? -2.076 -17.547 -19.656 1 93.75 328 VAL B O 1
ATOM 6010 N N . GLU B 1 329 ? -2.213 -15.398 -20.078 1 87.19 329 GLU B N 1
ATOM 6011 C CA . GLU B 1 329 ? -3.061 -15.148 -18.922 1 87.19 329 GLU B CA 1
ATOM 6012 C C . GLU B 1 329 ? -4.535 -15.133 -19.297 1 87.19 329 GLU B C 1
ATOM 6014 O O . GLU B 1 329 ? -5.406 -15.383 -18.469 1 87.19 329 GLU B O 1
ATOM 6019 N N . ASN B 1 330 ? -4.789 -14.75 -20.547 1 82.75 330 ASN B N 1
ATOM 6020 C CA . ASN B 1 330 ? -6.16 -14.773 -21.047 1 82.75 330 ASN B CA 1
ATOM 6021 C C . ASN B 1 330 ? -6.594 -16.188 -21.422 1 82.75 330 ASN B C 1
ATOM 6023 O O . ASN B 1 330 ? -5.879 -16.891 -22.141 1 82.75 330 ASN B O 1
ATOM 6027 N N . GLU B 1 331 ? -7.754 -16.578 -20.969 1 78.19 331 GLU B N 1
ATOM 6028 C CA . GLU B 1 331 ? -8.227 -17.953 -21.172 1 78.19 331 GLU B CA 1
ATOM 6029 C C . GLU B 1 331 ? -8.406 -18.25 -22.656 1 78.19 331 GLU B C 1
ATOM 6031 O O . GLU B 1 331 ? -8.07 -19.344 -23.109 1 78.19 331 GLU B O 1
ATOM 6036 N N . ASP B 1 332 ? -8.961 -17.266 -23.328 1 80.25 332 ASP B N 1
ATOM 6037 C CA . ASP B 1 332 ? -9.188 -17.469 -24.75 1 80.25 332 ASP B CA 1
ATOM 6038 C C . ASP B 1 332 ? -7.867 -17.703 -25.484 1 80.25 332 ASP B C 1
ATOM 6040 O O . ASP B 1 332 ? -7.793 -18.547 -26.375 1 80.25 332 ASP B O 1
ATOM 6044 N N . TYR B 1 333 ? -6.898 -17 -25.109 1 86 333 TYR B N 1
ATOM 6045 C CA . TYR B 1 333 ? -5.602 -17.141 -25.766 1 86 333 TYR B CA 1
ATOM 6046 C C . TYR B 1 333 ? -4.918 -18.438 -25.344 1 86 333 TYR B C 1
ATOM 6048 O O . TYR B 1 333 ? -4.105 -18.984 -26.094 1 86 333 TYR B O 1
ATOM 6056 N N . TYR B 1 334 ? -5.32 -18.859 -24.219 1 84.75 334 TYR B N 1
ATOM 6057 C CA . TYR B 1 334 ? -4.73 -20.109 -23.734 1 84.75 334 TYR B CA 1
ATOM 6058 C C . TYR B 1 334 ? -5.078 -21.266 -24.656 1 84.75 334 TYR B C 1
ATOM 6060 O O . TYR B 1 334 ? -4.195 -22.031 -25.062 1 84.75 334 TYR B O 1
ATOM 6068 N N . TYR B 1 335 ? -6.301 -21.438 -24.969 1 82 335 TYR B N 1
ATOM 6069 C CA . TYR B 1 335 ? -6.762 -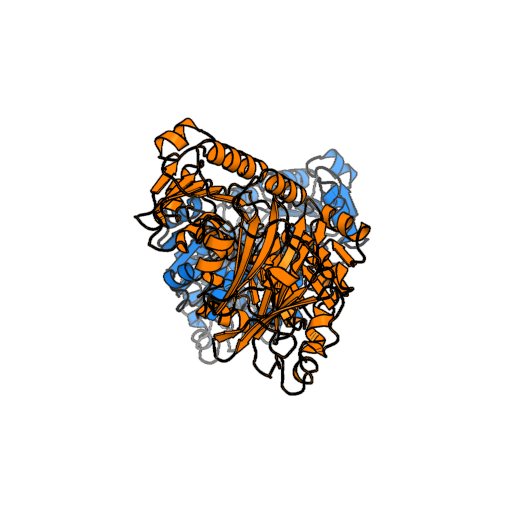22.516 -25.828 1 82 335 TYR B CA 1
ATOM 6070 C C . TYR B 1 335 ? -6.195 -22.391 -27.234 1 82 335 TYR B C 1
ATOM 6072 O O . TYR B 1 335 ? -5.855 -23.391 -27.875 1 82 335 TYR B O 1
ATOM 6080 N N . MET B 1 336 ? -6.102 -21.188 -27.594 1 85.69 336 MET B N 1
ATOM 6081 C CA . MET B 1 336 ? -5.488 -20.922 -28.906 1 85.69 336 MET B CA 1
ATOM 6082 C C . MET B 1 336 ? -4.031 -21.375 -28.922 1 85.69 336 MET B C 1
ATOM 6084 O O . MET B 1 336 ? -3.6 -22.047 -29.859 1 85.69 336 MET B O 1
ATOM 6088 N N . ALA B 1 337 ? -3.312 -20.969 -27.969 1 90.75 337 ALA B N 1
ATOM 6089 C CA . ALA B 1 337 ? -1.901 -21.328 -27.875 1 90.75 337 ALA B CA 1
ATOM 6090 C C . ALA B 1 337 ? -1.728 -22.844 -27.844 1 90.75 337 ALA B C 1
ATOM 6092 O O . ALA B 1 337 ? -0.796 -23.375 -28.438 1 90.75 337 ALA B O 1
ATOM 6093 N N . GLU B 1 338 ? -2.574 -23.484 -27.125 1 86.62 338 GLU B N 1
ATOM 6094 C CA . GLU B 1 338 ? -2.549 -24.938 -27.047 1 86.62 338 GLU B CA 1
ATOM 6095 C C . GLU B 1 338 ? -2.752 -25.562 -28.422 1 86.62 338 GLU B C 1
ATOM 6097 O O . GLU B 1 338 ? -2.07 -26.531 -28.781 1 86.62 338 GLU B O 1
ATOM 6102 N N . SER B 1 339 ? -3.668 -25.047 -29.156 1 84.31 339 SER B N 1
ATOM 6103 C CA . SER B 1 339 ? -3.973 -25.562 -30.484 1 84.31 339 SER B CA 1
ATOM 6104 C C . SER B 1 339 ? -2.811 -25.328 -31.453 1 84.31 339 SER B C 1
ATOM 6106 O O . SER B 1 339 ? -2.637 -26.078 -32.406 1 84.31 339 SER B O 1
ATOM 6108 N N . LEU B 1 340 ? -2.068 -24.344 -31.172 1 87.75 340 LEU B N 1
ATOM 6109 C CA . LEU B 1 340 ? -0.924 -24.016 -32 1 87.75 340 LEU B CA 1
ATOM 6110 C C . LEU B 1 340 ? 0.315 -24.781 -31.562 1 87.75 340 LEU B C 1
ATOM 6112 O O . LEU B 1 340 ? 1.422 -24.5 -32.031 1 87.75 340 LEU B O 1
ATOM 6116 N N . ASP B 1 341 ? 0.125 -25.688 -30.625 1 87.69 341 ASP B N 1
ATOM 6117 C CA . ASP B 1 341 ? 1.116 -26.672 -30.172 1 87.69 341 ASP B CA 1
ATOM 6118 C C . ASP B 1 341 ? 2.295 -25.969 -29.5 1 87.69 341 ASP B C 1
ATOM 6120 O O . ASP B 1 341 ? 3.451 -26.344 -29.734 1 87.69 341 ASP B O 1
ATOM 6124 N N . ILE B 1 342 ? 1.963 -24.953 -28.797 1 90.81 342 ILE B N 1
ATOM 6125 C CA . ILE B 1 342 ? 2.988 -24.391 -27.922 1 90.81 342 ILE B CA 1
ATOM 6126 C C . ILE B 1 342 ? 3.281 -25.359 -26.781 1 90.81 342 ILE B C 1
ATOM 6128 O O . ILE B 1 342 ? 2.359 -25.891 -26.156 1 90.81 342 ILE B O 1
ATOM 6132 N N . GLY B 1 343 ? 4.496 -25.609 -26.531 1 88.81 343 GLY B N 1
ATOM 6133 C CA . GLY B 1 343 ? 4.949 -26.703 -25.688 1 88.81 343 GLY B CA 1
ATOM 6134 C C . GLY B 1 343 ? 4.434 -26.594 -24.266 1 88.81 343 GLY B C 1
ATOM 6135 O O . GLY B 1 343 ? 3.932 -27.578 -23.703 1 88.81 343 GLY B O 1
ATOM 6136 N N . THR B 1 344 ? 4.652 -25.484 -23.656 1 93.19 344 THR B N 1
ATOM 6137 C CA . THR B 1 344 ? 4.227 -25.25 -22.281 1 93.19 344 THR B CA 1
ATOM 6138 C C . THR B 1 344 ? 3.566 -23.875 -22.141 1 93.19 344 THR B C 1
ATOM 6140 O O . THR B 1 344 ? 4.055 -22.891 -22.688 1 93.19 344 THR B O 1
ATOM 6143 N N . LEU B 1 345 ? 2.461 -23.953 -21.5 1 93.56 345 LEU B N 1
ATOM 6144 C CA . LEU B 1 345 ? 1.743 -22.719 -21.234 1 93.56 345 LEU B CA 1
ATOM 6145 C C . LEU B 1 345 ? 1.72 -22.406 -19.734 1 93.56 345 LEU B C 1
ATOM 6147 O O . LEU B 1 345 ? 1.462 -23.312 -18.922 1 93.56 345 LEU B O 1
ATOM 6151 N N . VAL B 1 346 ? 2.049 -21.188 -19.422 1 93.44 346 VAL B N 1
ATOM 6152 C CA . VAL B 1 346 ? 2.053 -20.766 -18.031 1 93.44 346 VAL B CA 1
ATOM 6153 C C . VAL B 1 346 ? 1.038 -19.641 -17.828 1 93.44 346 VAL B C 1
ATOM 6155 O O . VAL B 1 346 ? 1.046 -18.656 -18.547 1 93.44 346 VAL B O 1
ATOM 6158 N N . ASN B 1 347 ? 0.213 -19.859 -16.922 1 91.94 347 ASN B N 1
ATOM 6159 C CA . ASN B 1 347 ? -0.782 -18.859 -16.547 1 91.94 347 ASN B CA 1
ATOM 6160 C C . ASN B 1 347 ? -0.582 -18.391 -15.102 1 91.94 347 ASN B C 1
ATOM 6162 O O . ASN B 1 347 ? -1.002 -19.078 -14.164 1 91.94 347 ASN B O 1
ATOM 6166 N N . LYS B 1 348 ? -0.07 -17.234 -14.961 1 91.62 348 LYS B N 1
ATOM 6167 C CA . LYS B 1 348 ? 0.311 -16.719 -13.648 1 91.62 348 LYS B CA 1
ATOM 6168 C C . LYS B 1 348 ? -0.91 -16.531 -12.75 1 91.62 348 LYS B C 1
ATOM 6170 O O . LYS B 1 348 ? -0.845 -16.781 -11.547 1 91.62 348 LYS B O 1
ATOM 6175 N N . LYS B 1 349 ? -1.971 -16.156 -13.289 1 89.12 349 LYS B N 1
ATOM 6176 C CA . LYS B 1 349 ? -3.199 -15.953 -12.523 1 89.12 349 LYS B CA 1
ATOM 6177 C C . LYS B 1 349 ? -3.752 -17.281 -12.016 1 89.12 349 LYS B C 1
ATOM 6179 O O . LYS B 1 349 ? -4.137 -17.391 -10.844 1 89.12 349 LYS B O 1
ATOM 6184 N N . ALA B 1 350 ? -3.729 -18.203 -12.883 1 86.62 350 ALA B N 1
ATOM 6185 C CA . ALA B 1 350 ? -4.254 -19.516 -12.531 1 86.62 350 ALA B CA 1
ATOM 6186 C C . ALA B 1 350 ? -3.406 -20.188 -11.445 1 86.62 350 ALA B C 1
ATOM 6188 O O . ALA B 1 350 ? -3.938 -20.812 -10.531 1 86.62 350 ALA B O 1
ATOM 6189 N N . VAL B 1 351 ? -2.143 -20.062 -11.617 1 89.44 351 VAL B N 1
ATOM 6190 C CA . VAL B 1 351 ? -1.241 -20.688 -10.656 1 89.44 351 VAL B CA 1
ATOM 6191 C C . VAL B 1 351 ? -1.41 -20.047 -9.281 1 89.44 351 VAL B C 1
ATOM 6193 O O . VAL B 1 351 ? -1.438 -20.734 -8.266 1 89.44 351 VAL B O 1
ATOM 6196 N N . ALA B 1 352 ? -1.479 -18.75 -9.258 1 91.94 352 ALA B N 1
ATOM 6197 C CA . ALA B 1 352 ? -1.681 -18.031 -8 1 91.94 352 ALA B CA 1
ATOM 6198 C C . ALA B 1 352 ? -3.016 -18.406 -7.363 1 91.94 352 ALA B C 1
ATOM 6200 O O . ALA B 1 352 ? -3.082 -18.688 -6.164 1 91.94 352 ALA B O 1
ATOM 6201 N N . ALA B 1 353 ? -4.051 -18.391 -8.156 1 88.38 353 ALA B N 1
ATOM 6202 C CA . ALA B 1 353 ? -5.383 -18.734 -7.664 1 88.38 353 ALA B CA 1
ATOM 6203 C C . ALA B 1 353 ? -5.414 -20.141 -7.105 1 88.38 353 ALA B C 1
ATOM 6205 O O . ALA B 1 353 ? -6.039 -20.406 -6.07 1 88.38 353 ALA B O 1
ATOM 6206 N N . SER B 1 354 ? -4.766 -21.062 -7.793 1 84.31 354 SER B N 1
ATOM 6207 C CA . SER B 1 354 ? -4.711 -22.453 -7.348 1 84.31 354 SER B CA 1
ATOM 6208 C C . SER B 1 354 ? -4.004 -22.578 -6 1 84.31 354 SER B C 1
ATOM 6210 O O . SER B 1 354 ? -4.422 -23.359 -5.141 1 84.31 354 SER B O 1
ATOM 6212 N N . HIS B 1 355 ? -2.967 -21.812 -5.941 1 87.44 355 HIS B N 1
ATOM 6213 C CA . HIS B 1 355 ? -2.219 -21.828 -4.688 1 87.44 355 HIS B CA 1
ATOM 6214 C C . HIS B 1 355 ? -3.057 -21.266 -3.541 1 87.44 355 HIS B C 1
ATOM 6216 O O . HIS B 1 355 ? -3.027 -21.812 -2.43 1 87.44 355 HIS B O 1
ATOM 6222 N N . ILE B 1 356 ? -3.74 -20.234 -3.734 1 89.5 356 ILE B N 1
ATOM 6223 C CA . ILE B 1 356 ? -4.605 -19.625 -2.729 1 89.5 356 ILE B CA 1
ATOM 6224 C C . ILE B 1 356 ? -5.727 -20.609 -2.357 1 89.5 356 ILE B C 1
ATOM 6226 O O . ILE B 1 356 ? -6.066 -20.75 -1.182 1 89.5 356 ILE B O 1
ATOM 6230 N N . TYR B 1 357 ? -6.266 -21.219 -3.332 1 82.31 357 TYR B N 1
ATOM 6231 C CA . TYR B 1 357 ? -7.309 -22.219 -3.109 1 82.31 357 TYR B CA 1
ATOM 6232 C C . TYR B 1 357 ? -6.812 -23.344 -2.197 1 82.31 357 TYR B C 1
ATOM 6234 O O . TYR B 1 357 ? -7.539 -23.781 -1.307 1 82.31 357 TYR B O 1
ATOM 6242 N N . GLN B 1 358 ? -5.68 -23.781 -2.453 1 81.44 358 GLN B N 1
ATOM 6243 C CA . GLN B 1 358 ? -5.055 -24.812 -1.616 1 81.44 358 GLN B CA 1
ATOM 6244 C C . GLN B 1 358 ? -5.02 -24.375 -0.154 1 81.44 358 GLN B C 1
ATOM 6246 O O . GLN B 1 358 ? -5.254 -25.188 0.747 1 81.44 358 GLN B O 1
ATOM 6251 N N . MET B 1 359 ? -4.746 -23.109 0.028 1 78.62 359 MET B N 1
ATOM 6252 C CA . MET B 1 359 ? -4.598 -22.578 1.381 1 78.62 359 MET B CA 1
ATOM 6253 C C . MET B 1 359 ? -5.938 -22.578 2.111 1 78.62 359 MET B C 1
ATOM 6255 O O . MET B 1 359 ? -5.977 -22.594 3.342 1 78.62 359 MET B O 1
ATOM 6259 N N . MET B 1 360 ? -6.969 -22.547 1.398 1 77.75 360 MET B N 1
ATOM 6260 C CA . MET B 1 360 ? -8.312 -22.562 1.96 1 77.75 360 MET B CA 1
ATOM 6261 C C . MET B 1 360 ? -8.688 -23.938 2.467 1 77.75 360 MET B C 1
ATOM 6263 O O . MET B 1 360 ? -9.578 -24.078 3.312 1 77.75 360 MET B O 1
ATOM 6267 N N . LEU B 1 361 ? -8.125 -24.906 1.918 1 76.38 361 LEU B N 1
ATOM 6268 C CA . LEU B 1 361 ? -8.438 -26.297 2.258 1 76.38 361 LEU B CA 1
ATOM 6269 C C . LEU B 1 361 ? -7.797 -26.688 3.582 1 76.38 361 LEU B C 1
ATOM 6271 O O . LEU B 1 361 ? -6.973 -25.953 4.125 1 76.38 361 LEU B O 1
ATOM 6275 N N . ASP B 1 362 ? -8.297 -27.688 4.125 1 73.69 362 ASP B N 1
ATOM 6276 C CA . ASP B 1 362 ? -7.812 -28.141 5.426 1 73.69 362 ASP B CA 1
ATOM 6277 C C . ASP B 1 362 ? -6.336 -28.531 5.359 1 73.69 362 ASP B C 1
ATOM 6279 O O . ASP B 1 362 ? -5.789 -28.734 4.273 1 73.69 362 ASP B O 1
ATOM 6283 N N . ALA B 1 363 ? -5.828 -28.609 6.484 1 63.38 363 ALA B N 1
ATOM 6284 C CA . ALA B 1 363 ? -4.395 -28.844 6.648 1 63.38 363 ALA B CA 1
ATOM 6285 C C . ALA B 1 363 ? -3.994 -30.203 6.055 1 63.38 363 ALA B C 1
ATOM 6287 O O . ALA B 1 363 ? -2.822 -30.422 5.734 1 63.38 363 ALA B O 1
ATOM 6288 N N . ASN B 1 364 ? -4.91 -30.969 5.867 1 80.25 364 ASN B N 1
ATOM 6289 C CA . ASN B 1 364 ? -4.559 -32.281 5.344 1 80.25 364 ASN B CA 1
ATOM 6290 C C . ASN B 1 364 ? -4.402 -32.25 3.826 1 80.25 364 ASN B C 1
ATOM 6292 O O . ASN B 1 364 ? -4.031 -33.25 3.219 1 80.25 364 ASN B O 1
ATOM 6296 N N . VAL B 1 365 ? -4.602 -31.109 3.342 1 79.44 365 VAL B N 1
ATOM 6297 C CA . VAL B 1 365 ? -4.348 -30.922 1.918 1 79.44 365 VAL B CA 1
ATOM 6298 C C . VAL B 1 365 ? -3.01 -30.219 1.719 1 79.44 365 VAL B C 1
ATOM 6300 O O . VAL B 1 365 ? -2.846 -29.047 2.109 1 79.44 365 VAL B O 1
ATOM 6303 N N . LYS B 1 366 ? -2.066 -30.766 1.142 1 77.56 366 LYS B N 1
ATOM 6304 C CA . LYS B 1 366 ? -0.694 -30.266 1.093 1 77.56 366 LYS B CA 1
ATOM 6305 C C . LYS B 1 366 ? -0.446 -29.469 -0.178 1 77.56 366 LYS B C 1
ATOM 6307 O O . LYS B 1 366 ? 0.201 -28.422 -0.137 1 77.56 366 LYS B O 1
ATOM 6312 N N . ASN B 1 367 ? -0.921 -30.047 -1.29 1 82.62 367 ASN B N 1
ATOM 6313 C CA . ASN B 1 367 ? -0.645 -29.422 -2.578 1 82.62 367 ASN B CA 1
ATOM 6314 C C . ASN B 1 367 ? -1.832 -29.547 -3.529 1 82.62 367 ASN B C 1
ATOM 6316 O O . ASN B 1 367 ? -2.488 -30.578 -3.576 1 82.62 367 ASN B O 1
ATOM 6320 N N . VAL B 1 368 ? -2.119 -28.469 -4.109 1 84.44 368 VAL B N 1
ATOM 6321 C CA . VAL B 1 368 ? -3.176 -28.484 -5.117 1 84.44 368 VAL B CA 1
ATOM 6322 C C . VAL B 1 368 ? -2.707 -27.734 -6.363 1 84.44 368 VAL B C 1
ATOM 6324 O O . VAL B 1 368 ? -2.031 -26.703 -6.262 1 84.44 368 VAL B O 1
ATOM 6327 N N . LYS B 1 369 ? -2.979 -28.266 -7.477 1 83.44 369 LYS B N 1
ATOM 6328 C CA . LYS B 1 369 ? -2.689 -27.609 -8.75 1 83.44 369 LYS B CA 1
ATOM 6329 C C . LYS B 1 369 ? -3.885 -27.688 -9.695 1 83.44 369 LYS B C 1
ATOM 6331 O O . LYS B 1 369 ? -4.465 -28.766 -9.875 1 83.44 369 LYS B O 1
ATOM 6336 N N . PHE B 1 370 ? -4.195 -26.609 -10.219 1 82.44 370 PHE B N 1
ATOM 6337 C CA . PHE B 1 370 ? -5.238 -26.578 -11.242 1 82.44 370 PHE B CA 1
ATOM 6338 C C . PHE B 1 370 ? -4.648 -26.781 -12.633 1 82.44 370 PHE B C 1
ATOM 6340 O O . PHE B 1 370 ? -3.762 -26.047 -13.047 1 82.44 370 PHE B O 1
ATOM 6347 N N . LEU B 1 371 ? -5.168 -27.734 -13.281 1 85.88 371 LEU B N 1
ATOM 6348 C CA . LEU B 1 371 ? -4.738 -28.016 -14.648 1 85.88 371 LEU B CA 1
ATOM 6349 C C . LEU B 1 371 ? -5.703 -27.406 -15.656 1 85.88 371 LEU B C 1
ATOM 6351 O O . LEU B 1 371 ? -6.723 -28 -15.992 1 85.88 371 LEU B O 1
ATOM 6355 N N . MET B 1 372 ? -5.324 -26.344 -16.188 1 80.06 372 MET B N 1
ATOM 6356 C CA . MET B 1 372 ? -6.195 -25.562 -17.078 1 80.06 372 MET B CA 1
ATOM 6357 C C . MET B 1 372 ? -6.527 -26.344 -18.344 1 80.06 372 MET B C 1
ATOM 6359 O O . MET B 1 372 ? -7.652 -26.281 -18.844 1 80.06 372 MET B O 1
ATOM 6363 N N . SER B 1 373 ? -5.621 -27.062 -18.844 1 83.5 373 SER B N 1
ATOM 6364 C CA . SER B 1 373 ? -5.789 -27.766 -20.125 1 83.5 373 SER B CA 1
ATOM 6365 C C . SER B 1 373 ? -6.926 -28.781 -20.047 1 83.5 373 SER B C 1
ATOM 6367 O O . SER B 1 373 ? -7.609 -29.031 -21.031 1 83.5 373 SER B O 1
ATOM 6369 N N . VAL B 1 374 ? -7.066 -29.375 -18.859 1 87.31 374 VAL B N 1
ATOM 6370 C CA . VAL B 1 374 ? -8.07 -30.422 -18.766 1 87.31 374 VAL B CA 1
ATOM 6371 C C . VAL B 1 374 ? -9.164 -30.016 -17.797 1 87.31 374 VAL B C 1
ATOM 6373 O O . VAL B 1 374 ? -10.023 -30.828 -17.438 1 87.31 374 VAL B O 1
ATOM 6376 N N . ASN B 1 375 ? -9.109 -28.812 -17.312 1 81.62 375 ASN B N 1
ATOM 6377 C CA . ASN B 1 375 ? -10.094 -28.297 -16.375 1 81.62 375 ASN B CA 1
ATOM 6378 C C . ASN B 1 375 ? -10.258 -29.234 -15.172 1 81.62 375 ASN B C 1
ATOM 6380 O O . ASN B 1 375 ? -11.367 -29.672 -14.875 1 81.62 375 ASN B O 1
ATOM 6384 N N . ALA B 1 376 ? -9.211 -29.578 -14.617 1 87.31 376 ALA B N 1
ATOM 6385 C CA . ALA B 1 376 ? -9.203 -30.5 -13.484 1 87.31 376 ALA B CA 1
ATOM 6386 C C . ALA B 1 376 ? -8.18 -30.078 -12.438 1 87.31 376 ALA B C 1
ATOM 6388 O O . ALA B 1 376 ? -7.273 -29.297 -12.727 1 87.31 376 ALA B O 1
ATOM 6389 N N . ASP B 1 377 ? -8.414 -30.688 -11.242 1 87.38 377 ASP B N 1
ATOM 6390 C CA . ASP B 1 377 ? -7.477 -30.438 -10.148 1 87.38 377 ASP B CA 1
ATOM 6391 C C . ASP B 1 377 ? -6.691 -31.703 -9.812 1 87.38 377 ASP B C 1
ATOM 6393 O O . ASP B 1 377 ? -7.23 -32.812 -9.883 1 87.38 377 ASP B O 1
ATOM 6397 N N . VAL B 1 378 ? -5.492 -31.484 -9.516 1 90.5 378 VAL B N 1
ATOM 6398 C CA . VAL B 1 378 ? -4.699 -32.531 -8.891 1 90.5 378 VAL B CA 1
ATOM 6399 C C . VAL B 1 378 ? -4.297 -32.094 -7.48 1 90.5 378 VAL B C 1
ATOM 6401 O O . VAL B 1 378 ? -3.814 -30.984 -7.277 1 90.5 378 VAL B O 1
ATOM 6404 N N . ALA B 1 379 ? -4.535 -32.969 -6.555 1 91.44 379 ALA B N 1
ATOM 6405 C CA . ALA B 1 379 ? -4.312 -32.594 -5.164 1 91.44 379 ALA B CA 1
ATOM 6406 C C . ALA B 1 379 ? -3.678 -33.719 -4.371 1 91.44 379 ALA B C 1
ATOM 6408 O O . ALA B 1 379 ? -3.883 -34.906 -4.688 1 91.44 379 ALA B O 1
ATOM 6409 N N . GLU B 1 380 ? -2.896 -33.312 -3.43 1 92.38 380 GLU B N 1
ATOM 6410 C CA . GLU B 1 380 ? -2.301 -34.219 -2.475 1 92.38 380 GLU B CA 1
ATOM 6411 C C . GLU B 1 380 ? -3.02 -34.188 -1.129 1 92.38 380 GLU B C 1
ATOM 6413 O O . GLU B 1 380 ? -3.092 -33.125 -0.5 1 92.38 380 GLU B O 1
ATOM 6418 N N . PHE B 1 381 ? -3.535 -35.312 -0.691 1 93.06 381 PHE B N 1
ATOM 6419 C CA . PHE B 1 381 ? -4.234 -35.406 0.585 1 93.06 381 PHE B CA 1
ATOM 6420 C C . PHE B 1 381 ? -3.52 -36.344 1.538 1 93.06 381 PHE B C 1
ATOM 6422 O O . PHE B 1 381 ? -3.006 -37.406 1.117 1 93.06 381 PHE B O 1
ATOM 6429 N N . ILE B 1 382 ? -3.562 -36.031 2.787 1 94.38 382 ILE B N 1
ATOM 6430 C CA . ILE B 1 382 ? -3.004 -36.875 3.822 1 94.38 382 ILE B CA 1
ATOM 6431 C C . ILE B 1 382 ? -4.125 -37.406 4.715 1 94.38 382 ILE B C 1
ATOM 6433 O O . ILE B 1 382 ? -4.617 -36.688 5.59 1 94.38 382 ILE B O 1
ATOM 6437 N N . PRO B 1 383 ? -4.453 -38.719 4.566 1 94.88 383 PRO B N 1
ATOM 6438 C CA . PRO B 1 383 ? -5.52 -39.25 5.406 1 94.88 383 PRO B CA 1
ATOM 6439 C C . PRO B 1 383 ? -5.117 -39.375 6.879 1 94.88 383 PRO B C 1
ATOM 6441 O O . PRO B 1 383 ? -3.965 -39.688 7.184 1 94.88 383 PRO B O 1
ATOM 6444 N N . ILE B 1 384 ? -6.082 -39.062 7.691 1 93.44 384 ILE B N 1
ATOM 6445 C CA . ILE B 1 384 ? -5.879 -39.281 9.117 1 93.44 384 ILE B CA 1
ATOM 6446 C C . ILE B 1 384 ? -6.371 -40.656 9.516 1 93.44 384 ILE B C 1
ATOM 6448 O O . ILE B 1 384 ? -7.078 -41.312 8.75 1 93.44 384 ILE B O 1
ATOM 6452 N N . GLU B 1 385 ? -5.949 -41.031 10.766 1 92.94 385 GLU B N 1
ATOM 6453 C CA . GLU B 1 385 ? -6.359 -42.344 11.242 1 92.94 385 GLU B CA 1
ATOM 6454 C C . GLU B 1 385 ? -7.883 -42.469 11.312 1 92.94 385 GLU B C 1
ATOM 6456 O O . GLU B 1 385 ? -8.555 -41.562 11.844 1 92.94 385 GLU B O 1
ATOM 6461 N N . GLY B 1 386 ? -8.391 -43.469 10.734 1 92.06 386 GLY B N 1
ATOM 6462 C CA . GLY B 1 386 ? -9.82 -43.719 10.812 1 92.06 386 GLY B CA 1
ATOM 6463 C C . GLY B 1 386 ? -10.602 -43.062 9.688 1 92.06 386 GLY B C 1
ATOM 6464 O O . GLY B 1 386 ? -11.812 -43.25 9.586 1 92.06 386 GLY B O 1
ATOM 6465 N N . SER B 1 387 ? -9.984 -42.375 8.828 1 94.19 387 SER B N 1
ATOM 6466 C CA . SER B 1 387 ? -10.68 -41.719 7.719 1 94.19 387 SER B CA 1
ATOM 6467 C C . SER B 1 387 ? -11.289 -42.75 6.773 1 94.19 387 SER B C 1
ATOM 6469 O O . SER B 1 387 ? -10.852 -43.906 6.738 1 94.19 387 SER B O 1
ATOM 6471 N N . LYS B 1 388 ? -12.219 -42.344 5.988 1 93.75 388 LYS B N 1
ATOM 6472 C CA . LYS B 1 388 ? -12.984 -43.25 5.113 1 93.75 388 LYS B CA 1
ATOM 6473 C C . LYS B 1 388 ? -12.078 -43.938 4.102 1 93.75 388 LYS B C 1
ATOM 6475 O O . LYS B 1 388 ? -12.289 -45.094 3.758 1 93.75 388 LYS B O 1
ATOM 6480 N N . ILE B 1 389 ? -11.109 -43.25 3.619 1 94.81 389 ILE B N 1
ATOM 6481 C CA . ILE B 1 389 ? -10.266 -43.75 2.535 1 94.81 389 ILE B CA 1
ATOM 6482 C C . ILE B 1 389 ? -9.359 -44.875 3.053 1 94.81 389 ILE B C 1
ATOM 6484 O O . ILE B 1 389 ? -8.812 -45.656 2.27 1 94.81 389 ILE B O 1
ATOM 6488 N N . THR B 1 390 ? -9.18 -44.938 4.379 1 95.44 390 THR B N 1
ATOM 6489 C CA . THR B 1 390 ? -8.273 -45.906 4.965 1 95.44 390 THR B CA 1
ATOM 6490 C C . THR B 1 390 ? -9.039 -47.188 5.34 1 95.44 390 THR B C 1
ATOM 6492 O O . THR B 1 390 ? -8.43 -48.188 5.766 1 95.44 390 THR B O 1
ATOM 6495 N N . GLN B 1 391 ? -10.266 -47.219 5.152 1 95.12 391 GLN B N 1
ATOM 6496 C CA . GLN B 1 391 ? -11.094 -48.281 5.73 1 95.12 391 GLN B CA 1
ATOM 6497 C C . GLN B 1 391 ? -11.203 -49.469 4.781 1 95.12 391 GLN B C 1
ATOM 6499 O O . GLN B 1 391 ? -11.516 -50.594 5.211 1 95.12 391 GLN B O 1
ATOM 6504 N N . LYS B 1 392 ? -11.062 -49.25 3.561 1 95.38 392 LYS B N 1
ATOM 6505 C CA . LYS B 1 392 ? -11.195 -50.281 2.551 1 95.38 392 LYS B CA 1
ATOM 6506 C C . LYS B 1 392 ? -10.07 -50.219 1.528 1 95.38 392 LYS B C 1
ATOM 6508 O O . LYS B 1 392 ? -9.336 -49.25 1.472 1 95.38 392 LYS B O 1
ATOM 6513 N N . LYS B 1 393 ? -9.93 -51.312 0.823 1 95.75 393 LYS B N 1
ATOM 6514 C CA . LYS B 1 393 ? -9.023 -51.281 -0.323 1 95.75 393 LYS B CA 1
ATOM 6515 C C . LYS B 1 393 ? -9.562 -50.375 -1.429 1 95.75 393 LYS B C 1
ATOM 6517 O O . LYS B 1 393 ? -10.758 -50.125 -1.491 1 95.75 393 LYS B O 1
ATOM 6522 N N . VAL B 1 394 ? -8.719 -50 -2.328 1 94.06 394 VAL B N 1
ATOM 6523 C CA . VAL B 1 394 ? -9.039 -49 -3.357 1 94.06 394 VAL B CA 1
ATOM 6524 C C . VAL B 1 394 ? -10.219 -49.5 -4.191 1 94.06 394 VAL B C 1
ATOM 6526 O O . VAL B 1 394 ? -11.133 -48.719 -4.504 1 94.06 394 VAL B O 1
ATOM 6529 N N . LYS B 1 395 ? -10.234 -50.812 -4.504 1 91.06 395 LYS B N 1
ATOM 6530 C CA . LYS B 1 395 ? -11.273 -51.375 -5.359 1 91.06 395 LYS B CA 1
ATOM 6531 C C . LYS B 1 395 ? -12.641 -51.281 -4.676 1 91.06 395 LYS B C 1
ATOM 6533 O O . LYS B 1 395 ? -13.68 -51.312 -5.344 1 91.06 395 LYS B O 1
ATOM 6538 N N . ASP B 1 396 ? -12.648 -51.188 -3.367 1 94.06 396 ASP B N 1
ATOM 6539 C CA . ASP B 1 396 ? -13.883 -51.25 -2.594 1 94.06 396 ASP B CA 1
ATOM 6540 C C . ASP B 1 396 ? -14.312 -49.844 -2.158 1 94.06 396 ASP B C 1
ATOM 6542 O O . ASP B 1 396 ? -15.367 -49.688 -1.54 1 94.06 396 ASP B O 1
ATOM 6546 N N . LEU B 1 397 ? -13.516 -48.906 -2.551 1 92 397 LEU B N 1
ATOM 6547 C CA . LEU B 1 397 ? -13.852 -47.531 -2.195 1 92 397 LEU B CA 1
ATOM 6548 C C . LEU B 1 397 ? -14.883 -46.938 -3.16 1 92 397 LEU B C 1
ATOM 6550 O O . LEU B 1 397 ? -14.852 -47.25 -4.355 1 92 397 LEU B O 1
ATOM 6554 N N . HIS B 1 398 ? -15.828 -46.219 -2.695 1 89.06 398 HIS B N 1
ATOM 6555 C CA . HIS B 1 398 ? -16.766 -45.469 -3.527 1 89.06 398 HIS B CA 1
ATOM 6556 C C . HIS B 1 398 ? -16.328 -44.031 -3.682 1 89.06 398 HIS B C 1
ATOM 6558 O O . HIS B 1 398 ? -16.781 -43.156 -2.938 1 89.06 398 HIS B O 1
ATOM 6564 N N . LEU B 1 399 ? -15.539 -43.812 -4.672 1 90.19 399 LEU B N 1
ATOM 6565 C CA . LEU B 1 399 ? -15.031 -42.469 -4.918 1 90.19 399 LEU B CA 1
ATOM 6566 C C . LEU B 1 399 ? -16.062 -41.625 -5.672 1 90.19 399 LEU B C 1
ATOM 6568 O O . LEU B 1 399 ? -16.859 -42.156 -6.438 1 90.19 399 LEU B O 1
ATOM 6572 N N . PRO B 1 400 ? -16.031 -40.375 -5.387 1 89.75 400 PRO B N 1
ATOM 6573 C CA . PRO B 1 400 ? -16.922 -39.531 -6.172 1 89.75 400 PRO B CA 1
ATOM 6574 C C . PRO B 1 400 ? -16.656 -39.594 -7.672 1 89.75 400 PRO B C 1
ATOM 6576 O O . PRO B 1 400 ? -15.516 -39.781 -8.094 1 89.75 400 PRO B O 1
ATOM 6579 N N . GLN B 1 401 ? -17.734 -39.406 -8.43 1 87.75 401 GLN B N 1
ATOM 6580 C CA . GLN B 1 401 ? -17.594 -39.438 -9.883 1 87.75 401 GLN B CA 1
ATOM 6581 C C . GLN B 1 401 ? -16.609 -38.344 -10.344 1 87.75 401 GLN B C 1
ATOM 6583 O O . GLN B 1 401 ? -16.672 -37.219 -9.875 1 87.75 401 GLN B O 1
ATOM 6588 N N . GLY B 1 402 ? -15.656 -38.781 -11.18 1 88.81 402 GLY B N 1
ATOM 6589 C CA . GLY B 1 402 ? -14.703 -37.812 -11.719 1 88.81 402 GLY B CA 1
ATOM 6590 C C . GLY B 1 402 ? -13.383 -37.812 -10.977 1 88.81 402 GLY B C 1
ATOM 6591 O O . GLY B 1 402 ? -12.484 -37.031 -11.297 1 88.81 402 GLY B O 1
ATOM 6592 N N . THR B 1 403 ? -13.273 -38.688 -10.008 1 92.75 403 THR B N 1
ATOM 6593 C CA . THR B 1 403 ? -12.047 -38.75 -9.227 1 92.75 403 THR B CA 1
ATOM 6594 C C . THR B 1 403 ? -11.242 -40 -9.547 1 92.75 403 THR B C 1
ATOM 6596 O O . THR B 1 403 ? -11.82 -41.062 -9.742 1 92.75 403 THR B O 1
ATOM 6599 N N . ILE B 1 404 ? -9.93 -39.844 -9.617 1 92.38 404 ILE B N 1
ATOM 6600 C CA . ILE B 1 404 ? -9.008 -40.938 -9.836 1 92.38 404 ILE B CA 1
ATOM 6601 C C . ILE B 1 404 ? -7.836 -40.844 -8.859 1 92.38 404 ILE B C 1
ATOM 6603 O O . ILE B 1 404 ? -7.297 -39.75 -8.641 1 92.38 404 ILE B O 1
ATOM 6607 N N . ILE B 1 405 ? -7.527 -41.969 -8.25 1 94 405 ILE B N 1
ATOM 6608 C CA . ILE B 1 405 ? -6.32 -42 -7.43 1 94 405 ILE B CA 1
ATOM 6609 C C . ILE B 1 405 ? -5.109 -42.281 -8.312 1 94 405 ILE B C 1
ATOM 6611 O O . ILE B 1 405 ? -5.039 -43.344 -8.969 1 94 405 ILE B O 1
ATOM 6615 N N . GLY B 1 406 ? -4.234 -41.406 -8.367 1 93.19 406 GLY B N 1
ATOM 6616 C CA . GLY B 1 406 ? -3.039 -41.562 -9.172 1 93.19 406 GLY B CA 1
ATOM 6617 C C . GLY B 1 406 ? -1.999 -42.469 -8.523 1 93.19 406 GLY B C 1
ATOM 6618 O O . GLY B 1 406 ? -1.458 -43.375 -9.156 1 93.19 406 GLY B O 1
ATOM 6619 N N . GLY B 1 407 ? -1.713 -42.125 -7.32 1 95.06 407 GLY B N 1
ATOM 6620 C CA . GLY B 1 407 ? -0.71 -42.812 -6.516 1 95.06 407 GLY B CA 1
ATOM 6621 C C . GLY B 1 407 ? -0.597 -42.25 -5.105 1 95.06 407 GLY B C 1
ATOM 6622 O O . GLY B 1 407 ? -1.406 -41.406 -4.695 1 95.06 407 GLY B O 1
ATOM 6623 N N . LEU B 1 408 ? 0.297 -42.844 -4.391 1 96.5 408 LEU B N 1
ATOM 6624 C CA . LEU B 1 408 ? 0.542 -42.375 -3.039 1 96.5 408 LEU B CA 1
ATOM 6625 C C . LEU B 1 408 ? 2.025 -42.438 -2.693 1 96.5 408 LEU B C 1
ATOM 6627 O O . LEU B 1 408 ? 2.787 -43.125 -3.363 1 96.5 408 LEU B O 1
ATOM 6631 N N . VAL B 1 409 ? 2.389 -41.594 -1.854 1 96.75 409 VAL B N 1
ATOM 6632 C CA . VAL B 1 409 ? 3.746 -41.625 -1.319 1 96.75 409 VAL B CA 1
ATOM 6633 C C . VAL B 1 409 ? 3.717 -42.094 0.134 1 96.75 409 VAL B C 1
ATOM 6635 O O . VAL B 1 409 ? 2.988 -41.531 0.958 1 96.75 409 VAL B O 1
ATOM 6638 N N . ARG B 1 410 ? 4.398 -43.219 0.381 1 95.94 410 ARG B N 1
ATOM 6639 C CA . ARG B 1 410 ? 4.551 -43.781 1.719 1 95.94 410 ARG B CA 1
ATOM 6640 C C . ARG B 1 410 ? 6.023 -43.906 2.094 1 95.94 410 ARG B C 1
ATOM 6642 O O . ARG B 1 410 ? 6.797 -44.562 1.385 1 95.94 410 ARG B O 1
ATOM 6649 N N . ASN B 1 411 ? 6.48 -43.281 3.211 1 93.81 411 ASN B N 1
ATOM 6650 C CA . ASN B 1 411 ? 7.871 -43.344 3.646 1 93.81 411 ASN B CA 1
ATOM 6651 C C . ASN B 1 411 ? 8.812 -42.812 2.561 1 93.81 411 ASN B C 1
ATOM 6653 O O . ASN B 1 411 ? 9.82 -43.469 2.248 1 93.81 411 ASN B O 1
ATOM 6657 N N . LYS B 1 412 ? 8.406 -41.875 1.838 1 92.69 412 LYS B N 1
ATOM 6658 C CA . LYS B 1 412 ? 9.195 -41.125 0.844 1 92.69 412 LYS B CA 1
ATOM 6659 C C . LYS B 1 412 ? 9.312 -41.938 -0.451 1 92.69 412 LYS B C 1
ATOM 6661 O O . LYS B 1 412 ? 10.117 -41.594 -1.321 1 92.69 412 LYS B O 1
ATOM 6666 N N . GLU B 1 413 ? 8.5 -42.938 -0.473 1 95 413 GLU B N 1
ATOM 6667 C CA . GLU B 1 413 ? 8.492 -43.75 -1.694 1 95 413 GLU B CA 1
ATOM 6668 C C . GLU B 1 413 ? 7.168 -43.594 -2.434 1 95 413 GLU B C 1
ATOM 6670 O O . GLU B 1 413 ? 6.098 -43.688 -1.821 1 95 413 GLU B O 1
ATOM 6675 N N . GLY B 1 414 ? 7.289 -43.438 -3.725 1 95.94 414 GLY B N 1
ATOM 6676 C CA . GLY B 1 414 ? 6.094 -43.344 -4.551 1 95.94 414 GLY B CA 1
ATOM 6677 C C . GLY B 1 414 ? 5.551 -44.719 -4.941 1 95.94 414 GLY B C 1
ATOM 6678 O O . GLY B 1 414 ? 6.312 -45.625 -5.289 1 95.94 414 GLY B O 1
ATOM 6679 N N . ILE B 1 415 ? 4.238 -44.844 -4.797 1 94.44 415 ILE B N 1
ATOM 6680 C CA . ILE B 1 415 ? 3.562 -46.094 -5.125 1 94.44 415 ILE B CA 1
ATOM 6681 C C . ILE B 1 415 ? 2.375 -45.812 -6.043 1 94.44 415 ILE B C 1
ATOM 6683 O O . ILE B 1 415 ? 1.532 -44.969 -5.742 1 94.44 415 ILE B O 1
ATOM 6687 N N . LEU B 1 416 ? 2.367 -46.562 -7.152 1 94.25 416 LEU B N 1
ATOM 6688 C CA . LEU B 1 416 ? 1.162 -46.531 -7.977 1 94.25 416 LEU B CA 1
ATOM 6689 C C . LEU B 1 416 ? 0.077 -47.406 -7.387 1 94.25 416 LEU B C 1
ATOM 6691 O O . LEU B 1 416 ? 0.334 -48.594 -7.051 1 94.25 416 LEU B O 1
ATOM 6695 N N . VAL B 1 417 ? -1.051 -46.875 -7.27 1 91.75 417 VAL B N 1
ATOM 6696 C CA . VAL B 1 417 ? -2.09 -47.625 -6.559 1 91.75 417 VAL B CA 1
ATOM 6697 C C . VAL B 1 417 ? -2.719 -48.656 -7.492 1 91.75 417 VAL B C 1
ATOM 6699 O O . VAL B 1 417 ? -2.729 -48.469 -8.711 1 91.75 417 VAL B O 1
ATOM 6702 N N . SER B 1 418 ? -3.148 -49.75 -6.902 1 88.81 418 SER B N 1
ATOM 6703 C CA . SER B 1 418 ? -3.986 -50.75 -7.551 1 88.81 418 SER B CA 1
ATOM 6704 C C . SER B 1 418 ? -5.289 -50.938 -6.785 1 88.81 418 SER B C 1
ATOM 6706 O O . SER B 1 418 ? -5.496 -50.344 -5.727 1 88.81 418 SER B O 1
ATOM 6708 N N . GLY B 1 419 ? -6.172 -51.719 -7.422 1 89.19 419 GLY B N 1
ATOM 6709 C CA . GLY B 1 419 ? -7.406 -52.031 -6.723 1 89.19 419 GLY B CA 1
ATOM 6710 C C . GLY B 1 419 ? -7.184 -52.656 -5.355 1 89.19 419 GLY B C 1
ATOM 6711 O O . GLY B 1 419 ? -7.988 -52.438 -4.441 1 89.19 419 GLY B O 1
ATOM 6712 N N . ASN B 1 420 ? -6.066 -53.25 -5.184 1 91.75 420 ASN B N 1
ATOM 6713 C CA . ASN B 1 420 ? -5.809 -54 -3.951 1 91.75 420 ASN B CA 1
ATOM 6714 C C . ASN B 1 420 ? -4.992 -53.188 -2.963 1 91.75 420 ASN B C 1
ATOM 6716 O O . ASN B 1 420 ? -4.75 -53.594 -1.836 1 91.75 420 ASN B O 1
ATOM 6720 N N . THR B 1 421 ? -4.711 -52 -3.342 1 94 421 THR B N 1
ATOM 6721 C CA . THR B 1 421 ? -3.914 -51.156 -2.467 1 94 421 THR B CA 1
ATOM 6722 C C . THR B 1 421 ? -4.738 -50.688 -1.272 1 94 421 THR B C 1
ATOM 6724 O O . THR B 1 421 ? -5.91 -50.344 -1.42 1 94 421 THR B O 1
ATOM 6727 N N . GLN B 1 422 ? -4.105 -50.844 -0.114 1 96.31 422 GLN B N 1
ATOM 6728 C CA . GLN B 1 422 ? -4.68 -50.281 1.115 1 96.31 422 GLN B CA 1
ATOM 6729 C C . GLN B 1 422 ? -4.027 -48.969 1.493 1 96.31 422 GLN B C 1
ATOM 6731 O O . GLN B 1 422 ? -2.842 -48.906 1.826 1 96.31 422 GLN B O 1
ATOM 6736 N N . ILE B 1 423 ? -4.816 -47.938 1.428 1 96.69 423 ILE B N 1
ATOM 6737 C CA . ILE B 1 423 ? -4.324 -46.625 1.825 1 96.69 423 ILE B CA 1
ATOM 6738 C C . ILE B 1 423 ? -4.246 -46.531 3.348 1 96.69 423 ILE B C 1
ATOM 6740 O O . ILE B 1 423 ? -5.133 -47.031 4.051 1 96.69 423 ILE B O 1
ATOM 6744 N N . GLU B 1 424 ? -3.219 -45.938 3.83 1 96.81 424 GLU B N 1
ATOM 6745 C CA . GLU B 1 424 ? -2.979 -45.875 5.27 1 96.81 424 GLU B CA 1
ATOM 6746 C C . GLU B 1 424 ? -2.881 -44.406 5.734 1 96.81 424 GLU B C 1
ATOM 6748 O O . GLU B 1 424 ? -2.621 -43.531 4.934 1 96.81 424 GLU B O 1
ATOM 6753 N N . ALA B 1 425 ? -3.078 -44.25 7.027 1 96.06 425 ALA B N 1
ATOM 6754 C CA . ALA B 1 425 ? -2.891 -42.938 7.613 1 96.06 425 ALA B CA 1
ATOM 6755 C C . ALA B 1 425 ? -1.456 -42.469 7.426 1 96.06 425 ALA B C 1
ATOM 6757 O O . ALA B 1 425 ? -0.508 -43.219 7.594 1 96.06 425 ALA B O 1
ATOM 6758 N N . GLY B 1 426 ? -1.348 -41.156 6.977 1 94.06 426 GLY B N 1
ATOM 6759 C CA . GLY B 1 426 ? -0.02 -40.562 6.801 1 94.06 426 GLY B CA 1
ATOM 6760 C C . GLY B 1 426 ? 0.472 -40.656 5.367 1 94.06 426 GLY B C 1
ATOM 6761 O O . GLY B 1 426 ? 1.438 -39.969 5.004 1 94.06 426 GLY B O 1
ATOM 6762 N N . ASP B 1 427 ? -0.201 -41.531 4.535 1 95.25 427 ASP B N 1
ATOM 6763 C CA . ASP B 1 427 ? 0.126 -41.531 3.111 1 95.25 427 ASP B CA 1
ATOM 6764 C C . ASP B 1 427 ? -0.121 -40.188 2.475 1 95.25 427 ASP B C 1
ATOM 6766 O O . ASP B 1 427 ? -1.019 -39.438 2.893 1 95.25 427 ASP B O 1
ATOM 6770 N N . SER B 1 428 ? 0.689 -39.812 1.528 1 95.5 428 SER B N 1
ATOM 6771 C CA . SER B 1 428 ? 0.352 -38.719 0.642 1 95.5 428 SER B CA 1
ATOM 6772 C C . SER B 1 428 ? -0.347 -39.219 -0.621 1 95.5 428 SER B C 1
ATOM 6774 O O . SER B 1 428 ? 0.305 -39.688 -1.549 1 95.5 428 SER B O 1
ATOM 6776 N N . VAL B 1 429 ? -1.636 -39.031 -0.655 1 95.75 429 VAL B N 1
ATOM 6777 C CA . VAL B 1 429 ? -2.436 -39.594 -1.728 1 95.75 429 VAL B CA 1
ATOM 6778 C C . VAL B 1 429 ? -2.707 -38.562 -2.799 1 95.75 429 VAL B C 1
ATOM 6780 O O . VAL B 1 429 ? -3.211 -37.469 -2.5 1 95.75 429 VAL B O 1
ATOM 6783 N N . VAL B 1 430 ? -2.387 -38.875 -4.043 1 95.5 430 VAL B N 1
ATOM 6784 C CA . VAL B 1 430 ? -2.596 -37.938 -5.148 1 95.5 430 VAL B CA 1
ATOM 6785 C C . VAL B 1 430 ? -3.924 -38.25 -5.836 1 95.5 430 VAL B C 1
ATOM 6787 O O . VAL B 1 430 ? -4.129 -39.344 -6.34 1 95.5 430 VAL B O 1
ATOM 6790 N N . MET B 1 431 ? -4.77 -37.219 -5.836 1 93.56 431 MET B N 1
ATOM 6791 C CA . MET B 1 431 ? -6.09 -37.344 -6.445 1 93.56 431 MET B CA 1
ATOM 6792 C C . MET B 1 431 ? -6.211 -36.438 -7.672 1 93.56 431 MET B C 1
ATOM 6794 O O . MET B 1 431 ? -5.793 -35.281 -7.641 1 93.56 431 MET B O 1
ATOM 6798 N N . PHE B 1 432 ? -6.641 -37.031 -8.68 1 92.94 432 PHE B N 1
ATOM 6799 C CA . PHE B 1 432 ? -7.059 -36.25 -9.844 1 92.94 432 PHE B CA 1
ATOM 6800 C C . PHE B 1 432 ? -8.57 -36.031 -9.82 1 92.94 432 PHE B C 1
ATOM 6802 O O . PHE B 1 432 ? -9.344 -36.969 -9.758 1 92.94 432 PHE B O 1
ATOM 6809 N N . CYS B 1 433 ? -9 -34.781 -9.891 1 90.88 433 CYS B N 1
ATOM 6810 C CA . CYS B 1 433 ? -10.406 -34.438 -9.719 1 90.88 433 CYS B CA 1
ATOM 6811 C C . CYS B 1 433 ? -10.914 -33.594 -10.891 1 90.88 433 CYS B C 1
ATOM 6813 O O . CYS B 1 433 ? -10.547 -32.438 -11.047 1 90.88 433 CYS B O 1
ATOM 6815 N N . HIS B 1 434 ? -11.75 -34.188 -11.664 1 90.12 434 HIS B N 1
ATOM 6816 C CA . HIS B 1 434 ? -12.391 -33.5 -12.781 1 90.12 434 HIS B CA 1
ATOM 6817 C C . HIS B 1 434 ? -13.875 -33.25 -12.5 1 90.12 434 HIS B C 1
ATOM 6819 O O . HIS B 1 434 ? -14.633 -34.219 -12.312 1 90.12 434 HIS B O 1
ATOM 6825 N N . ASN B 1 435 ? -14.281 -31.969 -12.484 1 83.12 435 ASN B N 1
ATOM 6826 C CA . ASN B 1 435 ? -15.672 -31.578 -12.25 1 83.12 435 ASN B CA 1
ATOM 6827 C C . ASN B 1 435 ? -16.172 -32.062 -10.898 1 83.12 435 ASN B C 1
ATOM 6829 O O . ASN B 1 435 ? -17.266 -32.625 -10.797 1 83.12 435 ASN B O 1
ATOM 6833 N N . VAL B 1 436 ? -15.281 -32.094 -9.977 1 84.94 436 VAL B N 1
ATOM 6834 C CA . VAL B 1 436 ? -15.625 -32.531 -8.625 1 84.94 436 VAL B CA 1
ATOM 6835 C C . VAL B 1 436 ? -15.234 -31.438 -7.617 1 84.94 436 VAL B C 1
ATOM 6837 O O . VAL B 1 436 ? -14.188 -30.812 -7.754 1 84.94 436 VAL B O 1
ATOM 6840 N N . ASP B 1 437 ? -16.047 -31.281 -6.66 1 77.94 437 ASP B N 1
ATOM 6841 C CA . ASP B 1 437 ? -15.742 -30.391 -5.543 1 77.94 437 ASP B CA 1
ATOM 6842 C C . ASP B 1 437 ? -14.641 -30.984 -4.66 1 77.94 437 ASP B C 1
ATOM 6844 O O . ASP B 1 437 ? -14.82 -32.031 -4.062 1 77.94 437 ASP B O 1
ATOM 6848 N N . LEU B 1 438 ? -13.602 -30.234 -4.586 1 82.31 438 LEU B N 1
ATOM 6849 C CA . LEU B 1 438 ? -12.453 -30.719 -3.826 1 82.31 438 LEU B CA 1
ATOM 6850 C C . LEU B 1 438 ? -12.812 -30.906 -2.354 1 82.31 438 LEU B C 1
ATOM 6852 O O . LEU B 1 438 ? -12.219 -31.734 -1.66 1 82.31 438 LEU B O 1
ATOM 6856 N N . LYS B 1 439 ? -13.75 -30.156 -1.918 1 79.06 439 LYS B N 1
ATOM 6857 C CA . LYS B 1 439 ? -14.172 -30.297 -0.526 1 79.06 439 LYS B CA 1
ATOM 6858 C C . LYS B 1 439 ? -14.812 -31.656 -0.273 1 79.06 439 LYS B C 1
ATOM 6860 O O . LYS B 1 439 ? -14.656 -32.219 0.808 1 79.06 439 LYS B O 1
ATOM 6865 N N . LYS B 1 440 ? -15.516 -32.125 -1.256 1 83.69 440 LYS B N 1
ATOM 6866 C CA . LYS B 1 440 ? -16.109 -33.469 -1.154 1 83.69 440 LYS B CA 1
ATOM 6867 C C . LYS B 1 440 ? -15.047 -34.531 -1.089 1 83.69 440 LYS B C 1
ATOM 6869 O O . LYS B 1 440 ? -15.188 -35.531 -0.354 1 83.69 440 LYS B O 1
ATOM 6874 N N . VAL B 1 441 ? -14.055 -34.344 -1.855 1 89.12 441 VAL B N 1
ATOM 6875 C CA . VAL B 1 441 ? -12.953 -35.312 -1.873 1 89.12 441 VAL B CA 1
ATOM 6876 C C . VAL B 1 441 ? -12.195 -35.25 -0.548 1 89.12 441 VAL B C 1
ATOM 6878 O O . VAL B 1 441 ? -11.805 -36.281 -0.003 1 89.12 441 VAL B O 1
ATOM 6881 N N . GLU B 1 442 ? -12.062 -34.062 -0.094 1 88.44 442 GLU B N 1
ATOM 6882 C CA . GLU B 1 442 ? -11.367 -33.844 1.168 1 88.44 442 GLU B CA 1
ATOM 6883 C C . GLU B 1 442 ? -12.016 -34.625 2.309 1 88.44 442 GLU B C 1
ATOM 6885 O O . GLU B 1 442 ? -11.328 -35.125 3.193 1 88.44 442 GLU B O 1
ATOM 6890 N N . ASN B 1 443 ? -13.289 -34.719 2.303 1 88.12 443 ASN B N 1
ATOM 6891 C CA . ASN B 1 443 ? -14.047 -35.375 3.363 1 88.12 443 ASN B CA 1
ATOM 6892 C C . ASN B 1 443 ? -13.695 -36.844 3.467 1 88.12 443 ASN B C 1
ATOM 6894 O O . ASN B 1 443 ? -13.844 -37.469 4.531 1 88.12 443 ASN B O 1
ATOM 6898 N N . LEU B 1 444 ? -13.195 -37.438 2.406 1 91.75 444 LEU B N 1
ATOM 6899 C CA . LEU B 1 444 ? -12.789 -38.844 2.41 1 91.75 444 LEU B CA 1
ATOM 6900 C C . LEU B 1 444 ? -11.539 -39.031 3.26 1 91.75 444 LEU B C 1
ATOM 6902 O O . LEU B 1 444 ? -11.227 -40.156 3.652 1 91.75 444 LEU B O 1
ATOM 6906 N N . PHE B 1 445 ? -10.914 -37.938 3.564 1 93.12 445 PHE B N 1
ATOM 6907 C CA . PHE B 1 445 ? -9.602 -38.031 4.195 1 93.12 445 PHE B CA 1
ATOM 6908 C C . PHE B 1 445 ? -9.664 -37.562 5.641 1 93.12 445 PHE B C 1
ATOM 6910 O O . PHE B 1 445 ? -8.641 -37.5 6.324 1 93.12 445 PHE B O 1
ATOM 6917 N N . LEU B 1 446 ? -10.789 -37.125 6.059 1 87.62 446 LEU B N 1
ATOM 6918 C CA . LEU B 1 446 ? -11.008 -36.656 7.422 1 87.62 446 LEU B CA 1
ATOM 6919 C C . LEU B 1 446 ? -11.703 -37.719 8.266 1 87.62 446 LEU B C 1
ATOM 6921 O O . LEU B 1 446 ? -12.422 -38.562 7.73 1 87.62 446 LEU B O 1
#

pLDDT: mean 92.29, std 5.11, range [62.53, 98.19]

Radius of gyration: 35.25 Å; Cα contacts (8 Å, |Δi|>4): 2015; chains: 2; bounding box: 55×108×78 Å

Solvent-accessible surface area (backbone atoms only — not comparable to full-atom values): 45326 Å² total; per-residue (Å²): 99,36,35,36,38,26,18,51,44,74,37,30,46,51,38,50,56,62,43,52,74,68,70,37,48,40,34,38,27,16,76,46,58,68,51,42,51,55,47,46,72,75,39,93,43,48,69,40,81,37,60,54,67,38,69,69,52,39,55,75,69,42,33,48,69,14,52,32,37,37,19,38,40,95,46,36,38,51,10,48,52,23,27,38,54,35,34,74,56,40,24,70,34,21,34,24,32,41,81,61,70,71,59,72,35,71,79,42,38,56,53,41,35,73,63,32,35,66,38,77,42,46,38,43,54,56,39,16,53,52,51,48,48,33,48,68,38,49,77,38,35,38,61,46,67,41,81,92,33,28,28,34,38,37,30,31,70,35,46,87,60,24,72,61,52,77,35,40,30,57,78,71,47,32,89,83,41,75,41,41,71,66,34,35,29,52,92,92,40,64,41,76,64,49,55,76,37,61,46,49,78,65,22,36,36,29,35,29,33,35,61,87,40,48,66,54,51,35,49,46,49,43,48,70,80,61,62,74,52,37,35,36,40,31,28,30,69,43,68,40,42,54,41,26,63,71,65,46,59,84,81,45,45,49,37,36,26,21,61,52,59,69,56,42,56,50,49,66,69,72,45,60,88,79,52,46,76,43,77,37,59,69,78,38,62,68,58,42,52,73,73,42,47,74,74,23,37,26,40,34,24,47,47,96,44,42,66,59,10,48,52,43,40,52,51,42,39,74,57,64,23,71,24,26,34,27,38,34,73,50,68,73,55,38,58,51,38,52,74,70,64,51,42,24,78,42,36,43,42,57,54,40,32,25,48,53,51,36,67,70,45,58,85,46,41,78,46,45,45,65,38,74,91,54,59,27,35,40,35,31,36,37,28,40,84,85,8,60,55,48,72,40,34,50,64,72,52,85,70,61,76,51,54,44,76,50,29,32,33,54,95,80,34,44,40,75,62,44,54,79,34,67,48,50,59,68,26,41,34,32,35,37,32,36,87,48,57,64,68,66,58,48,54,39,31,81,101,36,36,36,38,27,18,50,44,75,38,30,45,51,38,49,56,62,43,54,72,68,69,36,49,42,34,39,27,15,74,46,55,68,51,42,53,55,47,44,74,75,39,90,42,48,70,40,82,37,60,54,66,37,66,68,53,39,56,75,68,43,33,48,70,14,53,32,36,37,20,38,39,96,46,34,38,51,10,48,51,23,28,38,54,35,32,73,57,39,24,71,35,22,34,23,32,42,82,61,69,70,58,71,35,71,78,42,38,54,52,41,34,74,64,32,35,67,39,77,42,47,38,44,54,56,38,16,51,52,51,48,49,32,47,69,38,52,79,38,36,38,61,45,67,40,81,91,33,26,28,32,38,38,31,31,72,35,46,87,59,24,73,62,52,76,37,42,29,57,78,70,46,32,89,83,41,74,41,40,69,67,36,33,28,53,91,93,40,65,40,78,64,50,56,76,35,60,44,49,78,66,22,36,36,29,36,29,34,34,62,88,40,48,66,55,51,35,48,46,49,42,48,70,80,62,64,73,51,37,35,36,39,31,27,30,69,43,69,38,42,53,42,27,63,71,65,44,59,84,80,44,44,49,38,36,27,19,64,51,62,69,57,43,55,50,48,65,68,74,46,60,86,81,51,45,75,42,78,37,59,69,80,37,61,68,57,42,52,74,73,42,45,72,73,22,37,27,38,34,24,50,47,96,42,41,66,59,10,48,53,44,38,51,51,41,40,74,57,62,23,70,23,26,35,27,39,33,73,50,68,73,55,38,58,49,38,52,73,69,63,51,42,24,79,42,35,41,42,56,53,40,32,26,48,53,51,35,66,71,44,57,84,46,43,78,46,45,43,66,38,75,90,53,59,26,36,38,33,31,37,37,28,40,84,85,8,59,55,48,73,39,33,49,66,72,51,84,69,60,77,52,55,43,77,49,27,32,33,52,96,83,36,44,40,76,63,46,54,78,35,67,48,49,59,70,26,40,34,32,35,37,31,37,87,48,56,64,68,65,58,49,54,38,31,81

Sequence (892 aa):
MKIVIAGAYAIGTYLAKLLARDKHDITLISGNSENLEKLSREYDILTMDASPSSIKIQKEAGVEEADLFVAVTPDEHVNLTSCLIAHRLGAKKTVAKVDNPEYVEANNLEEFNAMGIDSIVLPDLLAAKDIVNGLKMSWVRQRWDVHDGALVMLGIKLRSTCTILDKPLKEIAGPEEPYHILAIKRHDETITPHGNSVLKKHDLAYFMTTKNYIPYIRKVVGKEHYVDVKNVMIMGGGSTAVRAVEMLPDYMNVKVIEQDFDRCEYLNEILKEDTLVINGDGRDLSLLTEEGILSTQAFVSLASNAETNILACLTAKEKGVRKTVAMVENEDYYYMAESLDIGTLVNKKAVAASHIYQMMLDANVKNVKFLMSVNADVAEFIPIEGSKITQKKVKDLHLPQGTIIGGLVRNKEGILVSGNTQIEAGDSVVMFCHNVDLKKVENLFLMKIVIAGAYAIGTYLAKLLARDKHDITLISGNSENLEKLSREYDILTMDASPSSIKIQKEAGVEEADLFVAVTPDEHVNLTSCLIAHRLGAKKTVAKVDNPEYVEANNLEEFNAMGIDSIVLPDLLAAKDIVNGLKMSWVRQRWDVHDGALVMLGIKLRSTCTILDKPLKEIAGPEEPYHILAIKRHDETITPHGNSVLKKHDLAYFMTTKNYIPYIRKVVGKEHYVDVKNVMIMGGGSTAVRAVEMLPDYMNVKVIEQDFDRCEYLNEILKEDTLVINGDGRDLSLLTEEGILSTQAFVSLASNAETNILACLTAKEKGVRKTVAMVENEDYYYMAESLDIGTLVNKKAVAASHIYQMMLDANVKNVKFLMSVNADVAEFIPIEGSKITQKKVKDLHLPQGTIIGGLVRNKEGILVSGNTQIEAGDSVVMFCHNVDLKKVENLFL

Secondary structure (DSSP, 8-state):
-EEEEE--SHHHHHHHHHHHTTT-EEEEEES-HHHHHHHHHHSS-EEEES-TT-HHHHHHTTGGG-SEEEE--S-HHHHHHHHHHHHHHT-S-EEEE---GGGGSHHHHHHHHHHT--EEE-HHHHHHHHHHHHHH-TT-SEEEEETTTTEEEEEEE--TT-TTTTSBHHHHSSTTSS-EEEEEEETTEEE---TT-B--TT-EEEEEE-GGGHHHHHHHTT-TTPPPP-EEEEE--SHHHHHHHHHS-TT-EEEEEES-HHHHHHHHHHS-TT-EEEES-TT-HHHHHHTTGGG-SEEEE--S-HHHHHHHHHHHHHTT--EEEEE--SHHHHHHHHHTT-SEEE-HHHHHHHHHHHHHS-TTEEEEEEEGGGTEEEEEE-PPTT-GGGSSBGGG--PPTTEEEEEEEETTEEEE--TT-B--TT-EEEEEEES--HHHHHGGG-/-EEEEE--SHHHHHHHHHHHTTT-EEEEEES-HHHHHHHHHHS--EEEES-TT-HHHHHHTTGGG-SEEEE--S-HHHHHHHHHHHHHHT-S-EEEE---GGGGSHHHHHHHHHHT--EEE-HHHHHHHHHHHHHH-TT-SEEEEETTTTEEEEEEE--TT-TTTTSBHHHHSSTTSS-EEEEEEETTEEE---TT-B--TT-EEEEEE-GGGHHHHHHHTT-TTPPPP-EEEEE--SHHHHHHHHHS-TT-EEEEEES-HHHHHHHHHHS-TT-EEEES-TT-HHHHHHTTGGG-SEEEE--S-HHHHHHHHHHHHHTT--EEEEE--SHHHHHHHHHTT-SEEE-HHHHHHHHHHHHHS-TTEEEEEEEGGGTEEEEEE-PPTT-GGGSSBGGG--PPTTEEEEEEEETTEEEE--TT-B--TT-EEEEEEES--HHHHHGGG-

Foldseek 3Di:
DAEEEEALDQLSVVLCVVVQLQVYAYEYEYLDPVSQVVDVVVGVYHYDNDQLLDLVVCVVSVLQPHQEYEYDHPAQVSQLNSQLSSQVSHHNAYEGEDADPVCPPPVNVVVSVVSRHVYYFYLLLLLLVQVQQLQQALQFAGWDADLNQLKIKTWGFAAPQAQQFPDFCCVVPPPPDQKDWQWKDDQQAIDGHDRRDGHHHGITIMIMGGPVCVCVVCVNSRNNPQDHFAEEEEEALDSSNLSNQVPHDPRHQYEYEHADPVSLVVCCVPDDPRYHYHHDHLQDPVVCVVVPLLPGQEYEYDDPDQVVQLVSQLVSVVSPHSAYEGEDADLVSVSVSVVSVHRYYGHSSQSRSQVVVQVSDDPQKDDKHADSSHRKMKTWGAAAPPFQLQPDFQLPHDDDPQKDWGWWADPSHIDGGDSRDHDHGGITIIMIGHSDDVVVVRSRRD/DAEEEEALDQLSVVLLVVVQLQVYAYEYEYLDPVSQVVDVVVGVYHYHNDQLLDLVVCVVSVLQPHQEYEYDHPAQVSQLNSQLSSQVSHHNAYEGEDADPVCPPPVNVVVSVVSRHVYYFYLLLLLLVFVQQLQQALQFAGWDADLNQLKIKTWGFAAPQAQQFPDFCCVVVPPPDQKDWQWKDDQQAIDGHDRRDGHHHRITIMIMGGPVCVVVVCVNSRNNPQDHFAEEEEEALDSSNLSNQVPHDPSHQYEYEHADPVSLVVSCVPDDPRYHYHHDHLQDPVVCVVVPLLPGQEYEYDDPDQVVQLVSLLVSVVSPHSAYEGEDADLVSVSVSVVSVHRYYGHSSQSRSQVVVQVSDDPQKDDWHQDSSHRKIKTWGAAAPPFQLQPDFQLPDDDDPQKDWGWWADPSHIDGGDSRDHDDGGITIIMIGHSDDVVVVRSSRD

InterPro domains:
  IPR003148 Regulator of K+ conductance, N-terminal lobe [PF02254] (3-123)
  IPR003148 Regulator of K+ conductance, N-terminal lobe [PF02254] (232-346)
  IPR003148 Regulator of K+ conductance, N-terminal lobe [PS51201] (1-121)
  IPR003148 Regulator of K+ conductance, N-terminal lobe [PS51201] (229-351)
  IPR006036 Potassium uptake protein TrkA [PR00335] (2-16)
  IPR006036 Potassium uptake protein TrkA [PR00335] (19-33)
  IPR006036 Potassium uptake protein TrkA [PR00335] (60-70)
  IPR006036 Potassium uptake protein TrkA [PR00335] (73-87)
  IPR006037 Regulator of K+ conductance, C-terminal [PF02080] (379-445)
  IPR006037 Regulator of K+ conductance, C-terminal [PS51202] (141-223)
  IPR006037 Regulator of K+ conductance, C-terminal [PS51202] (366-446)
  IPR036291 NAD(P)-binding domain superfamily [SSF51735] (1-149)
  IPR036291 NAD(P)-binding domain superfamily [SSF51735] (230-368)
  IPR036721 Regulator of K+ conductance, C-terminal domain superfamily [G3DSA:3.30.70.1450] (140-226)
  IPR036721 Regulator of K+ conductance, C-terminal domain superfamily [G3DSA:3.30.70.1450] (365-446)
  IPR036721 Regulator of K+ conductance, C-terminal domain superfamily [SSF116726] (145-222)
  IPR036721 Regulator of K+ conductance, C-terminal domain superfamily [SSF116726] (364-445)
  IPR050721 Trk/Ktr/HKT Potassium Transport [PTHR43833] (1-219)

Organism: NCBI:txid868129